Protein AF-0000000071553834 (afdb_homodimer)

Solvent-accessible surface area (backbone atoms only — not comparable to full-atom values): 45268 Å² total; per-residue (Å²): 125,76,74,65,65,65,61,64,65,64,66,69,53,68,74,72,75,79,63,78,74,43,76,26,48,72,68,43,47,30,33,39,50,36,26,51,22,63,40,75,32,53,39,29,31,17,29,34,23,45,58,18,72,30,64,68,53,36,51,50,52,49,57,59,48,44,56,48,51,46,50,26,51,46,44,42,52,52,46,28,68,72,60,71,37,53,41,58,47,52,26,42,20,69,59,52,30,62,46,56,15,50,51,44,44,52,53,47,48,53,45,42,49,51,50,49,19,49,47,49,33,52,40,36,53,48,41,38,48,51,46,48,49,75,56,54,77,77,65,72,67,85,91,68,76,77,75,76,79,55,74,78,61,36,38,68,47,48,47,52,48,43,42,61,69,48,39,46,66,64,36,65,62,87,56,72,69,74,43,36,64,54,17,49,53,22,44,50,24,50,52,49,39,39,49,48,44,47,50,51,47,71,59,52,66,82,58,63,69,70,66,65,67,64,73,54,78,71,57,56,66,61,60,20,48,58,65,28,47,21,53,52,37,45,19,63,48,34,54,79,51,45,35,46,48,51,57,31,26,58,72,72,48,64,71,55,48,46,49,39,49,48,52,32,50,53,52,48,49,51,52,43,48,51,32,14,49,35,40,24,66,64,46,40,87,68,41,31,58,45,44,75,72,60,48,72,64,84,38,64,70,55,48,52,39,45,51,40,38,40,51,25,45,51,58,41,47,26,58,48,48,43,52,40,50,52,51,49,53,58,69,69,39,49,79,74,56,41,59,59,42,63,35,66,71,53,37,50,52,51,49,53,51,51,50,51,51,52,51,51,52,34,50,58,49,23,74,67,54,85,57,66,68,59,49,40,20,44,48,8,13,55,41,21,43,57,42,21,29,50,29,14,47,42,44,31,30,47,58,71,73,48,92,62,58,67,69,63,41,52,53,48,39,49,51,14,52,51,29,31,53,50,15,34,34,45,24,5,41,16,40,49,53,23,50,51,54,56,53,71,72,104,120,76,75,64,64,65,60,60,66,61,64,68,52,69,74,71,75,80,64,79,75,41,76,26,48,71,68,43,46,30,31,39,51,35,27,52,23,62,40,76,32,55,40,30,31,17,30,34,23,45,58,19,70,32,65,69,55,36,51,49,52,50,56,59,48,45,56,48,51,46,49,26,51,46,43,42,52,51,46,28,68,73,61,70,37,54,40,56,47,50,26,40,20,69,60,52,29,63,45,57,15,51,53,44,44,54,52,48,47,53,46,44,50,52,51,49,19,50,46,49,35,52,41,37,53,47,42,38,48,51,44,48,49,74,55,54,77,70,68,73,65,84,90,67,77,76,74,77,78,56,72,77,62,36,38,68,49,47,46,51,49,43,43,62,69,49,40,45,67,63,36,65,62,87,56,74,69,74,44,36,65,55,16,47,55,21,42,50,25,48,50,49,38,38,48,49,46,47,49,52,47,71,59,54,65,82,58,63,68,68,66,66,67,65,72,54,77,72,57,56,68,63,61,20,50,59,64,29,48,19,54,51,38,45,20,63,47,35,55,78,50,44,36,47,49,52,56,32,26,58,72,71,48,66,71,55,48,46,50,38,49,48,51,30,50,52,52,50,49,51,52,42,49,52,33,14,49,36,42,22,65,64,47,40,87,68,42,32,56,46,44,76,72,60,48,69,62,85,38,65,71,52,49,51,39,45,51,40,37,38,50,25,42,52,60,42,46,27,56,49,46,43,53,40,50,53,50,49,52,58,68,69,40,49,79,74,56,40,61,60,43,63,35,67,71,53,36,52,52,51,50,50,50,51,49,52,47,52,51,52,52,33,50,58,49,23,74,67,53,85,58,67,68,58,48,40,21,45,47,8,13,55,40,21,42,57,42,20,27,51,29,14,47,42,43,32,31,48,57,73,73,47,92,61,58,68,69,63,41,53,53,47,39,50,50,14,51,50,28,31,53,49,16,33,32,46,23,6,41,18,40,48,53,26,51,50,55,56,53,70,71,101

Sequence (884 aa):
MEELARESIGLLDKPPLESGSPNLSSVGAVFIMLKSSLGAGLLNFPWAFNKAGGITTAVLVELGSLIFLISGLVILGYASSISTQSTYQGVVREICGSAIGKLCEICFILNLFMISVAFLRVVGDQLEKICDSLYPNVTLSGEGPSPPQHWYMDYRFTLTALCVLVIFPLSVPKEIAFQKYTSILGTLAACYLTLVIIIKYYLRTDRVTMHEHHYSTRVSSLASMFSVIPTICFGFQCHEACIAIYSSMHNKKLSLWIMVSGLSMLFCLLIYSLTGLYGYLTFGADVAADILMSYPGNDVVITIARLLFGISIITIYPIVLLLGRSVLQDACWNDKCRSVMLMEPYERWTRIMLTITWIIVTLVIALFVPDISEVIGIIGGISAFFIFIFPGLCLLCAMETEPIEPRKKSCLIAWGVISIFCGAFVFGQSTTIAVMELVYRFMEELARESIGLLDKPPLESGSPNLSSVGAVFIMLKSSLGAGLLNFPWAFNKAGGITTAVLVELGSLIFLISGLVILGYASSISTQSTYQGVVREICGSAIGKLCEICFILNLFMISVAFLRVVGDQLEKICDSLYPNVTLSGEGPSPPQHWYMDYRFTLTALCVLVIFPLSVPKEIAFQKYTSILGTLAACYLTLVIIIKYYLRTDRVTMHEHHYSTRVSSLASMFSVIPTICFGFQCHEACIAIYSSMHNKKLSLWIMVSGLSMLFCLLIYSLTGLYGYLTFGADVAADILMSYPGNDVVITIARLLFGISIITIYPIVLLLGRSVLQDACWNDKCRSVMLMEPYERWTRIMLTITWIIVTLVIALFVPDISEVIGIIGGISAFFIFIFPGLCLLCAMETEPIEPRKKSCLIAWGVISIFCGAFVFGQSTTIAVMELVYRF

Organism: Pelodiscus sinensis (NCBI:txid13735)

Foldseek 3Di:
DVVVVVVVVVVPPPPPPPPPALPAALLLLLLLLLLLQLAQLLQQLLVLQLLLLHLVLSLVLLVVVLVLQLLLLLLQLVLCVVQVDQASLSSLCRQQHPVVSLVVLVLLLVLLLLLLLLLLLLLLVLLLLLLCLVDPQPVPDDDDDSPPCPPCSRSLNVSVVCCVPPLQVLQQDQAPSVLSVVSVLLSVLLLLLLVLLQVCLVPPPVCPPLCVVSPVPCPPSVVSSLSSQLSSLLNSQSLNCSSNSLSSHNDNDSVSSSVSSVVSSVVSSVSSSSSNVSLCSRQPNNQDSRNLVVDHSNDPSSSVSSVSSSSSSSSSSSVSLSSSLVSVCVNPDDPVNVVVCVPPVNVSVSSSVSSVVSSVVSSVVSVVDDDSVLSSLQSSLSSLCSSFASSLSSQLSCLVPDDDDPVVSVVSNVRSVVSNVVSVVSNVSSVVVSVVVVVVVD/DVVVVVVVVVVPPPPPPPPPALPAALLLLLLLLLLLQLAPLLQQLLVLQLLLLHLVLSLVLLVVVLVLQLLLLLLQLVLCVVQVDQASLSSLCRQQHPVVSLVVLVLLLVLLLLLLLLLLLLLLVLLLLLLCLVDPQPVPDDDDDRPPCPPCSRSLNVSVVCCVPPLQVLQQDQAPSVLSVVSVLLSVLLVLLLVLLQVVLVPPPVPPPLCVVSPVPPPPSVVSSLSSQLSSLLNSQSLNCSSNSLSSHNDNDSVSSSVSSVVSSVVSSVSSSSSNVSLCSRQPNNQDSRNLVVDHSNDPSSSVSSVSSSSSSSSSSSVSLSSSLVSVCVNPDDPVNVVVCVPPVNVSVSSSVSSVVSSVVSSVVSVVDDDS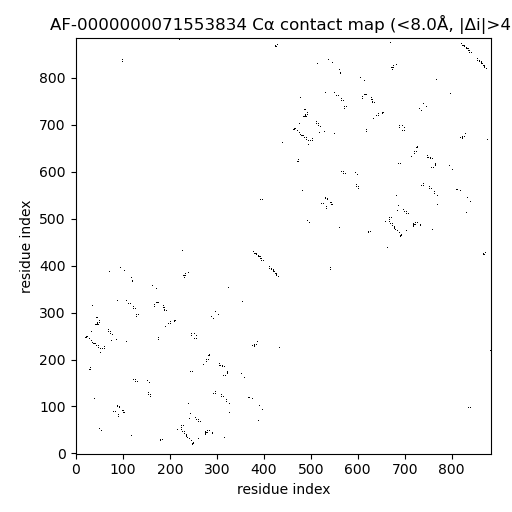VLSSLQSSLSSLCSSFASSLSSQLSCLVPDDDDPVVSVVSNVRSVVSNVVSVVSNVSSVVVSVVVVVVVD

InterPro domains:
  IPR013057 Amino acid transporter, transmembrane domain [PF01490] (25-431)

Radius of gyration: 31.57 Å; Cα contacts (8 Å, |Δi|>4): 1181; chains: 2; bounding box: 101×79×78 Å

Secondary structure (DSSP, 8-state):
--STTTTTTSS------------B-HHHHHHHHHHHHSSGGGGGHHHHHHHHTSHHHHHHHHHHHHHHHHHHHHHHHHHHHHH--SSHHHHHHHHH-HHHHHHHHHHHHHHHHHHHHHHHHHHHHHHHHHHHHHS--TTSSSSS------GGGSHHHHHHHHIIIIIHHHH--S-GGGGHHHHHHHHHHHHHHHHHHHHHHHH--S--------------HHHHHHHHHHHHHHHT--HHHHHHHHHHBS---HHHHHHHHHHHHHHHHHHHHHHHHHHHHHHGGG--SSHHHHS-TT-HHHHHHHHHHHHHHHHHHHHHHHHHHHHHHHHH--HHHHHHHTSHHHHHHHHHHHHHHHHHHHHHHHHH---THHHHHHHHHHHHIIIIIHHHHHHHHHHHHS---HHHHHHHHHHHHHHHHHHHHHHHHHHHHHHHHHHHH-/--SHHHHGGGS------------B-HHHHHHHHHHHHSSGGGGGHHHHHHHHTSHHHHHHHHHHHHHHHHHHHHHHHHHHHHH--SSHHHHHHHHH-HHHHHHHHHHHHHHHHHHHHHHHHHHHHHHHHHHHHHS--GGGS-SS------GGGSHHHHHHHHIIIIIHHHH--S-GGGGHHHHHHHHHHHHHHHHHHHHHHHH--S--------------HHHHHHHTHHHHHHHT--HHHHHHHHHHBS---HHHHHHHHHHHHHHHHHHHHHHHHHHHHHHGGG--SSGGGTS-TT-HHHHHHHHHHHHHHHHHHHHHHHHHHHHHHHHH--HHHHHHHTSHHHHHHHHHHHHHHHHHHHHHHHHH---THHHHHHHHHHHHIIIIIHHHHHHHHHHHHS---HHHHHHHHHHHHHHHHHHHHHHHHHHHHHHHHHHHH-

Structure (mmCIF, N/CA/C/O backbone):
data_AF-0000000071553834-model_v1
#
loop_
_entity.id
_entity.type
_entity.pdbx_description
1 polymer 'Solute carrier family 38 member 8'
#
loop_
_atom_site.group_PDB
_atom_site.id
_atom_site.type_symbol
_atom_site.label_atom_id
_atom_site.label_alt_id
_atom_site.label_comp_id
_atom_site.label_asym_id
_atom_site.label_entity_id
_atom_site.label_seq_id
_atom_site.pdbx_PDB_ins_code
_atom_site.Cartn_x
_atom_site.Cartn_y
_atom_site.Cartn_z
_atom_site.occupancy
_atom_site.B_iso_or_equiv
_atom_site.auth_seq_id
_atom_site.auth_comp_id
_atom_site.auth_asym_id
_atom_site.auth_atom_id
_atom_site.pdbx_PDB_model_num
ATOM 1 N N . MET A 1 1 ? -64.438 15.359 16.938 1 32.03 1 MET A N 1
ATOM 2 C CA . MET A 1 1 ? -63.438 14.445 17.484 1 32.03 1 MET A CA 1
ATOM 3 C C . MET A 1 1 ? -62.281 14.234 16.484 1 32.03 1 MET A C 1
ATOM 5 O O . MET A 1 1 ? -61.25 13.664 16.844 1 32.03 1 MET A O 1
ATOM 9 N N . GLU A 1 2 ? -62.531 14.242 15.156 1 39.31 2 GLU A N 1
ATOM 10 C CA . GLU A 1 2 ? -61.625 14.094 14.016 1 39.31 2 GLU A CA 1
ATOM 11 C C . GLU A 1 2 ? -60.625 15.219 13.984 1 39.31 2 GLU A C 1
ATOM 13 O O . GLU A 1 2 ? -59.469 15.008 13.562 1 39.31 2 GLU A O 1
ATOM 18 N N . GLU A 1 3 ? -60.969 16.531 14.18 1 36.47 3 GLU A N 1
ATOM 19 C CA . GLU A 1 3 ? -60.156 17.75 14.031 1 36.47 3 GLU A CA 1
ATOM 20 C C . GLU A 1 3 ? -59.031 17.781 15.047 1 36.47 3 GLU A C 1
ATOM 22 O O . GLU A 1 3 ? -57.969 18.359 14.789 1 36.47 3 GLU A O 1
ATOM 27 N N . LEU A 1 4 ? -59.219 17.312 16.312 1 37 4 LEU A N 1
ATOM 28 C CA . LEU A 1 4 ? -58.25 17.422 17.406 1 37 4 LEU A CA 1
ATOM 29 C C . LEU A 1 4 ? -57.031 16.547 17.156 1 37 4 LEU A C 1
ATOM 31 O O . LEU A 1 4 ? -55.969 16.781 17.75 1 37 4 LEU A O 1
ATOM 35 N N . ALA A 1 5 ? -57.188 15.305 16.531 1 36.34 5 ALA A N 1
ATOM 36 C CA . ALA A 1 5 ? -56.094 14.359 16.359 1 36.34 5 ALA A CA 1
ATOM 37 C C . ALA A 1 5 ? -55.062 14.922 15.398 1 36.34 5 ALA A C 1
ATOM 39 O O . ALA A 1 5 ? -53.938 14.375 15.281 1 36.34 5 ALA A O 1
ATOM 40 N N . ARG A 1 6 ? -55.375 15.875 14.398 1 35.22 6 ARG A N 1
ATOM 41 C CA . ARG A 1 6 ? -54.469 16.453 13.422 1 35.22 6 ARG A CA 1
ATOM 42 C C . ARG A 1 6 ? -53.406 17.328 14.102 1 35.22 6 ARG A C 1
ATOM 44 O O . ARG A 1 6 ? -52.344 17.547 13.555 1 35.22 6 ARG A O 1
ATOM 51 N N . GLU A 1 7 ? -53.812 18.062 15.203 1 32.75 7 GLU A N 1
ATOM 52 C CA . GLU A 1 7 ? -52.906 19.047 15.812 1 32.75 7 GLU A CA 1
ATOM 53 C C . GLU A 1 7 ? -51.781 18.375 16.547 1 32.75 7 GLU A C 1
ATOM 55 O O . GLU A 1 7 ? -50.688 18.953 16.688 1 32.75 7 GLU A O 1
ATOM 60 N N . SER A 1 8 ? -52 17.203 17.266 1 31.81 8 SER A N 1
ATOM 61 C CA . SER A 1 8 ? -50.969 16.656 18.156 1 31.81 8 SER A CA 1
ATOM 62 C C . SER A 1 8 ? -49.812 16.078 17.359 1 31.81 8 SER A C 1
ATOM 64 O O . SER A 1 8 ? -48.781 15.68 17.938 1 31.81 8 SER A O 1
ATOM 66 N N . ILE A 1 9 ? -50.031 15.617 16.109 1 33.97 9 ILE A N 1
ATOM 67 C CA . ILE A 1 9 ? -48.969 14.953 15.367 1 33.97 9 ILE A CA 1
ATOM 68 C C . ILE A 1 9 ? -47.875 15.953 15.008 1 33.97 9 ILE A C 1
ATOM 70 O O . ILE A 1 9 ? -46.812 15.578 14.531 1 33.97 9 ILE A O 1
ATOM 74 N N . GLY A 1 10 ? -48.25 17.234 14.859 1 30.81 10 GLY A N 1
ATOM 75 C CA . GLY A 1 10 ? -47.281 18.281 14.5 1 30.81 10 GLY A CA 1
ATOM 76 C C . GLY A 1 10 ? -46.156 18.438 15.516 1 30.81 10 GLY A C 1
ATOM 77 O O . GLY A 1 10 ? -45.219 19.203 15.297 1 30.81 10 GLY A O 1
ATOM 78 N N . LEU A 1 11 ? -46.5 18.328 16.812 1 31.66 11 LEU A N 1
ATOM 79 C CA . LEU A 1 11 ? -45.594 18.719 17.875 1 31.66 11 LEU A CA 1
ATOM 80 C C . LEU A 1 11 ? -44.375 17.797 17.891 1 31.66 11 LEU A C 1
ATOM 82 O O . LEU A 1 11 ? -43.406 18.031 18.641 1 31.66 11 LEU A O 1
ATOM 86 N N . LEU A 1 12 ? -44.656 16.531 17.609 1 31.25 12 LEU A N 1
ATOM 87 C CA . LEU A 1 12 ? -43.5 15.656 17.828 1 31.25 12 LEU A CA 1
ATOM 88 C C . LEU A 1 12 ? -42.406 15.969 16.828 1 31.25 12 LEU A C 1
ATOM 90 O O . LEU A 1 12 ? -42.094 15.156 15.953 1 31.25 12 LEU A O 1
ATOM 94 N N . ASP A 1 13 ? -42.625 17.031 16.047 1 30.88 13 ASP A N 1
ATOM 95 C CA . ASP A 1 13 ? -41.469 17.422 15.258 1 30.88 13 ASP A CA 1
ATOM 96 C C . ASP A 1 13 ? -40.188 17.438 16.109 1 30.88 13 ASP A C 1
ATOM 98 O O . ASP A 1 13 ? -40.125 18.188 17.094 1 30.88 13 ASP A O 1
ATOM 102 N N . LYS A 1 14 ? -39.656 16.297 16.344 1 35.91 14 LYS A N 1
ATOM 103 C CA . LYS A 1 14 ? -38.375 16.266 17.047 1 35.91 14 LYS A CA 1
ATOM 104 C C . LYS A 1 14 ? -37.562 17.516 16.766 1 35.91 14 LYS A C 1
ATOM 106 O O . LYS A 1 14 ? -37.375 17.875 15.602 1 35.91 14 LYS A O 1
ATOM 111 N N . PRO A 1 15 ? -37.5 18.469 17.734 1 33.03 15 PRO A N 1
ATOM 112 C CA . PRO A 1 15 ? -36.594 19.594 17.453 1 33.03 15 PRO A CA 1
ATOM 113 C C . PRO A 1 15 ? -35.344 19.172 16.703 1 33.03 15 PRO A C 1
ATOM 115 O O . PRO A 1 15 ? -34.812 18.078 16.938 1 33.03 15 PRO A O 1
ATOM 118 N N . PRO A 1 16 ? -35.188 19.516 15.383 1 34.59 16 PRO A N 1
ATOM 119 C CA . PRO A 1 16 ? -33.938 19.172 14.711 1 34.59 16 PRO A CA 1
ATOM 120 C C . PRO A 1 16 ? -32.688 19.328 15.617 1 34.59 16 PRO A C 1
ATOM 122 O O . PRO A 1 16 ? -32.688 20.219 16.469 1 34.59 16 PRO A O 1
ATOM 125 N N . LEU A 1 17 ? -32.188 18.344 16.281 1 35.09 17 LEU A N 1
ATOM 126 C CA . LEU A 1 17 ? -30.875 18.453 16.906 1 35.09 17 LEU A CA 1
ATOM 127 C C . LEU A 1 17 ? -30.109 19.656 16.359 1 35.09 17 LEU A C 1
ATOM 129 O O . LEU A 1 17 ? -30.078 19.875 15.148 1 35.09 17 LEU A O 1
ATOM 133 N N . GLU A 1 18 ? -30.172 20.812 16.969 1 35.75 18 GLU A N 1
ATOM 134 C CA . GLU A 1 18 ? -29.391 22.047 16.797 1 35.75 18 GLU A CA 1
ATOM 135 C C . GLU A 1 18 ? -28.016 21.766 16.203 1 35.75 18 GLU A C 1
ATOM 137 O O . GLU A 1 18 ? -27.047 21.531 16.922 1 35.75 18 GLU A O 1
ATOM 142 N N . SER A 1 19 ? -27.75 20.734 15.453 1 40.5 19 SER A N 1
ATOM 143 C CA . SER A 1 19 ? -26.531 20.703 14.672 1 40.5 19 SER A CA 1
ATOM 144 C C . SER A 1 19 ? -26.109 22.109 14.258 1 40.5 19 SER A C 1
ATOM 146 O O . SER A 1 19 ? -26.953 22.938 13.93 1 40.5 19 SER A O 1
ATOM 148 N N . GLY A 1 20 ? -25.031 22.719 14.82 1 43.72 20 GLY A N 1
ATOM 149 C CA . GLY A 1 20 ? -24.438 24.016 14.594 1 43.72 20 GLY A CA 1
ATOM 150 C C . GLY A 1 20 ? -24.703 24.562 13.203 1 43.72 20 GLY A C 1
ATOM 151 O O . GLY A 1 20 ? -24.75 23.812 12.234 1 43.72 20 GLY A O 1
ATOM 152 N N . SER A 1 21 ? -25.609 25.516 12.977 1 50.72 21 SER A N 1
ATOM 153 C CA . SER A 1 21 ? -25.984 26.234 11.773 1 50.72 21 SER A CA 1
ATOM 154 C C . SER A 1 21 ? -24.797 26.391 10.82 1 50.72 21 SER A C 1
ATOM 156 O O . SER A 1 21 ? -23.719 26.828 11.234 1 50.72 21 SER A O 1
ATOM 158 N N . PRO A 1 22 ? -24.734 25.609 9.742 1 61.94 22 PRO A N 1
ATOM 159 C CA . PRO A 1 22 ? -23.75 25.812 8.672 1 61.94 22 PRO A CA 1
ATOM 160 C C . PRO A 1 22 ? -23.594 27.281 8.273 1 61.94 22 PRO A C 1
ATOM 162 O O . PRO A 1 22 ? -24.562 27.906 7.832 1 61.94 22 PRO A O 1
ATOM 165 N N . ASN A 1 23 ? -22.781 28.016 8.953 1 77.25 23 ASN A N 1
ATOM 166 C CA . ASN A 1 23 ? -22.625 29.453 8.719 1 77.25 23 ASN A CA 1
ATOM 167 C C . ASN A 1 23 ? -21.344 29.766 7.977 1 77.25 23 ASN A C 1
ATOM 169 O O . ASN A 1 23 ? -20.922 30.922 7.918 1 77.25 23 ASN A O 1
ATOM 173 N N . LEU A 1 24 ? -20.859 28.75 7.262 1 85.56 24 LEU A N 1
ATOM 174 C CA . LEU A 1 24 ? -19.594 29.031 6.609 1 85.56 24 LEU A CA 1
ATOM 175 C C . LEU A 1 24 ? -19.812 29.438 5.156 1 85.56 24 LEU A C 1
ATOM 177 O O . LEU A 1 24 ? -20.438 28.703 4.391 1 85.56 24 LEU A O 1
ATOM 181 N N . SER A 1 25 ? -19.375 30.656 4.844 1 89.44 25 SER A N 1
ATOM 182 C CA . SER A 1 25 ? -19.453 31.125 3.469 1 89.44 25 SER A CA 1
ATOM 183 C C . SER A 1 25 ? -18.469 30.391 2.568 1 89.44 25 SER A C 1
ATOM 185 O O . SER A 1 25 ? -17.547 29.734 3.057 1 89.44 25 SER A O 1
ATOM 187 N N . SER A 1 26 ? -18.672 30.469 1.235 1 90.94 26 SER A N 1
ATOM 188 C CA . SER A 1 26 ? -17.781 29.812 0.274 1 90.94 26 SER A CA 1
ATOM 189 C C . SER A 1 26 ? -16.375 30.391 0.352 1 90.94 26 SER A C 1
ATOM 191 O O . SER A 1 26 ? -15.391 29.641 0.24 1 90.94 26 SER A O 1
ATOM 193 N N . VAL A 1 27 ? -16.266 31.672 0.552 1 90.81 27 VAL A N 1
ATOM 194 C CA . VAL A 1 27 ? -14.969 32.312 0.663 1 90.81 27 VAL A CA 1
ATOM 195 C C . VAL A 1 27 ? -14.266 31.844 1.936 1 90.81 27 VAL A C 1
ATOM 197 O O . VAL A 1 27 ? -13.062 31.578 1.923 1 90.81 27 VAL A O 1
ATOM 200 N N . GLY A 1 28 ? -15.07 31.797 2.93 1 89.62 28 GLY A N 1
ATOM 201 C CA . GLY A 1 28 ? -14.516 31.266 4.168 1 89.62 28 GLY A CA 1
ATOM 202 C C . GLY A 1 28 ? -14.008 29.844 4.043 1 89.62 28 GLY A C 1
ATOM 203 O O . GLY A 1 28 ? -12.969 29.5 4.613 1 89.62 28 GLY A O 1
ATOM 204 N N . ALA A 1 29 ? -14.727 29.062 3.289 1 92.19 29 ALA A N 1
ATOM 205 C CA . ALA A 1 29 ? -14.336 27.672 3.068 1 92.19 29 ALA A CA 1
ATOM 206 C C . ALA A 1 29 ? -13.023 27.578 2.293 1 92.19 29 ALA A C 1
ATOM 208 O O . ALA A 1 29 ? -12.172 26.75 2.604 1 92.19 29 ALA A O 1
ATOM 209 N N . VAL A 1 30 ? -12.852 28.406 1.301 1 92.69 30 VAL A N 1
ATOM 210 C CA . VAL A 1 30 ? -11.625 28.438 0.512 1 92.69 30 VAL A CA 1
ATOM 211 C C . VAL A 1 30 ? -10.438 28.766 1.413 1 92.69 30 VAL A C 1
ATOM 213 O O . VAL A 1 30 ? -9.391 28.109 1.345 1 92.69 30 VAL A O 1
ATOM 216 N N . PHE A 1 31 ? -10.594 29.672 2.311 1 90.94 31 PHE A N 1
ATOM 217 C CA . PHE A 1 31 ? -9.492 30.109 3.166 1 90.94 31 PHE A CA 1
ATOM 218 C C . PHE A 1 31 ? -9.141 29.031 4.188 1 90.94 31 PHE A C 1
ATOM 220 O O . PHE A 1 31 ? -7.973 28.828 4.512 1 90.94 31 PHE A O 1
ATOM 227 N N . ILE A 1 32 ? -10.156 28.375 4.684 1 90.25 32 ILE A N 1
ATOM 228 C CA . ILE A 1 32 ? -9.867 27.297 5.625 1 90.25 32 ILE A CA 1
ATOM 229 C C . ILE A 1 32 ? -9.156 26.156 4.902 1 90.25 32 ILE A C 1
ATOM 231 O O . ILE A 1 32 ? -8.227 25.562 5.445 1 90.25 32 ILE A O 1
ATOM 235 N N . MET A 1 33 ? -9.609 25.891 3.705 1 92.62 33 MET A N 1
ATOM 236 C CA . MET A 1 33 ? -8.961 24.859 2.914 1 92.62 33 MET A CA 1
ATOM 237 C C . MET A 1 33 ? -7.516 25.219 2.609 1 92.62 33 MET A C 1
ATOM 239 O O . MET A 1 33 ? -6.621 24.375 2.723 1 92.62 33 MET A O 1
ATOM 243 N N . LEU A 1 34 ? -7.312 26.406 2.234 1 91.75 34 LEU A N 1
ATOM 244 C CA . LEU A 1 34 ? -5.969 26.891 1.946 1 91.75 34 LEU A CA 1
ATOM 245 C C . LEU A 1 34 ? -5.082 26.797 3.184 1 91.75 34 LEU A C 1
ATOM 247 O O . LEU A 1 34 ? -3.949 26.312 3.105 1 91.75 34 LEU A O 1
ATOM 251 N N . LYS A 1 35 ? -5.59 27.172 4.211 1 89.5 35 LYS A N 1
ATOM 252 C CA . LYS A 1 35 ? -4.809 27.172 5.445 1 89.5 35 LYS A CA 1
ATOM 253 C C . LYS A 1 35 ? -4.488 25.75 5.887 1 89.5 35 LYS A C 1
ATOM 255 O O . LYS A 1 35 ? -3.414 25.5 6.438 1 89.5 35 LYS A O 1
ATOM 260 N N . SER A 1 36 ? -5.434 24.891 5.652 1 88.25 36 SER A N 1
ATOM 261 C CA . SER A 1 36 ? -5.223 23.5 6.031 1 88.25 36 SER A CA 1
ATOM 262 C C . SER A 1 36 ? -4.125 22.859 5.191 1 88.25 36 SER A C 1
ATOM 264 O O . SER A 1 36 ? -3.502 21.875 5.613 1 88.25 36 SER A O 1
ATOM 266 N N . SER A 1 37 ? -3.885 23.375 4.086 1 89.31 37 SER A N 1
ATOM 267 C CA . SER A 1 37 ? -2.871 22.828 3.191 1 89.31 37 SER A CA 1
ATOM 268 C C . SER A 1 37 ? -1.548 23.578 3.33 1 89.31 37 SER A C 1
ATOM 270 O O . SER A 1 37 ? -0.479 22.953 3.328 1 89.31 37 SER A O 1
ATOM 272 N N . LEU A 1 38 ? -1.623 24.906 3.447 1 89.81 38 LEU A N 1
ATOM 273 C CA . LEU A 1 38 ? -0.428 25.75 3.467 1 89.81 38 LEU A CA 1
ATOM 274 C C . LEU A 1 38 ? 0.209 25.75 4.852 1 89.81 38 LEU A C 1
ATOM 276 O O . LEU A 1 38 ? 0.235 26.781 5.523 1 89.81 38 LEU A O 1
ATOM 280 N N . GLY A 1 39 ? 0.753 24.688 5.23 1 87.94 39 GLY A N 1
ATOM 281 C CA . GLY A 1 39 ? 1.407 24.562 6.523 1 87.94 39 GLY A CA 1
ATOM 282 C C . GLY A 1 39 ? 2.898 24.312 6.418 1 87.94 39 GLY A C 1
ATOM 283 O O . GLY A 1 39 ? 3.598 25 5.664 1 87.94 39 GLY A O 1
ATOM 284 N N . ALA A 1 40 ? 3.352 23.406 7.246 1 84.81 40 ALA A N 1
ATOM 285 C CA . ALA A 1 40 ? 4.777 23.109 7.359 1 84.81 40 ALA A CA 1
ATOM 286 C C . ALA A 1 40 ? 5.328 22.547 6.051 1 84.81 40 ALA A C 1
ATOM 288 O O . ALA A 1 40 ? 6.527 22.641 5.789 1 84.81 40 ALA A O 1
ATOM 289 N N . GLY A 1 41 ? 4.508 22.062 5.238 1 89.19 41 GLY A N 1
ATOM 290 C CA . GLY A 1 41 ? 4.965 21.5 3.977 1 89.19 41 GLY A CA 1
ATOM 291 C C . GLY A 1 41 ? 5.543 22.531 3.035 1 89.19 41 GLY A C 1
ATOM 292 O O . GLY A 1 41 ? 6.398 22.219 2.205 1 89.19 41 GLY A O 1
ATOM 293 N N . LEU A 1 42 ? 5.152 23.766 3.184 1 91.44 42 LEU A N 1
ATOM 294 C CA . LEU A 1 42 ? 5.617 24.859 2.33 1 91.44 42 LEU A CA 1
ATOM 295 C C . LEU A 1 42 ? 7.129 25.031 2.451 1 91.44 42 LEU A C 1
ATOM 297 O O . LEU A 1 42 ? 7.809 25.297 1.456 1 91.44 42 LEU A O 1
ATOM 301 N N . LEU A 1 43 ? 7.656 24.75 3.588 1 92.12 43 LEU A N 1
ATOM 302 C CA . LEU A 1 43 ? 9.07 24.984 3.871 1 92.12 43 LEU A CA 1
ATOM 303 C C . LEU A 1 43 ? 9.93 23.891 3.24 1 92.12 43 LEU A C 1
ATOM 305 O O . LEU A 1 43 ? 11.141 24.062 3.072 1 92.12 43 LEU A O 1
ATOM 309 N N . ASN A 1 44 ? 9.297 22.844 2.904 1 92.38 44 ASN A N 1
ATOM 310 C CA . ASN A 1 44 ? 10.055 21.672 2.471 1 92.38 44 ASN A CA 1
ATOM 311 C C . ASN A 1 44 ? 10.125 21.578 0.948 1 92.38 44 ASN A C 1
ATOM 313 O O . ASN A 1 44 ? 10.867 20.766 0.403 1 92.38 44 ASN A O 1
ATOM 317 N N . PHE A 1 45 ? 9.5 22.375 0.259 1 93.44 45 PHE A N 1
ATOM 318 C CA . PHE A 1 45 ? 9.352 22.203 -1.182 1 93.44 45 PHE A CA 1
ATOM 319 C C . PHE A 1 45 ? 10.664 22.484 -1.897 1 93.44 45 PHE A C 1
ATOM 321 O O . PHE A 1 45 ? 11.023 21.797 -2.855 1 93.44 45 PHE A O 1
ATOM 328 N N . PRO A 1 46 ? 11.43 23.531 -1.404 1 93 46 PRO A N 1
ATOM 329 C CA . PRO A 1 46 ? 12.727 23.719 -2.055 1 93 46 PRO A CA 1
ATOM 330 C C . PRO A 1 46 ? 13.633 22.5 -1.917 1 93 46 PRO A C 1
ATOM 332 O O . PRO A 1 46 ? 14.312 22.125 -2.873 1 93 46 PRO A O 1
ATOM 335 N N . TRP A 1 47 ? 13.578 21.984 -0.771 1 91.38 47 TRP A N 1
ATOM 336 C CA . TRP A 1 47 ? 14.344 20.766 -0.513 1 91.38 47 TRP A CA 1
ATOM 337 C C . TRP A 1 47 ? 13.844 19.625 -1.388 1 91.38 47 TRP A C 1
ATOM 339 O O . TRP A 1 47 ? 14.641 18.844 -1.903 1 91.38 47 TRP A O 1
ATOM 349 N N . ALA A 1 48 ? 12.57 19.516 -1.574 1 90.31 48 ALA A N 1
ATOM 350 C CA . ALA A 1 48 ? 11.977 18.484 -2.42 1 90.31 48 ALA A CA 1
ATOM 351 C C . ALA A 1 48 ? 12.359 18.688 -3.883 1 90.31 48 ALA A C 1
ATOM 353 O O . ALA A 1 48 ? 12.57 17.703 -4.613 1 90.31 48 ALA A O 1
ATOM 354 N N . PHE A 1 49 ? 12.43 19.906 -4.277 1 91.19 49 PHE A N 1
ATOM 355 C CA . PHE A 1 49 ? 12.812 20.203 -5.652 1 91.19 49 PHE A CA 1
ATOM 356 C C . PHE A 1 49 ? 14.258 19.812 -5.914 1 91.19 49 PHE A C 1
ATOM 358 O O . PHE A 1 49 ? 14.594 19.344 -7.004 1 91.19 49 PHE A O 1
ATOM 365 N N . ASN A 1 50 ? 15.047 19.969 -4.926 1 89.31 50 ASN A N 1
ATOM 366 C CA . ASN A 1 50 ? 16.438 19.516 -5.031 1 89.31 50 ASN A CA 1
ATOM 367 C C . ASN A 1 50 ? 16.516 18 -5.137 1 89.31 50 ASN A C 1
ATOM 369 O O . ASN A 1 50 ? 17.266 17.469 -5.973 1 89.31 50 ASN A O 1
ATOM 373 N N . LYS A 1 51 ? 15.742 17.328 -4.332 1 84.94 51 LYS A N 1
ATOM 374 C CA . LYS A 1 51 ? 15.758 15.875 -4.316 1 84.94 51 LYS A CA 1
ATOM 375 C C . LYS A 1 51 ? 15.211 15.305 -5.621 1 84.94 51 LYS A C 1
ATOM 377 O O . LYS A 1 51 ? 15.633 14.234 -6.062 1 84.94 51 LYS A O 1
ATOM 382 N N . ALA A 1 52 ? 14.289 15.992 -6.156 1 86.56 52 ALA A N 1
ATOM 383 C CA . ALA A 1 52 ? 13.68 15.555 -7.406 1 86.56 52 ALA A CA 1
ATOM 384 C C . ALA A 1 52 ? 14.672 15.641 -8.562 1 86.56 52 ALA A C 1
ATOM 386 O O . ALA A 1 52 ? 14.492 15 -9.602 1 86.56 52 ALA A O 1
ATOM 387 N N . GLY A 1 53 ? 15.781 16.312 -8.461 1 80.44 53 GLY A N 1
ATOM 388 C CA . GLY A 1 53 ? 16.781 16.469 -9.5 1 80.44 53 GLY A CA 1
ATOM 389 C C . GLY A 1 53 ? 16.516 17.625 -10.43 1 80.44 53 GLY A C 1
ATOM 390 O O . GLY A 1 53 ? 17.094 17.719 -11.516 1 80.44 53 GLY A O 1
ATOM 391 N N . GLY A 1 54 ? 15.523 18.438 -10.094 1 81.94 54 GLY A N 1
ATOM 392 C CA . GLY A 1 54 ? 15.281 19.578 -10.953 1 81.94 54 GLY A CA 1
ATOM 393 C C . GLY A 1 54 ? 13.875 20.141 -10.812 1 81.94 54 GLY A C 1
ATOM 394 O O . GLY A 1 54 ? 13.008 19.516 -10.211 1 81.94 54 GLY A O 1
ATOM 395 N N . ILE A 1 55 ? 13.719 21.344 -11.422 1 85.94 55 ILE A N 1
ATOM 396 C CA . ILE A 1 55 ? 12.477 22.094 -11.328 1 85.94 55 ILE A CA 1
ATOM 397 C C . ILE A 1 55 ? 11.406 21.453 -12.219 1 85.94 55 ILE A C 1
ATOM 399 O O . ILE A 1 55 ? 10.266 21.266 -11.789 1 85.94 55 ILE A O 1
ATOM 403 N N . THR A 1 56 ? 11.781 21.047 -13.359 1 86.38 56 THR A N 1
ATOM 404 C CA . THR A 1 56 ? 10.82 20.5 -14.312 1 86.38 56 THR A CA 1
ATOM 405 C C . THR A 1 56 ? 10.211 19.203 -13.789 1 86.38 56 THR A C 1
ATOM 407 O O . THR A 1 56 ? 8.992 19.016 -13.836 1 86.38 56 THR A O 1
ATOM 410 N N . THR A 1 57 ? 11.062 18.375 -13.258 1 86.81 57 THR A N 1
ATOM 411 C CA . THR A 1 57 ? 10.594 17.094 -12.734 1 86.81 57 THR A CA 1
ATOM 412 C C . THR A 1 57 ? 9.664 17.312 -11.547 1 86.81 57 THR A C 1
ATOM 414 O O . THR A 1 57 ? 8.609 16.672 -11.445 1 86.81 57 THR A O 1
ATOM 417 N N . ALA A 1 58 ? 10.016 18.156 -10.711 1 89.62 58 ALA A N 1
ATOM 418 C CA . ALA A 1 58 ? 9.227 18.422 -9.516 1 89.62 58 ALA A CA 1
ATOM 419 C C . ALA A 1 58 ? 7.863 19 -9.867 1 89.62 58 ALA A C 1
ATOM 421 O O . ALA A 1 58 ? 6.84 18.594 -9.312 1 89.62 58 ALA A O 1
ATOM 422 N N . VAL A 1 59 ? 7.844 19.906 -10.828 1 89.81 59 VAL A N 1
ATOM 423 C CA . VAL A 1 59 ? 6.598 20.562 -11.203 1 89.81 59 VAL A CA 1
ATOM 424 C C . VAL A 1 59 ? 5.691 19.562 -11.93 1 89.81 59 VAL A C 1
ATOM 426 O O . VAL A 1 59 ? 4.469 19.578 -11.742 1 89.81 59 VAL A O 1
ATOM 429 N N . LEU A 1 60 ? 6.262 18.719 -12.688 1 89.44 60 LEU A N 1
ATOM 430 C CA . LEU A 1 60 ? 5.473 17.719 -13.398 1 89.44 60 LEU A CA 1
ATOM 431 C C . LEU A 1 60 ? 4.828 16.734 -12.414 1 89.44 60 LEU A C 1
ATOM 433 O O . LEU A 1 60 ? 3.66 16.375 -12.578 1 89.44 60 LEU A O 1
ATOM 437 N N . VAL A 1 61 ? 5.57 16.344 -11.492 1 90.31 61 VAL A N 1
ATOM 438 C CA . VAL A 1 61 ? 5.035 15.438 -10.484 1 90.31 61 VAL A CA 1
ATOM 439 C C . VAL A 1 61 ? 3.934 16.141 -9.688 1 90.31 61 VAL A C 1
ATOM 441 O O . VAL A 1 61 ? 2.912 15.531 -9.367 1 90.31 61 VAL A O 1
ATOM 444 N N . GLU A 1 62 ? 4.129 17.359 -9.406 1 92.62 62 GLU A N 1
ATOM 445 C CA . GLU A 1 62 ? 3.137 18.141 -8.68 1 92.62 62 GLU A CA 1
ATOM 446 C C . GLU A 1 62 ? 1.84 18.266 -9.477 1 92.62 62 GLU A C 1
ATOM 448 O O . GLU A 1 62 ? 0.75 18.078 -8.93 1 92.62 62 GLU A O 1
ATOM 453 N N . LEU A 1 63 ? 1.985 18.531 -10.719 1 91.81 63 LEU A N 1
ATOM 454 C CA . LEU A 1 63 ? 0.816 18.672 -11.578 1 91.81 63 LEU A CA 1
ATOM 455 C C . LEU A 1 63 ? 0.072 17.344 -11.711 1 91.81 63 LEU A C 1
ATOM 457 O O . LEU A 1 63 ? -1.16 17.328 -11.695 1 91.81 63 LEU A O 1
ATOM 461 N N . GLY A 1 64 ? 0.81 16.297 -11.867 1 90.62 64 GLY A N 1
ATOM 462 C CA . GLY A 1 64 ? 0.189 14.992 -11.906 1 90.62 64 GLY A CA 1
ATOM 463 C C . GLY A 1 64 ? -0.534 14.633 -10.617 1 90.62 64 GLY A C 1
ATOM 464 O O . GLY A 1 64 ? -1.625 14.062 -10.648 1 90.62 64 GLY A O 1
ATOM 465 N N . SER A 1 65 ? 0.084 14.953 -9.516 1 91.31 65 SER A N 1
ATOM 466 C CA . SER A 1 65 ? -0.519 14.68 -8.219 1 91.31 65 SER A CA 1
ATOM 467 C C . SER A 1 65 ? -1.766 15.531 -7.992 1 91.31 65 SER A C 1
ATOM 469 O O . SER A 1 65 ? -2.676 15.125 -7.266 1 91.31 65 SER A O 1
ATOM 471 N N . LEU A 1 66 ? -1.823 16.734 -8.609 1 93.25 66 LEU A N 1
ATOM 472 C CA . LEU A 1 66 ? -2.947 17.656 -8.453 1 93.25 66 LEU A CA 1
ATOM 473 C C . LEU A 1 66 ? -4.242 17.016 -8.938 1 93.25 66 LEU A C 1
ATOM 475 O O . LEU A 1 66 ? -5.309 17.25 -8.359 1 93.25 66 LEU A O 1
ATOM 479 N N . ILE A 1 67 ? -4.141 16.219 -9.93 1 93.56 67 ILE A N 1
ATOM 480 C CA . ILE A 1 67 ? -5.316 15.531 -10.461 1 93.56 67 ILE A CA 1
ATOM 481 C C . ILE A 1 67 ? -5.91 14.609 -9.398 1 93.56 67 ILE A C 1
ATOM 483 O O . ILE A 1 67 ? -7.121 14.625 -9.164 1 93.56 67 ILE A O 1
ATOM 487 N N . PHE A 1 68 ? -5.102 13.945 -8.742 1 93.38 68 PHE A N 1
ATOM 488 C CA . PHE A 1 68 ? -5.562 13.023 -7.707 1 93.38 68 PHE A CA 1
ATOM 489 C C . PHE A 1 68 ? -6.02 13.789 -6.469 1 93.38 68 PHE A C 1
ATOM 491 O O . PHE A 1 68 ? -6.957 13.367 -5.785 1 93.38 68 PHE A O 1
ATOM 498 N N . LEU A 1 69 ? -5.344 14.875 -6.23 1 95.19 69 LEU A N 1
ATOM 499 C CA . LEU A 1 69 ? -5.703 15.68 -5.066 1 95.19 69 LEU A CA 1
ATOM 500 C C . LEU A 1 69 ? -7.098 16.266 -5.223 1 95.19 69 LEU A C 1
ATOM 502 O O . LEU A 1 69 ? -7.934 16.141 -4.324 1 95.19 69 LEU A O 1
ATOM 506 N N . ILE A 1 70 ? -7.344 16.828 -6.332 1 95.38 70 ILE A N 1
ATOM 507 C CA . ILE A 1 70 ? -8.633 17.453 -6.574 1 95.38 70 ILE A CA 1
ATOM 508 C C . ILE A 1 70 ? -9.719 16.391 -6.676 1 95.38 70 ILE A C 1
ATOM 510 O O . ILE A 1 70 ? -10.805 16.547 -6.105 1 95.38 70 ILE A O 1
ATOM 514 N N . SER A 1 71 ? -9.43 15.297 -7.359 1 95.81 71 SER A N 1
ATOM 515 C CA . SER A 1 71 ? -10.406 14.219 -7.48 1 95.81 71 SER A CA 1
ATOM 516 C C . SER A 1 71 ? -10.773 13.648 -6.113 1 95.81 71 SER A C 1
ATOM 518 O O . SER A 1 71 ? -11.938 13.344 -5.859 1 95.81 71 SER A O 1
ATOM 520 N N . GLY A 1 72 ? -9.758 13.5 -5.312 1 96 72 GLY A N 1
ATOM 521 C CA . GLY A 1 72 ? -10.031 13.008 -3.969 1 96 72 GLY A CA 1
ATOM 522 C C . GLY A 1 72 ? -10.969 13.906 -3.186 1 96 72 GLY A C 1
ATOM 523 O O . GLY A 1 72 ? -11.875 13.422 -2.502 1 96 72 GLY A O 1
ATOM 524 N N . LEU A 1 73 ? -10.781 15.195 -3.283 1 96.56 73 LEU A N 1
ATOM 525 C CA . LEU A 1 73 ? -11.633 16.156 -2.586 1 96.56 73 LEU A CA 1
ATOM 526 C C . LEU A 1 73 ? -13.055 16.094 -3.119 1 96.56 73 LEU A C 1
ATOM 528 O O . LEU A 1 73 ? -14.016 16.109 -2.344 1 96.56 73 LEU A O 1
ATOM 532 N N . VAL A 1 74 ? -13.18 15.984 -4.387 1 95.75 74 VAL A N 1
ATOM 533 C CA . VAL A 1 74 ? -14.5 15.969 -5.016 1 95.75 74 VAL A CA 1
ATOM 534 C C . VAL A 1 74 ? -15.242 14.688 -4.633 1 95.75 74 VAL A C 1
ATOM 536 O O . VAL A 1 74 ? -16.422 14.727 -4.309 1 95.75 74 VAL A O 1
ATOM 539 N N . ILE A 1 75 ? -14.555 13.602 -4.637 1 96.06 75 ILE A N 1
ATOM 540 C CA . ILE A 1 75 ? -15.156 12.328 -4.277 1 96.06 75 ILE A CA 1
ATOM 541 C C . ILE A 1 75 ? -15.641 12.375 -2.828 1 96.06 75 ILE A C 1
ATOM 543 O O . ILE A 1 75 ? -16.734 11.891 -2.516 1 96.06 75 ILE A O 1
ATOM 547 N N . LEU A 1 76 ? -14.891 12.953 -1.995 1 95.56 76 LEU A N 1
ATOM 548 C CA . LEU A 1 76 ? -15.25 13.023 -0.583 1 95.56 76 LEU A CA 1
ATOM 549 C C . LEU A 1 76 ? -16.453 13.938 -0.37 1 95.56 76 LEU A C 1
ATOM 551 O O . LEU A 1 76 ? -17.312 13.648 0.467 1 95.56 76 LEU A O 1
ATOM 555 N N . GLY A 1 77 ? -16.453 15.047 -1.062 1 94.25 77 GLY A N 1
ATOM 556 C CA . GLY A 1 77 ? -17.625 15.891 -1.002 1 94.25 77 GLY A CA 1
ATOM 557 C C . GLY A 1 77 ? -18.891 15.18 -1.464 1 94.25 77 GLY A C 1
ATOM 558 O O . GLY A 1 77 ? -19.938 15.297 -0.827 1 94.25 77 GLY A O 1
ATOM 559 N N . TYR A 1 78 ? -18.734 14.445 -2.516 1 93.88 78 TYR A N 1
ATOM 560 C CA . TYR A 1 78 ? -19.859 13.656 -3.018 1 93.88 78 TYR A CA 1
ATOM 561 C C . TYR A 1 78 ? -20.281 12.594 -2.006 1 93.88 78 TYR A C 1
ATOM 563 O O . TYR A 1 78 ? -21.469 12.406 -1.753 1 93.88 78 TYR A O 1
AT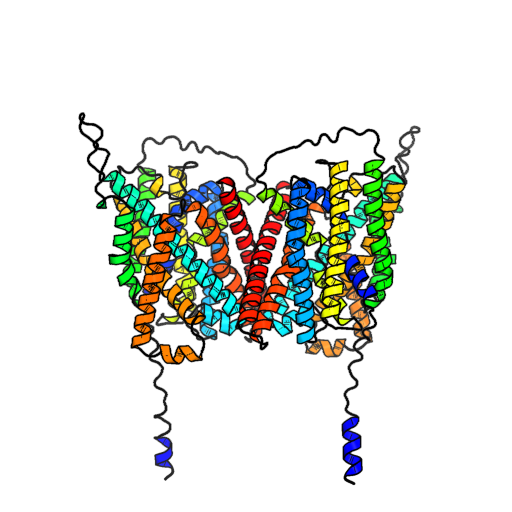OM 571 N N . ALA A 1 79 ? -19.328 11.953 -1.485 1 93.81 79 ALA A N 1
ATOM 572 C CA . ALA A 1 79 ? -19.594 10.922 -0.486 1 93.81 79 ALA A CA 1
ATOM 573 C C . ALA A 1 79 ? -20.297 11.516 0.734 1 93.81 79 ALA A C 1
ATOM 575 O O . ALA A 1 79 ? -21.188 10.891 1.307 1 93.81 79 ALA A O 1
ATOM 576 N N . SER A 1 80 ? -19.875 12.648 1.126 1 94.19 80 SER A N 1
ATOM 577 C CA . SER A 1 80 ? -20.5 13.32 2.256 1 94.19 80 SER A CA 1
ATOM 578 C C . SER A 1 80 ? -21.953 13.703 1.932 1 94.19 80 SER A C 1
ATOM 580 O O . SER A 1 80 ? -22.828 13.617 2.791 1 94.19 80 SER A O 1
ATOM 582 N N . SER A 1 81 ? -22.219 14.078 0.761 1 92.38 81 SER A N 1
ATOM 583 C CA . SER A 1 81 ? -23.562 14.477 0.352 1 92.38 81 SER A CA 1
ATOM 584 C C . SER A 1 81 ? -24.516 13.289 0.366 1 92.38 81 SER A C 1
ATOM 586 O O . SER A 1 81 ? -25.688 13.43 0.721 1 92.38 81 SER A O 1
ATOM 588 N N . ILE A 1 82 ? -24.047 12.117 0.079 1 91.19 82 ILE A N 1
ATOM 589 C CA . ILE A 1 82 ? -24.891 10.93 0.019 1 91.19 82 ILE A CA 1
ATOM 590 C C . ILE A 1 82 ? -25.062 10.352 1.42 1 91.19 82 ILE A C 1
ATOM 592 O O . ILE A 1 82 ? -26.141 9.883 1.775 1 91.19 82 ILE A O 1
ATOM 596 N N . SER A 1 83 ? -24.062 10.336 2.168 1 90.94 83 SER A N 1
ATOM 597 C CA . SER A 1 83 ? -24.094 9.719 3.49 1 90.94 83 SER A CA 1
ATOM 598 C C . SER A 1 83 ? -24.75 10.641 4.516 1 90.94 83 SER A C 1
ATOM 600 O O . SER A 1 83 ? -25.188 10.18 5.574 1 90.94 83 SER A O 1
ATOM 602 N N . THR A 1 84 ? -24.734 11.938 4.383 1 88.69 84 THR A N 1
ATOM 603 C CA . THR A 1 84 ? -25.266 12.961 5.273 1 88.69 84 THR A CA 1
ATOM 604 C C . THR A 1 84 ? -24.469 13.016 6.574 1 88.69 84 THR A C 1
ATOM 606 O O . THR A 1 84 ? -24.953 13.539 7.578 1 88.69 84 THR A O 1
ATOM 609 N N . GLN A 1 85 ? -23.328 12.391 6.547 1 90.12 85 GLN A N 1
ATOM 610 C CA . GLN A 1 85 ? -22.438 12.461 7.711 1 90.12 85 GLN A CA 1
ATOM 611 C C . GLN A 1 85 ? -21.547 13.695 7.652 1 90.12 85 GLN A C 1
ATOM 613 O O . GLN A 1 85 ? -21.266 14.211 6.566 1 90.12 85 GLN A O 1
ATOM 618 N N . SER A 1 86 ? -21.094 14.164 8.828 1 89.31 86 SER A N 1
ATOM 619 C CA . SER A 1 86 ? -20.344 15.414 8.898 1 89.31 86 SER A CA 1
ATOM 620 C C . SER A 1 86 ? -18.875 15.156 9.258 1 89.31 86 SER A C 1
ATOM 622 O O . SER A 1 86 ? -18.078 16.094 9.328 1 89.31 86 SER A O 1
ATOM 624 N N . THR A 1 87 ? -18.516 13.977 9.484 1 90.44 87 THR A N 1
ATOM 625 C CA . THR A 1 87 ? -17.125 13.633 9.828 1 90.44 87 THR A CA 1
ATOM 626 C C . THR A 1 87 ? -16.547 12.664 8.805 1 90.44 87 THR A C 1
ATOM 628 O O . THR A 1 87 ? -17.281 11.898 8.172 1 90.44 87 THR A O 1
ATOM 631 N N . TYR A 1 88 ? -15.281 12.758 8.641 1 93.06 88 TYR A N 1
ATOM 632 C CA . TYR A 1 88 ? -14.586 11.922 7.672 1 93.06 88 TYR A CA 1
ATOM 633 C C . TYR A 1 88 ? -14.789 10.445 7.98 1 93.06 88 TYR A C 1
ATOM 635 O O . TYR A 1 88 ? -15.164 9.664 7.102 1 93.06 88 TYR A O 1
ATOM 643 N N . GLN A 1 89 ? -14.57 10.023 9.203 1 91.62 89 GLN A N 1
ATOM 644 C CA . GLN A 1 89 ? -14.695 8.625 9.594 1 91.62 89 GLN A CA 1
ATOM 645 C C . GLN A 1 89 ? -16.141 8.156 9.5 1 91.62 89 GLN A C 1
ATOM 647 O O . GLN A 1 89 ? -16.406 6.996 9.18 1 91.62 89 GLN A O 1
ATOM 652 N N . GLY A 1 90 ? -17.062 9.078 9.797 1 92.25 90 GLY A N 1
ATOM 653 C CA . GLY A 1 90 ? -18.484 8.734 9.664 1 92.25 90 GLY A CA 1
ATOM 654 C C . GLY A 1 90 ? -18.891 8.453 8.234 1 92.25 90 GLY A C 1
ATOM 655 O O . GLY A 1 90 ? -19.656 7.523 7.977 1 92.25 90 GLY A O 1
ATOM 656 N N . VAL A 1 91 ? -18.375 9.25 7.371 1 94.19 91 VAL A N 1
ATOM 657 C CA . VAL A 1 91 ? -18.672 9.062 5.953 1 94.19 91 VAL A CA 1
ATOM 658 C C . VAL A 1 91 ? -18.109 7.723 5.484 1 94.19 91 VAL A C 1
ATOM 660 O O . VAL A 1 91 ? -18.812 6.945 4.828 1 94.19 91 VAL A O 1
ATOM 663 N N . VAL A 1 92 ? -16.891 7.398 5.832 1 94.06 92 VAL A N 1
ATOM 664 C CA . VAL A 1 92 ? -16.234 6.16 5.414 1 94.06 92 VAL A CA 1
ATOM 665 C C . VAL A 1 92 ? -16.953 4.965 6.043 1 94.06 92 VAL A C 1
ATOM 667 O O . VAL A 1 92 ? -17.156 3.943 5.383 1 94.06 92 VAL A O 1
ATOM 670 N N . ARG A 1 93 ? -17.344 5.117 7.266 1 92.5 93 ARG A N 1
ATOM 671 C CA . ARG A 1 93 ? -18.047 4.039 7.957 1 92.5 93 ARG A CA 1
ATOM 672 C C . ARG A 1 93 ? -19.406 3.76 7.309 1 92.5 93 ARG A C 1
ATOM 674 O O . ARG A 1 93 ? -19.781 2.6 7.133 1 92.5 93 ARG A O 1
ATOM 681 N N . GLU A 1 94 ? -20.094 4.758 6.98 1 92.62 94 GLU A N 1
ATOM 682 C CA . GLU A 1 94 ? -21.422 4.617 6.406 1 92.62 94 GLU A CA 1
ATOM 683 C C . GLU A 1 94 ? -21.359 4.059 4.988 1 92.62 94 GLU A C 1
ATOM 685 O O . GLU A 1 94 ? -22.156 3.207 4.609 1 92.62 94 GLU A O 1
ATOM 690 N N . ILE A 1 95 ? -20.422 4.488 4.258 1 92.19 95 ILE A N 1
ATOM 691 C CA . ILE A 1 95 ? -20.375 4.133 2.844 1 92.19 95 ILE A CA 1
ATOM 692 C C . ILE A 1 95 ? -19.625 2.812 2.672 1 92.19 95 ILE A C 1
ATOM 694 O O . ILE A 1 95 ? -20.062 1.94 1.915 1 92.19 95 ILE A O 1
ATOM 698 N N . CYS A 1 96 ? -18.516 2.602 3.336 1 90.69 96 CYS A N 1
ATOM 699 C CA . CYS A 1 96 ? -17.641 1.452 3.107 1 90.69 96 CYS A CA 1
ATOM 700 C C . CYS A 1 96 ? -17.875 0.378 4.164 1 90.69 96 CYS A C 1
ATOM 702 O O . CYS A 1 96 ? -17.469 -0.772 3.984 1 90.69 96 CYS A O 1
ATOM 704 N N . GLY A 1 97 ? -18.453 0.698 5.258 1 88.38 97 GLY A N 1
ATOM 705 C CA . GLY A 1 97 ? -18.719 -0.281 6.301 1 88.38 97 GLY A CA 1
ATOM 706 C C . GLY A 1 97 ? -18 0.027 7.598 1 88.38 97 GLY A C 1
ATOM 707 O O . GLY A 1 97 ? -17.094 0.86 7.629 1 88.38 97 GLY A O 1
ATOM 708 N N . SER A 1 98 ? -18.312 -0.623 8.617 1 87.56 98 SER A N 1
ATOM 709 C CA . SER A 1 98 ? -17.812 -0.339 9.961 1 87.56 98 SER A CA 1
ATOM 710 C C . SER A 1 98 ? -16.359 -0.76 10.109 1 87.56 98 SER A C 1
ATOM 712 O O . SER A 1 98 ? -15.586 -0.112 10.82 1 87.56 98 SER A O 1
ATOM 714 N N . ALA A 1 99 ? -15.969 -1.819 9.461 1 86.5 99 ALA A N 1
ATOM 715 C CA . ALA A 1 99 ? -14.586 -2.287 9.562 1 86.5 99 ALA A CA 1
ATOM 716 C C . ALA A 1 99 ? -13.617 -1.277 8.953 1 86.5 99 ALA A C 1
ATOM 718 O O . ALA A 1 99 ? -12.617 -0.916 9.57 1 86.5 99 ALA A O 1
ATOM 719 N N . ILE A 1 100 ? -13.961 -0.867 7.797 1 89.94 100 ILE A N 1
ATOM 720 C CA . ILE A 1 100 ? -13.117 0.116 7.121 1 89.94 100 ILE A CA 1
ATOM 721 C C . ILE A 1 100 ? -13.164 1.44 7.883 1 89.94 100 ILE A C 1
ATOM 723 O O . ILE A 1 100 ? -12.164 2.166 7.934 1 89.94 100 ILE A O 1
ATOM 727 N N . GLY A 1 101 ? -14.312 1.719 8.461 1 91.31 101 GLY A N 1
ATOM 728 C CA . GLY A 1 101 ? -14.414 2.896 9.305 1 91.31 101 GLY A CA 1
ATOM 729 C C . GLY A 1 101 ? -13.469 2.871 10.492 1 91.31 101 GLY A C 1
ATOM 730 O O . GLY A 1 101 ? -12.859 3.889 10.828 1 91.31 101 GLY A O 1
ATOM 731 N N . LYS A 1 102 ? -13.359 1.742 11.062 1 88 102 LYS A N 1
ATOM 732 C CA . LYS A 1 102 ? -12.445 1.606 12.188 1 88 102 LYS A CA 1
ATOM 733 C C . LYS A 1 102 ? -10.992 1.78 11.742 1 88 102 LYS A C 1
ATOM 735 O O . LYS A 1 102 ? -10.188 2.395 12.445 1 88 102 LYS A O 1
ATOM 740 N N . LEU A 1 103 ? -10.703 1.157 10.656 1 89 103 LEU A N 1
ATOM 741 C CA . LEU A 1 103 ? -9.375 1.346 10.094 1 89 103 LEU A CA 1
ATOM 742 C C . LEU A 1 103 ? -9.102 2.822 9.82 1 89 103 LEU A C 1
ATOM 744 O O . LEU A 1 103 ? -8.008 3.32 10.102 1 89 103 LEU A O 1
ATOM 748 N N . CYS A 1 104 ? -10.055 3.451 9.289 1 92.94 104 CYS A N 1
ATOM 749 C CA . CYS A 1 104 ? -9.945 4.875 8.992 1 92.94 104 CYS A CA 1
ATOM 750 C C . CYS A 1 104 ? -9.727 5.684 10.266 1 92.94 104 CYS A C 1
ATOM 752 O O . CYS A 1 104 ? -8.906 6.605 10.289 1 92.94 104 CYS A O 1
ATOM 754 N N . GLU A 1 105 ? -10.422 5.367 11.312 1 92.56 105 GLU A N 1
ATOM 755 C CA . GLU A 1 105 ? -10.273 6.059 12.586 1 92.56 105 GLU A CA 1
ATOM 756 C C . GLU A 1 105 ? -8.852 5.938 13.125 1 92.56 105 GLU A C 1
ATOM 758 O O . GLU A 1 105 ? -8.266 6.93 13.562 1 92.56 105 GLU A O 1
ATOM 763 N N . ILE A 1 106 ? -8.352 4.832 13.023 1 88.62 106 ILE A N 1
ATOM 764 C CA . ILE A 1 106 ? -7.008 4.586 13.531 1 88.62 106 ILE A CA 1
ATOM 765 C C . ILE A 1 106 ? -5.996 5.371 12.703 1 88.62 106 ILE A C 1
ATOM 767 O O . ILE A 1 106 ? -5.117 6.039 13.25 1 88.62 106 ILE A O 1
ATOM 771 N N . CYS A 1 107 ? -6.113 5.277 11.438 1 91.5 107 CYS A N 1
ATOM 772 C CA . CYS A 1 107 ? -5.219 6.02 10.547 1 91.5 107 CYS A CA 1
ATOM 773 C C . CYS A 1 107 ? -5.348 7.52 10.781 1 91.5 107 CYS A C 1
ATOM 775 O O . CYS A 1 107 ? -4.355 8.25 10.711 1 91.5 107 CYS A O 1
ATOM 777 N N . PHE A 1 108 ? -6.543 7.926 11.023 1 94.5 108 PHE A N 1
ATOM 778 C CA . PHE A 1 108 ? -6.84 9.344 11.219 1 94.5 108 PHE A CA 1
ATOM 779 C C . PHE A 1 108 ? -6.137 9.867 12.469 1 94.5 108 PHE A C 1
ATOM 781 O O . PHE A 1 108 ? -5.5 10.922 12.43 1 94.5 108 PHE A O 1
ATOM 788 N N . ILE A 1 109 ? -6.262 9.203 13.539 1 92.69 109 ILE A N 1
ATOM 789 C CA . ILE A 1 109 ? -5.652 9.609 14.797 1 92.69 109 ILE A CA 1
ATOM 790 C C . ILE A 1 109 ? -4.133 9.641 14.648 1 92.69 109 ILE A C 1
ATOM 792 O O . ILE A 1 109 ? -3.482 10.609 15.047 1 92.69 109 ILE A O 1
ATOM 796 N N . LEU A 1 110 ? -3.586 8.672 14.008 1 90.62 110 LEU A N 1
ATOM 797 C CA . LEU A 1 110 ? -2.141 8.602 13.82 1 90.62 110 LEU A CA 1
ATOM 798 C C . LEU A 1 110 ? -1.65 9.75 12.945 1 90.62 110 LEU A C 1
ATOM 800 O O . LEU A 1 110 ? -0.644 10.391 13.258 1 90.62 110 LEU A O 1
ATOM 804 N N . ASN A 1 111 ? -2.344 9.945 11.93 1 93.62 111 ASN A N 1
ATOM 805 C CA . ASN A 1 111 ? -1.955 10.992 10.992 1 93.62 111 ASN A CA 1
ATOM 806 C C . ASN A 1 111 ? -1.987 12.375 11.641 1 93.62 111 ASN A C 1
ATOM 808 O O . ASN A 1 111 ? -1.023 13.133 11.547 1 93.62 111 ASN A O 1
ATOM 812 N N . LEU A 1 112 ? -3.078 12.711 12.312 1 94.25 112 LEU A N 1
ATOM 813 C CA . LEU A 1 112 ? -3.234 14.031 12.93 1 94.25 112 LEU A CA 1
ATOM 814 C C . LEU A 1 112 ? -2.248 14.211 14.078 1 94.25 112 LEU A C 1
ATOM 816 O O . LEU A 1 112 ? -1.766 15.328 14.312 1 94.25 112 LEU A O 1
ATOM 820 N N . PHE A 1 113 ? -1.982 13.172 14.703 1 92.62 113 PHE A N 1
ATOM 821 C CA . PHE A 1 113 ? -0.998 13.219 15.773 1 92.62 113 PHE A CA 1
ATOM 822 C C . PHE A 1 113 ? 0.386 13.547 15.227 1 92.62 113 PHE A C 1
ATOM 824 O O . PHE A 1 113 ? 1.082 14.414 15.758 1 92.62 113 PHE A O 1
ATOM 831 N N . MET A 1 114 ? 0.741 12.93 14.227 1 91.19 114 MET A N 1
ATOM 832 C CA . MET A 1 114 ? 2.055 13.148 13.625 1 91.19 114 MET A CA 1
ATOM 833 C C . MET A 1 114 ? 2.148 14.547 13.016 1 91.19 114 MET A C 1
ATOM 835 O O . MET A 1 114 ? 3.197 15.188 13.086 1 91.19 114 MET A O 1
ATOM 839 N N . ILE A 1 115 ? 1.139 14.969 12.438 1 92.44 115 ILE A N 1
ATOM 840 C CA . ILE A 1 115 ? 1.102 16.312 11.867 1 92.44 115 ILE A CA 1
ATOM 841 C C . ILE A 1 115 ? 1.265 17.344 12.977 1 92.44 115 ILE A C 1
ATOM 843 O O . ILE A 1 115 ? 1.987 18.328 12.812 1 92.44 115 ILE A O 1
ATOM 847 N N . SER A 1 116 ? 0.596 17.141 14.102 1 93.56 116 SER A N 1
ATOM 848 C CA . SER A 1 116 ? 0.707 18.047 15.234 1 93.56 116 SER A CA 1
ATOM 849 C C . SER A 1 116 ? 2.143 18.125 15.742 1 93.56 116 SER A C 1
ATOM 851 O O . SER A 1 116 ? 2.641 19.203 16.047 1 93.56 116 SER A O 1
ATOM 853 N N . VAL A 1 117 ? 2.762 17.031 15.773 1 92.12 117 VAL A N 1
ATOM 854 C CA . VAL A 1 117 ? 4.148 16.984 16.219 1 92.12 117 VAL A CA 1
ATOM 855 C C . VAL A 1 117 ? 5.031 17.75 15.242 1 92.12 117 VAL A C 1
ATOM 857 O O . VAL A 1 117 ? 5.91 18.516 15.656 1 92.12 117 VAL A O 1
ATOM 860 N N . ALA A 1 118 ? 4.816 17.516 14.016 1 91.31 118 ALA A N 1
ATOM 861 C CA . ALA A 1 118 ? 5.598 18.203 12.984 1 91.31 118 ALA A CA 1
ATOM 862 C C . ALA A 1 118 ? 5.422 19.719 13.086 1 91.31 118 ALA A C 1
ATOM 864 O O . ALA A 1 118 ? 6.387 20.469 12.938 1 91.31 118 ALA A O 1
ATOM 865 N N . PHE A 1 119 ? 4.23 20.188 13.336 1 93 119 PHE A N 1
ATOM 866 C CA . PHE A 1 119 ? 3.949 21.609 13.484 1 93 119 PHE A CA 1
ATOM 867 C C . PHE A 1 119 ? 4.723 22.203 14.656 1 93 119 PHE A C 1
ATOM 869 O O . PHE A 1 119 ? 5.363 23.25 14.523 1 93 119 PHE A O 1
ATOM 876 N N . LEU A 1 120 ? 4.68 21.531 15.742 1 92.62 120 LEU A N 1
ATOM 877 C CA . LEU A 1 120 ? 5.352 22.031 16.938 1 92.62 120 LEU A CA 1
ATOM 878 C C . LEU A 1 120 ? 6.867 22.016 16.75 1 92.62 120 LEU A C 1
ATOM 880 O O . LEU A 1 120 ? 7.566 22.906 17.234 1 92.62 120 LEU A O 1
ATOM 884 N N . ARG A 1 121 ? 7.324 21.016 16.047 1 91.56 121 ARG A N 1
ATOM 885 C CA . ARG A 1 121 ? 8.758 20.953 15.781 1 91.56 121 ARG A CA 1
ATOM 886 C C . ARG A 1 121 ? 9.188 22.125 14.898 1 91.56 121 ARG A C 1
ATOM 888 O O . ARG A 1 121 ? 10.234 22.734 15.141 1 91.56 121 ARG A O 1
ATOM 895 N N . VAL A 1 122 ? 8.469 22.422 13.945 1 90.06 122 VAL A N 1
ATOM 896 C CA . VAL A 1 122 ? 8.789 23.516 13.039 1 90.06 122 VAL A CA 1
ATOM 897 C C . VAL A 1 122 ? 8.758 24.844 13.789 1 90.06 122 VAL A C 1
ATOM 899 O O . VAL A 1 122 ? 9.648 25.672 13.633 1 90.06 122 VAL A O 1
ATOM 902 N N . VAL A 1 123 ? 7.734 25.047 14.586 1 91.69 123 VAL A N 1
ATOM 903 C CA . VAL A 1 123 ? 7.625 26.281 15.375 1 91.69 123 VAL A CA 1
ATOM 904 C C . VAL A 1 123 ? 8.805 26.375 16.344 1 91.69 123 VAL A C 1
ATOM 906 O O . VAL A 1 123 ? 9.375 27.453 16.531 1 91.69 123 VAL A O 1
ATOM 909 N N . GLY A 1 124 ? 9.117 25.234 16.922 1 90.19 124 GLY A N 1
ATOM 910 C CA . GLY A 1 124 ? 10.266 25.203 17.812 1 90.19 124 GLY A CA 1
ATOM 911 C C . GLY A 1 124 ? 11.562 25.594 17.125 1 90.19 124 GLY A C 1
ATOM 912 O O . GLY A 1 124 ? 12.352 26.359 17.672 1 90.19 124 GLY A O 1
ATOM 913 N N . ASP A 1 125 ? 11.797 25.094 15.992 1 87.44 125 ASP A N 1
ATOM 914 C CA . ASP A 1 125 ? 12.992 25.422 15.227 1 87.44 125 ASP A CA 1
ATOM 915 C C . ASP A 1 125 ? 13.055 26.906 14.906 1 87.44 125 ASP A C 1
ATOM 917 O O . ASP A 1 125 ? 14.117 27.531 14.977 1 87.44 125 ASP A O 1
ATOM 921 N N . GLN A 1 126 ? 11.953 27.469 14.492 1 88.81 126 GLN A N 1
ATOM 922 C CA . GLN A 1 126 ? 11.914 28.891 14.172 1 88.81 126 GLN A CA 1
ATOM 923 C C . GLN A 1 126 ? 12.156 29.734 15.422 1 88.81 126 GLN A C 1
ATOM 925 O O . GLN A 1 126 ? 12.852 30.75 15.367 1 88.81 126 GLN A O 1
ATOM 930 N N . LEU A 1 127 ? 11.586 29.328 16.516 1 88.38 127 LEU A N 1
ATOM 931 C CA . LEU A 1 127 ? 11.781 30.047 17.766 1 88.38 127 LEU A CA 1
ATOM 932 C C . LEU A 1 127 ? 13.234 29.984 18.219 1 88.38 127 LEU A C 1
ATOM 934 O O . LEU A 1 127 ? 13.766 30.969 18.75 1 88.38 127 LEU A O 1
ATOM 938 N N . GLU A 1 128 ? 13.812 28.859 18.031 1 87 128 GLU A N 1
ATOM 939 C CA . GLU A 1 128 ? 15.219 28.719 18.375 1 87 128 GLU A CA 1
ATOM 940 C C . GLU A 1 128 ? 16.094 29.672 17.578 1 87 128 GLU A C 1
ATOM 942 O O . GLU A 1 128 ? 16.984 30.328 18.125 1 87 128 GLU A O 1
ATOM 947 N N . LYS A 1 129 ? 15.852 29.781 16.391 1 86.5 129 LYS A N 1
ATOM 948 C CA . LYS A 1 129 ? 16.625 30.688 15.523 1 86.5 129 LYS A CA 1
ATOM 949 C C . LYS A 1 129 ? 16.375 32.156 15.891 1 86.5 129 LYS A C 1
ATOM 951 O O . LYS A 1 129 ? 17.297 32.969 15.836 1 86.5 129 LYS A O 1
ATOM 956 N N . ILE A 1 130 ? 15.172 32.469 16.203 1 85.69 130 ILE A N 1
ATOM 957 C CA . ILE A 1 130 ? 14.812 33.844 16.578 1 85.69 130 ILE A CA 1
ATOM 958 C C . ILE A 1 130 ? 15.484 34.188 17.906 1 85.69 130 ILE A C 1
ATOM 960 O O . ILE A 1 130 ? 16.016 35.281 18.062 1 85.69 130 ILE A O 1
ATOM 964 N N . CYS A 1 131 ? 15.484 33.25 18.844 1 82.38 131 CYS A N 1
ATOM 965 C CA . CYS A 1 131 ? 16.109 33.469 20.141 1 82.38 131 CYS A CA 1
ATOM 966 C C . CYS A 1 131 ? 17.609 33.594 20.016 1 82.38 131 CYS A C 1
ATOM 968 O O . CYS A 1 131 ? 18.234 34.406 20.703 1 82.38 131 CYS A O 1
ATOM 970 N N . ASP A 1 132 ? 18.156 32.812 19.141 1 80.62 132 ASP A N 1
ATOM 971 C CA . ASP A 1 132 ? 19.594 32.906 18.891 1 80.62 132 ASP A CA 1
ATOM 972 C C . ASP A 1 132 ? 19.969 34.25 18.266 1 80.62 132 ASP A C 1
ATOM 974 O O . ASP A 1 132 ? 21.047 34.781 18.531 1 80.62 132 ASP A O 1
ATOM 978 N N . SER A 1 133 ? 19.172 34.75 17.438 1 77.56 133 SER A N 1
ATOM 979 C CA . SER A 1 133 ? 19.453 36.031 16.766 1 77.56 133 SER A CA 1
ATOM 980 C C . SER A 1 133 ? 19.312 37.219 17.703 1 77.56 133 SER A C 1
ATOM 982 O O . SER A 1 133 ? 20 38.219 17.562 1 77.56 133 SER A O 1
ATOM 984 N N . LEU A 1 134 ? 18.344 37.188 18.562 1 74.06 134 LEU A N 1
ATOM 985 C CA . LEU A 1 134 ? 18.094 38.281 19.5 1 74.06 134 LEU A CA 1
ATOM 986 C C . LEU A 1 134 ? 19.188 38.344 20.562 1 74.06 134 LEU A C 1
ATOM 988 O O . LEU A 1 134 ? 19.516 39.438 21.062 1 74.06 134 LEU A O 1
ATOM 992 N N . TYR A 1 135 ? 19.75 37.281 21 1 63.12 135 TYR A N 1
ATOM 993 C CA . TYR A 1 135 ? 20.812 37.312 22 1 63.12 135 TYR A CA 1
ATOM 994 C C . TYR A 1 135 ? 22.125 36.812 21.438 1 63.12 135 TYR A C 1
ATOM 996 O O . TYR A 1 135 ? 22.469 35.625 21.625 1 63.12 135 TYR A O 1
ATOM 1004 N N . PRO A 1 136 ? 22.656 37.531 20.422 1 53.84 136 PRO A N 1
ATOM 1005 C CA . PRO A 1 136 ? 23.969 37.094 19.953 1 53.84 136 PRO A CA 1
ATOM 1006 C C . PRO A 1 136 ? 24.953 36.875 21.094 1 53.84 136 PRO A C 1
ATOM 1008 O O . PRO A 1 136 ? 24.812 37.469 22.172 1 53.84 136 PRO A O 1
ATOM 1011 N N . ASN A 1 137 ? 25.688 35.844 21.141 1 47.47 137 ASN A N 1
ATOM 1012 C CA . ASN A 1 137 ? 26.812 35.719 22.062 1 47.47 137 ASN A CA 1
ATOM 1013 C C . ASN A 1 137 ? 27.562 37.031 22.188 1 47.47 137 ASN A C 1
ATOM 1015 O O . ASN A 1 137 ? 28.172 37.531 21.219 1 47.47 137 ASN A O 1
ATOM 1019 N N . VAL A 1 138 ? 27.109 38.094 22.781 1 43.41 138 VAL A N 1
ATOM 1020 C CA . VAL A 1 138 ? 28.062 39.062 23.297 1 43.41 138 VAL A CA 1
ATOM 1021 C C . VAL A 1 138 ? 29.344 38.375 23.734 1 43.41 138 VAL A C 1
ATOM 1023 O O . VAL A 1 138 ? 29.625 38.281 24.922 1 43.41 138 VAL A O 1
ATOM 1026 N N . THR A 1 139 ? 29.688 37.188 23.219 1 39.38 139 THR A N 1
ATOM 1027 C CA . THR A 1 139 ? 31.047 36.75 23.547 1 39.38 139 THR A CA 1
ATOM 1028 C C . THR A 1 139 ? 32.062 37.781 23.078 1 39.38 139 THR A C 1
ATOM 1030 O O . THR A 1 139 ? 33.281 37.562 23.156 1 39.38 139 THR A O 1
ATOM 1033 N N . LEU A 1 140 ? 31.812 38.719 22.156 1 36.75 140 LEU A N 1
ATOM 1034 C CA . LEU A 1 140 ? 33.094 39.344 21.844 1 36.75 140 LEU A CA 1
ATOM 1035 C C . LEU A 1 140 ? 33.594 40.156 23.016 1 36.75 140 LEU A C 1
ATOM 1037 O O . LEU A 1 140 ? 34.719 40.656 22.969 1 36.75 140 LEU A O 1
ATOM 1041 N N . SER A 1 141 ? 32.969 41.094 23.688 1 37.12 141 SER A N 1
ATOM 1042 C CA . SER A 1 141 ? 33.906 41.875 24.5 1 37.12 141 SER A CA 1
ATOM 1043 C C . SER A 1 141 ? 34.562 41 25.547 1 37.12 141 SER A C 1
ATOM 1045 O O . SER A 1 141 ? 34.125 39.875 25.812 1 37.12 141 SER A O 1
ATOM 1047 N N . GLY A 1 142 ? 35.281 41.531 26.812 1 37.22 142 GLY A N 1
ATOM 1048 C CA . GLY A 1 142 ? 36.219 41.062 27.797 1 37.22 142 GLY A CA 1
ATOM 1049 C C . GLY A 1 142 ? 35.812 39.75 28.438 1 37.22 142 GLY A C 1
ATOM 1050 O O . GLY A 1 142 ? 34.719 39.25 28.188 1 37.22 142 GLY A O 1
ATOM 1051 N N . GLU A 1 143 ? 36.594 39.344 29.703 1 38 143 GLU A N 1
ATOM 1052 C CA . GLU A 1 143 ? 36.938 38.25 30.641 1 38 143 GLU A CA 1
ATOM 1053 C C . GLU A 1 143 ? 35.656 37.625 31.203 1 38 143 GLU A C 1
ATOM 1055 O O . GLU A 1 143 ? 35.75 36.656 31.984 1 38 143 GLU A O 1
ATOM 1060 N N . GLY A 1 144 ? 34.562 38.438 31.516 1 40.53 144 GLY A N 1
ATOM 1061 C CA . GLY A 1 144 ? 33.656 37.906 32.531 1 40.53 144 GLY A CA 1
ATOM 1062 C C . GLY A 1 144 ? 32.75 36.781 31.984 1 40.53 144 GLY A C 1
ATOM 1063 O O . GLY A 1 144 ? 32.719 36.531 30.781 1 40.53 144 GLY A O 1
ATOM 1064 N N . PRO A 1 145 ? 32.344 35.906 32.938 1 42.34 145 PRO A N 1
ATOM 1065 C CA . PRO A 1 145 ? 31.562 34.688 32.75 1 42.34 145 PRO A CA 1
ATOM 1066 C C . PRO A 1 145 ? 30.375 34.875 31.812 1 42.34 145 PRO A C 1
ATOM 1068 O O . PRO A 1 145 ? 29.859 36 31.688 1 42.34 145 PRO A O 1
ATOM 1071 N N . SER A 1 146 ? 30.344 34.281 30.688 1 46.03 146 SER A N 1
ATOM 1072 C CA . SER A 1 146 ? 29.25 34.219 29.719 1 46.03 146 SER A CA 1
ATOM 1073 C C . SER A 1 146 ? 27.906 34.438 30.391 1 46.03 146 SER A C 1
ATOM 1075 O O . SER A 1 146 ? 27.562 33.75 31.359 1 46.03 146 SER A O 1
ATOM 1077 N N . PRO A 1 147 ? 27.344 35.688 30.594 1 46.88 147 PRO A N 1
ATOM 1078 C CA . PRO A 1 147 ? 26.078 35.844 31.312 1 46.88 147 PRO A CA 1
ATOM 1079 C C . PRO A 1 147 ? 25.125 34.688 31.109 1 46.88 147 PRO A C 1
ATOM 1081 O O . PRO A 1 147 ? 25.156 34.031 30.062 1 46.88 147 PRO A O 1
ATOM 1084 N N . PRO A 1 148 ? 24.656 33.969 32.188 1 46.19 148 PRO A N 1
ATOM 1085 C CA . PRO A 1 148 ? 23.781 32.812 32.219 1 46.19 148 PRO A CA 1
ATOM 1086 C C . PRO A 1 148 ? 22.625 32.906 31.234 1 46.19 148 PRO A C 1
ATOM 1088 O O . PRO A 1 148 ? 22.078 34 31.016 1 46.19 148 PRO A O 1
ATOM 1091 N N . GLN A 1 149 ? 22.609 32.375 30.062 1 51.75 149 GLN A N 1
ATOM 1092 C CA . GLN A 1 149 ? 21.484 32.188 29.141 1 51.75 149 GLN A CA 1
ATOM 1093 C C . GLN A 1 149 ? 20.156 32.188 29.875 1 51.75 149 GLN A C 1
ATOM 1095 O O . GLN A 1 149 ? 19.922 31.328 30.734 1 51.75 149 GLN A O 1
ATOM 1100 N N . HIS A 1 150 ? 19.5 33.281 30.219 1 52.88 150 HIS A N 1
ATOM 1101 C CA . HIS A 1 150 ? 18.25 33.406 30.953 1 52.88 150 HIS A CA 1
ATOM 1102 C C . HIS A 1 150 ? 17.25 32.344 30.5 1 52.88 150 HIS A C 1
ATOM 1104 O O . HIS A 1 150 ? 17.219 31.984 29.312 1 52.88 150 HIS A O 1
ATOM 1110 N N . TRP A 1 151 ? 16.797 31.469 31.422 1 54.41 151 TRP A N 1
ATOM 1111 C CA . TRP A 1 151 ? 15.875 30.344 31.312 1 54.41 151 TRP A CA 1
ATOM 1112 C C . TRP A 1 151 ? 14.766 30.625 30.312 1 54.41 151 TRP A C 1
ATOM 1114 O O . TRP A 1 151 ? 14.281 29.734 29.625 1 54.41 151 TRP A O 1
ATOM 1124 N N . TYR A 1 152 ? 14.375 31.984 30.25 1 53.78 152 TYR A N 1
ATOM 1125 C CA . TYR A 1 152 ? 13.281 32.312 29.344 1 53.78 152 TYR A CA 1
ATOM 1126 C C . TYR A 1 152 ? 13.75 32.344 27.906 1 53.78 152 TYR A C 1
ATOM 1128 O O . TYR A 1 152 ? 12.93 32.375 26.984 1 53.78 152 TYR A O 1
ATOM 1136 N N . MET A 1 153 ? 15.031 32.156 27.719 1 59.12 153 MET A N 1
ATOM 1137 C CA . MET A 1 153 ? 15.562 32.219 26.359 1 59.12 153 MET A CA 1
ATOM 1138 C C . MET A 1 153 ? 15.75 30.828 25.797 1 59.12 153 MET A C 1
ATOM 1140 O O . MET A 1 153 ? 16.281 30.656 24.688 1 59.12 153 MET A O 1
ATOM 1144 N N . ASP A 1 154 ? 15.359 29.938 26.547 1 78.25 154 ASP A N 1
ATOM 1145 C CA . ASP A 1 154 ? 15.32 28.578 26.016 1 78.25 154 ASP A CA 1
ATOM 1146 C C . ASP A 1 154 ? 14.07 28.359 25.156 1 78.25 154 ASP A C 1
ATOM 1148 O O . ASP A 1 154 ? 12.953 28.656 25.609 1 78.25 154 ASP A O 1
ATOM 1152 N N . TYR A 1 155 ? 14.219 28.188 23.875 1 81.25 155 TYR A N 1
ATOM 1153 C CA . TYR A 1 155 ? 13.102 28.016 22.953 1 81.25 155 TYR A CA 1
ATOM 1154 C C . TYR A 1 155 ? 12.102 27 23.484 1 81.25 155 TYR A C 1
ATOM 1156 O O . TYR A 1 155 ? 10.914 27.047 23.156 1 81.25 155 TYR A O 1
ATOM 1164 N N . ARG A 1 156 ? 12.609 26.094 24.438 1 83.81 156 ARG A N 1
ATOM 1165 C CA . ARG A 1 156 ? 11.711 25.109 25.016 1 83.81 156 ARG A CA 1
ATOM 1166 C C . ARG A 1 156 ? 10.664 25.766 25.906 1 83.81 156 ARG A C 1
ATOM 1168 O O . ARG A 1 156 ? 9.5 25.359 25.891 1 83.81 156 ARG A O 1
ATOM 1175 N N . PHE A 1 157 ? 11.078 26.672 26.516 1 84.19 157 PHE A N 1
ATOM 1176 C CA . PHE A 1 157 ? 10.156 27.406 27.375 1 84.19 157 PHE A CA 1
ATOM 1177 C C . PHE A 1 157 ? 9.195 28.25 26.562 1 84.19 157 PHE A C 1
ATOM 1179 O O . PHE A 1 157 ? 7.996 28.297 26.844 1 84.19 157 PHE A O 1
ATOM 1186 N N . THR A 1 158 ? 9.688 28.938 25.672 1 85.81 158 THR A N 1
ATOM 1187 C CA . THR A 1 158 ? 8.844 29.797 24.828 1 85.81 158 THR A CA 1
ATOM 1188 C C . THR A 1 158 ? 7.812 28.969 24.078 1 85.81 158 THR A C 1
ATOM 1190 O O . THR A 1 158 ? 6.664 29.391 23.922 1 85.81 158 THR A O 1
ATOM 1193 N N . LEU A 1 159 ? 8.227 27.859 23.578 1 89.94 159 LEU A N 1
ATOM 1194 C CA . LEU A 1 159 ? 7.301 26.984 22.875 1 89.94 159 LEU A CA 1
ATOM 1195 C C . LEU A 1 159 ? 6.184 26.516 23.812 1 89.94 159 LEU A C 1
ATOM 1197 O O . LEU A 1 159 ? 5.016 26.5 23.422 1 89.94 159 LEU A O 1
ATOM 1201 N N . THR A 1 160 ? 6.57 26.125 25.031 1 89.31 160 THR A N 1
ATOM 1202 C CA . THR A 1 160 ? 5.582 25.672 26 1 89.31 160 THR A CA 1
ATOM 1203 C C . THR A 1 160 ? 4.621 26.797 26.359 1 89.31 160 THR A C 1
ATOM 1205 O O . THR A 1 160 ? 3.412 26.578 26.469 1 89.31 160 THR A O 1
ATOM 1208 N N . ALA A 1 161 ? 5.168 27.906 26.5 1 89.19 161 ALA A N 1
ATOM 1209 C CA . ALA A 1 161 ? 4.344 29.062 26.812 1 89.19 161 ALA A CA 1
ATOM 1210 C C . ALA A 1 161 ? 3.363 29.359 25.672 1 89.19 161 ALA A C 1
ATOM 1212 O O . ALA A 1 161 ? 2.203 29.703 25.922 1 89.19 161 ALA A O 1
ATOM 1213 N N . LEU A 1 162 ? 3.82 29.297 24.531 1 90.06 162 LEU A N 1
ATOM 1214 C CA . LEU A 1 162 ? 2.967 29.531 23.375 1 90.06 162 LEU A CA 1
ATOM 1215 C C . LEU A 1 162 ? 1.856 28.484 23.297 1 90.06 162 LEU A C 1
ATOM 1217 O O . LEU A 1 162 ? 0.727 28.797 22.922 1 90.06 162 LEU A O 1
ATOM 1221 N N . CYS A 1 163 ? 2.16 27.25 23.562 1 89.56 163 CYS A N 1
ATOM 1222 C CA . CYS A 1 163 ? 1.167 26.188 23.578 1 89.56 163 CYS A CA 1
ATOM 1223 C C . CYS A 1 163 ? 0.075 26.469 24.594 1 89.56 163 CYS A C 1
ATOM 1225 O O . CYS A 1 163 ? -1.112 26.328 24.297 1 89.56 163 CYS A O 1
ATOM 1227 N N . VAL A 1 164 ? 0.486 26.922 25.734 1 89.31 164 VAL A N 1
ATOM 1228 C CA . VAL A 1 164 ? -0.452 27.109 26.828 1 89.31 164 VAL A CA 1
ATOM 1229 C C . VAL A 1 164 ? -1.247 28.406 26.625 1 89.31 164 VAL A C 1
ATOM 1231 O O . VAL A 1 164 ? -2.461 28.422 26.828 1 89.31 164 VAL A O 1
ATOM 1234 N N . LEU A 1 165 ? -0.645 29.406 26.078 1 90 165 LEU A N 1
ATOM 1235 C CA . LEU A 1 165 ? -1.264 30.734 26.047 1 90 165 LEU A CA 1
ATOM 1236 C C . LEU A 1 165 ? -2.002 30.953 24.734 1 90 165 LEU A C 1
ATOM 1238 O O . LEU A 1 165 ? -2.982 31.703 24.688 1 90 165 LEU A O 1
ATOM 1242 N N . VAL A 1 166 ? -1.565 30.359 23.719 1 89.44 166 VAL A N 1
ATOM 1243 C CA . VAL A 1 166 ? -2.141 30.688 22.422 1 89.44 166 VAL A CA 1
ATOM 1244 C C . VAL A 1 166 ? -2.848 29.453 21.844 1 89.44 166 VAL A C 1
ATOM 1246 O O . VAL A 1 166 ? -4.043 29.5 21.547 1 89.44 166 VAL A O 1
ATOM 1249 N N . ILE A 1 167 ? -2.18 28.328 21.734 1 90.06 167 ILE A N 1
ATOM 1250 C CA . ILE A 1 167 ? -2.727 27.141 21.078 1 90.06 167 ILE A CA 1
ATOM 1251 C C . ILE A 1 167 ? -3.906 26.609 21.891 1 90.06 167 ILE A C 1
ATOM 1253 O O . ILE A 1 167 ? -4.938 26.234 21.312 1 90.06 167 ILE A O 1
ATOM 1257 N N . PHE A 1 168 ? -3.773 26.578 23.203 1 91.06 168 PHE A N 1
ATOM 1258 C CA . PHE A 1 168 ? -4.789 25.969 24.047 1 91.06 168 PHE A CA 1
ATOM 1259 C C . PHE A 1 168 ? -6.109 26.719 23.938 1 91.06 168 PHE A C 1
ATOM 1261 O O . PHE A 1 168 ? -7.141 26.125 23.609 1 91.06 168 PHE A O 1
ATOM 1268 N N . PRO A 1 169 ? -6.199 27.984 24.109 1 88.25 169 PRO A N 1
ATOM 1269 C CA . PRO A 1 169 ? -7.477 28.703 24 1 88.25 169 PRO A CA 1
ATOM 1270 C C . PRO A 1 169 ? -8.062 28.641 22.594 1 88.25 169 PRO A C 1
ATOM 1272 O O . PRO A 1 169 ? -9.281 28.625 22.422 1 88.25 169 PRO A O 1
ATOM 1275 N N . LEU A 1 170 ? -7.285 28.641 21.594 1 85.75 170 LEU A N 1
ATOM 1276 C CA . LEU A 1 170 ? -7.758 28.594 20.219 1 85.75 170 LEU A CA 1
ATOM 1277 C C . LEU A 1 170 ? -8.297 27.219 19.859 1 85.75 170 LEU A C 1
ATOM 1279 O O . LEU A 1 170 ? -9.031 27.062 18.891 1 85.75 170 LEU A O 1
ATOM 1283 N N . SER A 1 171 ? -7.914 26.219 20.625 1 87.69 171 SER A N 1
ATOM 1284 C CA . SER A 1 171 ? -8.281 24.844 20.297 1 87.69 171 SER A CA 1
ATOM 1285 C C . SER A 1 171 ? -9.516 24.406 21.094 1 87.69 171 SER A C 1
ATOM 1287 O O . SER A 1 171 ? -10.039 23.312 20.859 1 87.69 171 SER A O 1
ATOM 1289 N N . VAL A 1 172 ? -10.086 25.219 21.844 1 81.88 172 VAL A N 1
ATOM 1290 C CA . VAL A 1 172 ? -11.188 24.828 22.719 1 81.88 172 VAL A CA 1
ATOM 1291 C C . VAL A 1 172 ? -12.516 24.922 21.969 1 81.88 172 VAL A C 1
ATOM 1293 O O . VAL A 1 172 ? -13.414 24.109 22.172 1 81.88 172 VAL A O 1
ATOM 1296 N N . PRO A 1 173 ? -12.648 25.859 21.031 1 76.56 173 PRO A N 1
ATOM 1297 C CA . PRO A 1 173 ? -13.93 25.938 20.328 1 76.56 173 PRO A CA 1
ATOM 1298 C C . PRO A 1 173 ? -14.273 24.656 19.562 1 76.56 173 PRO A C 1
ATOM 1300 O O . PRO A 1 173 ? -13.375 23.922 19.156 1 76.56 173 PRO A O 1
ATOM 1303 N N . LYS A 1 174 ? -15.594 24.516 19.359 1 75.38 174 LYS A N 1
ATOM 1304 C CA . LYS A 1 174 ? -16.094 23.266 18.797 1 75.38 174 LYS A CA 1
ATOM 1305 C C . LYS A 1 174 ? -16.312 23.406 17.281 1 75.38 174 LYS A C 1
ATOM 1307 O O . LYS A 1 174 ? -16.266 22.406 16.547 1 75.38 174 LYS A O 1
ATOM 1312 N N . GLU A 1 175 ? -16.5 24.547 16.844 1 77.88 175 GLU A N 1
ATOM 1313 C CA . GLU A 1 175 ? -16.875 24.703 15.438 1 77.88 175 GLU A CA 1
ATOM 1314 C C . GLU A 1 175 ? -15.688 25.188 14.609 1 77.88 175 GLU A C 1
ATOM 1316 O O . GLU A 1 175 ? -14.961 26.094 15.023 1 77.88 175 GLU A O 1
ATOM 1321 N N . ILE A 1 176 ? -15.555 24.578 13.516 1 75.12 176 ILE A N 1
ATOM 1322 C CA . ILE A 1 176 ? -14.453 24.906 12.609 1 75.12 176 ILE A CA 1
ATOM 1323 C C . ILE A 1 176 ? -14.68 26.297 12.023 1 75.12 176 ILE A C 1
ATOM 1325 O O . ILE A 1 176 ? -13.727 26.969 11.602 1 75.12 176 ILE A O 1
ATOM 1329 N N . ALA A 1 177 ? -15.945 26.75 11.984 1 76.44 177 ALA A N 1
ATOM 1330 C CA . ALA A 1 177 ? -16.281 28.047 11.383 1 76.44 177 ALA A CA 1
ATOM 1331 C C . ALA A 1 177 ? -15.594 29.188 12.125 1 76.44 177 ALA A C 1
ATOM 1333 O O . ALA A 1 177 ? -15.312 30.234 11.531 1 76.44 177 ALA A O 1
ATOM 1334 N N . PHE A 1 178 ? -15.273 28.984 13.32 1 79.12 178 PHE A N 1
ATOM 1335 C CA . PHE A 1 178 ? -14.609 30 14.141 1 79.12 178 PHE A CA 1
ATOM 1336 C C . PHE A 1 178 ? -13.203 30.266 13.625 1 79.12 178 PHE A C 1
ATOM 1338 O O . PHE A 1 178 ? -12.641 31.344 13.859 1 79.12 178 PHE A O 1
ATOM 1345 N N . GLN A 1 179 ? -12.711 29.375 12.773 1 79.94 179 GLN A N 1
ATOM 1346 C CA . GLN A 1 179 ? -11.312 29.438 12.375 1 79.94 179 GLN A CA 1
ATOM 1347 C C . GLN A 1 179 ? -11.148 30.219 11.07 1 79.94 179 GLN A C 1
ATOM 1349 O O . GLN A 1 179 ? -10.031 30.359 10.562 1 79.94 179 GLN A O 1
ATOM 1354 N N . LYS A 1 180 ? -12.227 30.797 10.531 1 83.31 180 LYS A N 1
ATOM 1355 C CA . LYS A 1 180 ? -12.164 31.5 9.242 1 83.31 180 LYS A CA 1
ATOM 1356 C C . LYS A 1 180 ? -11.234 32.688 9.32 1 83.31 180 LYS A C 1
ATOM 1358 O O . LYS A 1 180 ? -10.43 32.938 8.414 1 83.31 180 LYS A O 1
ATOM 1363 N N . TYR A 1 181 ? -11.219 33.406 10.414 1 83.56 181 TYR A N 1
ATOM 1364 C CA . TYR A 1 181 ? -10.414 34.625 10.539 1 83.56 181 TYR A CA 1
ATOM 1365 C C . TYR A 1 181 ? -8.945 34.281 10.734 1 83.56 181 TYR A C 1
ATOM 1367 O O . TYR A 1 181 ? -8.07 34.906 10.125 1 83.56 181 TYR A O 1
ATOM 1375 N N . THR A 1 182 ? -8.75 33.344 11.508 1 85.88 182 THR A N 1
ATOM 1376 C CA . THR A 1 182 ? -7.363 32.906 11.711 1 85.88 182 THR A CA 1
ATOM 1377 C C . THR A 1 182 ? -6.797 32.312 10.43 1 85.88 182 THR A C 1
ATOM 1379 O O . THR A 1 182 ? -5.594 32.406 10.18 1 85.88 182 THR A O 1
ATOM 1382 N N . SER A 1 183 ? -7.656 31.734 9.633 1 89.19 183 SER A N 1
ATOM 1383 C CA . SER A 1 183 ? -7.215 31.125 8.383 1 89.19 183 SER A CA 1
ATOM 1384 C C . SER A 1 183 ? -6.793 32.188 7.367 1 89.19 183 SER A C 1
ATOM 1386 O O . SER A 1 183 ? -5.859 31.969 6.594 1 89.19 183 SER A O 1
ATOM 1388 N N . ILE A 1 184 ? -7.465 33.312 7.414 1 90.69 184 ILE A N 1
ATOM 1389 C CA . ILE A 1 184 ? -7.082 34.406 6.531 1 90.69 184 ILE A CA 1
ATOM 1390 C C . ILE A 1 184 ? -5.688 34.906 6.898 1 90.69 184 ILE A C 1
ATOM 1392 O O . ILE A 1 184 ? -4.832 35.062 6.027 1 90.69 184 ILE A O 1
ATOM 1396 N N . LEU A 1 185 ? -5.465 35.031 8.172 1 87.75 185 LEU A N 1
ATOM 1397 C CA . LEU A 1 185 ? -4.164 35.5 8.648 1 87.75 185 LEU A CA 1
ATOM 1398 C C . LEU A 1 185 ? -3.068 34.5 8.289 1 87.75 185 LEU A C 1
ATOM 1400 O O . LEU A 1 185 ? -1.978 34.906 7.867 1 87.75 185 LEU A O 1
ATOM 1404 N N . GLY A 1 186 ? -3.389 33.281 8.453 1 88.94 186 GLY A N 1
ATOM 1405 C CA . GLY A 1 186 ? -2.414 32.25 8.117 1 88.94 186 GLY A CA 1
ATOM 1406 C C . GLY A 1 186 ? -2.059 32.219 6.645 1 88.94 186 GLY A C 1
ATOM 1407 O O . GLY A 1 186 ? -0.891 32.062 6.285 1 88.94 186 GLY A O 1
ATOM 1408 N N . THR A 1 187 ? -2.994 32.375 5.801 1 90.69 187 THR A N 1
ATOM 1409 C CA . THR A 1 187 ? -2.76 32.406 4.363 1 90.69 187 THR A CA 1
ATOM 1410 C C . THR A 1 187 ? -1.922 33.594 3.953 1 90.69 187 THR A C 1
ATOM 1412 O O . THR A 1 187 ? -1.021 33.5 3.119 1 90.69 187 THR A O 1
ATOM 1415 N N . LEU A 1 188 ? -2.166 34.688 4.582 1 92.06 188 LEU A N 1
ATOM 1416 C CA . LEU A 1 188 ? -1.393 35.875 4.301 1 92.06 188 LEU A CA 1
ATOM 1417 C C . LEU A 1 188 ? 0.06 35.719 4.73 1 92.06 188 LEU A C 1
ATOM 1419 O O . LEU A 1 188 ? 0.975 36.156 4.039 1 92.06 188 LEU A O 1
ATOM 1423 N N . ALA A 1 189 ? 0.189 35.094 5.801 1 92.12 189 ALA A N 1
ATOM 1424 C CA . ALA A 1 189 ? 1.54 34.812 6.289 1 92.12 189 ALA A CA 1
ATOM 1425 C C . ALA A 1 189 ? 2.301 33.906 5.324 1 92.12 189 ALA A C 1
ATOM 1427 O O . ALA A 1 189 ? 3.488 34.125 5.066 1 92.12 189 ALA A O 1
ATOM 1428 N N . ALA A 1 190 ? 1.629 32.938 4.824 1 91.19 190 ALA A N 1
ATOM 1429 C CA . ALA A 1 190 ? 2.254 32.031 3.859 1 91.19 190 ALA A CA 1
ATOM 1430 C C . ALA A 1 190 ? 2.617 32.781 2.574 1 91.19 190 ALA A C 1
ATOM 1432 O O . ALA A 1 190 ? 3.684 32.531 1.998 1 91.19 190 ALA A O 1
ATOM 1433 N N . CYS A 1 191 ? 1.749 33.625 2.154 1 93.56 191 CYS A N 1
ATOM 1434 C CA . CYS A 1 191 ? 2.018 34.406 0.962 1 93.56 191 CYS A CA 1
ATOM 1435 C C . CYS A 1 191 ? 3.201 35.344 1.187 1 93.56 191 CYS A C 1
ATOM 1437 O O . CYS A 1 191 ? 4.031 35.531 0.293 1 93.56 191 CYS A O 1
ATOM 1439 N N . TYR A 1 192 ? 3.266 35.938 2.352 1 95 192 TYR A N 1
ATOM 1440 C CA . TYR A 1 192 ? 4.391 36.781 2.695 1 95 192 TYR A CA 1
ATOM 1441 C C . TYR A 1 192 ? 5.707 36.031 2.635 1 95 192 TYR A C 1
ATOM 1443 O O . TYR A 1 192 ? 6.707 36.531 2.121 1 95 192 TYR A O 1
ATOM 1451 N N . LEU A 1 193 ? 5.676 34.906 3.139 1 94.69 193 LEU A N 1
ATOM 1452 C CA . LEU A 1 193 ? 6.879 34.062 3.109 1 94.69 193 LEU A CA 1
ATOM 1453 C C . LEU A 1 193 ? 7.32 33.812 1.675 1 94.69 193 LEU A C 1
ATOM 1455 O O . LEU A 1 193 ? 8.508 33.938 1.351 1 94.69 193 LEU A O 1
ATOM 1459 N N . THR A 1 194 ? 6.391 33.438 0.866 1 95.38 194 THR A N 1
ATOM 1460 C CA . THR A 1 194 ? 6.703 33.156 -0.533 1 95.38 194 THR A CA 1
ATOM 1461 C C . THR A 1 194 ? 7.27 34.406 -1.208 1 95.38 194 THR A C 1
ATOM 1463 O O . THR A 1 194 ? 8.258 34.312 -1.945 1 95.38 194 THR A O 1
ATOM 1466 N N . LEU A 1 195 ? 6.73 35.531 -0.889 1 95.94 195 LEU A N 1
ATOM 1467 C CA . LEU A 1 195 ? 7.199 36.781 -1.469 1 95.94 195 LEU A CA 1
ATOM 1468 C C . LEU A 1 195 ? 8.617 37.094 -1.006 1 95.94 195 LEU A C 1
ATOM 1470 O O . LEU A 1 195 ? 9.445 37.562 -1.799 1 95.94 195 LEU A O 1
ATOM 1474 N N . VAL A 1 196 ? 8.867 36.906 0.214 1 95.12 196 VAL A N 1
ATOM 1475 C CA . VAL A 1 196 ? 10.188 37.188 0.775 1 95.12 196 VAL A CA 1
ATOM 1476 C C . VAL A 1 196 ? 11.227 36.312 0.108 1 95.12 196 VAL A C 1
ATOM 1478 O O . VAL A 1 196 ? 12.336 36.75 -0.203 1 95.12 196 VAL A O 1
ATOM 1481 N N . ILE A 1 197 ? 10.906 35.031 -0.07 1 94.25 197 ILE A N 1
ATOM 1482 C CA . ILE A 1 197 ? 11.82 34.094 -0.709 1 94.25 197 ILE A CA 1
ATOM 1483 C C . ILE A 1 197 ? 12.117 34.531 -2.135 1 94.25 197 ILE A C 1
ATOM 1485 O O . ILE A 1 197 ? 13.266 34.5 -2.586 1 94.25 197 ILE A O 1
ATOM 1489 N N . ILE A 1 198 ? 11.102 35.062 -2.836 1 94.62 198 ILE A N 1
ATOM 1490 C CA . ILE A 1 198 ? 11.266 35.531 -4.207 1 94.62 198 ILE A CA 1
ATOM 1491 C C . ILE A 1 198 ? 12.133 36.781 -4.215 1 94.62 198 ILE A C 1
ATOM 1493 O O . ILE A 1 198 ? 13.078 36.906 -5.004 1 94.62 198 ILE A O 1
ATOM 1497 N N . ILE A 1 199 ? 11.883 37.688 -3.311 1 93.25 199 ILE A N 1
ATOM 1498 C CA . ILE A 1 199 ? 12.594 38.969 -3.264 1 93.25 199 ILE A CA 1
ATOM 1499 C C . ILE A 1 199 ? 14.055 38.719 -2.891 1 93.25 199 ILE A C 1
ATOM 1501 O O . ILE A 1 199 ? 14.961 39.312 -3.471 1 93.25 199 ILE A O 1
ATOM 1505 N N . LYS A 1 200 ? 14.289 37.906 -1.928 1 92.06 200 LYS A N 1
ATOM 1506 C CA . LYS A 1 200 ? 15.656 37.594 -1.491 1 92.06 200 LYS A CA 1
ATOM 1507 C C . LYS A 1 200 ? 16.469 36.969 -2.607 1 92.06 200 LYS A C 1
ATOM 1509 O O . LYS A 1 200 ? 17.672 37.125 -2.686 1 92.06 200 LYS A O 1
ATOM 1514 N N . TYR A 1 201 ? 15.805 36.188 -3.443 1 91 201 TYR A N 1
ATOM 1515 C CA . TYR A 1 201 ? 16.484 35.625 -4.602 1 91 201 TYR A CA 1
ATOM 1516 C C . TYR A 1 201 ? 16.984 36.719 -5.535 1 91 201 TYR A C 1
ATOM 1518 O O . TYR A 1 201 ? 18.125 36.656 -6.012 1 91 201 TYR A O 1
ATOM 1526 N N . TYR A 1 202 ? 16.172 37.75 -5.781 1 90.31 202 TYR A N 1
ATOM 1527 C CA . TYR A 1 202 ? 16.547 38.781 -6.723 1 90.31 202 TYR A CA 1
ATOM 1528 C C . TYR A 1 202 ? 17.5 39.781 -6.086 1 90.31 202 TYR A C 1
ATOM 1530 O O . TYR A 1 202 ? 18.312 40.406 -6.781 1 90.31 202 TYR A O 1
ATOM 1538 N N . LEU A 1 203 ? 17.547 39.938 -4.773 1 86.81 203 LEU A N 1
ATOM 1539 C CA . LEU A 1 203 ? 18.438 40.875 -4.086 1 86.81 203 LEU A CA 1
ATOM 1540 C C . LEU A 1 203 ? 19.812 40.25 -3.887 1 86.81 203 LEU A C 1
ATOM 1542 O O . LEU A 1 203 ? 20.797 40.969 -3.688 1 86.81 203 LEU A O 1
ATOM 1546 N N . ARG A 1 204 ? 19.906 39.062 -3.688 1 74 204 ARG A N 1
ATOM 1547 C CA . ARG A 1 204 ? 21.203 38.406 -3.553 1 74 204 ARG A CA 1
ATOM 1548 C C . ARG A 1 204 ? 22.078 38.688 -4.766 1 74 204 ARG A C 1
ATOM 1550 O O . ARG A 1 204 ? 21.766 38.281 -5.883 1 74 204 ARG A O 1
ATOM 1557 N N . THR A 1 205 ? 22.734 40.031 -4.773 1 56.47 205 THR A N 1
ATOM 1558 C CA . THR A 1 205 ? 23.688 40.531 -5.777 1 56.47 205 THR A CA 1
ATOM 1559 C C . THR A 1 205 ? 24.812 39.5 -5.992 1 56.47 205 THR A C 1
ATOM 1561 O O . THR A 1 205 ? 25.406 39.469 -7.066 1 56.47 205 THR A O 1
ATOM 1564 N N . ASP A 1 206 ? 25.609 39.125 -4.98 1 49.41 206 ASP A N 1
ATOM 1565 C CA . ASP A 1 206 ? 26.719 38.25 -5.34 1 49.41 206 ASP A CA 1
ATOM 1566 C C . ASP A 1 206 ? 26.234 37.031 -6.117 1 49.41 206 ASP A C 1
ATOM 1568 O O . ASP A 1 206 ? 25.656 36.094 -5.535 1 49.41 206 ASP A O 1
ATOM 1572 N N . ARG A 1 207 ? 25.594 37.375 -7.062 1 47.69 207 ARG A N 1
ATOM 1573 C CA . ARG A 1 207 ? 25.156 36.375 -8.039 1 47.69 207 ARG A CA 1
ATOM 1574 C C . ARG A 1 207 ? 26.094 35.188 -8.086 1 47.69 207 ARG A C 1
ATOM 1576 O O . ARG A 1 207 ? 27.156 35.25 -8.719 1 47.69 207 ARG A O 1
ATOM 1583 N N . VAL A 1 208 ? 26.719 34.844 -6.953 1 41.03 208 VAL A N 1
ATOM 1584 C CA . VAL A 1 208 ? 27.375 33.562 -7.238 1 41.03 208 VAL A CA 1
ATOM 1585 C C . VAL A 1 208 ? 26.609 32.844 -8.336 1 41.03 208 VAL A C 1
ATOM 1587 O O . VAL A 1 208 ? 25.375 32.812 -8.344 1 41.03 208 VAL A O 1
ATOM 1590 N N . THR A 1 209 ? 27.109 32.875 -9.461 1 41.25 209 THR A N 1
ATOM 1591 C CA . THR A 1 209 ? 26.828 31.984 -10.578 1 41.25 209 THR A CA 1
ATOM 1592 C C . THR A 1 209 ? 26.156 30.703 -10.102 1 41.25 209 THR A C 1
ATOM 1594 O O . THR A 1 209 ? 26.672 30.016 -9.227 1 41.25 209 THR A O 1
ATOM 1597 N N . MET A 1 210 ? 24.906 30.797 -9.82 1 42.06 210 MET A N 1
ATOM 1598 C CA . MET A 1 210 ? 24.156 29.547 -9.734 1 42.06 210 MET A CA 1
ATOM 1599 C C . MET A 1 210 ? 24.922 28.406 -10.367 1 42.06 210 MET A C 1
ATOM 1601 O O . MET A 1 210 ? 25.078 28.344 -11.586 1 42.06 210 MET A O 1
ATOM 1605 N N . HIS A 1 211 ? 26.156 28.281 -9.906 1 38.5 211 HIS A N 1
ATOM 1606 C CA . HIS A 1 211 ? 26.688 26.969 -10.266 1 38.5 211 HIS A CA 1
ATOM 1607 C C . HIS A 1 211 ? 25.578 25.922 -10.312 1 38.5 211 HIS A C 1
ATOM 1609 O O . HIS A 1 211 ? 25.016 25.562 -9.281 1 38.5 211 HIS A O 1
ATOM 1615 N N . GLU A 1 212 ? 24.672 26.25 -11.039 1 43.31 212 GLU A N 1
ATOM 1616 C CA . GLU A 1 212 ? 23.891 25.109 -11.461 1 43.31 212 GLU A CA 1
ATOM 1617 C C . GLU A 1 212 ? 24.656 23.797 -11.242 1 43.31 212 GLU A C 1
ATOM 1619 O O . GLU A 1 212 ? 25.453 23.406 -12.094 1 43.31 212 GLU A O 1
ATOM 1624 N N . HIS A 1 213 ? 25.453 23.781 -10.211 1 40.47 213 HIS A N 1
ATOM 1625 C CA . HIS A 1 213 ? 26 22.438 -10.164 1 40.47 213 HIS A CA 1
ATOM 1626 C C . HIS A 1 213 ? 24.953 21.391 -10.555 1 40.47 213 HIS A C 1
ATOM 1628 O O . HIS A 1 213 ? 23.922 21.266 -9.883 1 40.47 213 HIS A O 1
ATOM 1634 N N . HIS A 1 214 ? 24.766 21.312 -11.75 1 41.78 214 HIS A N 1
ATOM 1635 C CA . HIS A 1 214 ? 24.203 20.156 -12.422 1 41.78 214 HIS A CA 1
ATOM 1636 C C . HIS A 1 214 ? 24.484 18.875 -11.625 1 41.78 214 HIS A C 1
ATOM 1638 O O . HIS A 1 214 ? 25.469 18.188 -11.875 1 41.78 214 HIS A O 1
ATOM 1644 N N . TYR A 1 215 ? 24.828 18.953 -10.438 1 40.75 215 TYR A N 1
ATOM 1645 C CA . TYR A 1 215 ? 25.047 17.578 -9.984 1 40.75 215 TYR A CA 1
ATOM 1646 C C . TYR A 1 215 ? 24 16.641 -10.586 1 40.75 215 TYR A C 1
ATOM 1648 O O . TYR A 1 215 ? 22.797 16.781 -10.32 1 40.75 215 TYR A O 1
ATOM 1656 N N . SER A 1 216 ? 24.219 16.438 -11.82 1 41.22 216 SER A N 1
ATOM 1657 C CA . SER A 1 216 ? 23.703 15.398 -12.695 1 41.22 216 SER A CA 1
ATOM 1658 C C . SER A 1 216 ? 23.516 14.086 -11.938 1 41.22 216 SER A C 1
ATOM 1660 O O . SER A 1 216 ? 23.375 13.023 -12.547 1 41.22 216 SER A O 1
ATOM 1662 N N . THR A 1 217 ? 24.172 13.93 -10.719 1 42.97 217 THR A N 1
ATOM 1663 C CA . THR A 1 217 ? 24.094 12.477 -10.625 1 42.97 217 THR A CA 1
ATOM 1664 C C . THR A 1 217 ? 22.719 11.984 -11.062 1 42.97 217 THR A C 1
ATOM 1666 O O . THR A 1 217 ? 21.703 12.344 -10.453 1 42.97 217 THR A O 1
ATOM 1669 N N . ARG A 1 218 ? 22.625 11.75 -12.266 1 43.97 218 ARG A N 1
ATOM 1670 C CA . ARG A 1 218 ? 21.562 10.992 -12.938 1 43.97 218 ARG A CA 1
ATOM 1671 C C . ARG A 1 218 ? 20.984 9.93 -12.008 1 43.97 218 ARG A C 1
ATOM 1673 O O . ARG A 1 218 ? 21.391 8.766 -12.07 1 43.97 218 ARG A O 1
ATOM 1680 N N . VAL A 1 219 ? 21 10.117 -10.75 1 50.81 219 VAL A N 1
ATOM 1681 C CA . VAL A 1 219 ? 20.094 9.133 -10.18 1 50.81 219 VAL A CA 1
ATOM 1682 C C . VAL A 1 219 ? 18.844 9.016 -11.07 1 50.81 219 VAL A C 1
ATOM 1684 O O . VAL A 1 219 ? 18.391 10.008 -11.641 1 50.81 219 VAL A O 1
ATOM 1687 N N . SER A 1 220 ? 18.547 7.875 -11.453 1 60.66 220 SER A N 1
ATOM 1688 C CA . SER A 1 220 ? 17.453 7.562 -12.383 1 60.66 220 SER A CA 1
ATOM 1689 C C . SER A 1 220 ? 16.234 8.445 -12.125 1 60.66 220 SER A C 1
ATOM 1691 O O . SER A 1 220 ? 15.898 8.719 -10.977 1 60.66 220 SER A O 1
ATOM 1693 N N . SER A 1 221 ? 15.945 9.406 -13.125 1 66.25 221 SER A N 1
ATOM 1694 C CA . SER A 1 221 ? 14.836 10.352 -13.242 1 66.25 221 SER A CA 1
ATOM 1695 C C . SER A 1 221 ? 13.602 9.852 -12.508 1 66.25 221 SER A C 1
ATOM 1697 O O . SER A 1 221 ? 12.953 10.609 -11.781 1 66.25 221 SER A O 1
ATOM 1699 N N . LEU A 1 222 ? 13.516 8.586 -12.445 1 71.69 222 LEU A N 1
ATOM 1700 C CA . LEU A 1 222 ? 12.273 8.086 -11.859 1 71.69 222 LEU A CA 1
ATOM 1701 C C . LEU A 1 222 ? 12.398 7.988 -10.336 1 71.69 222 LEU A C 1
ATOM 1703 O O . LEU A 1 222 ? 11.453 8.297 -9.617 1 71.69 222 LEU A O 1
ATOM 1707 N N . ALA A 1 223 ? 13.617 7.617 -9.922 1 72.06 223 ALA A N 1
ATOM 1708 C CA . ALA A 1 223 ? 13.82 7.539 -8.477 1 72.06 223 ALA A CA 1
ATOM 1709 C C . ALA A 1 223 ? 13.695 8.914 -7.832 1 72.06 223 ALA A C 1
ATOM 1711 O O . ALA A 1 223 ? 13.141 9.055 -6.738 1 72.06 223 ALA A O 1
ATOM 1712 N N . SER A 1 224 ? 14.188 9.82 -8.516 1 77.69 224 SER A N 1
ATOM 1713 C CA . SER A 1 224 ? 14.102 11.195 -8.031 1 77.69 224 SER A CA 1
ATOM 1714 C C . SER A 1 224 ? 12.656 11.688 -8.016 1 77.69 224 SER A C 1
ATOM 1716 O O . SER A 1 224 ? 12.242 12.398 -7.094 1 77.69 224 SER A O 1
ATOM 1718 N N . MET A 1 225 ? 11.93 11.227 -8.969 1 78.69 225 MET A N 1
ATOM 1719 C CA . MET A 1 225 ? 10.523 11.602 -9.047 1 78.69 225 MET A CA 1
ATOM 1720 C C . MET A 1 225 ? 9.734 11 -7.887 1 78.69 225 MET A C 1
ATOM 1722 O O . MET A 1 225 ? 8.875 11.664 -7.301 1 78.69 225 MET A O 1
ATOM 1726 N N . PHE A 1 226 ? 10.141 9.852 -7.535 1 79.31 226 PHE A N 1
ATOM 1727 C CA . PHE A 1 226 ? 9.398 9.156 -6.492 1 79.31 226 PHE A CA 1
ATOM 1728 C C . PHE A 1 226 ? 9.766 9.688 -5.113 1 79.31 226 PHE A C 1
ATOM 1730 O O . PHE A 1 226 ? 8.969 9.609 -4.176 1 79.31 226 PHE A O 1
ATOM 1737 N N . SER A 1 227 ? 10.875 10.289 -5.086 1 80.31 227 SER A N 1
ATOM 1738 C CA . SER A 1 227 ? 11.336 10.781 -3.791 1 80.31 227 SER A CA 1
ATOM 1739 C C . SER A 1 227 ? 10.594 12.055 -3.391 1 80.31 227 SER A C 1
ATOM 1741 O O . SER A 1 227 ? 10.578 12.43 -2.215 1 80.31 227 SER A O 1
ATOM 1743 N N . VAL A 1 228 ? 9.969 12.695 -4.277 1 88.06 228 VAL A N 1
ATOM 1744 C CA . VAL A 1 228 ? 9.312 13.969 -4.008 1 88.06 228 VAL A CA 1
ATOM 1745 C C . VAL A 1 228 ? 7.852 13.727 -3.629 1 88.06 228 VAL A C 1
ATOM 1747 O O . VAL A 1 228 ? 7.203 14.594 -3.047 1 88.06 228 VAL A O 1
ATOM 1750 N N . ILE A 1 229 ? 7.344 12.547 -3.814 1 87.5 229 ILE A N 1
ATOM 1751 C CA . ILE A 1 229 ? 5.922 12.25 -3.684 1 87.5 229 ILE A CA 1
ATOM 1752 C C . ILE A 1 229 ? 5.496 12.383 -2.223 1 87.5 229 ILE A C 1
ATOM 1754 O O . ILE A 1 229 ? 4.473 12.992 -1.919 1 87.5 229 ILE A O 1
ATOM 1758 N N . PRO A 1 230 ? 6.305 11.891 -1.296 1 86.75 230 PRO A N 1
ATOM 1759 C CA . PRO A 1 230 ? 5.906 12.047 0.104 1 86.75 230 PRO A CA 1
ATOM 1760 C C . PRO A 1 230 ? 5.793 13.508 0.529 1 86.75 230 PRO A C 1
ATOM 1762 O O . PRO A 1 230 ? 4.902 13.859 1.302 1 86.75 230 PRO A O 1
ATOM 1765 N N . THR A 1 231 ? 6.648 14.328 0.034 1 90.19 231 THR A N 1
ATOM 1766 C CA . THR A 1 231 ? 6.621 15.75 0.373 1 90.19 231 THR A CA 1
ATOM 1767 C C . THR A 1 231 ? 5.383 16.422 -0.215 1 90.19 231 THR A C 1
ATOM 1769 O O . THR A 1 231 ? 4.77 17.281 0.428 1 90.19 231 THR A O 1
ATOM 1772 N N . ILE A 1 232 ? 5.07 16.016 -1.416 1 90.31 232 ILE A N 1
ATOM 1773 C CA . ILE A 1 232 ? 3.879 16.562 -2.051 1 90.31 232 ILE A CA 1
ATOM 1774 C C . ILE A 1 232 ? 2.637 16.156 -1.265 1 90.31 232 ILE A C 1
ATOM 1776 O O . ILE A 1 232 ? 1.758 16.984 -1.003 1 90.31 232 ILE A O 1
ATOM 1780 N N . CYS A 1 233 ? 2.623 14.906 -0.871 1 90.44 233 CYS A N 1
ATOM 1781 C CA . CYS A 1 233 ? 1.483 14.422 -0.097 1 90.44 233 CYS A CA 1
ATOM 1782 C C . CYS A 1 233 ? 1.42 15.109 1.263 1 90.44 233 CYS A C 1
ATOM 1784 O O . CYS A 1 233 ? 0.335 15.43 1.75 1 90.44 233 CYS A O 1
ATOM 1786 N N . PHE A 1 234 ? 2.531 15.344 1.834 1 90.19 234 PHE A N 1
ATOM 1787 C CA . PHE A 1 234 ? 2.594 16.031 3.115 1 90.19 234 PHE A CA 1
ATOM 1788 C C . PHE A 1 234 ? 2.135 17.484 2.969 1 90.19 234 PHE A C 1
ATOM 1790 O O . PHE A 1 234 ? 1.392 17.984 3.811 1 90.19 234 PHE A O 1
ATOM 1797 N N . GLY A 1 235 ? 2.508 18.109 1.962 1 91.19 235 GLY A N 1
ATOM 1798 C CA . GLY A 1 235 ? 2.172 19.516 1.755 1 91.19 235 GLY A CA 1
ATOM 1799 C C . GLY A 1 235 ? 0.713 19.734 1.403 1 91.19 235 GLY A C 1
ATOM 1800 O O . GLY A 1 235 ? 0.073 20.641 1.925 1 91.19 235 GLY A O 1
ATOM 1801 N N . PHE A 1 236 ? 0.214 18.859 0.571 1 92.5 236 PHE A N 1
ATOM 1802 C CA . PHE A 1 236 ? -1.124 19.094 0.041 1 92.5 236 PHE A CA 1
ATOM 1803 C C . PHE A 1 236 ? -2.168 18.344 0.864 1 92.5 236 PHE A C 1
ATOM 1805 O O . PHE A 1 236 ? -3.32 18.219 0.446 1 92.5 236 PHE A O 1
ATOM 1812 N N . GLN A 1 237 ? -1.763 17.844 1.938 1 90.06 237 GLN A N 1
ATOM 1813 C CA . GLN A 1 237 ? -2.705 17.047 2.715 1 90.06 237 GLN A CA 1
ATOM 1814 C C . GLN A 1 237 ? -3.74 17.938 3.402 1 90.06 237 GLN A C 1
ATOM 1816 O O . GLN A 1 237 ? -3.412 18.672 4.328 1 90.06 237 GLN A O 1
ATOM 1821 N N . CYS A 1 238 ? -4.938 18.062 2.945 1 92.25 238 CYS A N 1
ATOM 1822 C CA . CYS A 1 238 ? -6.059 18.812 3.508 1 92.25 238 CYS A CA 1
ATOM 1823 C C . CYS A 1 238 ? -7.336 17.984 3.463 1 92.25 238 CYS A C 1
ATOM 1825 O O . CYS A 1 238 ? -8.406 18.453 3.852 1 92.25 238 CYS A O 1
ATOM 1827 N N . HIS A 1 239 ? -7.215 16.797 3.051 1 93.69 239 HIS A N 1
ATOM 1828 C CA . HIS A 1 239 ? -8.375 15.922 2.857 1 93.69 239 HIS A CA 1
ATOM 1829 C C . HIS A 1 239 ? -9.008 15.547 4.191 1 93.69 239 HIS A C 1
ATOM 1831 O O . HIS A 1 239 ? -10.211 15.281 4.258 1 93.69 239 HIS A O 1
ATOM 1837 N N . GLU A 1 2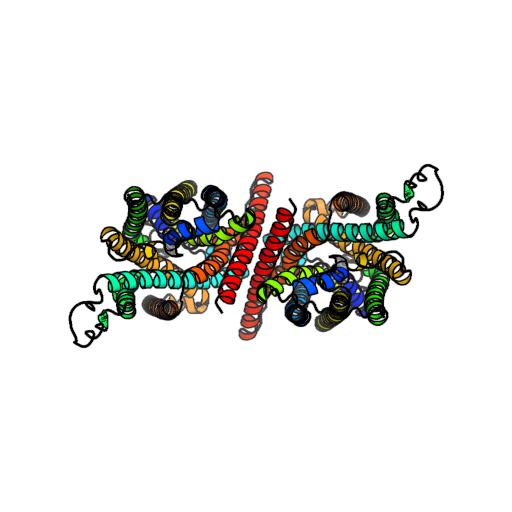40 ? -8.258 15.586 5.207 1 92.12 240 GLU A N 1
ATOM 1838 C CA . GLU A 1 240 ? -8.781 15.25 6.527 1 92.12 240 GLU A CA 1
ATOM 1839 C C . GLU A 1 240 ? -9.836 16.25 6.977 1 92.12 240 GLU A C 1
ATOM 1841 O O . GLU A 1 240 ? -10.789 15.891 7.676 1 92.12 240 GLU A O 1
ATOM 1846 N N . ALA A 1 241 ? -9.633 17.438 6.574 1 92.31 241 ALA A N 1
ATOM 1847 C CA . ALA A 1 241 ? -10.547 18.484 7.027 1 92.31 241 ALA A CA 1
ATOM 1848 C C . ALA A 1 241 ? -11.641 18.734 5.996 1 92.31 241 ALA A C 1
ATOM 1850 O O . ALA A 1 241 ? -12.547 19.547 6.234 1 92.31 241 ALA A O 1
ATOM 1851 N N . CYS A 1 242 ? -11.602 18.094 4.922 1 92.69 242 CYS A N 1
ATOM 1852 C CA . CYS A 1 242 ? -12.453 18.438 3.787 1 92.69 242 CYS A CA 1
ATOM 1853 C C . CYS A 1 242 ? -13.922 18.203 4.125 1 92.69 242 CYS A C 1
ATOM 1855 O O . CYS A 1 242 ? -14.773 19.047 3.809 1 92.69 242 CYS A O 1
ATOM 1857 N N . ILE A 1 243 ? -14.25 17.141 4.816 1 93 243 ILE A N 1
ATOM 1858 C CA . ILE A 1 243 ? -15.641 16.812 5.105 1 93 243 ILE A CA 1
ATOM 1859 C C . ILE A 1 243 ? -16.188 17.797 6.141 1 93 243 ILE A C 1
ATOM 1861 O O . ILE A 1 243 ? -17.344 18.25 6.035 1 93 243 ILE A O 1
ATOM 1865 N N . ALA A 1 244 ? -15.391 18.094 7.105 1 90.12 244 ALA A N 1
ATOM 1866 C CA . ALA A 1 244 ? -15.812 19.062 8.117 1 90.12 244 ALA A CA 1
ATOM 1867 C C . ALA A 1 244 ? -16.094 20.422 7.488 1 90.12 244 ALA A C 1
ATOM 1869 O O . ALA A 1 244 ? -17.047 21.109 7.863 1 90.12 244 ALA A O 1
ATOM 1870 N N . ILE A 1 245 ? -15.281 20.812 6.566 1 92.12 245 ILE A N 1
ATOM 1871 C CA . ILE A 1 245 ? -15.453 22.094 5.883 1 92.12 245 ILE A CA 1
ATOM 1872 C C . ILE A 1 245 ? -16.719 22.062 5.027 1 92.12 245 ILE A C 1
ATOM 1874 O O . ILE A 1 245 ? -17.547 22.969 5.102 1 92.12 245 ILE A O 1
ATOM 1878 N N . TYR A 1 246 ? -16.891 21 4.289 1 92.88 246 TYR A N 1
ATOM 1879 C CA . TYR A 1 246 ? -18.047 20.859 3.414 1 92.88 246 TYR A CA 1
ATOM 1880 C C . TYR A 1 246 ? -19.344 20.875 4.219 1 92.88 246 TYR A C 1
ATOM 1882 O O . TYR A 1 246 ? -20.297 21.547 3.838 1 92.88 246 TYR A O 1
ATOM 1890 N N . SER A 1 247 ? -19.344 20.188 5.297 1 90.19 247 SER A N 1
ATOM 1891 C CA . SER A 1 247 ? -20.547 20.078 6.117 1 90.19 247 SER A CA 1
ATOM 1892 C C . SER A 1 247 ? -20.875 21.406 6.793 1 90.19 247 SER A C 1
ATOM 1894 O O . SER A 1 247 ? -22.031 21.641 7.16 1 90.19 247 SER A O 1
ATOM 1896 N N . SER A 1 248 ? -19.922 22.281 6.965 1 88.81 248 SER A N 1
ATOM 1897 C CA . SER A 1 248 ? -20.125 23.547 7.633 1 88.81 248 SER A CA 1
ATOM 1898 C C . SER A 1 248 ? -20.5 24.641 6.637 1 88.81 248 SER A C 1
ATOM 1900 O O . SER A 1 248 ? -20.859 25.75 7.031 1 88.81 248 SER A O 1
ATOM 1902 N N . MET A 1 249 ? -20.469 24.312 5.379 1 90.88 249 MET A N 1
ATOM 1903 C CA . MET A 1 249 ? -20.797 25.297 4.348 1 90.88 249 MET A CA 1
ATOM 1904 C C . MET A 1 249 ? -22.297 25.578 4.312 1 90.88 249 MET A C 1
ATOM 1906 O O . MET A 1 249 ? -23.109 24.672 4.48 1 90.88 249 MET A O 1
ATOM 1910 N N . HIS A 1 250 ? -22.641 26.812 4.082 1 89.75 250 HIS A N 1
ATOM 1911 C CA . HIS A 1 250 ? -24.047 27.203 3.961 1 89.75 250 HIS A CA 1
ATOM 1912 C C . HIS A 1 250 ? -24.688 26.578 2.717 1 89.75 250 HIS A C 1
ATOM 1914 O O . HIS A 1 250 ? -25.797 26.047 2.781 1 89.75 250 HIS A O 1
ATOM 1920 N N . ASN A 1 251 ? -24 26.766 1.613 1 88.94 251 ASN A N 1
ATOM 1921 C CA . ASN A 1 251 ? -24.406 26.172 0.345 1 88.94 251 ASN A CA 1
ATOM 1922 C C . ASN A 1 251 ? -23.641 24.891 0.042 1 88.94 251 ASN A C 1
ATOM 1924 O O . ASN A 1 251 ? -22.469 24.953 -0.368 1 88.94 251 ASN A O 1
ATOM 1928 N N . LYS A 1 252 ? -24.344 23.828 0.139 1 90.12 252 LYS A N 1
ATOM 1929 C CA . LYS A 1 252 ? -23.672 22.531 0.008 1 90.12 252 LYS A CA 1
ATOM 1930 C C . LYS A 1 252 ? -23.875 21.953 -1.387 1 90.12 252 LYS A C 1
ATOM 1932 O O . LYS A 1 252 ? -23.906 20.734 -1.553 1 90.12 252 LYS A O 1
ATOM 1937 N N . LYS A 1 253 ? -23.984 22.812 -2.301 1 93.06 253 LYS A N 1
ATOM 1938 C CA . LYS A 1 253 ? -24.062 22.312 -3.674 1 93.06 253 LYS A CA 1
ATOM 1939 C C . LYS A 1 253 ? -22.734 21.719 -4.129 1 93.06 253 LYS A C 1
ATOM 1941 O O . LYS A 1 253 ? -21.672 22.312 -3.891 1 93.06 253 LYS A O 1
ATOM 1946 N N . LEU A 1 254 ? -22.828 20.672 -4.789 1 93.44 254 LEU A N 1
ATOM 1947 C CA . LEU A 1 254 ? -21.625 19.953 -5.199 1 93.44 254 LEU A CA 1
ATOM 1948 C C . LEU A 1 254 ? -20.844 20.781 -6.215 1 93.44 254 LEU A C 1
ATOM 1950 O O . LEU A 1 254 ? -19.609 20.719 -6.238 1 93.44 254 LEU A O 1
ATOM 1954 N N . SER A 1 255 ? -21.516 21.469 -7.059 1 94.69 255 SER A N 1
ATOM 1955 C CA . SER A 1 255 ? -20.828 22.297 -8.047 1 94.69 255 SER A CA 1
ATOM 1956 C C . SER A 1 255 ? -19.984 23.375 -7.371 1 94.69 255 SER A C 1
ATOM 1958 O O . SER A 1 255 ? -18.859 23.672 -7.812 1 94.69 255 SER A O 1
ATOM 1960 N N . LEU A 1 256 ? -20.516 23.938 -6.363 1 94.88 256 LEU A N 1
ATOM 1961 C CA . LEU A 1 256 ? -19.781 24.938 -5.605 1 94.88 256 LEU A CA 1
ATOM 1962 C C . LEU A 1 256 ? -18.578 24.312 -4.898 1 94.88 256 LEU A C 1
ATOM 1964 O O . LEU A 1 256 ? -17.5 24.906 -4.844 1 94.88 256 LEU A O 1
ATOM 1968 N N . TRP A 1 257 ? -18.766 23.172 -4.402 1 95.44 257 TRP A N 1
ATOM 1969 C CA . TRP A 1 257 ? -17.688 22.469 -3.727 1 95.44 257 TRP A CA 1
ATOM 1970 C C . TRP A 1 257 ? -16.547 22.172 -4.695 1 95.44 257 TRP A C 1
ATOM 1972 O O . TRP A 1 257 ? -15.375 22.297 -4.34 1 95.44 257 TRP A O 1
ATOM 1982 N N . ILE A 1 258 ? -16.875 21.797 -5.887 1 95.62 258 ILE A N 1
ATOM 1983 C CA . ILE A 1 258 ? -15.875 21.531 -6.918 1 95.62 258 ILE A CA 1
ATOM 1984 C C . ILE A 1 258 ? -15.07 22.797 -7.195 1 95.62 258 ILE A C 1
ATOM 1986 O O . ILE A 1 258 ? -13.852 22.75 -7.344 1 95.62 258 ILE A O 1
ATOM 1990 N N . MET A 1 259 ? -15.727 23.859 -7.207 1 95.31 259 MET A N 1
ATOM 1991 C CA . MET A 1 259 ? -15.078 25.141 -7.445 1 95.31 259 MET A CA 1
ATOM 1992 C C . MET A 1 259 ? -14.172 25.531 -6.277 1 95.31 259 MET A C 1
ATOM 1994 O O . MET A 1 259 ? -13.031 25.953 -6.477 1 95.31 259 MET A O 1
ATOM 1998 N N . VAL A 1 260 ? -14.688 25.375 -5.09 1 94.56 260 VAL A N 1
ATOM 1999 C CA . VAL A 1 260 ? -13.922 25.688 -3.889 1 94.56 260 VAL A CA 1
ATOM 2000 C C . VAL A 1 260 ? -12.672 24.812 -3.828 1 94.56 260 VAL A C 1
ATOM 2002 O O . VAL A 1 260 ? -11.57 25.312 -3.574 1 94.56 260 VAL A O 1
ATOM 2005 N N . SER A 1 261 ? -12.789 23.531 -4.07 1 95.5 261 SER A N 1
ATOM 2006 C CA . SER A 1 261 ? -11.672 22.594 -4.051 1 95.5 261 SER A CA 1
ATOM 2007 C C . SER A 1 261 ? -10.664 22.922 -5.148 1 95.5 261 SER A C 1
ATOM 2009 O O . SER A 1 261 ? -9.461 22.953 -4.902 1 95.5 261 SER A O 1
ATOM 2011 N N . GLY A 1 262 ? -11.164 23.141 -6.371 1 95.06 262 GLY A N 1
ATOM 2012 C CA . GLY A 1 262 ? -10.297 23.469 -7.492 1 95.06 262 GLY A CA 1
ATOM 2013 C C . GLY A 1 262 ? -9.508 24.75 -7.293 1 95.06 262 GLY A C 1
ATOM 2014 O O . GLY A 1 262 ? -8.297 24.766 -7.512 1 95.06 262 GLY A O 1
ATOM 2015 N N . LEU A 1 263 ? -10.133 25.734 -6.805 1 94.19 263 LEU A N 1
ATOM 2016 C CA . LEU A 1 263 ? -9.492 27.031 -6.602 1 94.19 263 LEU A CA 1
ATOM 2017 C C . LEU A 1 263 ? -8.453 26.953 -5.488 1 94.19 263 LEU A C 1
ATOM 2019 O O . LEU A 1 263 ? -7.359 27.5 -5.617 1 94.19 263 LEU A O 1
ATOM 2023 N N . SER A 1 264 ? -8.844 26.312 -4.43 1 95 264 SER A N 1
ATOM 2024 C CA . SER A 1 264 ? -7.91 26.188 -3.318 1 95 264 SER A CA 1
ATOM 2025 C C . SER A 1 264 ? -6.66 25.422 -3.73 1 95 264 SER A C 1
ATOM 2027 O O . SER A 1 264 ? -5.539 25.828 -3.422 1 95 264 SER A O 1
ATOM 2029 N N . MET A 1 265 ? -6.832 24.375 -4.496 1 95.38 265 MET A N 1
ATOM 2030 C CA . MET A 1 265 ? -5.699 23.547 -4.902 1 95.38 265 MET A CA 1
ATOM 2031 C C . MET A 1 265 ? -4.82 24.281 -5.906 1 95.38 265 MET A C 1
ATOM 2033 O O . MET A 1 265 ? -3.596 24.156 -5.883 1 95.38 265 MET A O 1
ATOM 2037 N N . LEU A 1 266 ? -5.398 25 -6.777 1 94.56 266 LEU A N 1
ATOM 2038 C CA . LEU A 1 266 ? -4.633 25.75 -7.762 1 94.56 266 LEU A CA 1
ATOM 2039 C C . LEU A 1 266 ? -3.801 26.844 -7.086 1 94.56 266 LEU A C 1
ATOM 2041 O O . LEU A 1 266 ? -2.645 27.062 -7.453 1 94.56 266 LEU A O 1
ATOM 2045 N N . PHE A 1 267 ? -4.391 27.516 -6.156 1 94.69 267 PHE A N 1
ATOM 2046 C CA . PHE A 1 267 ? -3.666 28.531 -5.41 1 94.69 267 PHE A CA 1
ATOM 2047 C C . PHE A 1 267 ? -2.52 27.922 -4.621 1 94.69 267 PHE A C 1
ATOM 2049 O O . PHE A 1 267 ? -1.422 28.469 -4.57 1 94.69 267 PHE A O 1
ATOM 2056 N N . CYS A 1 268 ? -2.805 26.812 -3.977 1 94.44 268 CYS A N 1
ATOM 2057 C CA . CYS A 1 268 ? -1.757 26.109 -3.242 1 94.44 268 CYS A CA 1
ATOM 2058 C C . CYS A 1 268 ? -0.628 25.688 -4.176 1 94.44 268 CYS A C 1
ATOM 2060 O O . CYS A 1 268 ? 0.547 25.781 -3.816 1 94.44 268 CYS A O 1
ATOM 2062 N N . LEU A 1 269 ? -1.012 25.188 -5.328 1 94.5 269 LEU A N 1
ATOM 2063 C CA . LEU A 1 269 ? -0.011 24.797 -6.312 1 94.5 269 LEU A CA 1
ATOM 2064 C C . LEU A 1 269 ? 0.894 25.969 -6.676 1 94.5 269 LEU A C 1
ATOM 2066 O O . LEU A 1 269 ? 2.113 25.797 -6.777 1 94.5 269 LEU A O 1
ATOM 2070 N N . LEU A 1 270 ? 0.328 27.078 -6.863 1 94.5 270 LEU A N 1
ATOM 2071 C CA . LEU A 1 270 ? 1.087 28.266 -7.234 1 94.5 270 LEU A CA 1
ATOM 2072 C C . LEU A 1 270 ? 2.062 28.656 -6.129 1 94.5 270 LEU A C 1
ATOM 2074 O O . LEU A 1 270 ? 3.246 28.891 -6.391 1 94.5 270 LEU A O 1
ATOM 2078 N N . ILE A 1 271 ? 1.583 28.703 -4.941 1 94.88 271 ILE A N 1
ATOM 2079 C CA . ILE A 1 271 ? 2.4 29.125 -3.807 1 94.88 271 ILE A CA 1
ATOM 2080 C C . ILE A 1 271 ? 3.521 28.109 -3.576 1 94.88 271 ILE A C 1
ATOM 2082 O O . ILE A 1 271 ? 4.684 28.484 -3.4 1 94.88 271 ILE A O 1
ATOM 2086 N N . TYR A 1 272 ? 3.188 26.828 -3.572 1 95.06 272 TYR A N 1
ATOM 2087 C CA . TYR A 1 272 ? 4.172 25.781 -3.344 1 95.06 272 TYR A CA 1
ATOM 2088 C C . TYR A 1 272 ? 5.211 25.75 -4.457 1 95.06 272 TYR A C 1
ATOM 2090 O O . TYR A 1 272 ? 6.406 25.609 -4.195 1 95.06 272 TYR A O 1
ATOM 2098 N N . SER A 1 273 ? 4.785 25.938 -5.711 1 94.31 273 SER A N 1
ATOM 2099 C CA . SER A 1 273 ? 5.699 25.891 -6.848 1 94.31 273 SER A CA 1
ATOM 2100 C C . SER A 1 273 ? 6.633 27.109 -6.848 1 94.31 273 SER A C 1
ATOM 2102 O O . SER A 1 273 ? 7.824 26.969 -7.121 1 94.31 273 SER A O 1
ATOM 2104 N N . LEU A 1 274 ? 6.133 28.25 -6.559 1 95.12 274 LEU A N 1
ATOM 2105 C CA . LEU A 1 274 ? 6.957 29.453 -6.523 1 95.12 274 LEU A CA 1
ATOM 2106 C C . LEU A 1 274 ? 7.969 29.391 -5.387 1 95.12 274 LEU A C 1
ATOM 2108 O O . LEU A 1 274 ? 9.133 29.75 -5.566 1 95.12 274 LEU A O 1
ATOM 2112 N N . THR A 1 275 ? 7.523 28.938 -4.281 1 95.06 275 THR A N 1
ATOM 2113 C CA . THR A 1 275 ? 8.43 28.797 -3.143 1 95.06 275 THR A CA 1
ATOM 2114 C C . THR A 1 275 ? 9.508 27.766 -3.424 1 95.06 275 THR A C 1
ATOM 2116 O O . THR A 1 275 ? 10.68 27.984 -3.107 1 95.06 275 THR A O 1
ATOM 2119 N N . GLY A 1 276 ? 9.055 26.641 -3.957 1 94.12 276 GLY A N 1
ATOM 2120 C CA . GLY A 1 276 ? 10.016 25.594 -4.293 1 94.12 276 GLY A CA 1
ATOM 2121 C C . GLY A 1 276 ? 11.008 26.031 -5.359 1 94.12 276 GLY A C 1
ATOM 2122 O O . GLY A 1 276 ? 12.203 25.75 -5.254 1 94.12 276 GLY A O 1
ATOM 2123 N N . LEU A 1 277 ? 10.531 26.688 -6.324 1 93.25 277 LEU A N 1
ATOM 2124 C CA . LEU A 1 277 ? 11.367 27.125 -7.441 1 93.25 277 LEU A CA 1
ATOM 2125 C C . LEU A 1 277 ? 12.414 28.125 -6.988 1 93.25 277 LEU A C 1
ATOM 2127 O O . LEU A 1 277 ? 13.609 27.922 -7.176 1 93.25 277 LEU A O 1
ATOM 2131 N N . TYR A 1 278 ? 11.984 29.172 -6.332 1 93.62 278 TYR A N 1
ATOM 2132 C CA . TYR A 1 278 ? 12.906 30.25 -5.969 1 93.62 278 TYR A CA 1
ATOM 2133 C C . TYR A 1 278 ? 13.766 29.844 -4.773 1 93.62 278 TYR A C 1
ATOM 2135 O O . TYR A 1 278 ? 14.906 30.281 -4.652 1 93.62 278 TYR A O 1
ATOM 2143 N N . GLY A 1 279 ? 13.203 29.031 -3.938 1 93.38 279 GLY A N 1
ATOM 2144 C CA . GLY A 1 279 ? 14.039 28.5 -2.877 1 93.38 279 GLY A CA 1
ATOM 2145 C C . GLY A 1 279 ? 15.156 27.625 -3.391 1 93.38 279 GLY A C 1
ATOM 2146 O O . GLY A 1 279 ? 16.297 27.719 -2.928 1 93.38 279 GLY A O 1
ATOM 2147 N N . TYR A 1 280 ? 14.773 26.812 -4.297 1 92.12 280 TYR A N 1
ATOM 2148 C CA . TYR A 1 280 ? 15.758 25.922 -4.895 1 92.12 280 TYR A CA 1
ATOM 2149 C C . TYR A 1 280 ? 16.797 26.703 -5.684 1 92.12 280 TYR A C 1
ATOM 2151 O O . TYR A 1 280 ? 17.984 26.359 -5.668 1 92.12 280 TYR A O 1
ATOM 2159 N N . LEU A 1 281 ? 16.406 27.672 -6.383 1 90.81 281 LEU A N 1
ATOM 2160 C CA . LEU A 1 281 ? 17.344 28.484 -7.172 1 90.81 281 LEU A CA 1
ATOM 2161 C C . LEU A 1 281 ? 18.297 29.25 -6.266 1 90.81 281 LEU A C 1
ATOM 2163 O O . LEU A 1 281 ? 19.438 29.484 -6.629 1 90.81 281 LEU A O 1
ATOM 2167 N N . THR A 1 282 ? 17.938 29.578 -5.121 1 90.88 282 THR A N 1
ATOM 2168 C CA . THR A 1 282 ? 18.75 30.375 -4.195 1 90.88 282 THR A CA 1
ATOM 2169 C C . THR A 1 282 ? 19.797 29.5 -3.518 1 90.88 282 THR A C 1
ATOM 2171 O O . THR A 1 282 ? 20.969 29.891 -3.428 1 90.88 282 THR A O 1
ATOM 2174 N N . PHE A 1 283 ? 19.438 28.297 -3.092 1 90.88 283 PHE A N 1
ATOM 2175 C CA . PHE A 1 283 ? 20.344 27.516 -2.246 1 90.88 283 PHE A CA 1
ATOM 2176 C C . PHE A 1 283 ? 20.844 26.281 -2.979 1 90.88 283 PHE A C 1
ATOM 2178 O O . PHE A 1 283 ? 21.875 25.719 -2.607 1 90.88 283 PHE A O 1
ATOM 2185 N N . GLY A 1 284 ? 20.062 25.828 -3.951 1 85.38 284 GLY A N 1
ATOM 2186 C CA . GLY A 1 284 ? 20.484 24.656 -4.711 1 85.38 284 GLY A CA 1
ATOM 2187 C C . GLY A 1 284 ? 20.562 23.391 -3.875 1 85.38 284 GLY A C 1
ATOM 2188 O O . GLY A 1 284 ? 19.594 23.047 -3.18 1 85.38 284 GLY A O 1
ATOM 2189 N N . ALA A 1 285 ? 21.656 22.703 -3.854 1 84.12 285 ALA A N 1
ATOM 2190 C CA . ALA A 1 285 ? 21.844 21.422 -3.182 1 84.12 285 ALA A CA 1
ATOM 2191 C C . ALA A 1 285 ? 22.047 21.609 -1.68 1 84.12 285 ALA A C 1
ATOM 2193 O O . ALA A 1 285 ? 21.859 20.672 -0.899 1 84.12 285 ALA A O 1
ATOM 2194 N N . ASP A 1 286 ? 22.234 22.781 -1.284 1 86.75 286 ASP A N 1
ATOM 2195 C CA . ASP A 1 286 ? 22.531 23.047 0.123 1 86.75 286 ASP A CA 1
ATOM 2196 C C . ASP A 1 286 ? 21.266 23.469 0.878 1 86.75 286 ASP A C 1
ATOM 2198 O O . ASP A 1 286 ? 21.344 23.844 2.049 1 86.75 286 ASP A O 1
ATOM 2202 N N . VAL A 1 287 ? 20.25 23.375 0.185 1 88.75 287 VAL A N 1
ATOM 2203 C CA . VAL A 1 287 ? 19.016 23.781 0.836 1 88.75 287 VAL A CA 1
ATOM 2204 C C . VAL A 1 287 ? 18.672 22.812 1.96 1 88.75 287 VAL A C 1
ATOM 2206 O O . VAL A 1 287 ? 18.734 21.594 1.78 1 88.75 287 VAL A O 1
ATOM 2209 N N . ALA A 1 288 ? 18.375 23.328 3.109 1 87.44 288 ALA A N 1
ATOM 2210 C CA . ALA A 1 288 ? 17.938 22.516 4.246 1 87.44 288 ALA A CA 1
ATOM 2211 C C . ALA A 1 288 ? 16.5 22.047 4.07 1 87.44 288 ALA A C 1
ATOM 2213 O O . ALA A 1 288 ? 15.773 22.547 3.211 1 87.44 288 ALA A O 1
ATOM 2214 N N . ALA A 1 289 ? 16.109 21.062 4.887 1 86.19 289 ALA A N 1
ATOM 2215 C CA . ALA A 1 289 ? 14.734 20.562 4.855 1 86.19 289 ALA A CA 1
ATOM 2216 C C . ALA A 1 289 ? 13.742 21.672 5.176 1 86.19 289 ALA A C 1
ATOM 2218 O O . ALA A 1 289 ? 12.648 21.734 4.605 1 86.19 289 ALA A O 1
ATOM 2219 N N . ASP A 1 290 ? 14.086 22.484 6.07 1 89.25 290 ASP A N 1
ATOM 2220 C CA . ASP A 1 290 ? 13.391 23.734 6.348 1 89.25 290 ASP A CA 1
ATOM 2221 C C . ASP A 1 290 ? 14.141 24.922 5.742 1 89.25 290 ASP A C 1
ATOM 2223 O O . ASP A 1 290 ? 15.203 25.312 6.238 1 89.25 290 ASP A O 1
ATOM 2227 N N . ILE A 1 291 ? 13.562 25.531 4.746 1 91.44 291 ILE A N 1
ATOM 2228 C CA . ILE A 1 291 ? 14.258 26.562 3.971 1 91.44 291 ILE A CA 1
ATOM 2229 C C . ILE A 1 291 ? 14.609 27.734 4.875 1 91.44 291 ILE A C 1
ATOM 2231 O O . ILE A 1 291 ? 15.617 28.406 4.656 1 91.44 291 ILE A O 1
ATOM 2235 N N . LEU A 1 292 ? 13.805 28.016 5.855 1 90.06 292 LEU A N 1
ATOM 2236 C CA . LEU A 1 292 ? 14.039 29.156 6.738 1 90.06 292 LEU A CA 1
ATOM 2237 C C . LEU A 1 292 ? 15.305 28.953 7.566 1 90.06 292 LEU A C 1
ATOM 2239 O O . LEU A 1 292 ? 15.906 29.922 8.039 1 90.06 292 LEU A O 1
ATOM 2243 N N . MET A 1 293 ? 15.688 27.734 7.648 1 89.62 293 MET A N 1
ATOM 2244 C CA . MET A 1 293 ? 16.922 27.438 8.383 1 89.62 293 MET A CA 1
ATOM 2245 C C . MET A 1 293 ? 18.141 27.688 7.508 1 89.62 293 MET A C 1
ATOM 2247 O O . MET A 1 293 ? 19.266 27.797 8.016 1 89.62 293 MET A O 1
ATOM 2251 N N . SER A 1 294 ? 17.922 27.781 6.25 1 90.12 294 SER A N 1
ATOM 2252 C CA . SER A 1 294 ? 19.016 28.031 5.324 1 90.12 294 SER A CA 1
ATOM 2253 C C . SER A 1 294 ? 19.359 29.516 5.258 1 90.12 294 SER A C 1
ATOM 2255 O O . SER A 1 294 ? 20.453 29.891 4.82 1 90.12 294 SER A O 1
ATOM 2257 N N . TYR A 1 295 ? 18.484 30.375 5.695 1 89.88 295 TYR A N 1
ATOM 2258 C CA . TYR A 1 295 ? 18.734 31.812 5.699 1 89.88 295 TYR A CA 1
ATOM 2259 C C . TYR A 1 295 ? 19.469 32.25 6.961 1 89.88 295 TYR A C 1
ATOM 2261 O O . TYR A 1 295 ? 19.297 31.625 8.023 1 89.88 295 TYR A O 1
ATOM 2269 N N . PRO A 1 296 ? 20.297 33.188 6.828 1 83.75 296 PRO A N 1
ATOM 2270 C CA . PRO A 1 296 ? 21.031 33.656 8.008 1 83.75 296 PRO A CA 1
ATOM 2271 C C . PRO A 1 296 ? 20.109 34.312 9.047 1 83.75 296 PRO A C 1
ATOM 2273 O O . PRO A 1 296 ? 19.031 34.781 8.703 1 83.75 296 PRO A O 1
ATOM 2276 N N . GLY A 1 297 ? 20.469 34.312 10.281 1 79 297 GLY A N 1
ATOM 2277 C CA . GLY A 1 297 ? 19.656 34.781 11.383 1 79 297 GLY A CA 1
ATOM 2278 C C . GLY A 1 297 ? 19.703 36.312 11.523 1 79 297 GLY A C 1
ATOM 2279 O O . GLY A 1 297 ? 18.844 36.875 12.195 1 79 297 GLY A O 1
ATOM 2280 N N . ASN A 1 298 ? 20.609 36.938 10.781 1 80.19 298 ASN A N 1
ATOM 2281 C CA . ASN A 1 298 ? 20.812 38.375 11.008 1 80.19 298 ASN A CA 1
ATOM 2282 C C . ASN A 1 298 ? 19.953 39.219 10.055 1 80.19 298 ASN A C 1
ATOM 2284 O O . ASN A 1 298 ? 19.969 40.438 10.133 1 80.19 298 ASN A O 1
ATOM 2288 N N . ASP A 1 299 ? 19.141 38.625 9.336 1 86.56 299 ASP A N 1
ATOM 2289 C CA . ASP A 1 299 ? 18.312 39.375 8.391 1 86.56 299 ASP A CA 1
ATOM 2290 C C . ASP A 1 299 ? 16.938 39.688 8.977 1 86.56 299 ASP A C 1
ATOM 2292 O O . ASP A 1 299 ? 16.172 38.75 9.289 1 86.56 299 ASP A O 1
ATOM 2296 N N . VAL A 1 300 ? 16.578 40.906 9.031 1 87.62 300 VAL A N 1
ATOM 2297 C CA . VAL A 1 300 ? 15.336 41.344 9.672 1 87.62 300 VAL A CA 1
ATOM 2298 C C . VAL A 1 300 ? 14.141 40.875 8.859 1 87.62 300 VAL A C 1
ATOM 2300 O O . VAL A 1 300 ? 13.141 40.406 9.43 1 87.62 300 VAL A O 1
ATOM 2303 N N . VAL A 1 301 ? 14.234 41 7.559 1 90.44 301 VAL A N 1
ATOM 2304 C CA . VAL A 1 301 ? 13.133 40.562 6.695 1 90.44 301 VAL A CA 1
ATOM 2305 C C . VAL A 1 301 ? 12.852 39.094 6.895 1 90.44 301 VAL A C 1
ATOM 2307 O O . VAL A 1 301 ? 11.695 38.656 6.957 1 90.44 301 VAL A O 1
ATOM 2310 N N . ILE A 1 302 ? 13.875 38.375 7.07 1 91.62 302 ILE A N 1
ATOM 2311 C CA . ILE A 1 302 ? 13.75 36.938 7.281 1 91.62 302 ILE A CA 1
ATOM 2312 C C . ILE A 1 302 ? 13.195 36.656 8.68 1 91.62 302 ILE A C 1
ATOM 2314 O O . ILE A 1 302 ? 12.406 35.719 8.867 1 91.62 302 ILE A O 1
ATOM 2318 N N . THR A 1 303 ? 13.602 37.406 9.602 1 91.62 303 THR A N 1
ATOM 2319 C CA . THR A 1 303 ? 13.109 37.25 10.969 1 91.62 303 THR A CA 1
ATOM 2320 C C . THR A 1 303 ? 11.609 37.5 11.031 1 91.62 303 THR A C 1
ATOM 2322 O O . THR A 1 303 ? 10.883 36.781 11.727 1 91.62 303 THR A O 1
ATOM 2325 N N . ILE A 1 304 ? 11.164 38.5 10.312 1 91.69 304 ILE A N 1
ATOM 2326 C CA . ILE A 1 304 ? 9.742 38.781 10.266 1 91.69 304 ILE A CA 1
ATOM 2327 C C . ILE A 1 304 ? 9 37.625 9.594 1 91.69 304 ILE A C 1
ATOM 2329 O O . ILE A 1 304 ? 7.922 37.219 10.031 1 91.69 304 ILE A O 1
ATOM 2333 N N . ALA A 1 305 ? 9.578 37.156 8.555 1 93.56 305 ALA A N 1
ATOM 2334 C CA . ALA A 1 305 ? 8.984 36 7.871 1 93.56 305 ALA A CA 1
ATOM 2335 C C . ALA A 1 305 ? 8.891 34.781 8.805 1 93.56 305 ALA A C 1
ATOM 2337 O O . ALA A 1 305 ? 7.891 34.062 8.805 1 93.56 305 ALA A O 1
ATOM 2338 N N . ARG A 1 306 ? 9.883 34.594 9.617 1 93.31 306 ARG A N 1
ATOM 2339 C CA . ARG A 1 306 ? 9.891 33.5 10.586 1 93.31 306 ARG A CA 1
ATOM 2340 C C . ARG A 1 306 ? 8.773 33.656 11.609 1 93.31 306 ARG A C 1
ATOM 2342 O O . ARG A 1 306 ? 8.07 32.688 11.93 1 93.31 306 ARG A O 1
ATOM 2349 N N . LEU A 1 307 ? 8.625 34.844 12.039 1 90.88 307 LEU A N 1
ATOM 2350 C CA . LEU A 1 307 ? 7.613 35.125 13.047 1 90.88 307 LEU A CA 1
ATOM 2351 C C . LEU A 1 307 ? 6.211 34.938 12.477 1 90.88 307 LEU A C 1
ATOM 2353 O O . LEU A 1 307 ? 5.367 34.281 13.102 1 90.88 307 LEU A O 1
ATOM 2357 N N . LEU A 1 308 ? 5.992 35.469 11.352 1 91.5 308 LEU A N 1
ATOM 2358 C CA . LEU A 1 308 ? 4.676 35.375 10.734 1 91.5 308 LEU A CA 1
ATOM 2359 C C . LEU A 1 308 ? 4.359 33.906 10.375 1 91.5 308 LEU A C 1
ATOM 2361 O O . LEU A 1 308 ? 3.223 33.469 10.531 1 91.5 308 LEU A O 1
ATOM 2365 N N . PHE A 1 309 ? 5.309 33.25 9.898 1 91.44 309 PHE A N 1
ATOM 2366 C CA . PHE A 1 309 ? 5.078 31.875 9.555 1 91.44 309 PHE A CA 1
ATOM 2367 C C . PHE A 1 309 ? 4.852 31.031 10.805 1 91.44 309 PHE A C 1
ATOM 2369 O O . PHE A 1 309 ? 4.055 30.094 10.789 1 91.44 309 PHE A O 1
ATOM 2376 N N . GLY A 1 310 ? 5.59 31.297 11.836 1 89.94 310 GLY A N 1
ATOM 2377 C CA . GLY A 1 310 ? 5.309 30.641 13.109 1 89.94 310 GLY A CA 1
ATOM 2378 C C . GLY A 1 310 ? 3.875 30.828 13.562 1 89.94 310 GLY A C 1
ATOM 2379 O O . GLY A 1 310 ? 3.23 29.859 13.992 1 89.94 310 GLY A O 1
ATOM 2380 N N . ILE A 1 311 ? 3.404 32 13.414 1 87.38 311 ILE A N 1
ATOM 2381 C CA . ILE A 1 311 ? 2.02 32.312 13.766 1 87.38 311 ILE A CA 1
ATOM 2382 C C . ILE A 1 311 ? 1.077 31.531 12.852 1 87.38 311 ILE A C 1
ATOM 2384 O O . ILE A 1 311 ? 0.051 31.016 13.297 1 87.38 311 ILE A O 1
ATOM 2388 N N . SER A 1 312 ? 1.435 31.438 11.625 1 90.94 312 SER A N 1
ATOM 2389 C CA . SER A 1 312 ? 0.62 30.688 10.68 1 90.94 312 SER A CA 1
ATOM 2390 C C . SER A 1 312 ? 0.494 29.234 11.094 1 90.94 312 SER A C 1
ATOM 2392 O O . SER A 1 312 ? -0.594 28.656 11.031 1 90.94 312 SER A O 1
ATOM 2394 N N . ILE A 1 313 ? 1.509 28.609 11.516 1 91.44 313 ILE A N 1
ATOM 2395 C CA . ILE A 1 313 ? 1.502 27.203 11.898 1 91.44 313 ILE A CA 1
ATOM 2396 C C . ILE A 1 313 ? 0.708 27.031 13.195 1 91.44 313 ILE A C 1
ATOM 2398 O O . ILE A 1 313 ? -0.047 26.062 13.344 1 91.44 313 ILE A O 1
ATOM 2402 N N . ILE A 1 314 ? 0.853 27.953 14.094 1 88.62 314 ILE A N 1
ATOM 2403 C CA . ILE A 1 314 ? 0.164 27.906 15.375 1 88.62 314 ILE A CA 1
ATOM 2404 C C . ILE A 1 314 ? -1.345 27.984 15.156 1 88.62 314 ILE A C 1
ATOM 2406 O O . ILE A 1 314 ? -2.117 27.359 15.891 1 88.62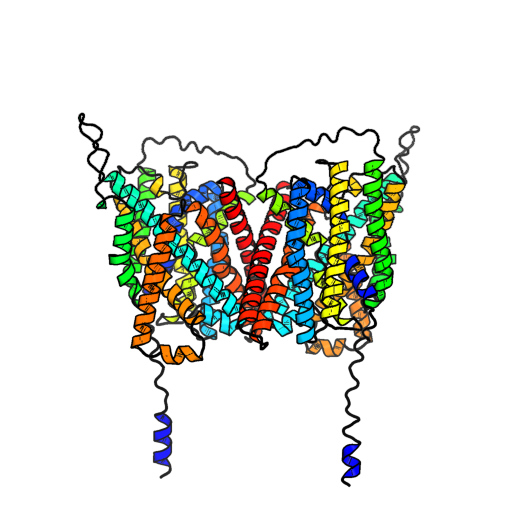 314 ILE A O 1
ATOM 2410 N N . THR A 1 315 ? -1.75 28.656 14.172 1 87.88 315 THR A N 1
ATOM 2411 C CA . THR A 1 315 ? -3.178 28.812 13.922 1 87.88 315 THR A CA 1
ATOM 2412 C C . THR A 1 315 ? -3.742 27.609 13.188 1 87.88 315 THR A C 1
ATOM 2414 O O . THR A 1 315 ? -4.961 27.422 13.125 1 87.88 315 THR A O 1
ATOM 2417 N N . ILE A 1 316 ? -2.945 26.781 12.594 1 91.5 316 ILE A N 1
ATOM 2418 C CA . ILE A 1 316 ? -3.41 25.578 11.938 1 91.5 316 ILE A CA 1
ATOM 2419 C C . ILE A 1 316 ? -3.592 24.469 12.977 1 91.5 316 ILE A C 1
ATOM 2421 O O . ILE A 1 316 ? -4.457 23.594 12.82 1 91.5 316 ILE A O 1
ATOM 2425 N N . TYR A 1 317 ? -2.812 24.5 14.008 1 92.06 317 TYR A N 1
ATOM 2426 C CA . TYR A 1 317 ? -2.781 23.469 15.031 1 92.06 317 TYR A CA 1
ATOM 2427 C C . TYR A 1 317 ? -4.168 23.25 15.625 1 92.06 317 TYR A C 1
ATOM 2429 O O . TYR A 1 317 ? -4.609 22.109 15.773 1 92.06 317 TYR A O 1
ATOM 2437 N N . PRO A 1 318 ? -4.926 24.312 15.883 1 90 318 PRO A N 1
ATOM 2438 C CA . PRO A 1 318 ? -6.262 24.109 16.438 1 90 318 PRO A CA 1
ATOM 2439 C C . PRO A 1 318 ? -7.191 23.359 15.484 1 90 318 PRO A C 1
ATOM 2441 O O . PRO A 1 318 ? -8.094 22.641 15.922 1 90 318 PRO A O 1
ATOM 2444 N N . ILE A 1 319 ? -7.066 23.594 14.234 1 87.75 319 ILE A N 1
ATOM 2445 C CA . ILE A 1 319 ? -7.883 22.875 13.266 1 87.75 319 ILE A CA 1
ATOM 2446 C C . ILE A 1 319 ? -7.594 21.375 13.336 1 87.75 319 ILE A C 1
ATOM 2448 O O . ILE A 1 319 ? -8.516 20.562 13.414 1 87.75 319 ILE A O 1
ATOM 2452 N N . VAL A 1 320 ? -6.367 21.047 13.336 1 91.94 320 VAL A N 1
ATOM 2453 C CA . VAL A 1 320 ? -5.938 19.656 13.383 1 91.94 320 VAL A CA 1
ATOM 2454 C C . VAL A 1 320 ? -6.379 19.016 14.703 1 91.94 320 VAL A C 1
ATOM 2456 O O . VAL A 1 320 ? -6.836 17.875 14.727 1 91.94 320 VAL A O 1
ATOM 2459 N N . LEU A 1 321 ? -6.211 19.781 15.719 1 92.31 321 LEU A N 1
ATOM 2460 C CA . LEU A 1 321 ? -6.586 19.281 17.031 1 92.31 321 LEU A CA 1
ATOM 2461 C C . LEU A 1 321 ? -8.094 19.062 17.125 1 92.31 321 LEU A C 1
ATOM 2463 O O . LEU A 1 321 ? -8.555 18.094 17.734 1 92.31 321 LEU A O 1
ATOM 2467 N N . LEU A 1 322 ? -8.859 19.969 16.609 1 90 322 LEU A N 1
ATOM 2468 C CA . LEU A 1 322 ? -10.312 19.812 16.578 1 90 322 LEU A CA 1
ATOM 2469 C C . LEU A 1 322 ? -10.711 18.531 15.859 1 90 322 LEU A C 1
ATOM 2471 O O . LEU A 1 322 ? -11.578 17.797 16.344 1 90 322 LEU A O 1
ATOM 2475 N N . LEU A 1 323 ? -10.117 18.281 14.773 1 90.75 323 LEU A N 1
ATOM 2476 C CA . LEU A 1 323 ? -10.406 17.062 14.023 1 90.75 323 LEU A CA 1
ATOM 2477 C C . LEU A 1 323 ? -9.984 15.828 14.805 1 90.75 323 LEU A C 1
ATOM 2479 O O . LEU A 1 323 ? -10.703 14.836 14.836 1 90.75 323 LEU A O 1
ATOM 2483 N N . GLY A 1 324 ? -8.828 15.93 15.367 1 91.44 324 GLY A N 1
ATOM 2484 C CA . GLY A 1 324 ? -8.344 14.828 16.172 1 91.44 324 GLY A CA 1
ATOM 2485 C C . GLY A 1 324 ? -9.242 14.508 17.359 1 91.44 324 GLY A C 1
ATOM 2486 O O . GLY A 1 324 ? -9.508 13.336 17.641 1 91.44 324 GLY A O 1
ATOM 2487 N N . ARG A 1 325 ? -9.695 15.492 17.984 1 89.5 325 ARG A N 1
ATOM 2488 C CA . ARG A 1 325 ? -10.602 15.305 19.109 1 89.5 325 ARG A CA 1
ATOM 2489 C C . ARG A 1 325 ? -11.914 14.68 18.672 1 89.5 325 ARG A C 1
ATOM 2491 O O . ARG A 1 325 ? -12.453 13.797 19.344 1 89.5 325 ARG A O 1
ATOM 2498 N N . SER A 1 326 ? -12.383 15.086 17.547 1 86.94 326 SER A N 1
ATOM 2499 C CA . SER A 1 326 ? -13.633 14.555 17.031 1 86.94 326 SER A CA 1
ATOM 2500 C C . SER A 1 326 ? -13.523 13.062 16.75 1 86.94 326 SER A C 1
ATOM 2502 O O . SER A 1 326 ? -14.438 12.289 17.062 1 86.94 326 SER A O 1
ATOM 2504 N N . VAL A 1 327 ? -12.469 12.688 16.188 1 90.38 327 VAL A N 1
ATOM 2505 C CA . VAL A 1 327 ? -12.297 11.281 15.836 1 90.38 327 VAL A CA 1
ATOM 2506 C C . VAL A 1 327 ? -12.086 10.453 17.109 1 90.38 327 VAL A C 1
ATOM 2508 O O . VAL A 1 327 ? -12.562 9.328 17.203 1 90.38 327 VAL A O 1
ATOM 2511 N N . LEU A 1 328 ? -11.383 11.023 18.047 1 88.75 328 LEU A N 1
ATOM 2512 C CA . LEU A 1 328 ? -11.141 10.32 19.312 1 88.75 328 LEU A CA 1
ATOM 2513 C C . LEU A 1 328 ? -12.445 10.125 20.078 1 88.75 328 LEU A C 1
ATOM 2515 O O . LEU A 1 328 ? -12.648 9.078 20.703 1 88.75 328 LEU A O 1
ATOM 2519 N N . GLN A 1 329 ? -13.234 11.102 20.062 1 84.56 329 GLN A N 1
ATOM 2520 C CA . GLN A 1 329 ? -14.531 11 20.734 1 84.56 329 GLN A CA 1
ATOM 2521 C C . GLN A 1 329 ? -15.422 9.961 20.047 1 84.56 329 GLN A C 1
ATOM 2523 O O . GLN A 1 329 ? -16.125 9.211 20.734 1 84.56 329 GLN A O 1
ATOM 2528 N N . ASP A 1 330 ? -15.289 9.914 18.766 1 83 330 ASP A N 1
ATOM 2529 C CA . ASP A 1 330 ? -16.062 8.93 18.016 1 83 330 ASP A CA 1
ATOM 2530 C C . ASP A 1 330 ? -15.539 7.516 18.266 1 83 330 ASP A C 1
ATOM 2532 O O . ASP A 1 330 ? -16.328 6.562 18.328 1 83 330 ASP A O 1
ATOM 2536 N N . ALA A 1 331 ? -14.289 7.387 18.359 1 79.69 331 ALA A N 1
ATOM 2537 C CA . ALA A 1 331 ? -13.656 6.082 18.547 1 79.69 331 ALA A CA 1
ATOM 2538 C C . ALA A 1 331 ? -13.883 5.555 19.969 1 79.69 331 ALA A C 1
ATOM 2540 O O . ALA A 1 331 ? -14.016 4.348 20.172 1 79.69 331 ALA A O 1
ATOM 2541 N N . CYS A 1 332 ? -13.727 6.332 20.969 1 74.12 332 CYS A N 1
ATOM 2542 C CA . CYS A 1 332 ? -13.805 5.926 22.359 1 74.12 332 CYS A CA 1
ATOM 2543 C C . CYS A 1 332 ? -15.25 5.734 22.797 1 74.12 332 CYS A C 1
ATOM 2545 O O . CYS A 1 332 ? -15.531 4.945 23.703 1 74.12 332 CYS A O 1
ATOM 2547 N N . TRP A 1 333 ? -16.031 6.453 22.281 1 64.62 333 TRP A N 1
ATOM 2548 C CA . TRP A 1 333 ? -17.359 6.434 22.875 1 64.62 333 TRP A CA 1
ATOM 2549 C C . TRP A 1 333 ? -18.297 5.496 22.109 1 64.62 333 TRP A C 1
ATOM 2551 O O . TRP A 1 333 ? -18.453 5.633 20.906 1 64.62 333 TRP A O 1
ATOM 2561 N N . ASN A 1 334 ? -18.266 4.246 22.625 1 60.06 334 ASN A N 1
ATOM 2562 C CA . ASN A 1 334 ? -19.297 3.303 22.219 1 60.06 334 ASN A CA 1
ATOM 2563 C C . ASN A 1 334 ? -20.688 3.918 22.328 1 60.06 334 ASN A C 1
ATOM 2565 O O . ASN A 1 334 ? -20.875 4.945 22.984 1 60.06 334 ASN A O 1
ATOM 2569 N N . ASP A 1 335 ? -21.766 3.395 21.641 1 56.62 335 ASP A N 1
ATOM 2570 C CA . ASP A 1 335 ? -23.156 3.854 21.594 1 56.62 335 ASP A CA 1
ATOM 2571 C C . ASP A 1 335 ? -23.672 4.18 23 1 56.62 335 ASP A C 1
ATOM 2573 O O . ASP A 1 335 ? -24.422 5.145 23.172 1 56.62 335 ASP A O 1
ATOM 2577 N N . LYS A 1 336 ? -23.406 3.348 23.938 1 52.31 336 LYS A N 1
ATOM 2578 C CA . LYS A 1 336 ? -24.047 3.5 25.234 1 52.31 336 LYS A CA 1
ATOM 2579 C C . LYS A 1 336 ? -23.453 4.691 26 1 52.31 336 LYS A C 1
ATOM 2581 O O . LYS A 1 336 ? -24.188 5.434 26.656 1 52.31 336 LYS A O 1
ATOM 2586 N N . CYS A 1 337 ? -22.156 4.891 25.922 1 55.16 337 CYS A N 1
ATOM 2587 C CA . CYS A 1 337 ? -21.5 5.953 26.672 1 55.16 337 CYS A CA 1
ATOM 2588 C C . CYS A 1 337 ? -21.688 7.301 25.984 1 55.16 337 CYS A C 1
ATOM 2590 O O . CYS A 1 337 ? -21.422 8.344 26.594 1 55.16 337 CYS A O 1
ATOM 2592 N N . ARG A 1 338 ? -21.984 7.191 24.797 1 57.34 338 ARG A N 1
ATOM 2593 C CA . ARG A 1 338 ? -22.266 8.406 24.031 1 57.34 338 ARG A CA 1
ATOM 2594 C C . ARG A 1 338 ? -23.453 9.156 24.625 1 57.34 338 ARG A C 1
ATOM 2596 O O . ARG A 1 338 ? -23.469 10.391 24.641 1 57.34 338 ARG A O 1
ATOM 2603 N N . SER A 1 339 ? -24.375 8.414 25.047 1 58 339 SER A N 1
ATOM 2604 C CA . SER A 1 339 ? -25.562 9.047 25.609 1 58 339 SER A CA 1
ATOM 2605 C C . SER A 1 339 ? -25.219 9.883 26.844 1 58 339 SER A C 1
ATOM 2607 O O . SER A 1 339 ? -25.781 10.953 27.047 1 58 339 SER A O 1
ATOM 2609 N N . VAL A 1 340 ? -24.484 9.359 27.578 1 56.94 340 VAL A N 1
ATOM 2610 C CA . VAL A 1 340 ? -24.156 10.031 28.828 1 56.94 340 VAL A CA 1
ATOM 2611 C C . VAL A 1 340 ? -23.25 11.227 28.547 1 56.94 340 VAL A C 1
ATOM 2613 O O . VAL A 1 340 ? -23.375 12.273 29.188 1 56.94 340 VAL A O 1
ATOM 2616 N N . MET A 1 341 ? -22.453 11.016 27.688 1 54.53 341 MET A N 1
ATOM 2617 C CA . MET A 1 341 ? -21.453 12.039 27.375 1 54.53 341 MET A CA 1
ATOM 2618 C C . MET A 1 341 ? -22.078 13.18 26.578 1 54.53 341 MET A C 1
ATOM 2620 O O . MET A 1 341 ? -21.484 14.242 26.438 1 54.53 341 MET A O 1
ATOM 2624 N N . LEU A 1 342 ? -23.234 12.805 26.125 1 57.03 342 LEU A N 1
ATOM 2625 C CA . LEU A 1 342 ? -23.969 13.867 25.438 1 57.03 342 LEU A CA 1
ATOM 2626 C C . LEU A 1 342 ? -24.562 14.852 26.453 1 57.03 342 LEU A C 1
ATOM 2628 O O . LEU A 1 342 ? -25.094 15.891 26.062 1 57.03 342 LEU A O 1
ATOM 2632 N N . MET A 1 343 ? -24.266 14.508 27.594 1 61.66 343 MET A N 1
ATOM 2633 C CA . MET A 1 343 ? -24.688 15.523 28.562 1 61.66 343 MET A CA 1
ATOM 2634 C C . MET A 1 343 ? -23.703 16.688 28.578 1 61.66 343 MET A C 1
ATOM 2636 O O . MET A 1 343 ? -22.5 16.484 28.609 1 61.66 343 MET A O 1
ATOM 2640 N N . GLU A 1 344 ? -24.109 17.891 28.5 1 66.44 344 GLU A N 1
ATOM 2641 C CA . GLU A 1 344 ? -23.422 19.125 28.172 1 66.44 344 GLU A CA 1
ATOM 2642 C C . GLU A 1 344 ? -22.172 19.328 29.047 1 66.44 344 GLU A C 1
ATOM 2644 O O . GLU A 1 344 ? -21.094 19.594 28.531 1 66.44 344 GLU A O 1
ATOM 2649 N N . PRO A 1 345 ? -22.297 19.219 30.406 1 72.06 345 PRO A N 1
ATOM 2650 C CA . PRO A 1 345 ? -21.078 19.516 31.188 1 72.06 345 PRO A CA 1
ATOM 2651 C C . PRO A 1 345 ? -20 18.438 31 1 72.06 345 PRO A C 1
ATOM 2653 O O . PRO A 1 345 ? -18.812 18.75 31 1 72.06 345 PRO A O 1
ATOM 2656 N N . TYR A 1 346 ? -20.375 17.391 30.828 1 74.38 346 TYR A N 1
ATOM 2657 C CA . TYR A 1 346 ? -19.406 16.297 30.672 1 74.38 346 TYR A CA 1
ATOM 2658 C C . TYR A 1 346 ? -18.719 16.375 29.328 1 74.38 346 TYR A C 1
ATOM 2660 O O . TYR A 1 346 ? -17.516 16.094 29.219 1 74.38 346 TYR A O 1
ATOM 2668 N N . GLU A 1 347 ? -19.484 16.828 28.531 1 79.56 347 GLU A N 1
ATOM 2669 C CA . GLU A 1 347 ? -18.906 16.984 27.188 1 79.56 347 GLU A CA 1
ATOM 2670 C C . GLU A 1 347 ? -17.797 18.016 27.188 1 79.56 347 GLU A C 1
ATOM 2672 O O . GLU A 1 347 ? -16.75 17.812 26.578 1 79.56 347 GLU A O 1
ATOM 2677 N N . ARG A 1 348 ? -18.047 19.062 27.906 1 81.56 348 ARG A N 1
ATOM 2678 C CA . ARG A 1 348 ? -17.047 20.141 27.953 1 81.56 348 ARG A CA 1
ATOM 2679 C C . ARG A 1 348 ? -15.789 19.688 28.688 1 81.56 348 ARG A C 1
ATOM 2681 O O . ARG A 1 348 ? -14.68 19.969 28.234 1 81.56 348 ARG A O 1
ATOM 2688 N N . TRP A 1 349 ? -15.953 19.031 29.703 1 83.62 349 TRP A N 1
ATOM 2689 C CA . TRP A 1 349 ? -14.812 18.562 30.484 1 83.62 349 TRP A CA 1
ATOM 2690 C C . TRP A 1 349 ? -13.992 17.547 29.703 1 83.62 349 TRP A C 1
ATOM 2692 O O . TRP A 1 349 ? -12.758 17.578 29.719 1 83.62 349 TRP A O 1
ATOM 2702 N N . THR A 1 350 ? -14.648 16.766 29.047 1 83.56 350 THR A N 1
ATOM 2703 C CA . THR A 1 350 ? -13.945 15.758 28.25 1 83.56 350 THR A CA 1
ATOM 2704 C C . THR A 1 350 ? -13.195 16.422 27.094 1 83.56 350 THR A C 1
ATOM 2706 O O . THR A 1 350 ? -12.07 16.016 26.766 1 83.56 350 THR A O 1
ATOM 2709 N N . ARG A 1 351 ? -13.805 17.391 26.594 1 86.62 351 ARG A N 1
ATOM 2710 C CA . ARG A 1 351 ? -13.172 18.125 25.5 1 86.62 351 ARG A CA 1
ATOM 2711 C C . ARG A 1 351 ? -11.906 18.828 25.953 1 86.62 351 ARG A C 1
ATOM 2713 O O . ARG A 1 351 ? -10.867 18.75 25.297 1 86.62 351 ARG A O 1
ATOM 2720 N N . ILE A 1 352 ? -12.031 19.438 27.062 1 88.69 352 ILE A N 1
ATOM 2721 C CA . ILE A 1 352 ? -10.898 20.188 27.609 1 88.69 352 ILE A CA 1
ATOM 2722 C C . ILE A 1 352 ? -9.781 19.219 28 1 88.69 352 ILE A C 1
ATOM 2724 O O . ILE A 1 352 ? -8.609 19.453 27.703 1 88.69 352 ILE A O 1
ATOM 2728 N N . MET A 1 353 ? -10.094 18.141 28.547 1 89.31 353 MET A N 1
ATOM 2729 C CA . MET A 1 353 ? -9.109 17.156 28.969 1 89.31 353 MET A CA 1
ATOM 2730 C C . MET A 1 353 ? -8.398 16.547 27.75 1 89.31 353 MET A C 1
ATOM 2732 O O . MET A 1 353 ? -7.18 16.359 27.766 1 89.31 353 MET A O 1
ATOM 2736 N N . LEU A 1 354 ? -9.18 16.297 26.781 1 89.62 354 LEU A N 1
ATOM 2737 C CA . LEU A 1 354 ? -8.586 15.727 25.578 1 89.62 354 LEU A CA 1
ATOM 2738 C C . LEU A 1 354 ? -7.664 16.734 24.906 1 89.62 354 LEU A C 1
ATOM 2740 O O . LEU A 1 354 ? -6.602 16.375 24.391 1 89.62 354 LEU A O 1
ATOM 2744 N N . THR A 1 355 ? -8.031 17.953 24.922 1 91.94 355 THR A N 1
ATOM 2745 C CA . THR A 1 355 ? -7.227 19 24.312 1 91.94 355 THR A CA 1
ATOM 2746 C C . THR A 1 355 ? -5.906 19.172 25.062 1 91.94 355 THR A C 1
ATOM 2748 O O . THR A 1 355 ? -4.84 19.219 24.438 1 91.94 355 THR A O 1
ATOM 2751 N N . ILE A 1 356 ? -6.004 19.188 26.312 1 92 356 ILE A N 1
ATOM 2752 C CA . ILE A 1 356 ? -4.812 19.359 27.141 1 92 356 ILE A CA 1
ATOM 2753 C C . ILE A 1 356 ? -3.869 18.172 26.938 1 92 356 ILE A C 1
ATOM 2755 O O . ILE A 1 356 ? -2.664 18.359 26.75 1 92 356 ILE A O 1
ATOM 2759 N N . THR A 1 357 ? -4.395 17.062 26.984 1 92.56 357 THR A N 1
ATOM 2760 C CA . THR A 1 357 ? -3.584 15.859 26.828 1 92.56 357 THR A CA 1
ATOM 2761 C C . THR A 1 357 ? -2.936 15.82 25.453 1 92.56 357 THR A C 1
ATOM 2763 O O . THR A 1 357 ? -1.762 15.469 25.312 1 92.56 357 THR A O 1
ATOM 2766 N N . TRP A 1 358 ? -3.68 16.156 24.406 1 93.75 358 TRP A N 1
ATOM 2767 C CA . TRP A 1 358 ? -3.166 16.172 23.047 1 93.75 358 TRP A CA 1
ATOM 2768 C C . TRP A 1 358 ? -1.994 17.141 22.922 1 93.75 358 TRP A C 1
ATOM 2770 O O . TRP A 1 358 ? -0.956 16.797 22.359 1 93.75 358 TRP A O 1
ATOM 2780 N N . ILE A 1 359 ? -2.16 18.297 23.5 1 94.44 359 ILE A N 1
ATOM 2781 C CA . ILE A 1 359 ? -1.142 19.344 23.406 1 94.44 359 ILE A CA 1
ATOM 2782 C C . ILE A 1 359 ? 0.104 18.906 24.172 1 94.44 359 ILE A C 1
ATOM 2784 O O . ILE A 1 359 ? 1.224 19.016 23.672 1 94.44 359 ILE A O 1
ATOM 2788 N N . ILE A 1 360 ? -0.061 18.344 25.359 1 94.06 360 ILE A N 1
ATOM 2789 C CA . ILE A 1 360 ? 1.066 17.969 26.203 1 94.06 360 ILE A CA 1
ATOM 2790 C C . ILE A 1 360 ? 1.844 16.828 25.547 1 94.06 360 ILE A C 1
ATOM 2792 O O . ILE A 1 360 ? 3.072 16.875 25.453 1 94.06 360 ILE A O 1
ATOM 2796 N N . VAL A 1 361 ? 1.167 15.914 25.078 1 93.69 361 VAL A N 1
ATOM 2797 C CA . VAL A 1 361 ? 1.819 14.742 24.5 1 93.69 361 VAL A CA 1
ATOM 2798 C C . VAL A 1 361 ? 2.549 15.125 23.219 1 93.69 361 VAL A C 1
ATOM 2800 O O . VAL A 1 361 ? 3.693 14.719 23 1 93.69 361 VAL A O 1
ATOM 2803 N N . THR A 1 362 ? 1.897 15.852 22.359 1 94.12 362 THR A N 1
ATOM 2804 C CA . THR A 1 362 ? 2.541 16.25 21.109 1 94.12 362 THR A CA 1
ATOM 2805 C C . THR A 1 362 ? 3.732 17.156 21.391 1 94.12 362 THR A C 1
ATOM 2807 O O . THR A 1 362 ? 4.75 17.078 20.688 1 94.12 362 THR A O 1
ATOM 2810 N N . LEU A 1 363 ? 3.629 18.016 22.375 1 93.69 363 LEU A N 1
ATOM 2811 C CA . LEU A 1 363 ? 4.723 18.906 22.734 1 93.69 363 LEU A CA 1
ATOM 2812 C C . LEU A 1 363 ? 5.926 18.109 23.234 1 93.69 363 LEU A C 1
ATOM 2814 O O . LEU A 1 363 ? 7.059 18.359 22.812 1 93.69 363 LEU A O 1
ATOM 2818 N N . VAL A 1 364 ? 5.707 17.141 24.078 1 92.31 364 VAL A N 1
ATOM 2819 C CA . VAL A 1 364 ? 6.781 16.328 24.641 1 92.31 364 VAL A CA 1
ATOM 2820 C C . VAL A 1 364 ? 7.477 15.555 23.516 1 92.31 364 VAL A C 1
ATOM 2822 O O . VAL A 1 364 ? 8.711 15.5 23.469 1 92.31 364 VAL A O 1
ATOM 2825 N N . ILE A 1 365 ? 6.758 15.062 22.609 1 90.25 365 ILE A N 1
ATOM 2826 C CA . ILE A 1 365 ? 7.336 14.297 21.516 1 90.25 365 ILE A CA 1
ATOM 2827 C C . ILE A 1 365 ? 8.102 15.242 20.578 1 90.25 365 ILE A C 1
ATOM 2829 O O . ILE A 1 365 ? 9.188 14.906 20.109 1 90.25 365 ILE A O 1
ATOM 2833 N N . ALA A 1 366 ? 7.559 16.375 20.312 1 90.19 366 ALA A N 1
ATOM 2834 C CA . ALA A 1 366 ? 8.172 17.344 19.406 1 90.19 366 ALA A CA 1
ATOM 2835 C C . ALA A 1 366 ? 9.539 17.781 19.922 1 90.19 366 ALA A C 1
ATOM 2837 O O . ALA A 1 366 ? 10.438 18.094 19.141 1 90.19 366 ALA A O 1
ATOM 2838 N N . LEU A 1 367 ? 9.727 17.797 21.188 1 86.75 367 LEU A N 1
ATOM 2839 C CA . LEU A 1 367 ? 10.984 18.234 21.797 1 86.75 367 LEU A CA 1
ATOM 2840 C C . LEU A 1 367 ? 12.062 17.172 21.625 1 86.75 367 LEU A C 1
ATOM 2842 O O . LEU A 1 367 ? 13.258 17.469 21.656 1 86.75 367 LEU A O 1
ATOM 2846 N N . PHE A 1 368 ? 11.641 15.922 21.312 1 83.5 368 PHE A N 1
ATOM 2847 C CA . PHE A 1 368 ? 12.602 14.836 21.188 1 83.5 368 PHE A CA 1
ATOM 2848 C C . PHE A 1 368 ? 12.82 14.469 19.719 1 83.5 368 PHE A C 1
ATOM 2850 O O . PHE A 1 368 ? 13.734 13.711 19.391 1 83.5 368 PHE A O 1
ATOM 2857 N N . VAL A 1 369 ? 12.016 14.891 18.953 1 79.94 369 VAL A N 1
ATOM 2858 C CA . VAL A 1 369 ? 12.172 14.586 17.547 1 79.94 369 VAL A CA 1
ATOM 2859 C C . VAL A 1 369 ? 13.219 15.516 16.922 1 79.94 369 VAL A C 1
ATOM 2861 O O . VAL A 1 369 ? 13.148 16.734 17.094 1 79.94 369 VAL A O 1
ATOM 2864 N N . PRO A 1 370 ? 14.242 14.961 16.328 1 73.25 370 PRO A N 1
ATOM 2865 C CA . PRO A 1 370 ? 15.336 15.82 15.875 1 73.25 370 PRO A CA 1
ATOM 2866 C C . PRO A 1 370 ? 14.992 16.594 14.602 1 73.25 370 PRO A C 1
ATOM 2868 O O . PRO A 1 370 ? 15.141 17.812 14.555 1 73.25 370 PRO A O 1
ATOM 2871 N N . ASP A 1 371 ? 14.789 15.859 13.523 1 77.06 371 ASP A N 1
ATOM 2872 C CA . ASP A 1 371 ? 14.617 16.578 12.266 1 77.06 371 ASP A CA 1
ATOM 2873 C C . ASP A 1 371 ? 13.273 16.234 11.617 1 77.06 371 ASP A C 1
ATOM 2875 O O . ASP A 1 371 ? 12.781 15.109 11.742 1 77.06 371 ASP A O 1
ATOM 2879 N N . ILE A 1 372 ? 12.68 17.422 11.016 1 78.25 372 ILE A N 1
ATOM 2880 C CA . ILE A 1 372 ? 11.375 17.297 10.367 1 78.25 372 ILE A CA 1
ATOM 2881 C C . ILE A 1 372 ? 11.484 16.375 9.156 1 78.25 372 ILE A C 1
ATOM 2883 O O . ILE A 1 372 ? 10.5 15.742 8.766 1 78.25 372 ILE A O 1
ATOM 2887 N N . SER A 1 373 ? 12.695 16.312 8.555 1 77.5 373 SER A N 1
ATOM 2888 C CA . SER A 1 373 ? 12.875 15.516 7.344 1 77.5 373 SER A CA 1
ATOM 2889 C C . SER A 1 373 ? 12.516 14.055 7.59 1 77.5 373 SER A C 1
ATOM 2891 O O . SER A 1 373 ? 12 13.375 6.695 1 77.5 373 SER A O 1
ATOM 2893 N N . GLU A 1 374 ? 12.664 13.602 8.781 1 77.62 374 GLU A N 1
ATOM 2894 C CA . GLU A 1 374 ? 12.414 12.203 9.125 1 77.62 374 GLU A CA 1
ATOM 2895 C C . GLU A 1 374 ? 10.922 11.945 9.32 1 77.62 374 GLU A C 1
ATOM 2897 O O . GLU A 1 374 ? 10.461 10.812 9.133 1 77.62 374 GLU A O 1
ATOM 2902 N N . VAL A 1 375 ? 10.312 12.961 9.68 1 80.38 375 VAL A N 1
ATOM 2903 C CA . VAL A 1 375 ? 8.898 12.789 10 1 80.38 375 VAL A CA 1
ATOM 2904 C C . VAL A 1 375 ? 8.055 13 8.75 1 80.38 375 VAL A C 1
ATOM 2906 O O . VAL A 1 375 ? 6.961 12.438 8.625 1 80.38 375 VAL A O 1
ATOM 2909 N N . ILE A 1 376 ? 8.562 13.711 7.805 1 81.62 376 ILE A N 1
ATOM 2910 C CA . ILE A 1 376 ? 7.828 14.039 6.586 1 81.62 376 ILE A CA 1
ATOM 2911 C C . ILE A 1 376 ? 7.531 12.758 5.801 1 81.62 376 ILE A C 1
ATOM 2913 O O . ILE A 1 376 ? 6.43 12.594 5.27 1 81.62 376 ILE A O 1
ATOM 2917 N N . GLY A 1 377 ? 8.531 11.914 5.734 1 84.38 377 GLY A N 1
ATOM 2918 C CA . GLY A 1 377 ? 8.336 10.664 5.012 1 84.38 377 GLY A CA 1
ATOM 2919 C C . GLY A 1 377 ? 7.227 9.805 5.598 1 84.38 377 GLY A C 1
ATOM 2920 O O . GLY A 1 377 ? 6.414 9.242 4.859 1 84.38 377 GLY A O 1
ATOM 2921 N N . ILE A 1 378 ? 7.125 9.789 6.848 1 86 378 ILE A N 1
ATOM 2922 C CA . ILE A 1 378 ? 6.129 8.977 7.535 1 86 378 ILE A CA 1
ATOM 2923 C C . ILE A 1 378 ? 4.75 9.609 7.379 1 86 378 ILE A C 1
ATOM 2925 O O . ILE A 1 378 ? 3.779 8.93 7.043 1 86 378 ILE A O 1
ATOM 2929 N N . ILE A 1 379 ? 4.688 10.852 7.582 1 89.56 379 ILE A N 1
ATOM 2930 C CA . ILE A 1 379 ? 3.416 11.562 7.477 1 89.56 379 ILE A CA 1
ATOM 2931 C C . ILE A 1 379 ? 2.896 11.477 6.043 1 89.56 379 ILE A C 1
ATOM 2933 O O . ILE A 1 379 ? 1.705 11.25 5.82 1 89.56 379 ILE A O 1
ATOM 2937 N N . GLY A 1 380 ? 3.834 11.711 5.117 1 88.38 380 GLY A N 1
ATOM 2938 C CA . GLY A 1 380 ? 3.449 11.602 3.719 1 88.38 380 GLY A CA 1
ATOM 2939 C C . GLY A 1 380 ? 2.889 10.242 3.354 1 88.38 380 GLY A C 1
ATOM 2940 O O . GLY A 1 380 ? 1.93 10.148 2.586 1 88.38 380 GLY A O 1
ATOM 2941 N N . GLY A 1 381 ? 3.443 9.203 3.9 1 88.31 381 GLY A N 1
ATOM 2942 C CA . GLY A 1 381 ? 2.947 7.859 3.656 1 88.31 381 GLY A CA 1
ATOM 2943 C C . GLY A 1 381 ? 1.548 7.633 4.195 1 88.31 381 GLY A C 1
ATOM 2944 O O . GLY A 1 381 ? 0.673 7.141 3.482 1 88.31 381 GLY A O 1
ATOM 2945 N N . ILE A 1 382 ? 1.275 8.047 5.371 1 89.88 382 ILE A N 1
ATOM 2946 C CA . ILE A 1 382 ? -0.027 7.832 5.992 1 89.88 382 ILE A CA 1
ATOM 2947 C C . ILE A 1 382 ? -1.068 8.734 5.328 1 89.88 382 ILE A C 1
ATOM 2949 O O . ILE A 1 382 ? -2.232 8.352 5.191 1 89.88 382 ILE A O 1
ATOM 2953 N N . SER A 1 383 ? -0.653 9.914 4.949 1 91.94 383 SER A N 1
ATOM 2954 C CA . SER A 1 383 ? -1.585 10.828 4.305 1 91.94 383 SER A CA 1
ATOM 2955 C C . SER A 1 383 ? -2.1 10.266 2.986 1 91.94 383 SER A C 1
ATOM 2957 O O . SER A 1 383 ? -3.172 10.648 2.516 1 91.94 383 SER A O 1
ATOM 2959 N N . ALA A 1 384 ? -1.31 9.367 2.418 1 92.25 384 ALA A N 1
ATOM 2960 C CA . ALA A 1 384 ? -1.729 8.734 1.17 1 92.25 384 ALA A CA 1
ATOM 2961 C C . ALA A 1 384 ? -3.035 7.965 1.354 1 92.25 384 ALA A C 1
ATOM 2963 O O . ALA A 1 384 ? -3.828 7.844 0.419 1 92.25 384 ALA A O 1
ATOM 2964 N N . PHE A 1 385 ? -3.314 7.492 2.52 1 92.69 385 PHE A N 1
ATOM 2965 C CA . PHE A 1 385 ? -4.574 6.812 2.795 1 92.69 385 PHE A CA 1
ATOM 2966 C C . PHE A 1 385 ? -5.75 7.766 2.627 1 92.69 385 PHE A C 1
ATOM 2968 O O . PHE A 1 385 ? -6.773 7.398 2.041 1 92.69 385 PHE A O 1
ATOM 2975 N N . PHE A 1 386 ? -5.57 8.984 3.035 1 94 386 PHE A N 1
ATOM 2976 C CA . PHE A 1 386 ? -6.668 9.945 3.057 1 94 386 PHE A CA 1
ATOM 2977 C C . PHE A 1 386 ? -6.812 10.633 1.706 1 94 386 PHE A C 1
ATOM 2979 O O . PHE A 1 386 ? -7.902 11.094 1.351 1 94 386 PHE A O 1
ATOM 2986 N N . ILE A 1 387 ? -5.699 10.695 1.04 1 94.94 387 ILE A N 1
ATOM 2987 C CA . ILE A 1 387 ? -5.727 11.398 -0.24 1 94.94 387 ILE A CA 1
ATOM 2988 C C . ILE A 1 387 ? -6.195 10.445 -1.339 1 94.94 387 ILE A C 1
ATOM 2990 O O . ILE A 1 387 ? -6.973 10.828 -2.213 1 94.94 387 ILE A O 1
ATOM 2994 N N . PHE A 1 388 ? -5.758 9.133 -1.263 1 95.19 388 PHE A N 1
ATOM 2995 C CA . PHE A 1 388 ? -5.957 8.234 -2.396 1 95.19 388 PHE A CA 1
ATOM 2996 C C . PHE A 1 388 ? -6.863 7.074 -2.016 1 95.19 388 PHE A C 1
ATOM 2998 O O . PHE A 1 388 ? -7.926 6.883 -2.613 1 95.19 388 PHE A O 1
ATOM 3005 N N . ILE A 1 389 ? -6.574 6.379 -1.011 1 93.5 389 ILE A N 1
ATOM 3006 C CA . ILE A 1 389 ? -7.133 5.059 -0.744 1 93.5 389 ILE A CA 1
ATOM 3007 C C . ILE A 1 389 ? -8.578 5.195 -0.274 1 93.5 389 ILE A C 1
ATOM 3009 O O . ILE A 1 389 ? -9.492 4.621 -0.872 1 93.5 389 ILE A O 1
ATOM 3013 N N . PHE A 1 390 ? -8.844 5.965 0.766 1 95.81 390 PHE A N 1
ATOM 3014 C CA . PHE A 1 390 ? -10.195 6.055 1.302 1 95.81 390 PHE A CA 1
ATOM 3015 C C . PHE A 1 390 ? -11.141 6.688 0.285 1 95.81 390 PHE A C 1
ATOM 3017 O O . PHE A 1 390 ? -12.258 6.211 0.088 1 95.81 390 PHE A O 1
ATOM 3024 N N . PRO A 1 391 ? -10.719 7.797 -0.34 1 95.88 391 PRO A N 1
ATOM 3025 C CA . PRO A 1 391 ? -11.609 8.32 -1.38 1 95.88 391 PRO A CA 1
ATOM 3026 C C . PRO A 1 391 ? -11.867 7.312 -2.496 1 95.88 391 PRO A C 1
ATOM 3028 O O . PRO A 1 391 ? -12.984 7.223 -3.002 1 95.88 391 PRO A O 1
ATOM 3031 N N . GLY A 1 392 ? -10.867 6.621 -2.914 1 95.19 392 GLY A N 1
ATOM 3032 C CA . GLY A 1 392 ? -11.062 5.574 -3.906 1 95.19 392 GLY A CA 1
ATOM 3033 C C . GLY A 1 392 ? -12.039 4.5 -3.463 1 95.19 392 GLY A C 1
ATOM 3034 O O . GLY A 1 392 ? -12.883 4.062 -4.246 1 95.19 392 GLY A O 1
ATOM 3035 N N . LEU A 1 393 ? -11.914 4.082 -2.248 1 94 393 LEU A N 1
ATOM 3036 C CA . LEU A 1 393 ? -12.82 3.076 -1.694 1 94 393 LEU A CA 1
ATOM 3037 C C . LEU A 1 393 ? -14.25 3.605 -1.629 1 94 393 LEU A C 1
ATOM 3039 O O . LEU A 1 393 ? -15.195 2.881 -1.938 1 94 393 LEU A O 1
ATOM 3043 N N . CYS A 1 394 ? -14.375 4.816 -1.189 1 94.44 394 CYS A N 1
ATOM 3044 C CA . CYS A 1 394 ? -15.695 5.422 -1.132 1 94.44 394 CYS A CA 1
ATOM 3045 C C . CYS A 1 394 ? -16.328 5.48 -2.516 1 94.44 394 CYS A C 1
ATOM 3047 O O . CYS A 1 394 ? -17.531 5.242 -2.662 1 94.44 394 CYS A O 1
ATOM 3049 N N . LEU A 1 395 ? -15.516 5.82 -3.471 1 94.62 395 LEU A N 1
ATOM 3050 C CA . LEU A 1 395 ? -16.016 5.871 -4.836 1 94.62 395 LEU A CA 1
ATOM 3051 C C . L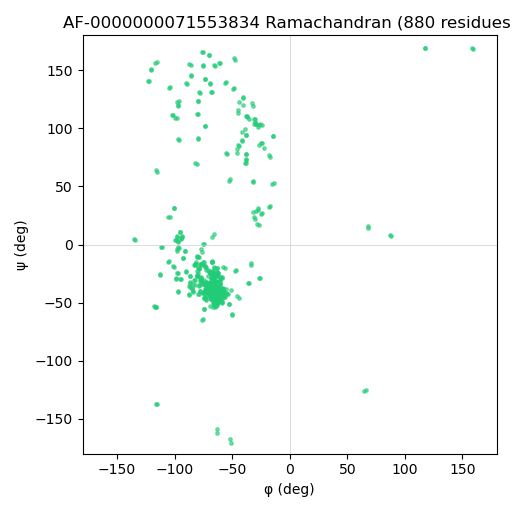EU A 1 395 ? -16.469 4.492 -5.301 1 94.62 395 LEU A C 1
ATOM 3053 O O . LEU A 1 395 ? -17.547 4.348 -5.875 1 94.62 395 LEU A O 1
ATOM 3057 N N . LEU A 1 396 ? -15.711 3.498 -5.055 1 92.25 396 LEU A N 1
ATOM 3058 C CA . LEU A 1 396 ? -16.047 2.131 -5.438 1 92.25 396 LEU A CA 1
ATOM 3059 C C . LEU A 1 396 ? -17.344 1.68 -4.766 1 92.25 396 LEU A C 1
ATOM 3061 O O . LEU A 1 396 ? -18.203 1.071 -5.41 1 92.25 396 LEU A O 1
ATOM 3065 N N . CYS A 1 397 ? -17.5 1.97 -3.516 1 91.5 397 CYS A N 1
ATOM 3066 C CA . CYS A 1 397 ? -18.672 1.565 -2.75 1 91.5 397 CYS A CA 1
ATOM 3067 C C . CYS A 1 397 ? -19.906 2.357 -3.178 1 91.5 397 CYS A C 1
ATOM 3069 O O . CYS A 1 397 ? -21 1.813 -3.236 1 91.5 397 CYS A O 1
ATOM 3071 N N . ALA A 1 398 ? -19.703 3.623 -3.426 1 91.25 398 ALA A N 1
ATOM 3072 C CA . ALA A 1 398 ? -20.812 4.465 -3.857 1 91.25 398 ALA A CA 1
ATOM 3073 C C . ALA A 1 398 ? -21.344 4.016 -5.219 1 91.25 398 ALA A C 1
ATOM 3075 O O . ALA A 1 398 ? -22.547 4.07 -5.469 1 91.25 398 ALA A O 1
ATOM 3076 N N . MET A 1 399 ? -20.484 3.574 -6.102 1 88.81 399 MET A N 1
ATOM 3077 C CA . MET A 1 399 ? -20.891 3.166 -7.445 1 88.81 399 MET A CA 1
ATOM 3078 C C . MET A 1 399 ? -21.672 1.855 -7.406 1 88.81 399 MET A C 1
ATOM 3080 O O . MET A 1 399 ? -22.438 1.553 -8.328 1 88.81 399 MET A O 1
ATOM 3084 N N . GLU A 1 400 ? -21.484 1.142 -6.383 1 83.25 400 GLU A N 1
ATOM 3085 C CA . GLU A 1 400 ? -22.234 -0.105 -6.25 1 83.25 400 GLU A CA 1
ATOM 3086 C C . GLU A 1 400 ? -23.672 0.158 -5.816 1 83.25 400 GLU A C 1
ATOM 3088 O O . GLU A 1 400 ? -24.578 -0.608 -6.152 1 83.25 400 GLU A O 1
ATOM 3093 N N . THR A 1 401 ? -23.922 1.222 -5.102 1 81.38 401 THR A N 1
ATOM 3094 C CA . THR A 1 401 ? -25.25 1.473 -4.531 1 81.38 401 THR A CA 1
ATOM 3095 C C . THR A 1 401 ? -26.031 2.443 -5.406 1 81.38 401 THR A C 1
ATOM 3097 O O . THR A 1 401 ? -27.266 2.367 -5.477 1 81.38 401 THR A O 1
ATOM 3100 N N . GLU A 1 402 ? -25.359 3.316 -6.094 1 82.88 402 GLU A N 1
ATOM 3101 C CA . GLU A 1 402 ? -26.047 4.371 -6.836 1 82.88 402 GLU A CA 1
ATOM 3102 C C . GLU A 1 402 ? -26.375 3.918 -8.258 1 82.88 402 GLU A C 1
ATOM 3104 O O . GLU A 1 402 ? -25.594 3.217 -8.891 1 82.88 402 GLU A O 1
ATOM 3109 N N . PRO A 1 403 ? -27.484 4.25 -8.648 1 83.81 403 PRO A N 1
ATOM 3110 C CA . PRO A 1 403 ? -27.891 3.879 -10.008 1 83.81 403 PRO A CA 1
ATOM 3111 C C . PRO A 1 403 ? -27.312 4.805 -11.07 1 83.81 403 PRO A C 1
ATOM 3113 O O . PRO A 1 403 ? -27.812 5.906 -11.281 1 83.81 403 PRO A O 1
ATOM 3116 N N . ILE A 1 404 ? -26.281 4.59 -11.594 1 84.94 404 ILE A N 1
ATOM 3117 C CA . ILE A 1 404 ? -25.609 5.379 -12.625 1 84.94 404 ILE A CA 1
ATOM 3118 C C . ILE A 1 404 ? -25.516 4.562 -13.906 1 84.94 404 ILE A C 1
ATOM 3120 O O . ILE A 1 404 ? -25.625 3.336 -13.883 1 84.94 404 ILE A O 1
ATOM 3124 N N . GLU A 1 405 ? -25.391 5.238 -14.977 1 87.31 405 GLU A N 1
ATOM 3125 C CA . GLU A 1 405 ? -25.203 4.586 -16.266 1 87.31 405 GLU A CA 1
ATOM 3126 C C . GLU A 1 405 ? -23.984 3.654 -16.25 1 87.31 405 GLU A C 1
ATOM 3128 O O . GLU A 1 405 ? -22.969 3.977 -15.648 1 87.31 405 GLU A O 1
ATOM 3133 N N . PRO A 1 406 ? -24.234 2.527 -16.891 1 82.31 406 PRO A N 1
ATOM 3134 C CA . PRO A 1 406 ? -23.203 1.478 -16.797 1 82.31 406 PRO A CA 1
ATOM 3135 C C . PRO A 1 406 ? -21.844 1.932 -17.312 1 82.31 406 PRO A C 1
ATOM 3137 O O . PRO A 1 406 ? -20.812 1.556 -16.734 1 82.31 406 PRO A O 1
ATOM 3140 N N . ARG A 1 407 ? -21.797 2.654 -18.344 1 86.69 407 ARG A N 1
ATOM 3141 C CA . ARG A 1 407 ? -20.516 3.1 -18.891 1 86.69 407 ARG A CA 1
ATOM 3142 C C . ARG A 1 407 ? -19.812 4.043 -17.906 1 86.69 407 ARG A C 1
ATOM 3144 O O . ARG A 1 407 ? -18.609 3.914 -17.672 1 86.69 407 ARG A O 1
ATOM 3151 N N . LYS A 1 408 ? -20.547 5.031 -17.406 1 89.94 408 LYS A N 1
ATOM 3152 C CA . LYS A 1 408 ? -20 5.965 -16.422 1 89.94 408 LYS A CA 1
ATOM 3153 C C . LYS A 1 408 ? -19.594 5.246 -15.141 1 89.94 408 LYS A C 1
ATOM 3155 O O . LYS A 1 408 ? -18.578 5.586 -14.523 1 89.94 408 LYS A O 1
ATOM 3160 N N . LYS A 1 409 ? -20.328 4.258 -14.883 1 89.25 409 LYS A N 1
ATOM 3161 C CA . LYS A 1 409 ? -20.047 3.461 -13.688 1 89.25 409 LYS A CA 1
ATOM 3162 C C . LYS A 1 409 ? -18.719 2.725 -13.82 1 89.25 409 LYS A C 1
ATOM 3164 O O . LYS A 1 409 ? -17.906 2.709 -12.883 1 89.25 409 LYS A O 1
ATOM 3169 N N . SER A 1 410 ? -18.531 2.15 -14.984 1 86.56 410 SER A N 1
ATOM 3170 C CA . SER A 1 410 ? -17.297 1.413 -15.211 1 86.56 410 SER A CA 1
ATOM 3171 C C . SER A 1 410 ? -16.078 2.338 -15.172 1 86.56 410 SER A C 1
ATOM 3173 O O . SER A 1 410 ? -15.016 1.957 -14.672 1 86.56 410 SER A O 1
ATOM 3175 N N . CYS A 1 411 ? -16.188 3.512 -15.656 1 91.69 411 CYS A N 1
ATOM 3176 C CA . CYS A 1 411 ? -15.102 4.48 -15.648 1 91.69 411 CYS A CA 1
ATOM 3177 C C . CYS A 1 411 ? -14.797 4.949 -14.227 1 91.69 411 CYS A C 1
ATOM 3179 O O . CYS A 1 411 ? -13.633 5.078 -13.852 1 91.69 411 CYS A O 1
ATOM 3181 N N . LEU A 1 412 ? -15.797 5.172 -13.461 1 92.25 412 LEU A N 1
ATOM 3182 C CA . LEU A 1 412 ? -15.625 5.633 -12.086 1 92.25 412 LEU A CA 1
ATOM 3183 C C . LEU A 1 412 ? -15.039 4.527 -11.219 1 92.25 412 LEU A C 1
ATOM 3185 O O . LEU A 1 412 ? -14.227 4.797 -10.328 1 92.25 412 LEU A O 1
ATOM 3189 N N . ILE A 1 413 ? -15.422 3.324 -11.547 1 89.56 413 ILE A N 1
ATOM 3190 C CA . ILE A 1 413 ? -14.859 2.186 -10.828 1 89.56 413 ILE A CA 1
ATOM 3191 C C . ILE A 1 413 ? -13.375 2.049 -11.156 1 89.56 413 ILE A C 1
ATOM 3193 O O . ILE A 1 413 ? -12.555 1.832 -10.266 1 89.56 413 ILE A O 1
ATOM 3197 N N . ALA A 1 414 ? -13.102 2.207 -12.383 1 90.25 414 ALA A N 1
ATOM 3198 C CA . ALA A 1 414 ? -11.703 2.145 -12.797 1 90.25 414 ALA A CA 1
ATOM 3199 C C . ALA A 1 414 ? -10.883 3.232 -12.109 1 90.25 414 ALA A C 1
ATOM 3201 O O . ALA A 1 414 ? -9.758 2.982 -11.664 1 90.25 414 ALA A O 1
ATOM 3202 N N . TRP A 1 415 ? -11.438 4.422 -11.992 1 93.25 415 TRP A N 1
ATOM 3203 C CA . TRP A 1 415 ? -10.75 5.531 -11.336 1 93.25 415 TRP A CA 1
ATOM 3204 C C . TRP A 1 415 ? -10.539 5.238 -9.852 1 93.25 415 TRP A C 1
ATOM 3206 O O . TRP A 1 415 ? -9.492 5.57 -9.289 1 93.25 415 TRP A O 1
ATOM 3216 N N . GLY A 1 416 ? -11.57 4.676 -9.281 1 93.31 416 GLY A N 1
ATOM 3217 C CA . GLY A 1 416 ? -11.422 4.289 -7.883 1 93.31 416 GLY A CA 1
ATOM 3218 C C . GLY A 1 416 ? -10.328 3.266 -7.66 1 93.31 416 GLY A C 1
ATOM 3219 O O . GLY A 1 416 ? -9.516 3.408 -6.742 1 93.31 416 GLY A O 1
ATOM 3220 N N . VAL A 1 417 ? -10.234 2.312 -8.516 1 90.25 417 VAL A N 1
ATOM 3221 C CA . VAL A 1 417 ? -9.234 1.254 -8.406 1 90.25 417 VAL A CA 1
ATOM 3222 C C . VAL A 1 417 ? -7.84 1.836 -8.633 1 90.25 417 VAL A C 1
ATOM 3224 O O . VAL A 1 417 ? -6.906 1.53 -7.887 1 90.25 417 VAL A O 1
ATOM 3227 N N . ILE A 1 418 ? -7.719 2.652 -9.578 1 92.19 418 ILE A N 1
ATOM 3228 C CA . ILE A 1 418 ? -6.445 3.297 -9.875 1 92.19 418 ILE A CA 1
ATOM 3229 C C . ILE A 1 418 ? -6 4.133 -8.68 1 92.19 418 ILE A C 1
ATOM 3231 O O . ILE A 1 418 ? -4.82 4.129 -8.312 1 92.19 418 ILE A O 1
ATOM 3235 N N . SER A 1 419 ? -6.914 4.836 -8.078 1 94.31 419 SER A N 1
ATOM 3236 C CA . SER A 1 419 ? -6.594 5.664 -6.918 1 94.31 419 SER A CA 1
ATOM 3237 C C . SER A 1 419 ? -6.105 4.812 -5.754 1 94.31 419 SER A C 1
ATOM 3239 O O . SER A 1 419 ? -5.148 5.184 -5.066 1 94.31 419 SER A O 1
ATOM 3241 N N . ILE A 1 420 ? -6.707 3.715 -5.602 1 92.06 420 ILE A N 1
ATOM 3242 C CA . ILE A 1 420 ? -6.328 2.826 -4.508 1 92.06 420 ILE A CA 1
ATOM 3243 C C . ILE A 1 420 ? -4.93 2.268 -4.762 1 92.06 420 ILE A C 1
ATOM 3245 O O . ILE A 1 420 ? -4.086 2.26 -3.859 1 92.06 420 ILE A O 1
ATOM 3249 N N . PHE A 1 421 ? -4.609 1.894 -5.977 1 89.62 421 PHE A N 1
ATOM 3250 C CA . PHE A 1 421 ? -3.299 1.36 -6.328 1 89.62 421 PHE A CA 1
ATOM 3251 C C . PHE A 1 421 ? -2.225 2.432 -6.188 1 89.62 421 PHE A C 1
ATOM 3253 O O . PHE A 1 421 ? -1.14 2.164 -5.664 1 89.62 421 PHE A O 1
ATOM 3260 N N . CYS A 1 422 ? -2.582 3.596 -6.594 1 90.69 422 CYS A N 1
ATOM 3261 C CA . CYS A 1 422 ? -1.645 4.707 -6.465 1 90.69 422 CYS A CA 1
ATOM 3262 C C . CYS A 1 422 ? -1.381 5.031 -5 1 90.69 422 CYS A C 1
ATOM 3264 O O . CYS A 1 422 ? -0.24 5.289 -4.613 1 90.69 422 CYS A O 1
ATOM 3266 N N . GLY A 1 423 ? -2.439 5.043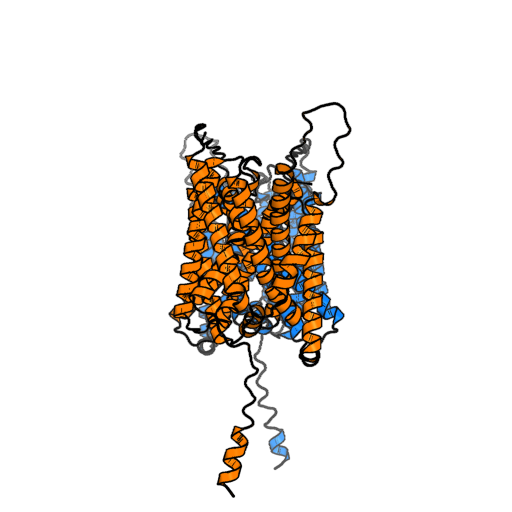 -4.234 1 91.75 423 GLY A N 1
ATOM 3267 C CA . GLY A 1 423 ? -2.277 5.293 -2.811 1 91.75 423 GLY A CA 1
ATOM 3268 C C . GLY A 1 423 ? -1.437 4.242 -2.111 1 91.75 423 GLY A C 1
ATOM 3269 O O . GLY A 1 423 ? -0.578 4.57 -1.29 1 91.75 423 GLY A O 1
ATOM 3270 N N . ALA A 1 424 ? -1.69 3.025 -2.414 1 88.44 424 ALA A N 1
ATOM 3271 C CA . ALA A 1 424 ? -0.906 1.938 -1.832 1 88.44 424 ALA A CA 1
ATOM 3272 C C . ALA A 1 424 ? 0.561 2.041 -2.24 1 88.44 424 ALA A C 1
ATOM 3274 O O . ALA A 1 424 ? 1.456 1.793 -1.43 1 88.44 424 ALA A O 1
ATOM 3275 N N . PHE A 1 425 ? 0.793 2.396 -3.453 1 89.31 425 PHE A N 1
ATOM 3276 C CA . PHE A 1 425 ? 2.148 2.592 -3.955 1 89.31 425 PHE A CA 1
ATOM 3277 C C . PHE A 1 425 ? 2.85 3.715 -3.199 1 89.31 425 PHE A C 1
ATOM 3279 O O . PHE A 1 425 ? 3.984 3.555 -2.748 1 89.31 425 PHE A O 1
ATOM 3286 N N . VAL A 1 426 ? 2.123 4.809 -3.062 1 89.88 426 VAL A N 1
ATOM 3287 C CA . VAL A 1 426 ? 2.697 5.973 -2.396 1 89.88 426 VAL A CA 1
ATOM 3288 C C . VAL A 1 426 ? 2.975 5.645 -0.931 1 89.88 426 VAL A C 1
ATOM 3290 O O . VAL A 1 426 ? 4.008 6.043 -0.385 1 89.88 426 VAL A O 1
ATOM 3293 N N . PHE A 1 427 ? 2.107 4.949 -0.277 1 90.56 427 PHE A N 1
ATOM 3294 C CA . PHE A 1 427 ? 2.309 4.582 1.119 1 90.56 427 PHE A CA 1
ATOM 3295 C C . PHE A 1 427 ? 3.561 3.729 1.278 1 90.56 427 PHE A C 1
ATOM 3297 O O . PHE A 1 427 ? 4.391 3.988 2.152 1 90.56 427 PHE A O 1
ATOM 3304 N N . GLY A 1 428 ? 3.727 2.766 0.474 1 86.12 428 GLY A N 1
ATOM 3305 C CA . GLY A 1 428 ? 4.875 1.878 0.551 1 86.12 428 GLY A CA 1
ATOM 3306 C C . GLY A 1 428 ? 6.191 2.576 0.251 1 86.12 428 GLY A C 1
ATOM 3307 O O . GLY A 1 428 ? 7.176 2.393 0.969 1 86.12 428 GLY A O 1
ATOM 3308 N N . GLN A 1 429 ? 6.164 3.309 -0.754 1 84.25 429 GLN A N 1
ATOM 3309 C CA . GLN A 1 429 ? 7.371 4.023 -1.149 1 84.25 429 GLN A CA 1
ATOM 3310 C C . GLN A 1 429 ? 7.789 5.031 -0.083 1 84.25 429 GLN A C 1
ATOM 3312 O O . GLN A 1 429 ? 8.969 5.125 0.263 1 84.25 429 GLN A O 1
ATOM 3317 N N . SER A 1 430 ? 6.781 5.797 0.382 1 86.5 430 SER A N 1
ATOM 3318 C CA . SER A 1 430 ? 7.078 6.812 1.387 1 86.5 430 SER A CA 1
ATOM 3319 C C . SER A 1 430 ? 7.586 6.184 2.678 1 86.5 430 SER A C 1
ATOM 3321 O O . SER A 1 430 ? 8.508 6.703 3.307 1 86.5 430 SER A O 1
ATOM 3323 N N . THR A 1 431 ? 7.059 5.129 3.059 1 82.81 431 THR A N 1
ATOM 3324 C CA . THR A 1 431 ? 7.48 4.453 4.277 1 82.81 431 THR A CA 1
ATOM 3325 C C . THR A 1 431 ? 8.875 3.855 4.109 1 82.81 431 THR A C 1
ATOM 3327 O O . THR A 1 431 ? 9.672 3.852 5.051 1 82.81 431 THR A O 1
ATOM 3330 N N . THR A 1 432 ? 9.195 3.363 2.916 1 79.88 432 THR A N 1
ATOM 3331 C CA . THR A 1 432 ? 10.523 2.82 2.65 1 79.88 432 THR A CA 1
ATOM 3332 C C . THR A 1 432 ? 11.586 3.91 2.758 1 79.88 432 THR A C 1
ATOM 3334 O O . THR A 1 432 ? 12.625 3.711 3.389 1 79.88 432 THR A O 1
ATOM 3337 N N . ILE A 1 433 ? 11.266 5.012 2.182 1 78.56 433 ILE A N 1
ATOM 3338 C CA . ILE A 1 433 ? 12.211 6.125 2.221 1 78.56 433 ILE A CA 1
ATOM 3339 C C . ILE A 1 433 ? 12.406 6.582 3.664 1 78.56 433 ILE A C 1
ATOM 3341 O O . ILE A 1 433 ? 13.531 6.859 4.086 1 78.56 433 ILE A O 1
ATOM 3345 N N . ALA A 1 434 ? 11.336 6.617 4.418 1 81.06 434 ALA A N 1
ATOM 3346 C CA . ALA A 1 434 ? 11.406 7.043 5.812 1 81.06 434 ALA A CA 1
ATOM 3347 C C . ALA A 1 434 ? 12.234 6.066 6.641 1 81.06 434 ALA A C 1
ATOM 3349 O O . ALA A 1 434 ? 13.055 6.48 7.469 1 81.06 434 ALA A O 1
ATOM 3350 N N . VAL A 1 435 ? 12.07 4.844 6.402 1 75.88 435 VAL A N 1
ATOM 3351 C CA . VAL A 1 435 ? 12.789 3.822 7.152 1 75.88 435 VAL A CA 1
ATOM 3352 C C . VAL A 1 435 ? 14.273 3.85 6.77 1 75.88 435 VAL A C 1
ATOM 3354 O O . VAL A 1 435 ? 15.141 3.701 7.629 1 75.88 435 VAL A O 1
ATOM 3357 N N . MET A 1 436 ? 14.547 4.027 5.504 1 75.5 436 MET A N 1
ATOM 3358 C CA . MET A 1 436 ? 15.938 4.094 5.051 1 75.5 436 MET A CA 1
ATOM 3359 C C . MET A 1 436 ? 16.641 5.301 5.66 1 75.5 436 MET A C 1
ATOM 3361 O O . MET A 1 436 ? 17.812 5.203 6.055 1 75.5 436 MET A O 1
ATOM 3365 N N . GLU A 1 437 ? 15.906 6.387 5.715 1 74 437 GLU A N 1
ATOM 3366 C CA . GLU A 1 437 ? 16.484 7.59 6.301 1 74 437 GLU A CA 1
ATOM 3367 C C . GLU A 1 437 ? 16.703 7.426 7.805 1 74 437 GLU A C 1
ATOM 3369 O O . GLU A 1 437 ? 17.688 7.918 8.359 1 74 437 GLU A O 1
ATOM 3374 N N . LEU A 1 438 ? 15.805 6.77 8.461 1 70.38 438 LEU A N 1
ATOM 3375 C CA . LEU A 1 438 ? 15.914 6.539 9.898 1 70.38 438 LEU A CA 1
ATOM 3376 C C . LEU A 1 438 ? 17.078 5.602 10.219 1 70.38 438 LEU A C 1
ATOM 3378 O O . LEU A 1 438 ? 17.781 5.789 11.211 1 70.38 438 LEU A O 1
ATOM 3382 N N . VAL A 1 439 ? 17.312 4.629 9.367 1 65.81 439 VAL A N 1
ATOM 3383 C CA . VAL A 1 439 ? 18.359 3.645 9.602 1 65.81 439 VAL A CA 1
ATOM 3384 C C . VAL A 1 439 ? 19.719 4.25 9.258 1 65.81 439 VAL A C 1
ATOM 3386 O O . VAL A 1 439 ? 20.719 3.955 9.922 1 65.81 439 VAL A O 1
ATOM 3389 N N . TYR A 1 440 ? 19.75 4.977 8.234 1 62.88 440 TYR A N 1
ATOM 3390 C CA . TYR A 1 440 ? 21.016 5.598 7.883 1 62.88 440 TYR A CA 1
ATOM 3391 C C . TYR A 1 440 ? 21.469 6.57 8.961 1 62.88 440 TYR A C 1
ATOM 3393 O O . TYR A 1 440 ? 22.672 6.809 9.133 1 62.88 440 TYR A O 1
ATOM 3401 N N . ARG A 1 441 ? 20.609 7.074 9.625 1 59.53 441 ARG A N 1
ATOM 3402 C CA . ARG A 1 441 ? 20.984 8 10.68 1 59.53 441 ARG A CA 1
ATOM 3403 C C . ARG A 1 441 ? 21.531 7.258 11.898 1 59.53 441 ARG A C 1
ATOM 3405 O O . ARG A 1 441 ? 22.344 7.797 12.656 1 59.53 441 ARG A O 1
ATOM 3412 N N . PHE A 1 442 ? 20.984 6.02 12.078 1 49.25 442 PHE A N 1
ATOM 3413 C CA . PHE A 1 442 ? 21.547 5.32 13.227 1 49.25 442 PHE A CA 1
ATOM 3414 C C . PHE A 1 442 ? 22.703 4.414 12.789 1 49.25 442 PHE A C 1
ATOM 3416 O O . PHE A 1 442 ? 23.672 4.23 13.531 1 49.25 442 PHE A O 1
ATOM 3423 N N . MET B 1 1 ? -56.562 -37.781 6.043 1 32.06 1 MET B N 1
ATOM 3424 C CA . MET B 1 1 ? -56.344 -36.656 5.145 1 32.06 1 MET B CA 1
ATOM 3425 C C . MET B 1 1 ? -55.125 -35.812 5.609 1 32.06 1 MET B C 1
ATOM 3427 O O . MET B 1 1 ? -54.5 -35.125 4.809 1 32.06 1 MET B O 1
ATOM 3431 N N . GLU B 1 2 ? -55 -35.594 6.98 1 37.97 2 GLU B N 1
ATOM 3432 C CA . GLU B 1 2 ? -53.969 -34.781 7.598 1 37.97 2 GLU B CA 1
ATOM 3433 C C . GLU B 1 2 ? -52.594 -35.406 7.418 1 37.97 2 GLU B C 1
ATOM 3435 O O . GLU B 1 2 ? -51.594 -34.688 7.395 1 37.97 2 GLU B O 1
ATOM 3440 N N . GLU B 1 3 ? -52.375 -36.781 7.48 1 36.34 3 GLU B N 1
ATOM 3441 C CA . GLU B 1 3 ? -51.125 -37.531 7.391 1 36.34 3 GLU B CA 1
ATOM 3442 C C . GLU B 1 3 ? -50.469 -37.344 6.031 1 36.34 3 GLU B C 1
ATOM 3444 O O . GLU B 1 3 ? -49.219 -37.406 5.926 1 36.34 3 GLU B O 1
ATOM 3449 N N . LEU B 1 4 ? -51.219 -37.25 4.898 1 35.75 4 LEU B N 1
ATOM 3450 C CA . LEU B 1 4 ? -50.719 -37.188 3.525 1 35.75 4 LEU B CA 1
ATOM 3451 C C . LEU B 1 4 ? -50 -35.875 3.252 1 35.75 4 LEU B C 1
ATOM 3453 O O . LEU B 1 4 ? -49.156 -35.812 2.369 1 35.75 4 LEU B O 1
ATOM 3457 N N . ALA B 1 5 ? -50.5 -34.688 3.869 1 33.03 5 ALA B N 1
ATOM 3458 C CA . ALA B 1 5 ? -49.969 -33.375 3.568 1 33.03 5 ALA B CA 1
ATOM 3459 C C . ALA B 1 5 ? -48.531 -33.219 4.105 1 33.03 5 ALA B C 1
ATOM 3461 O O . ALA B 1 5 ? -47.812 -32.312 3.707 1 33.03 5 ALA B O 1
ATOM 3462 N N . ARG B 1 6 ? -48.125 -33.938 5.266 1 33.91 6 ARG B N 1
ATOM 3463 C CA . ARG B 1 6 ? -46.812 -33.812 5.852 1 33.91 6 ARG B CA 1
ATOM 3464 C C . ARG B 1 6 ? -45.75 -34.406 4.93 1 33.91 6 ARG B C 1
ATOM 3466 O O . ARG B 1 6 ? -44.562 -34.094 5.074 1 33.91 6 ARG B O 1
ATOM 3473 N N . GLU B 1 7 ? -46.125 -35.531 4.211 1 30.41 7 GLU B N 1
ATOM 3474 C CA . GLU B 1 7 ? -45.188 -36.25 3.369 1 30.41 7 GLU B CA 1
ATOM 3475 C C . GLU B 1 7 ? -44.719 -35.406 2.197 1 30.41 7 GLU B C 1
ATOM 3477 O O . GLU B 1 7 ? -43.625 -35.594 1.683 1 30.41 7 GLU B O 1
ATOM 3482 N N . SER B 1 8 ? -45.656 -34.531 1.598 1 31.69 8 SER B N 1
ATOM 3483 C CA . SER B 1 8 ? -45.281 -33.875 0.349 1 31.69 8 SER B CA 1
ATOM 3484 C C . SER B 1 8 ? -44.281 -32.75 0.588 1 31.69 8 SER B C 1
ATOM 3486 O O . SER B 1 8 ? -43.75 -32.188 -0.363 1 31.69 8 SER B O 1
ATOM 3488 N N . ILE B 1 9 ? -44.344 -32.094 1.759 1 34.09 9 ILE B N 1
ATOM 3489 C CA . ILE B 1 9 ? -43.469 -30.953 1.963 1 34.09 9 ILE B CA 1
ATOM 3490 C C . ILE B 1 9 ? -42.031 -31.406 2 1 34.09 9 ILE B C 1
ATOM 3492 O O . ILE B 1 9 ? -41.094 -30.578 2.027 1 34.09 9 ILE B O 1
ATOM 3496 N N . GLY B 1 10 ? -41.75 -32.688 2.398 1 31.16 10 GLY B N 1
ATOM 3497 C CA . GLY B 1 10 ? -40.438 -33.25 2.434 1 31.16 10 GLY B CA 1
ATOM 3498 C C . GLY B 1 10 ? -39.719 -33.219 1.089 1 31.16 10 GLY B C 1
ATOM 3499 O O . GLY B 1 10 ? -38.562 -33.562 0.984 1 31.16 10 GLY B O 1
ATOM 3500 N N . LEU B 1 11 ? -40.469 -33.438 0.015 1 31.72 11 LEU B N 1
ATOM 3501 C CA . LEU B 1 11 ? -39.875 -33.625 -1.305 1 31.72 11 LEU B CA 1
ATOM 3502 C C . LEU B 1 11 ? -39.188 -32.375 -1.798 1 31.72 11 LEU B C 1
ATOM 3504 O O . LEU B 1 11 ? -38.562 -32.375 -2.846 1 31.72 11 LEU B O 1
ATOM 3508 N N . LEU B 1 12 ? -39.875 -31.266 -1.45 1 31.52 12 LEU B N 1
ATOM 3509 C CA . LEU B 1 12 ? -39.281 -30.109 -2.102 1 31.52 12 LEU B CA 1
ATOM 3510 C C . LEU B 1 12 ? -37.875 -29.844 -1.573 1 31.52 12 LEU B C 1
ATOM 3512 O O . LEU B 1 12 ? -37.625 -28.844 -0.89 1 31.52 12 LEU B O 1
ATOM 3516 N N . ASP B 1 13 ? -37.375 -30.812 -0.761 1 31.16 13 ASP B N 1
ATOM 3517 C CA . ASP B 1 13 ? -35.969 -30.656 -0.442 1 31.16 13 ASP B CA 1
ATOM 3518 C C . ASP B 1 13 ? -35.125 -30.328 -1.69 1 31.16 13 ASP B C 1
ATOM 3520 O O . ASP B 1 13 ? -35.156 -31.094 -2.66 1 31.16 13 ASP B O 1
ATOM 3524 N N . LYS B 1 14 ? -35.125 -29.109 -2.021 1 36.44 14 LYS B N 1
ATOM 3525 C CA . LYS B 1 14 ? -34.281 -28.719 -3.15 1 36.44 14 LYS B CA 1
ATOM 3526 C C . LYS B 1 14 ? -33.062 -29.609 -3.248 1 36.44 14 LYS B C 1
ATOM 3528 O O . LYS B 1 14 ? -32.344 -29.812 -2.256 1 36.44 14 LYS B O 1
ATOM 3533 N N . PRO B 1 15 ? -33.031 -30.562 -4.242 1 32.84 15 PRO B N 1
ATOM 3534 C CA . PRO B 1 15 ? -31.781 -31.312 -4.371 1 32.84 15 PRO B CA 1
ATOM 3535 C C . PRO B 1 15 ? -30.547 -30.453 -4.113 1 32.84 15 PRO B C 1
ATOM 3537 O O . PRO B 1 15 ? -30.531 -29.266 -4.457 1 32.84 15 PRO B O 1
ATOM 3540 N N . PRO B 1 16 ? -29.781 -30.625 -2.969 1 34.56 16 PRO B N 1
ATOM 3541 C CA . PRO B 1 16 ? -28.562 -29.859 -2.793 1 34.56 16 PRO B CA 1
ATOM 3542 C C . PRO B 1 16 ? -27.781 -29.672 -4.094 1 34.56 16 PRO B C 1
ATOM 3544 O O . PRO B 1 16 ? -27.797 -30.562 -4.953 1 34.56 16 PRO B O 1
ATOM 3547 N N . LEU B 1 17 ? -27.906 -28.641 -4.836 1 35.19 17 LEU B N 1
ATOM 3548 C CA . LEU B 1 17 ? -26.953 -28.375 -5.918 1 35.19 17 LEU B CA 1
ATOM 3549 C C . LEU B 1 17 ? -25.703 -29.234 -5.762 1 35.19 17 LEU B C 1
ATOM 3551 O O . LEU B 1 17 ? -25.156 -29.328 -4.664 1 35.19 17 LEU B O 1
ATOM 3555 N N . GLU B 1 18 ? -25.609 -30.391 -6.363 1 35.62 18 GLU B N 1
ATOM 3556 C CA . GLU B 1 18 ? -24.484 -31.312 -6.566 1 35.62 18 GLU B CA 1
ATOM 3557 C C . GLU B 1 18 ? -23.156 -30.562 -6.492 1 35.62 18 GLU B C 1
ATOM 3559 O O . GLU B 1 18 ? -22.641 -30.094 -7.508 1 35.62 18 GLU B O 1
ATOM 3564 N N . SER B 1 19 ? -22.969 -29.469 -5.812 1 40.56 19 SER B N 1
ATOM 3565 C CA . SER B 1 19 ? -21.609 -29.031 -5.547 1 40.56 19 SER B CA 1
ATOM 3566 C C . SER B 1 19 ? -20.656 -30.219 -5.418 1 40.56 19 SER B C 1
ATOM 3568 O O . SER B 1 19 ? -21.016 -31.25 -4.852 1 40.56 19 SER B O 1
ATOM 3570 N N . GLY B 1 20 ? -19.75 -30.5 -6.379 1 44.06 20 GLY B N 1
ATOM 3571 C CA . GLY B 1 20 ? -18.734 -31.531 -6.473 1 44.06 20 GLY B CA 1
ATOM 3572 C C . GLY B 1 20 ? -18.281 -32.062 -5.117 1 44.06 20 GLY B C 1
ATOM 3573 O O . GLY B 1 20 ? -18.219 -31.297 -4.148 1 44.06 20 GLY B O 1
ATOM 3574 N N . SER B 1 21 ? -18.688 -33.219 -4.652 1 50.84 21 SER B N 1
ATOM 3575 C CA . SER B 1 21 ? -18.344 -33.969 -3.443 1 50.84 21 SER B CA 1
ATOM 3576 C C . SER B 1 21 ? -16.922 -33.688 -2.994 1 50.84 21 SER B C 1
ATOM 3578 O O . SER B 1 21 ? -15.984 -33.75 -3.791 1 50.84 21 SER B O 1
ATOM 3580 N N . PRO B 1 22 ? -16.734 -32.875 -1.954 1 61.84 22 PRO B N 1
ATOM 3581 C CA . PRO B 1 22 ? -15.422 -32.656 -1.325 1 61.84 22 PRO B CA 1
ATOM 3582 C C . PRO B 1 22 ? -14.672 -33.969 -1.109 1 61.84 22 PRO B C 1
ATOM 3584 O O . PRO B 1 22 ? -15.156 -34.875 -0.411 1 61.84 22 PRO B O 1
ATOM 3587 N N . ASN B 1 23 ? -13.953 -34.438 -2.09 1 77.25 23 ASN B N 1
ATOM 3588 C CA . ASN B 1 23 ? -13.273 -35.75 -2.018 1 77.25 23 ASN B CA 1
ATOM 3589 C C . ASN B 1 23 ? -11.773 -35.562 -1.812 1 77.25 23 ASN B C 1
ATOM 3591 O O . ASN B 1 23 ? -11.008 -36.531 -1.979 1 77.25 23 ASN B O 1
ATOM 3595 N N . LEU B 1 24 ? -11.422 -34.406 -1.26 1 85.69 24 LEU B N 1
ATOM 3596 C CA . LEU B 1 24 ? -9.984 -34.219 -1.13 1 85.69 24 LEU B CA 1
ATOM 3597 C C . LEU B 1 24 ? -9.508 -34.594 0.274 1 85.69 24 LEU B C 1
ATOM 3599 O O . LEU B 1 24 ? -10.023 -34.062 1.262 1 85.69 24 LEU B O 1
ATOM 3603 N N . SER B 1 25 ? -8.633 -35.562 0.335 1 89.44 25 SER B N 1
ATOM 3604 C CA . SER B 1 25 ? -8.047 -35.938 1.613 1 89.44 25 SER B CA 1
ATOM 3605 C C . SER B 1 25 ? -7.105 -34.875 2.141 1 89.44 25 SER B C 1
ATOM 3607 O O . SER B 1 25 ? -6.684 -34 1.393 1 89.44 25 SER B O 1
ATOM 3609 N N . SER B 1 26 ? -6.773 -34.938 3.443 1 91 26 SER B N 1
ATOM 3610 C CA . SER B 1 26 ? -5.863 -33.969 4.059 1 91 26 SER B CA 1
ATOM 3611 C C . SER B 1 26 ? -4.473 -34.031 3.439 1 91 26 SER B C 1
ATOM 3613 O O . SER B 1 26 ? -3.82 -33.031 3.23 1 91 26 SER B O 1
ATOM 3615 N N . VAL B 1 27 ? -4.027 -35.219 3.135 1 90.88 27 VAL B N 1
ATOM 3616 C CA . VAL B 1 27 ? -2.719 -35.406 2.518 1 90.88 27 VAL B CA 1
ATOM 3617 C C . VAL B 1 27 ? -2.721 -34.844 1.108 1 90.88 27 VAL B C 1
ATOM 3619 O O . VAL B 1 27 ? -1.757 -34.188 0.7 1 90.88 27 VAL B O 1
ATOM 3622 N N . GLY B 1 28 ? -3.807 -35.094 0.48 1 89.75 28 GLY B N 1
ATOM 3623 C CA . GLY B 1 28 ? -3.939 -34.5 -0.839 1 89.75 28 GLY B CA 1
ATOM 3624 C C . GLY B 1 28 ? -3.922 -33 -0.813 1 89.75 28 GLY B C 1
ATOM 3625 O O . GLY B 1 28 ? -3.342 -32.344 -1.697 1 89.75 28 GLY B O 1
ATOM 3626 N N . ALA B 1 29 ? -4.535 -32.438 0.199 1 92.25 29 ALA B N 1
ATOM 3627 C CA . ALA B 1 29 ? -4.574 -30.984 0.353 1 92.25 29 ALA B CA 1
ATOM 3628 C C . ALA B 1 29 ? -3.176 -30.422 0.599 1 92.25 29 ALA B C 1
ATOM 3630 O O . ALA B 1 29 ? -2.814 -29.391 0.052 1 92.25 29 ALA B O 1
ATOM 3631 N N . VAL B 1 30 ? -2.389 -31.094 1.401 1 92.69 30 VAL B N 1
ATOM 3632 C CA . VAL B 1 30 ? -1.024 -30.656 1.685 1 92.69 30 VAL B CA 1
ATOM 3633 C C . VAL B 1 30 ? -0.209 -30.641 0.394 1 92.69 30 VAL B C 1
ATOM 3635 O O . VAL B 1 30 ? 0.508 -29.672 0.119 1 92.69 30 VAL B O 1
ATOM 3638 N N . PHE B 1 31 ? -0.376 -31.594 -0.437 1 91.06 31 PHE B N 1
ATOM 3639 C CA . PHE B 1 31 ? 0.411 -31.688 -1.66 1 91.06 31 PHE B CA 1
ATOM 3640 C C . PHE B 1 31 ? -0.011 -30.625 -2.666 1 91.06 31 PHE B C 1
ATOM 3642 O O . PHE B 1 31 ? 0.828 -30.078 -3.379 1 91.06 31 PHE B O 1
ATOM 3649 N N . ILE B 1 32 ? -1.279 -30.375 -2.721 1 90.31 32 ILE B N 1
ATOM 3650 C CA . ILE B 1 32 ? -1.729 -29.328 -3.629 1 90.31 32 ILE B CA 1
ATOM 3651 C C . ILE B 1 32 ? -1.22 -27.969 -3.143 1 90.31 32 ILE B C 1
ATOM 3653 O O . ILE B 1 32 ? -0.799 -27.141 -3.943 1 90.31 32 ILE B O 1
ATOM 3657 N N . MET B 1 33 ? -1.269 -27.797 -1.85 1 92.62 33 MET B N 1
ATOM 3658 C CA . MET B 1 33 ? -0.76 -26.547 -1.28 1 92.62 33 MET B CA 1
ATOM 3659 C C . MET B 1 33 ? 0.734 -26.406 -1.548 1 92.62 33 MET B C 1
ATOM 3661 O O . MET B 1 33 ? 1.196 -25.328 -1.929 1 92.62 33 MET B O 1
ATOM 3665 N N . LEU B 1 34 ? 1.435 -27.438 -1.358 1 91.75 34 LEU B N 1
ATOM 3666 C CA . LEU B 1 34 ? 2.871 -27.438 -1.61 1 91.75 34 LEU B CA 1
ATOM 3667 C C . LEU B 1 34 ? 3.166 -27.125 -3.076 1 91.75 34 LEU B C 1
ATOM 3669 O O . LEU B 1 34 ? 4.02 -26.297 -3.383 1 91.75 34 LEU B O 1
ATOM 3673 N N . LYS B 1 35 ? 2.477 -27.719 -3.869 1 89.5 35 LYS B N 1
ATOM 3674 C CA . LYS B 1 35 ? 2.701 -27.531 -5.297 1 89.5 35 LYS B CA 1
ATOM 3675 C C . LYS B 1 35 ? 2.359 -26.109 -5.73 1 89.5 35 LYS B C 1
ATOM 3677 O O . LYS B 1 35 ? 3.016 -25.547 -6.605 1 89.5 35 LYS B O 1
ATOM 3682 N N . SER B 1 36 ? 1.335 -25.594 -5.113 1 88.19 36 SER B N 1
ATOM 3683 C CA . SER B 1 36 ? 0.923 -24.234 -5.441 1 88.19 36 SER B CA 1
ATOM 3684 C C . SER B 1 36 ? 1.977 -23.219 -5.016 1 88.19 36 SER B C 1
ATOM 3686 O O . SER B 1 36 ? 2.051 -22.125 -5.574 1 88.19 36 SER B O 1
ATOM 3688 N N . SER B 1 37 ? 2.758 -23.562 -4.102 1 89.31 37 SER B N 1
ATOM 3689 C CA . SER B 1 37 ? 3.785 -22.656 -3.598 1 89.31 37 SER B CA 1
ATOM 3690 C C . SER B 1 37 ? 5.133 -22.938 -4.254 1 89.31 37 SER B C 1
ATOM 3692 O O . SER B 1 37 ? 5.863 -22 -4.602 1 89.31 37 SER B O 1
ATOM 3694 N N . LEU B 1 38 ? 5.453 -24.219 -4.438 1 89.75 38 LEU B N 1
ATOM 3695 C CA . LEU B 1 38 ? 6.766 -24.609 -4.941 1 89.75 38 LEU B CA 1
ATOM 3696 C C . LEU B 1 38 ? 6.82 -24.5 -6.461 1 89.75 38 LEU B C 1
ATOM 3698 O O . LEU B 1 38 ? 6.945 -25.5 -7.164 1 89.75 38 LEU B O 1
ATOM 3702 N N . GLY 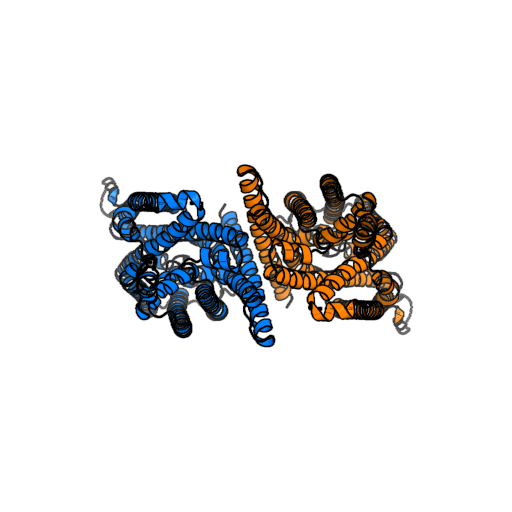B 1 39 ? 6.809 -23.344 -6.949 1 88 39 GLY B N 1
ATOM 3703 C CA . GLY B 1 39 ? 6.863 -23.094 -8.383 1 88 39 GLY B CA 1
ATOM 3704 C C . GLY B 1 39 ? 8.117 -22.359 -8.805 1 88 39 GLY B C 1
ATOM 3705 O O . GLY B 1 39 ? 9.227 -22.719 -8.414 1 88 39 GLY B O 1
ATOM 3706 N N . ALA B 1 40 ? 7.922 -21.422 -9.672 1 85 40 ALA B N 1
ATOM 3707 C CA . ALA B 1 40 ? 9.023 -20.672 -10.281 1 85 40 ALA B CA 1
ATOM 3708 C C . ALA B 1 40 ? 9.797 -19.875 -9.227 1 85 40 ALA B C 1
ATOM 3710 O O . ALA B 1 40 ? 10.969 -19.547 -9.43 1 85 40 ALA B O 1
ATOM 3711 N N . GLY B 1 41 ? 9.219 -19.641 -8.141 1 89.19 41 GLY B N 1
ATOM 3712 C CA . GLY B 1 41 ? 9.891 -18.875 -7.102 1 89.19 41 GLY B CA 1
ATOM 3713 C C . GLY B 1 41 ? 11.078 -19.609 -6.504 1 89.19 41 GLY B C 1
ATOM 3714 O O . GLY B 1 41 ? 12.023 -18.969 -6.02 1 89.19 41 GLY B O 1
ATOM 3715 N N . LEU B 1 42 ? 11.086 -20.906 -6.582 1 91.44 42 LEU B N 1
ATOM 3716 C CA . LEU B 1 42 ? 12.156 -21.719 -6.027 1 91.44 42 LEU B CA 1
ATOM 3717 C C . LEU B 1 42 ? 13.484 -21.391 -6.695 1 91.44 42 LEU B C 1
ATOM 3719 O O . LEU B 1 42 ? 14.523 -21.359 -6.035 1 91.44 42 LEU B O 1
ATOM 3723 N N . LEU B 1 43 ? 13.445 -21.031 -7.926 1 92.12 43 LEU B N 1
ATOM 3724 C CA . LEU B 1 43 ? 14.648 -20.797 -8.711 1 92.12 43 LEU B CA 1
ATOM 3725 C C . LEU B 1 43 ? 15.273 -19.453 -8.367 1 92.12 43 LEU B C 1
ATOM 3727 O O . LEU B 1 43 ? 16.453 -19.203 -8.648 1 92.12 43 LEU B O 1
ATOM 3731 N N . ASN B 1 44 ? 14.492 -18.641 -7.758 1 92.31 44 ASN B N 1
ATOM 3732 C CA . ASN B 1 44 ? 14.938 -17.266 -7.555 1 92.31 44 ASN B CA 1
ATOM 3733 C C . ASN B 1 44 ? 15.516 -17.062 -6.156 1 92.31 44 ASN B C 1
ATOM 3735 O O . ASN B 1 44 ? 16.094 -16.016 -5.867 1 92.31 44 ASN B O 1
ATOM 3739 N N . PHE B 1 45 ? 15.484 -17.984 -5.344 1 93.44 45 PHE B N 1
ATOM 3740 C CA . PHE B 1 45 ? 15.828 -17.781 -3.941 1 93.44 45 PHE B CA 1
ATOM 3741 C C . PHE B 1 45 ? 17.328 -17.578 -3.773 1 93.44 45 PHE B C 1
ATOM 3743 O O . PHE B 1 45 ? 17.766 -16.75 -2.969 1 93.44 45 PHE B O 1
ATOM 3750 N N . PRO B 1 46 ? 18.156 -18.328 -4.578 1 93 46 PRO B N 1
ATOM 3751 C CA . PRO B 1 46 ? 19.578 -18.031 -4.457 1 93 46 PRO B CA 1
ATOM 3752 C C . PRO B 1 46 ? 19.922 -16.594 -4.836 1 93 46 PRO B C 1
ATOM 3754 O O . PRO B 1 46 ? 20.734 -15.953 -4.172 1 93 46 PRO B O 1
ATOM 3757 N N . TRP B 1 47 ? 19.281 -16.203 -5.848 1 91.31 47 TRP B N 1
ATOM 3758 C CA . TRP B 1 47 ? 19.453 -14.82 -6.281 1 91.31 47 TRP B CA 1
ATOM 3759 C C . TRP B 1 47 ? 18.969 -13.852 -5.215 1 91.31 47 TRP B C 1
ATOM 3761 O O . TRP B 1 47 ? 19.594 -12.812 -4.973 1 91.31 47 TRP B O 1
ATOM 3771 N N . ALA B 1 48 ? 17.891 -14.156 -4.574 1 90.19 48 ALA B N 1
ATOM 3772 C CA . ALA B 1 48 ? 17.344 -13.328 -3.506 1 90.19 48 ALA B CA 1
ATOM 3773 C C . ALA B 1 48 ? 18.266 -13.297 -2.297 1 90.19 48 ALA B C 1
ATOM 3775 O O . ALA B 1 48 ? 18.406 -12.266 -1.632 1 90.19 48 ALA B O 1
ATOM 3776 N N . PHE B 1 49 ? 18.875 -14.391 -2.039 1 91.06 49 PHE B N 1
ATOM 3777 C CA . PHE B 1 49 ? 19.812 -14.461 -0.918 1 91.06 49 PHE B CA 1
ATOM 3778 C C . PHE B 1 49 ? 21.031 -13.594 -1.179 1 91.06 49 PHE B C 1
ATOM 3780 O O . PHE B 1 49 ? 21.578 -12.977 -0.256 1 91.06 49 PHE B O 1
ATOM 3787 N N . ASN B 1 50 ? 21.422 -13.555 -2.387 1 89.19 50 ASN B N 1
ATOM 3788 C CA . ASN B 1 50 ? 22.516 -12.672 -2.764 1 89.19 50 ASN B CA 1
ATOM 3789 C C . ASN B 1 50 ? 22.141 -11.203 -2.6 1 89.19 50 ASN B C 1
ATOM 3791 O O . ASN B 1 50 ? 22.906 -10.414 -2.051 1 89.19 50 ASN B O 1
ATOM 3795 N N . LYS B 1 51 ? 20.938 -10.883 -3.023 1 84.88 51 LYS B N 1
ATOM 3796 C CA . LYS B 1 51 ? 20.469 -9.508 -2.949 1 84.88 51 LYS B CA 1
ATOM 3797 C C . LYS B 1 51 ? 20.281 -9.07 -1.501 1 84.88 51 LYS B C 1
ATOM 3799 O O . LYS B 1 51 ? 20.453 -7.891 -1.174 1 84.88 51 LYS B O 1
ATOM 3804 N N . ALA B 1 52 ? 19.891 -9.992 -0.717 1 86.56 52 ALA B N 1
ATOM 3805 C CA . ALA B 1 52 ? 19.672 -9.695 0.697 1 86.56 52 ALA B CA 1
ATOM 3806 C C . ALA B 1 52 ? 20.984 -9.383 1.403 1 86.56 52 ALA B C 1
ATOM 3808 O O . ALA B 1 52 ? 21 -8.773 2.475 1 86.56 52 ALA B O 1
ATOM 3809 N N . GLY B 1 53 ? 22.141 -9.656 0.871 1 80.31 53 GLY B N 1
ATOM 3810 C CA . GLY B 1 53 ? 23.438 -9.406 1.468 1 80.31 53 GLY B CA 1
ATOM 3811 C C . GLY B 1 53 ? 23.922 -10.547 2.346 1 80.31 53 GLY B C 1
ATOM 3812 O O . GLY B 1 53 ? 24.844 -10.367 3.143 1 80.31 53 GLY B O 1
ATOM 3813 N N . GLY B 1 54 ? 23.203 -11.648 2.326 1 82 54 GLY B N 1
ATOM 3814 C CA . GLY B 1 54 ? 23.688 -12.758 3.139 1 82 54 GLY B CA 1
ATOM 3815 C C . GLY B 1 54 ? 22.594 -13.758 3.48 1 82 54 GLY B C 1
ATOM 3816 O O . GLY B 1 54 ? 21.406 -13.484 3.287 1 82 54 GLY B O 1
ATOM 3817 N N . ILE B 1 55 ? 23.078 -14.898 4.027 1 86 55 ILE B N 1
ATOM 3818 C CA . ILE B 1 55 ? 22.203 -16.031 4.348 1 86 55 ILE B CA 1
ATOM 3819 C C . ILE B 1 55 ? 21.391 -15.711 5.602 1 86 55 ILE B C 1
ATOM 3821 O O . ILE B 1 55 ? 20.172 -15.93 5.629 1 86 55 ILE B O 1
ATOM 3825 N N . THR B 1 56 ? 21.984 -15.125 6.562 1 86.31 56 THR B N 1
ATOM 3826 C CA . THR B 1 56 ? 21.328 -14.867 7.832 1 86.31 56 THR B CA 1
ATOM 3827 C C . THR B 1 56 ? 20.188 -13.875 7.652 1 86.31 56 THR B C 1
ATOM 3829 O O . THR B 1 56 ? 19.078 -14.094 8.156 1 86.31 56 THR B O 1
ATOM 3832 N N . THR B 1 57 ? 20.469 -12.859 6.902 1 86.69 57 THR B N 1
ATOM 3833 C CA . THR B 1 57 ? 19.438 -11.844 6.672 1 86.69 57 THR B CA 1
ATOM 3834 C C . THR B 1 57 ? 18.266 -12.422 5.887 1 86.69 57 THR B C 1
ATOM 3836 O O . THR B 1 57 ? 17.109 -12.172 6.227 1 86.69 57 THR B O 1
ATOM 3839 N N . ALA B 1 58 ? 18.547 -13.156 4.938 1 89.5 58 ALA B N 1
ATOM 3840 C CA . ALA B 1 58 ? 17.5 -13.734 4.094 1 89.5 58 ALA B CA 1
ATOM 3841 C C . ALA B 1 58 ? 16.641 -14.711 4.887 1 89.5 58 ALA B C 1
ATOM 3843 O O . ALA B 1 58 ? 15.406 -14.695 4.77 1 89.5 58 ALA B O 1
ATOM 3844 N N . VAL B 1 59 ? 17.266 -15.508 5.723 1 89.81 59 VAL B N 1
ATOM 3845 C CA . VAL B 1 59 ? 16.531 -16.516 6.484 1 89.81 59 VAL B CA 1
ATOM 3846 C C . VAL B 1 59 ? 15.688 -15.828 7.555 1 89.81 59 VAL B C 1
ATOM 3848 O O . VAL B 1 59 ? 14.555 -16.25 7.824 1 89.81 59 VAL B O 1
ATOM 3851 N N . LEU B 1 60 ? 16.172 -14.789 8.102 1 89.44 60 LEU B N 1
ATOM 3852 C CA . LEU B 1 60 ? 15.422 -14.055 9.117 1 89.44 60 LEU B CA 1
ATOM 3853 C C . LEU B 1 60 ? 14.18 -13.414 8.5 1 89.44 60 LEU B C 1
ATOM 3855 O O . LEU B 1 60 ? 13.102 -13.445 9.102 1 89.44 60 LEU B O 1
ATOM 3859 N N . VAL B 1 61 ? 14.359 -12.859 7.395 1 90.31 61 VAL B N 1
ATOM 3860 C CA . VAL B 1 61 ? 13.227 -12.242 6.711 1 90.31 61 VAL B CA 1
ATOM 3861 C C . VAL B 1 61 ? 12.211 -13.32 6.332 1 90.31 61 VAL B C 1
ATOM 3863 O O . VAL B 1 61 ? 11 -13.102 6.445 1 90.31 61 VAL B O 1
ATOM 3866 N N . GLU B 1 62 ? 12.68 -14.406 5.918 1 92.62 62 GLU B N 1
ATOM 3867 C CA . GLU B 1 62 ? 11.812 -15.523 5.559 1 92.62 62 GLU B CA 1
ATOM 3868 C C . GLU B 1 62 ? 11.016 -16.016 6.762 1 92.62 62 GLU B C 1
ATOM 3870 O O . GLU B 1 62 ? 9.805 -16.234 6.664 1 92.62 62 GLU B O 1
ATOM 3875 N N . LEU B 1 63 ? 11.672 -16.141 7.84 1 91.75 63 LEU B N 1
ATOM 3876 C CA . LEU B 1 63 ? 11.016 -16.609 9.055 1 91.75 63 LEU B CA 1
ATOM 3877 C C . LEU B 1 63 ? 9.984 -15.594 9.539 1 91.75 63 LEU B C 1
ATOM 3879 O O . LEU B 1 63 ? 8.891 -15.977 9.977 1 91.75 63 LEU B O 1
ATOM 3883 N N . GLY B 1 64 ? 10.344 -14.359 9.484 1 90.62 64 GLY B N 1
ATOM 3884 C CA . GLY B 1 64 ? 9.383 -13.32 9.828 1 90.62 64 GLY B CA 1
ATOM 3885 C C . GLY B 1 64 ? 8.164 -13.305 8.914 1 90.62 64 GLY B C 1
ATOM 3886 O O . GLY B 1 64 ? 7.039 -13.117 9.383 1 90.62 64 GLY B O 1
ATOM 3887 N N . SER B 1 65 ? 8.406 -13.477 7.648 1 91.25 65 SER B N 1
ATOM 3888 C CA . SER B 1 65 ? 7.316 -13.492 6.68 1 91.25 65 SER B CA 1
ATOM 3889 C C . SER B 1 65 ? 6.43 -14.719 6.871 1 91.25 65 SER B C 1
ATOM 3891 O O . SER B 1 65 ? 5.238 -14.688 6.551 1 91.25 65 SER B O 1
ATOM 3893 N N . LEU B 1 66 ? 6.996 -15.836 7.379 1 93.19 66 LEU B N 1
ATOM 3894 C CA . LEU B 1 66 ? 6.262 -17.078 7.582 1 93.19 66 LEU B CA 1
ATOM 3895 C C . LEU B 1 66 ? 5.094 -16.875 8.547 1 93.19 66 LEU B C 1
ATOM 3897 O O . LEU B 1 66 ? 4.031 -17.469 8.383 1 93.19 66 LEU B O 1
ATOM 3901 N N . ILE B 1 67 ? 5.285 -16.016 9.477 1 93.5 67 ILE B N 1
ATOM 3902 C CA . ILE B 1 67 ? 4.234 -15.727 10.453 1 93.5 67 ILE B CA 1
ATOM 3903 C C . ILE B 1 67 ? 3.027 -15.125 9.734 1 93.5 67 ILE B C 1
ATOM 3905 O O . ILE B 1 67 ? 1.891 -15.555 9.961 1 93.5 67 ILE B O 1
ATOM 3909 N N . PHE B 1 68 ? 3.268 -14.281 8.875 1 93.25 68 PHE B N 1
ATOM 3910 C CA . PHE B 1 68 ? 2.189 -13.625 8.141 1 93.25 68 PHE B CA 1
ATOM 3911 C C . PHE B 1 68 ? 1.591 -14.57 7.105 1 93.25 68 PHE B C 1
ATOM 3913 O O . PHE B 1 68 ? 0.389 -14.531 6.836 1 93.25 68 PHE B O 1
ATOM 3920 N N . LEU B 1 69 ? 2.455 -15.391 6.57 1 95.19 69 LEU B N 1
ATOM 3921 C CA . LEU B 1 69 ? 1.982 -16.328 5.562 1 95.19 69 LEU B CA 1
ATOM 3922 C C . LEU B 1 69 ? 1.014 -17.344 6.176 1 95.19 69 LEU B C 1
ATOM 3924 O O . LEU B 1 69 ? -0.083 -17.547 5.652 1 95.19 69 LEU B O 1
ATOM 3928 N N . ILE B 1 70 ? 1.382 -17.875 7.266 1 95.38 70 ILE B N 1
ATOM 3929 C CA . ILE B 1 70 ? 0.55 -18.875 7.922 1 95.38 70 ILE B CA 1
ATOM 3930 C C . ILE B 1 70 ? -0.711 -18.219 8.477 1 95.38 70 ILE B C 1
ATOM 3932 O O . ILE B 1 70 ? -1.813 -18.75 8.328 1 95.38 70 ILE B O 1
ATOM 3936 N N . SER B 1 71 ? -0.566 -17.062 9.07 1 95.81 71 SER B N 1
ATOM 3937 C CA . SER B 1 71 ? -1.726 -16.359 9.609 1 95.81 71 SER B CA 1
ATOM 3938 C C . SER B 1 71 ? -2.73 -16.016 8.516 1 95.81 71 SER B C 1
ATOM 3940 O O . SER B 1 71 ? -3.941 -16.141 8.719 1 95.81 71 SER B O 1
ATOM 3942 N N . GLY B 1 72 ? -2.191 -15.594 7.41 1 96.06 72 GLY B N 1
ATOM 3943 C CA . GLY B 1 72 ? -3.078 -15.305 6.293 1 96.06 72 GLY B CA 1
ATOM 3944 C C . GLY B 1 72 ? -3.885 -16.516 5.844 1 96.06 72 GLY B C 1
ATOM 3945 O O . GLY B 1 72 ? -5.082 -16.391 5.57 1 96.06 72 GLY B O 1
ATOM 3946 N N . LEU B 1 73 ? -3.256 -17.656 5.781 1 96.62 73 LEU B N 1
ATOM 3947 C CA . LEU B 1 73 ? -3.938 -18.891 5.379 1 96.62 73 LEU B CA 1
ATOM 3948 C C . LEU B 1 73 ? -5.008 -19.266 6.395 1 96.62 73 LEU B C 1
ATOM 3950 O O . LEU B 1 73 ? -6.121 -19.641 6.023 1 96.62 73 LEU B O 1
ATOM 3954 N N . VAL B 1 74 ? -4.695 -19.125 7.625 1 95.75 74 VAL B N 1
ATOM 3955 C CA . VAL B 1 74 ? -5.617 -19.5 8.688 1 95.75 74 VAL B CA 1
ATOM 3956 C C . VAL B 1 74 ? -6.824 -18.562 8.688 1 95.75 74 VAL B C 1
ATOM 3958 O O . VAL B 1 74 ? -7.965 -19.016 8.805 1 95.75 74 VAL B O 1
ATOM 3961 N N . ILE B 1 75 ? -6.59 -17.312 8.508 1 96 75 ILE B N 1
ATOM 3962 C CA . ILE B 1 75 ? -7.664 -16.328 8.477 1 96 75 ILE B CA 1
ATOM 3963 C C . ILE B 1 75 ? -8.594 -16.625 7.301 1 96 75 ILE B C 1
ATOM 3965 O O . ILE B 1 75 ? -9.82 -16.547 7.434 1 96 75 ILE B O 1
ATOM 3969 N N . LEU B 1 76 ? -8.047 -16.984 6.223 1 95.62 76 LEU B N 1
ATOM 3970 C CA . LEU B 1 76 ? -8.852 -17.25 5.035 1 95.62 76 LEU B CA 1
ATOM 3971 C C . LEU B 1 76 ? -9.68 -18.516 5.215 1 95.62 76 LEU B C 1
ATOM 3973 O O . LEU B 1 76 ? -10.82 -18.594 4.766 1 95.62 76 LEU B O 1
ATOM 3977 N N . GLY B 1 77 ? -9.055 -19.516 5.781 1 94.31 77 GLY B N 1
ATOM 3978 C CA . GLY B 1 77 ? -9.828 -20.703 6.102 1 94.31 77 GLY B CA 1
ATOM 3979 C C . GLY B 1 77 ? -10.992 -20.422 7.031 1 94.31 77 GLY B C 1
ATOM 3980 O O . GLY B 1 77 ? -12.102 -20.906 6.812 1 94.31 77 GLY B O 1
ATOM 3981 N N . TYR B 1 78 ? -10.727 -19.609 8.008 1 93.94 78 TYR B N 1
ATOM 3982 C CA . TYR B 1 78 ? -11.781 -19.203 8.93 1 93.94 78 TYR B CA 1
ATOM 3983 C C . TYR B 1 78 ? -12.867 -18.406 8.211 1 93.94 78 TYR B C 1
ATOM 3985 O O . TYR B 1 78 ? -14.062 -18.641 8.414 1 93.94 78 TYR B O 1
ATOM 3993 N N . ALA B 1 79 ? -12.43 -17.531 7.418 1 93.81 79 ALA B N 1
ATOM 3994 C CA . ALA B 1 79 ? -13.375 -16.703 6.656 1 93.81 79 ALA B CA 1
ATOM 3995 C C . ALA B 1 79 ? -14.227 -17.578 5.734 1 93.81 79 ALA B C 1
ATOM 3997 O O . ALA B 1 79 ? -15.422 -17.328 5.57 1 93.81 79 ALA B O 1
ATOM 3998 N N . SER B 1 80 ? -13.625 -18.531 5.152 1 94.25 80 SER B N 1
ATOM 3999 C CA . SER B 1 80 ? -14.359 -19.438 4.289 1 94.25 80 SER B CA 1
ATOM 4000 C C . SER B 1 80 ? -15.367 -20.266 5.086 1 94.25 80 SER B C 1
ATOM 4002 O O . SER B 1 80 ? -16.484 -20.516 4.613 1 94.25 80 SER B O 1
ATOM 4004 N N . SER B 1 81 ? -15.062 -20.625 6.25 1 92.44 81 SER B N 1
ATOM 4005 C CA . SER B 1 81 ? -15.953 -21.422 7.094 1 92.44 81 SER B CA 1
ATOM 4006 C C . SER B 1 81 ? -17.188 -20.625 7.504 1 92.44 81 SER B C 1
ATOM 4008 O O . SER B 1 81 ? -18.281 -21.172 7.586 1 92.44 81 SER B O 1
ATOM 4010 N N . ILE B 1 82 ? -17.047 -19.344 7.68 1 91.19 82 ILE B N 1
ATOM 4011 C CA . ILE B 1 82 ? -18.156 -18.5 8.117 1 91.19 82 ILE B CA 1
ATOM 4012 C C . ILE B 1 82 ? -19 -18.094 6.922 1 91.19 82 ILE B C 1
ATOM 4014 O O . ILE B 1 82 ? -20.234 -18.047 7.016 1 91.19 82 ILE B O 1
ATOM 4018 N N . SER B 1 83 ? -18.422 -17.797 5.867 1 90.88 83 SER B N 1
ATOM 4019 C CA . SER B 1 83 ? -19.141 -17.312 4.691 1 90.88 83 SER B CA 1
ATOM 4020 C C . SER B 1 83 ? -19.766 -18.453 3.916 1 90.88 83 SER B C 1
ATOM 4022 O O . SER B 1 83 ? -20.688 -18.25 3.125 1 90.88 83 SER B O 1
ATOM 4024 N N . THR B 1 84 ? -19.281 -19.656 3.945 1 88.81 84 THR B N 1
ATOM 4025 C CA . THR B 1 84 ? -19.734 -20.859 3.248 1 88.81 84 THR B CA 1
ATOM 4026 C C . THR B 1 84 ? -19.5 -20.734 1.744 1 88.81 84 THR B C 1
ATOM 4028 O O . THR B 1 84 ? -20.125 -21.438 0.951 1 88.81 84 THR B O 1
ATOM 4031 N N . GLN B 1 85 ? -18.672 -19.766 1.391 1 90.12 85 GLN B N 1
ATOM 4032 C CA . GLN B 1 85 ? -18.312 -19.609 -0.014 1 90.12 85 GLN B CA 1
ATOM 4033 C C . GLN B 1 85 ? -17.109 -20.484 -0.365 1 90.12 85 GLN B C 1
ATOM 4035 O O . GLN B 1 85 ? -16.281 -20.797 0.501 1 90.12 85 GLN B O 1
ATOM 4040 N N . SER B 1 86 ? -16.984 -20.844 -1.655 1 89.25 86 SER B N 1
ATOM 4041 C CA . SER B 1 86 ? -15.938 -21.781 -2.074 1 89.25 86 SER B CA 1
ATOM 4042 C C . SER B 1 86 ? -14.883 -21.078 -2.93 1 89.25 86 SER B C 1
ATOM 4044 O O . SER B 1 86 ? -13.906 -21.688 -3.346 1 89.25 86 SER B O 1
ATOM 4046 N N . THR B 1 87 ? -15.047 -19.844 -3.193 1 90.38 87 THR B N 1
ATOM 4047 C CA . THR B 1 87 ? -14.078 -19.094 -3.988 1 90.38 87 THR B CA 1
ATOM 4048 C C . THR B 1 87 ? -13.516 -17.922 -3.189 1 90.38 87 THR B C 1
ATOM 4050 O O . THR B 1 87 ? -14.18 -17.406 -2.289 1 90.38 87 THR B O 1
ATOM 4053 N N . TYR B 1 88 ? -12.32 -17.578 -3.508 1 93.06 88 TYR B N 1
ATOM 4054 C CA . TYR B 1 88 ? -11.641 -16.5 -2.801 1 93.06 88 TYR B CA 1
ATOM 4055 C C . TYR B 1 88 ? -12.414 -15.203 -2.918 1 93.06 88 TYR B C 1
ATOM 4057 O O . TYR B 1 88 ? -12.68 -14.531 -1.913 1 93.06 88 TYR B O 1
ATOM 4065 N N . GLN B 1 89 ? -12.805 -14.812 -4.105 1 91.62 89 GLN B N 1
ATOM 4066 C CA . GLN B 1 89 ? -13.516 -13.562 -4.336 1 91.62 89 GLN B CA 1
ATOM 4067 C C . GLN B 1 89 ? -14.898 -13.586 -3.689 1 91.62 89 GLN B C 1
ATOM 4069 O O . GLN B 1 89 ? -15.398 -12.562 -3.221 1 91.62 89 GLN B O 1
ATOM 4074 N N . GLY B 1 90 ? -15.508 -14.781 -3.688 1 92.19 90 GLY B N 1
ATOM 4075 C CA . GLY B 1 90 ? -16.797 -14.914 -3.029 1 92.19 90 GLY B CA 1
ATOM 4076 C C . GLY B 1 90 ? -16.734 -14.695 -1.531 1 92.19 90 GLY B C 1
ATOM 4077 O O . GLY B 1 90 ? -17.609 -14.055 -0.953 1 92.19 90 GLY B O 1
ATOM 4078 N N . VAL B 1 91 ? -15.695 -15.211 -0.971 1 94.19 91 VAL B N 1
ATOM 4079 C CA . VAL B 1 91 ? -15.508 -15.047 0.466 1 94.19 91 VAL B CA 1
ATOM 4080 C C . VAL B 1 91 ? -15.289 -13.57 0.792 1 94.19 91 VAL B C 1
ATOM 4082 O O . VAL B 1 91 ? -15.922 -13.031 1.704 1 94.19 91 VAL B O 1
ATOM 4085 N N . VAL B 1 92 ? -14.461 -12.898 0.043 1 94.06 92 VAL B N 1
ATOM 4086 C CA . VAL B 1 92 ? -14.148 -11.492 0.277 1 94.06 92 VAL B CA 1
ATOM 4087 C C . VAL B 1 92 ? -15.391 -10.641 0.028 1 94.06 92 VAL B C 1
ATOM 4089 O O . VAL B 1 92 ? -15.672 -9.703 0.784 1 94.06 92 VAL B O 1
ATOM 4092 N N . ARG B 1 93 ? -16.141 -10.984 -0.973 1 92.5 93 ARG B N 1
ATOM 4093 C CA . ARG B 1 93 ? -17.359 -10.242 -1.293 1 92.5 93 ARG B CA 1
ATOM 4094 C C . ARG B 1 93 ? -18.391 -10.383 -0.183 1 92.5 93 ARG B C 1
ATOM 4096 O O . ARG B 1 93 ? -19.047 -9.406 0.19 1 92.5 93 ARG B O 1
ATOM 4103 N N . GLU B 1 94 ? -18.531 -11.531 0.308 1 92.62 94 GLU B N 1
ATOM 4104 C CA . GLU B 1 94 ? -19.531 -11.805 1.335 1 92.62 94 GLU B CA 1
ATOM 4105 C C . GLU B 1 94 ? -19.141 -11.164 2.666 1 92.62 94 GLU B C 1
ATOM 4107 O O . GLU B 1 94 ? -20 -10.609 3.365 1 92.62 94 GLU B O 1
ATOM 4112 N N . ILE B 1 95 ? -17.922 -11.219 2.979 1 92.25 95 ILE B N 1
ATOM 4113 C CA . ILE B 1 95 ? -17.484 -10.773 4.297 1 92.25 95 ILE B CA 1
ATOM 4114 C C . ILE B 1 95 ? -17.203 -9.273 4.273 1 92.25 95 ILE B C 1
ATOM 4116 O O . ILE B 1 95 ? -17.609 -8.547 5.191 1 92.25 95 ILE B O 1
ATOM 4120 N N . CYS B 1 96 ? -16.562 -8.75 3.264 1 90.75 96 CYS B N 1
ATOM 4121 C CA . CYS B 1 96 ? -16.094 -7.367 3.236 1 90.75 96 CYS B CA 1
ATOM 4122 C C . CYS B 1 96 ? -17.031 -6.496 2.406 1 90.75 96 CYS B C 1
ATOM 4124 O O . CYS B 1 96 ? -16.984 -5.27 2.5 1 90.75 96 CYS B O 1
ATOM 4126 N N . GLY B 1 97 ? -17.828 -7.059 1.587 1 88.44 97 GLY B N 1
ATOM 4127 C CA . GLY B 1 97 ? -18.75 -6.289 0.772 1 88.44 97 GLY B CA 1
ATOM 4128 C C . GLY B 1 97 ? -18.5 -6.426 -0.716 1 88.44 97 GLY B C 1
ATOM 4129 O O . GLY B 1 97 ? -17.438 -6.914 -1.126 1 88.44 97 GLY B O 1
ATOM 4130 N N . SER B 1 98 ? -19.359 -5.98 -1.509 1 87.5 98 SER B N 1
ATOM 4131 C CA . SER B 1 98 ? -19.312 -6.172 -2.955 1 87.5 98 SER B CA 1
ATOM 4132 C C . SER B 1 98 ? -18.234 -5.305 -3.598 1 87.5 98 SER B C 1
ATOM 4134 O O . SER B 1 98 ? -17.609 -5.711 -4.578 1 87.5 98 SER B O 1
ATOM 4136 N N . ALA B 1 99 ? -18.016 -4.133 -3.068 1 86.38 99 ALA B N 1
ATOM 4137 C CA . ALA B 1 99 ? -17 -3.244 -3.637 1 86.38 99 ALA B CA 1
ATOM 4138 C C . ALA B 1 99 ? -15.602 -3.836 -3.482 1 86.38 99 ALA B C 1
ATOM 4140 O O . ALA B 1 99 ? -14.828 -3.885 -4.445 1 86.38 99 ALA B O 1
ATOM 4141 N N . ILE B 1 100 ? -15.344 -4.262 -2.314 1 89.88 100 ILE B N 1
ATOM 4142 C CA . ILE B 1 100 ? -14.047 -4.867 -2.055 1 89.88 100 ILE B CA 1
ATOM 4143 C C . ILE B 1 100 ? -13.922 -6.18 -2.83 1 89.88 100 ILE B C 1
ATOM 4145 O O . ILE B 1 100 ? -12.836 -6.539 -3.287 1 89.88 100 ILE B O 1
ATOM 4149 N N . GLY B 1 101 ? -15.039 -6.848 -2.967 1 91.25 101 GLY B N 1
ATOM 4150 C CA . GLY B 1 101 ? -15.055 -8.047 -3.789 1 91.25 101 GLY B CA 1
ATOM 4151 C C . GLY B 1 101 ? -14.664 -7.785 -5.23 1 91.25 101 GLY B C 1
ATOM 4152 O O . GLY B 1 101 ? -13.914 -8.562 -5.828 1 91.25 101 GLY B O 1
ATOM 4153 N N . LYS B 1 102 ? -15.156 -6.727 -5.73 1 87.94 102 LYS B N 1
ATOM 4154 C CA . LYS B 1 102 ? -14.812 -6.367 -7.102 1 87.94 102 LYS B CA 1
ATOM 4155 C C . LYS B 1 102 ? -13.328 -6.027 -7.223 1 87.94 102 LYS B C 1
ATOM 4157 O O . LYS B 1 102 ? -12.68 -6.387 -8.211 1 87.94 102 LYS B O 1
ATOM 4162 N N . LEU B 1 103 ? -12.883 -5.277 -6.281 1 89 103 LEU B N 1
ATOM 4163 C CA . LEU B 1 103 ? -11.453 -4.98 -6.258 1 89 103 LEU B CA 1
ATOM 4164 C C . LEU B 1 103 ? -10.633 -6.266 -6.195 1 89 103 LEU B C 1
ATOM 4166 O O . LEU B 1 103 ? -9.625 -6.398 -6.891 1 89 103 LEU B O 1
ATOM 4170 N N . CYS B 1 104 ? -11.062 -7.137 -5.402 1 92.88 104 CYS B N 1
ATOM 4171 C CA . CYS B 1 104 ? -10.383 -8.422 -5.258 1 92.88 104 CYS B CA 1
ATOM 4172 C C . CYS B 1 104 ? -10.391 -9.195 -6.574 1 92.88 104 CYS B C 1
ATOM 4174 O O . CYS B 1 104 ? -9.383 -9.797 -6.953 1 92.88 104 CYS B O 1
ATOM 4176 N N . GLU B 1 105 ? -11.492 -9.188 -7.27 1 92.5 105 GLU B N 1
ATOM 4177 C CA . GLU B 1 105 ? -11.602 -9.875 -8.555 1 92.5 105 GLU B CA 1
ATOM 4178 C C . GLU B 1 105 ? -10.594 -9.328 -9.562 1 92.5 105 GLU B C 1
ATOM 4180 O O . GLU B 1 105 ? -9.914 -10.094 -10.25 1 92.5 105 GLU B O 1
ATOM 4185 N N . ILE B 1 106 ? -10.492 -8.117 -9.586 1 88.56 106 ILE B N 1
ATOM 4186 C CA . ILE B 1 106 ? -9.586 -7.48 -10.531 1 88.56 106 ILE B CA 1
ATOM 4187 C C . ILE B 1 106 ? -8.141 -7.828 -10.18 1 88.56 106 ILE B C 1
ATOM 4189 O O . ILE B 1 106 ? -7.355 -8.203 -11.047 1 88.56 106 ILE B O 1
ATOM 4193 N N . CYS B 1 107 ? -7.809 -7.699 -8.953 1 91.44 107 CYS B N 1
ATOM 4194 C CA . CYS B 1 107 ? -6.465 -8.047 -8.508 1 91.44 107 CYS B CA 1
ATOM 4195 C C . CYS B 1 107 ? -6.164 -9.516 -8.766 1 91.44 107 CYS B C 1
ATOM 4197 O O . CYS B 1 107 ? -5.039 -9.875 -9.117 1 91.44 107 CYS B O 1
ATOM 4199 N N . PHE B 1 108 ? -7.164 -10.312 -8.586 1 94.44 108 PHE B N 1
ATOM 4200 C CA . PHE B 1 108 ? -7.031 -11.75 -8.758 1 94.44 108 PHE B CA 1
ATOM 4201 C C . PHE B 1 108 ? -6.699 -12.094 -10.203 1 94.44 108 PHE B C 1
ATOM 4203 O O . PHE B 1 108 ? -5.777 -12.875 -10.469 1 94.44 108 PHE B O 1
ATOM 4210 N N . ILE B 1 109 ? -7.422 -11.57 -11.109 1 92.62 109 ILE B N 1
ATOM 4211 C CA . ILE B 1 109 ? -7.211 -11.836 -12.531 1 92.62 109 ILE B CA 1
ATOM 4212 C C . ILE B 1 109 ? -5.824 -11.352 -12.945 1 92.62 109 ILE B C 1
ATOM 4214 O O . ILE B 1 109 ? -5.082 -12.078 -13.609 1 92.62 109 ILE B O 1
ATOM 4218 N N . LEU B 1 110 ? -5.434 -10.227 -12.484 1 90.62 110 LEU B N 1
ATOM 4219 C CA . LEU B 1 110 ? -4.129 -9.672 -12.828 1 90.62 110 LEU B CA 1
ATOM 4220 C C . LEU B 1 110 ? -3.004 -10.539 -12.266 1 90.62 110 LEU B C 1
ATOM 4222 O O . LEU B 1 110 ? -2.031 -10.828 -12.969 1 90.62 110 LEU B O 1
ATOM 4226 N N . ASN B 1 111 ? -3.17 -10.883 -11.086 1 93.69 111 ASN B N 1
ATOM 4227 C CA . ASN B 1 111 ? -2.145 -11.688 -10.43 1 93.69 111 ASN B CA 1
ATOM 4228 C C . ASN B 1 111 ? -1.96 -13.031 -11.117 1 93.69 111 ASN B C 1
ATOM 4230 O O . ASN B 1 111 ? -0.834 -13.43 -11.422 1 93.69 111 ASN B O 1
ATOM 4234 N N . LEU B 1 112 ? -3.047 -13.758 -11.352 1 94.25 112 LEU B N 1
ATOM 4235 C CA . LEU B 1 112 ? -2.977 -15.086 -11.953 1 94.25 112 LEU B CA 1
ATOM 4236 C C . LEU B 1 112 ? -2.473 -15.008 -13.391 1 94.25 112 LEU B C 1
ATOM 4238 O O . LEU B 1 112 ? -1.775 -15.914 -13.859 1 94.25 112 LEU B O 1
ATOM 4242 N N . PHE B 1 113 ? -2.818 -13.977 -14.008 1 92.69 113 PHE B N 1
ATOM 4243 C CA . PHE B 1 113 ? -2.336 -13.773 -15.367 1 92.69 113 PHE B CA 1
ATOM 4244 C C . PHE B 1 113 ? -0.823 -13.586 -15.383 1 92.69 113 PHE B C 1
ATOM 4246 O O . PHE B 1 113 ? -0.124 -14.211 -16.188 1 92.69 113 PHE B O 1
ATOM 4253 N N . MET B 1 114 ? -0.349 -12.836 -14.539 1 91.19 114 MET B N 1
ATOM 4254 C CA . MET B 1 114 ? 1.085 -12.57 -14.477 1 91.19 114 MET B CA 1
ATOM 4255 C C . MET B 1 114 ? 1.85 -13.812 -14.031 1 91.19 114 MET B C 1
ATOM 4257 O O . MET B 1 114 ? 2.947 -14.078 -14.523 1 91.19 114 MET B O 1
ATOM 4261 N N . ILE B 1 115 ? 1.324 -14.516 -13.164 1 92.38 115 ILE B N 1
ATOM 4262 C CA . ILE B 1 115 ? 1.942 -15.75 -12.703 1 92.38 115 ILE B CA 1
ATOM 4263 C C . ILE B 1 115 ? 2.021 -16.75 -13.859 1 92.38 115 ILE B C 1
ATOM 4265 O O . ILE B 1 115 ? 3.035 -17.422 -14.031 1 92.38 115 ILE B O 1
ATOM 4269 N N . SER B 1 116 ? 0.958 -16.828 -14.641 1 93.56 116 SER B N 1
ATOM 4270 C CA . SER B 1 116 ? 0.939 -17.719 -15.797 1 93.56 116 SER B CA 1
ATOM 4271 C C . SER B 1 116 ? 2.033 -17.359 -16.797 1 93.56 116 SER B C 1
ATOM 4273 O O . SER B 1 116 ? 2.713 -18.234 -17.328 1 93.56 116 SER B O 1
ATOM 4275 N N . VAL B 1 117 ? 2.199 -16.125 -16.984 1 92.06 117 VAL B N 1
ATOM 4276 C CA . VAL B 1 117 ? 3.232 -15.656 -17.906 1 92.06 117 VAL B CA 1
ATOM 4277 C C . VAL B 1 117 ? 4.609 -16.031 -17.359 1 92.06 117 VAL B C 1
ATOM 4279 O O . VAL B 1 117 ? 5.473 -16.5 -18.109 1 92.06 117 VAL B O 1
ATOM 4282 N N . ALA B 1 118 ? 4.793 -15.805 -16.125 1 91.31 118 ALA B N 1
ATOM 4283 C CA . ALA B 1 118 ? 6.07 -16.125 -15.5 1 91.31 118 ALA B CA 1
ATOM 4284 C C . ALA B 1 118 ? 6.383 -17.625 -15.625 1 91.31 118 ALA B C 1
ATOM 4286 O O . ALA B 1 118 ? 7.523 -18 -15.891 1 91.31 118 ALA B O 1
ATOM 4287 N N . PHE B 1 119 ? 5.406 -18.469 -15.453 1 93 119 PHE B N 1
ATOM 4288 C CA . PHE B 1 119 ? 5.578 -19.922 -15.578 1 93 119 PHE B CA 1
ATOM 4289 C C . PHE B 1 119 ? 6.02 -20.297 -16.984 1 93 119 PHE B C 1
ATOM 4291 O O . PHE B 1 119 ? 6.973 -21.047 -17.172 1 93 119 PHE B O 1
ATOM 4298 N N . LEU B 1 120 ? 5.359 -19.734 -17.938 1 92.56 120 LEU B N 1
ATOM 4299 C CA . LEU B 1 120 ? 5.684 -20.062 -19.328 1 92.56 120 LEU B CA 1
ATOM 4300 C C . LEU B 1 120 ? 7.062 -19.531 -19.703 1 92.56 120 LEU B C 1
ATOM 4302 O O . LEU B 1 120 ? 7.789 -20.172 -20.469 1 92.56 120 LEU B O 1
ATOM 4306 N N . ARG B 1 121 ? 7.387 -18.391 -19.156 1 91.56 121 ARG B N 1
ATOM 4307 C CA . ARG B 1 121 ? 8.719 -17.859 -19.406 1 91.56 121 ARG B CA 1
ATOM 4308 C C . ARG B 1 121 ? 9.797 -18.766 -18.828 1 91.56 121 ARG B C 1
ATOM 4310 O O . ARG B 1 121 ? 10.82 -19.016 -19.469 1 91.56 121 ARG B O 1
ATOM 4317 N N . VAL B 1 122 ? 9.609 -19.219 -17.688 1 90 122 VAL B N 1
ATOM 4318 C CA . VAL B 1 122 ? 10.578 -20.094 -17.031 1 90 122 VAL B CA 1
ATOM 4319 C C . VAL B 1 122 ? 10.711 -21.391 -17.812 1 90 122 VAL B C 1
ATOM 4321 O O . VAL B 1 122 ? 11.82 -21.875 -18.047 1 90 122 VAL B O 1
ATOM 4324 N N . VAL B 1 123 ? 9.602 -21.984 -18.188 1 91.69 123 VAL B N 1
ATOM 4325 C CA . VAL B 1 123 ? 9.625 -23.219 -18.969 1 91.69 123 VAL B CA 1
ATOM 4326 C C . VAL B 1 123 ? 10.328 -22.984 -20.297 1 91.69 123 VAL B C 1
ATOM 4328 O O . VAL B 1 123 ? 11.109 -23.828 -20.75 1 91.69 123 VAL B O 1
ATOM 4331 N N . GLY B 1 124 ? 10.023 -21.844 -20.875 1 90.12 124 GLY B N 1
ATOM 4332 C CA . GLY B 1 124 ? 10.688 -21.5 -22.125 1 90.12 124 GLY B CA 1
ATOM 4333 C C . GLY B 1 124 ? 12.195 -21.406 -21.984 1 90.12 124 GLY B C 1
ATOM 4334 O O . GLY B 1 124 ? 12.938 -21.906 -22.828 1 90.12 124 GLY B O 1
ATOM 4335 N N . ASP B 1 125 ? 12.648 -20.781 -20.984 1 87.31 125 ASP B N 1
ATOM 4336 C CA . ASP B 1 125 ? 14.078 -20.656 -20.719 1 87.31 125 ASP B CA 1
ATOM 4337 C C . ASP B 1 125 ? 14.734 -22.016 -20.531 1 87.31 125 ASP B C 1
ATOM 4339 O O . ASP B 1 125 ? 15.836 -22.25 -21.031 1 87.31 125 ASP B O 1
ATOM 4343 N N . GLN B 1 126 ? 14.109 -22.875 -19.797 1 88.62 126 GLN B N 1
ATOM 4344 C CA . GLN B 1 126 ? 14.656 -24.219 -19.578 1 88.62 126 GLN B CA 1
ATOM 4345 C C . GLN B 1 126 ? 14.688 -25.016 -20.875 1 88.62 126 GLN B C 1
ATOM 4347 O O . GLN B 1 126 ? 15.648 -25.734 -21.141 1 88.62 126 GLN B O 1
ATOM 4352 N N . LEU B 1 127 ? 13.656 -24.875 -21.672 1 88.25 127 LEU B N 1
ATOM 4353 C CA . LEU B 1 127 ? 13.602 -25.578 -22.938 1 88.25 127 LEU B CA 1
ATOM 4354 C C . LEU B 1 127 ? 14.695 -25.078 -23.891 1 88.25 127 LEU B C 1
ATOM 4356 O O . LEU B 1 127 ? 15.289 -25.859 -24.625 1 88.25 127 LEU B O 1
ATOM 4360 N N . GLU B 1 128 ? 14.898 -23.812 -23.844 1 86.94 128 GLU B N 1
ATOM 4361 C CA . GLU B 1 128 ? 15.953 -23.234 -24.672 1 86.94 128 GLU B CA 1
ATOM 4362 C C . GLU B 1 128 ? 17.312 -23.797 -24.297 1 86.94 128 GLU B C 1
ATOM 4364 O O . GLU B 1 128 ? 18.094 -24.172 -25.188 1 86.94 128 GLU B O 1
ATOM 4369 N N . LYS B 1 129 ? 17.578 -23.906 -23.109 1 86.5 129 LYS B N 1
ATOM 4370 C CA . LYS B 1 129 ? 18.859 -24.453 -22.641 1 86.5 129 LYS B CA 1
ATOM 4371 C C . LYS B 1 129 ? 18.984 -25.922 -22.984 1 86.5 129 LYS B C 1
ATOM 4373 O O . LYS B 1 129 ? 20.062 -26.406 -23.328 1 86.5 129 LYS B O 1
ATOM 4378 N N . ILE B 1 130 ? 17.922 -26.656 -22.859 1 85.62 130 ILE B N 1
ATOM 4379 C CA . ILE B 1 130 ? 17.906 -28.078 -23.172 1 85.62 130 ILE B CA 1
ATOM 4380 C C . ILE B 1 130 ? 18.125 -28.281 -24.672 1 85.62 130 ILE B C 1
ATOM 4382 O O . ILE B 1 130 ? 18.891 -29.156 -25.078 1 85.62 130 ILE B O 1
ATOM 4386 N N . CYS B 1 131 ? 17.484 -27.453 -25.484 1 82.38 131 CYS B N 1
ATOM 4387 C CA . CYS B 1 131 ? 17.625 -27.547 -26.938 1 82.38 131 CYS B CA 1
ATOM 4388 C C . CYS B 1 131 ? 19.031 -27.172 -27.375 1 82.38 131 CYS B C 1
ATOM 4390 O O . CYS B 1 131 ? 19.578 -27.781 -28.297 1 82.38 131 CYS B O 1
ATOM 4392 N N . ASP B 1 132 ? 19.578 -26.203 -26.703 1 80.5 132 ASP B N 1
ATOM 4393 C CA . ASP B 1 132 ? 20.938 -25.797 -27 1 80.5 132 ASP B CA 1
ATOM 4394 C C . ASP B 1 132 ? 21.938 -26.906 -26.641 1 80.5 132 ASP B C 1
ATOM 4396 O O . ASP B 1 132 ? 22.938 -27.078 -27.312 1 80.5 132 ASP B O 1
ATOM 4400 N N . SER B 1 133 ? 21.703 -27.594 -25.609 1 77.25 133 SER B N 1
ATOM 4401 C CA . SER B 1 133 ? 22.609 -28.656 -25.156 1 77.25 133 SER B CA 1
ATOM 4402 C C . SER B 1 133 ? 22.516 -29.875 -26.062 1 77.25 133 SER B C 1
ATOM 4404 O O . SER B 1 133 ? 23.5 -30.594 -26.25 1 77.25 133 SER B O 1
ATOM 4406 N N . LEU B 1 134 ? 21.359 -30.219 -26.516 1 73.94 134 LEU B N 1
ATOM 4407 C CA . LEU B 1 134 ? 21.172 -31.391 -27.359 1 73.94 134 LEU B CA 1
ATOM 4408 C C . LEU B 1 134 ? 21.75 -31.172 -28.75 1 73.94 134 LEU B C 1
ATOM 4410 O O . LEU B 1 134 ? 22.219 -32.125 -29.391 1 73.94 134 LEU B O 1
ATOM 4414 N N . TYR B 1 135 ? 21.734 -30.016 -29.297 1 63.03 135 TYR B N 1
ATOM 4415 C CA . TYR B 1 135 ? 22.312 -29.797 -30.609 1 63.03 135 TYR B CA 1
ATOM 4416 C C . TYR B 1 135 ? 23.5 -28.844 -30.531 1 63.03 135 TYR B C 1
ATOM 4418 O O . TYR B 1 135 ? 23.375 -27.641 -30.797 1 63.03 135 TYR B O 1
ATOM 4426 N N . PRO B 1 136 ? 24.562 -29.297 -29.812 1 53.91 136 PRO B N 1
ATOM 4427 C CA . PRO B 1 136 ? 25.734 -28.422 -29.828 1 53.91 136 PRO B CA 1
ATOM 4428 C C . PRO B 1 136 ? 26.125 -27.984 -31.25 1 53.91 136 PRO B C 1
ATOM 4430 O O . PRO B 1 136 ? 25.797 -28.672 -32.219 1 53.91 136 PRO B O 1
ATOM 4433 N N . ASN B 1 137 ? 26.391 -26.797 -31.5 1 47.5 137 ASN B N 1
ATOM 4434 C CA . ASN B 1 137 ? 27.016 -26.391 -32.75 1 47.5 137 ASN B CA 1
ATOM 4435 C C . ASN B 1 137 ? 28.062 -27.406 -33.219 1 47.5 137 ASN B C 1
ATOM 4437 O O . ASN B 1 137 ? 29.078 -27.609 -32.531 1 47.5 137 ASN B O 1
ATOM 4441 N N . VAL B 1 138 ? 27.781 -28.578 -33.656 1 43.53 138 VAL B N 1
ATOM 4442 C CA . VAL B 1 138 ? 28.734 -29.234 -34.562 1 43.53 138 VAL B CA 1
ATOM 4443 C C . VAL B 1 138 ? 29.484 -28.188 -35.375 1 43.53 138 VAL B C 1
ATOM 4445 O O . VAL B 1 138 ? 29.938 -28.469 -36.5 1 43.53 138 VAL B O 1
ATOM 4448 N N . THR B 1 139 ? 29.594 -26.922 -34.969 1 39.38 139 THR B N 1
ATOM 4449 C CA . THR B 1 139 ? 30.531 -26.109 -35.719 1 39.38 139 THR B CA 1
ATOM 4450 C C . THR B 1 139 ? 31.922 -26.734 -35.719 1 39.38 139 THR B C 1
ATOM 4452 O O . THR B 1 139 ? 32.875 -26.141 -36.188 1 39.38 139 THR B O 1
ATOM 4455 N N . LEU B 1 140 ? 32.312 -27.641 -34.812 1 36.91 140 LEU B N 1
ATOM 4456 C CA . LEU B 1 140 ? 33.75 -27.828 -35.031 1 36.91 140 LEU B CA 1
ATOM 4457 C C . LEU B 1 140 ? 34.031 -28.469 -36.375 1 36.91 140 LEU B C 1
ATOM 4459 O O . LEU B 1 140 ? 35.188 -28.609 -36.781 1 36.91 140 LEU B O 1
ATOM 4463 N N . SER B 1 141 ? 33.5 -29.641 -36.844 1 37.28 141 SER B N 1
ATOM 4464 C CA . SER B 1 141 ? 34.281 -30.094 -38 1 37.28 141 SER B CA 1
ATOM 4465 C C . SER B 1 141 ? 34.188 -29.094 -39.125 1 37.28 141 SER B C 1
ATOM 4467 O O . SER B 1 141 ? 33.344 -28.203 -39.125 1 37.28 141 SER B O 1
ATOM 4469 N N . GLY B 1 142 ? 34.469 -29.469 -40.625 1 37.25 142 GLY B N 1
ATOM 4470 C CA . GLY B 1 142 ? 34.781 -28.781 -41.875 1 37.25 142 GLY B CA 1
ATOM 4471 C C . GLY B 1 142 ? 33.844 -27.656 -42.219 1 37.25 142 GLY B C 1
ATOM 4472 O O . GLY B 1 142 ? 32.812 -27.484 -41.531 1 37.25 142 GLY B O 1
ATOM 4473 N N . GLU B 1 143 ? 33.969 -27.031 -43.594 1 38.25 143 GLU B N 1
ATOM 4474 C CA . GLU B 1 143 ? 33.594 -25.938 -44.5 1 38.25 143 GLU B CA 1
ATOM 4475 C C . GLU B 1 143 ? 32.062 -25.75 -44.531 1 38.25 143 GLU B C 1
ATOM 4477 O O . GLU B 1 143 ? 31.578 -24.859 -45.219 1 38.25 143 GLU B O 1
ATOM 4482 N N . GLY B 1 144 ? 31.25 -26.906 -44.5 1 40.72 144 GLY B N 1
ATOM 4483 C CA . GLY B 1 144 ? 29.938 -26.719 -45.094 1 40.72 144 GLY B CA 1
ATOM 4484 C C . GLY B 1 144 ? 29 -25.938 -44.219 1 40.72 144 GLY B C 1
ATOM 4485 O O . GLY B 1 144 ? 29.297 -25.672 -43.031 1 40.72 144 GLY B O 1
ATOM 4486 N N . PRO B 1 145 ? 28 -25.281 -44.875 1 42.38 145 PRO B N 1
ATOM 4487 C CA . PRO B 1 145 ? 26.984 -24.375 -44.312 1 42.38 145 PRO B CA 1
ATOM 4488 C C . PRO B 1 145 ? 26.344 -24.906 -43.031 1 42.38 145 PRO B C 1
ATOM 4490 O O . PRO B 1 145 ? 26.312 -26.109 -42.812 1 42.38 145 PRO B O 1
ATOM 4493 N N . SER B 1 146 ? 26.5 -24.281 -41.938 1 46.06 146 SER B N 1
ATOM 4494 C CA . SER B 1 146 ? 25.875 -24.516 -40.656 1 46.06 146 SER B CA 1
ATOM 4495 C C . SER B 1 146 ? 24.531 -25.219 -40.812 1 46.06 146 SER B C 1
ATOM 4497 O O . SER B 1 146 ? 23.656 -24.75 -41.531 1 46.06 146 SER B O 1
ATOM 4499 N N . PRO B 1 147 ? 24.375 -26.578 -40.875 1 46.88 147 PRO B N 1
ATOM 4500 C CA . PRO B 1 147 ? 23.078 -27.203 -41.094 1 46.88 147 PRO B CA 1
ATOM 4501 C C . PRO B 1 147 ? 21.922 -26.422 -40.5 1 46.88 147 PRO B C 1
ATOM 4503 O O . PRO B 1 147 ? 22.109 -25.75 -39.469 1 46.88 147 PRO B O 1
ATOM 4506 N N . PRO B 1 148 ? 20.922 -25.953 -41.312 1 46.25 148 PRO B N 1
ATOM 4507 C CA . PRO B 1 148 ? 19.75 -25.156 -40.938 1 46.25 148 PRO B CA 1
ATOM 4508 C C . PRO B 1 148 ? 19.141 -25.594 -39.594 1 46.25 148 PRO B C 1
ATOM 4510 O O . PRO B 1 148 ? 19.078 -26.781 -39.312 1 46.25 148 PRO B O 1
ATOM 4513 N N . GLN B 1 149 ? 19.344 -25 -38.438 1 51.84 149 GLN B N 1
ATOM 4514 C CA . GLN B 1 149 ? 18.656 -25.156 -37.188 1 51.84 149 GLN B CA 1
ATOM 4515 C C . GLN B 1 149 ? 17.219 -25.625 -37.375 1 51.84 149 GLN B C 1
ATOM 4517 O O . GLN B 1 149 ? 16.422 -24.953 -38.031 1 51.84 149 GLN B O 1
ATOM 4522 N N . HIS B 1 150 ? 16.891 -26.922 -37.5 1 53.28 150 HIS B N 1
ATOM 4523 C CA . HIS B 1 150 ? 15.562 -27.469 -37.75 1 53.28 150 HIS B CA 1
ATOM 4524 C C . HIS B 1 150 ? 14.516 -26.766 -36.875 1 53.28 150 HIS B C 1
ATOM 4526 O O . HIS B 1 150 ? 14.797 -26.359 -35.75 1 53.28 150 HIS B O 1
ATOM 4532 N N . TRP B 1 151 ? 13.492 -26.172 -37.531 1 54.72 151 TRP B N 1
ATOM 4533 C CA . TRP B 1 151 ? 12.352 -25.406 -37.031 1 54.72 151 TRP B CA 1
ATOM 4534 C C . TRP B 1 151 ? 11.844 -25.969 -35.719 1 54.72 151 TRP B C 1
ATOM 4536 O O . TRP B 1 151 ? 11.383 -25.234 -34.844 1 54.72 151 TRP B O 1
ATOM 4546 N N . TYR B 1 152 ? 11.977 -27.359 -35.594 1 54.12 152 TYR B N 1
ATOM 4547 C CA . TYR B 1 152 ? 11.453 -27.984 -34.375 1 54.12 152 TYR B CA 1
ATOM 4548 C C . TYR B 1 152 ? 12.398 -27.734 -33.188 1 54.12 152 TYR B C 1
ATOM 4550 O O . TYR B 1 152 ? 12.031 -27.969 -32.031 1 54.12 152 TYR B O 1
ATOM 4558 N N . MET B 1 153 ? 13.531 -27.141 -33.469 1 59.53 153 MET B N 1
ATOM 4559 C CA . MET B 1 153 ? 14.508 -26.938 -32.406 1 59.53 153 MET B CA 1
ATOM 4560 C C . MET B 1 153 ? 14.422 -25.516 -31.875 1 59.53 153 MET B C 1
ATOM 4562 O O . MET B 1 153 ? 15.234 -25.109 -31.031 1 59.53 153 MET B O 1
ATOM 4566 N N . ASP B 1 154 ? 13.523 -24.859 -32.375 1 78.06 154 ASP B N 1
ATOM 4567 C CA . ASP B 1 154 ? 13.227 -23.547 -31.797 1 78.06 154 ASP B CA 1
ATOM 4568 C C . ASP B 1 154 ? 12.375 -23.703 -30.547 1 78.06 154 ASP B C 1
ATOM 4570 O O . ASP B 1 154 ? 11.336 -24.359 -30.562 1 78.06 154 ASP B O 1
ATOM 4574 N N . TYR B 1 155 ? 12.922 -23.391 -29.375 1 80.81 155 TYR B N 1
ATOM 4575 C CA . TYR B 1 155 ? 12.227 -23.531 -28.109 1 80.81 155 TYR B CA 1
ATOM 4576 C C . TYR B 1 155 ? 10.82 -22.938 -28.188 1 80.81 155 TYR B C 1
ATOM 4578 O O . TYR B 1 155 ? 9.93 -23.344 -27.438 1 80.81 155 TYR B O 1
ATOM 4586 N N . ARG B 1 156 ? 10.625 -21.984 -29.188 1 83.69 156 ARG B N 1
ATOM 4587 C CA . ARG B 1 156 ? 9.305 -21.375 -29.344 1 83.69 156 ARG B CA 1
ATOM 4588 C C . ARG B 1 156 ? 8.281 -22.391 -29.828 1 83.69 156 ARG B C 1
ATOM 4590 O O . ARG B 1 156 ? 7.133 -22.391 -29.375 1 83.69 156 ARG B O 1
ATOM 4597 N N . PHE B 1 157 ? 8.719 -23.156 -30.609 1 83.94 157 PHE B N 1
ATOM 4598 C CA . PHE B 1 157 ? 7.844 -24.203 -31.125 1 83.94 157 PHE B CA 1
ATOM 4599 C C . PHE B 1 157 ? 7.578 -25.266 -30.062 1 83.94 157 PHE B C 1
ATOM 4601 O O . PHE B 1 157 ? 6.445 -25.719 -29.891 1 83.94 157 PHE B O 1
ATOM 4608 N N . THR B 1 158 ? 8.547 -25.688 -29.453 1 85.69 158 THR B N 1
ATOM 4609 C CA . THR B 1 158 ? 8.398 -26.719 -28.422 1 85.69 158 THR B CA 1
ATOM 4610 C C . THR B 1 158 ? 7.504 -26.234 -27.297 1 85.69 158 THR B C 1
ATOM 4612 O O . THR B 1 158 ? 6.691 -27 -26.766 1 85.69 158 THR B O 1
ATOM 4615 N N . LEU B 1 159 ? 7.691 -25.031 -26.922 1 89.81 159 LEU B N 1
ATOM 4616 C CA . LEU B 1 159 ? 6.852 -24.469 -25.875 1 89.81 159 LEU B CA 1
ATOM 4617 C C . LEU B 1 159 ? 5.387 -24.438 -26.297 1 89.81 159 LEU B C 1
ATOM 4619 O O . LEU B 1 159 ? 4.5 -24.797 -25.516 1 89.81 159 LEU B O 1
ATOM 4623 N N . THR B 1 160 ? 5.141 -24.031 -27.562 1 89.25 160 THR B N 1
ATOM 4624 C CA . THR B 1 160 ? 3.779 -23.984 -28.078 1 89.25 160 THR B CA 1
ATOM 4625 C C . THR B 1 160 ? 3.182 -25.391 -28.141 1 89.25 160 THR B C 1
ATOM 4627 O O . THR B 1 160 ? 2.016 -25.594 -27.781 1 89.25 160 THR B O 1
ATOM 4630 N N . ALA B 1 161 ? 3.975 -26.266 -28.516 1 89.12 161 ALA B N 1
ATOM 4631 C CA . ALA B 1 161 ? 3.521 -27.641 -28.594 1 89.12 161 ALA B CA 1
ATOM 4632 C C . ALA B 1 161 ? 3.18 -28.188 -27.203 1 89.12 161 ALA B C 1
ATOM 4634 O O . ALA B 1 161 ? 2.186 -28.891 -27.031 1 89.12 161 ALA B O 1
ATOM 4635 N N . LEU B 1 162 ? 3.973 -27.875 -26.297 1 89.94 162 LEU B N 1
ATOM 4636 C CA . LEU B 1 162 ? 3.727 -28.312 -24.922 1 89.94 162 LEU B CA 1
ATOM 4637 C C . LEU B 1 162 ? 2.443 -27.688 -24.391 1 89.94 162 LEU B C 1
ATOM 4639 O O . LEU B 1 162 ? 1.696 -28.328 -23.641 1 89.94 162 LEU B O 1
ATOM 4643 N N . CYS B 1 163 ? 2.207 -26.438 -24.672 1 89.5 163 CYS B N 1
ATOM 4644 C CA . CYS B 1 163 ? 0.99 -25.766 -24.234 1 89.5 163 CYS B CA 1
ATOM 4645 C C . CYS B 1 163 ? -0.245 -26.453 -24.812 1 89.5 163 CYS B C 1
ATOM 4647 O O . CYS B 1 163 ? -1.22 -26.688 -24.109 1 89.5 163 CYS B O 1
ATOM 4649 N N . VAL B 1 164 ? -0.15 -26.828 -26.047 1 89.31 164 VAL B N 1
ATOM 4650 C CA . VAL B 1 164 ? -1.305 -27.375 -26.75 1 89.31 164 VAL B CA 1
ATOM 4651 C C . VAL B 1 164 ? -1.498 -28.844 -26.344 1 89.31 164 VAL B C 1
ATOM 4653 O O . VAL B 1 164 ? -2.625 -29.281 -26.094 1 89.31 164 VAL B O 1
ATOM 4656 N N . LEU B 1 165 ? -0.451 -29.547 -26.125 1 89.88 165 LEU B N 1
ATOM 4657 C CA . LEU B 1 165 ? -0.545 -31 -25.953 1 89.88 165 LEU B CA 1
ATOM 4658 C C . LEU B 1 165 ? -0.636 -31.375 -24.484 1 89.88 165 LEU B C 1
ATOM 4660 O O . LEU B 1 165 ? -1.227 -32.406 -24.125 1 89.88 165 LEU B O 1
ATOM 4664 N N . VAL B 1 166 ? -0.081 -30.609 -23.656 1 89.31 166 VAL B N 1
ATOM 4665 C CA . VAL B 1 166 ? -0 -31.016 -22.266 1 89.31 166 VAL B CA 1
ATOM 4666 C C . VAL B 1 166 ? -0.81 -30.062 -21.391 1 89.31 166 VAL B C 1
ATOM 4668 O O . VAL B 1 166 ? -1.728 -30.484 -20.688 1 89.31 166 VAL B O 1
ATOM 4671 N N . ILE B 1 167 ? -0.555 -28.766 -21.469 1 90 167 ILE B N 1
ATOM 4672 C CA . ILE B 1 167 ? -1.181 -27.797 -20.578 1 90 167 ILE B CA 1
ATOM 4673 C C . ILE B 1 167 ? -2.678 -27.719 -20.859 1 90 167 ILE B C 1
ATOM 4675 O O . ILE B 1 167 ? -3.492 -27.688 -19.938 1 90 167 ILE B O 1
ATOM 4679 N N . PHE B 1 168 ? -3.059 -27.734 -22.141 1 90.88 168 PHE B N 1
ATOM 4680 C CA . PHE B 1 168 ? -4.453 -27.547 -22.516 1 90.88 168 PHE B CA 1
ATOM 4681 C C . PHE B 1 168 ? -5.32 -28.688 -21.984 1 90.88 168 PHE B C 1
ATOM 4683 O O . PHE B 1 168 ? -6.293 -28.438 -21.266 1 90.88 168 PHE B O 1
ATOM 4690 N N . PRO B 1 169 ? -5.035 -29.922 -22.203 1 88.19 169 PRO B N 1
ATOM 4691 C CA . PRO B 1 169 ? -5.879 -31 -21.672 1 88.19 169 PRO B CA 1
ATOM 4692 C C . PRO B 1 169 ? -5.887 -31.062 -20.156 1 88.19 169 PRO B C 1
ATOM 4694 O O . PRO B 1 169 ? -6.902 -31.438 -19.547 1 88.19 169 PRO B O 1
ATOM 4697 N N . LEU B 1 170 ? -4.855 -30.734 -19.5 1 85.69 170 LEU B N 1
ATOM 4698 C CA . LEU B 1 170 ? -4.777 -30.766 -18.047 1 85.69 170 LEU B CA 1
ATOM 4699 C C . LEU B 1 170 ? -5.57 -29.609 -17.438 1 85.69 170 LEU B C 1
ATOM 4701 O O . LEU B 1 170 ? -5.906 -29.641 -16.25 1 85.69 170 LEU B O 1
ATOM 4705 N N . SER B 1 171 ? -5.84 -28.594 -18.219 1 87.5 171 SER B N 1
ATOM 4706 C CA . SER B 1 171 ? -6.496 -27.406 -17.703 1 87.5 171 SER B CA 1
ATOM 4707 C C . SER B 1 171 ? -8 -27.438 -17.953 1 87.5 171 SER B C 1
ATOM 4709 O O . SER B 1 171 ? -8.734 -26.578 -17.484 1 87.5 171 SER B O 1
ATOM 4711 N N . VAL B 1 172 ? -8.508 -28.438 -18.5 1 81.5 172 VAL B N 1
ATOM 4712 C CA . VAL B 1 172 ? -9.914 -28.5 -18.891 1 81.5 172 VAL B CA 1
ATOM 4713 C C . VAL B 1 172 ? -10.758 -28.984 -17.703 1 81.5 172 VAL B C 1
ATOM 4715 O O . VAL B 1 172 ? -11.891 -28.516 -17.516 1 81.5 172 VAL B O 1
ATOM 4718 N N . PRO B 1 173 ? -10.234 -29.844 -16.844 1 76.5 173 PRO B N 1
ATOM 4719 C CA . PRO B 1 173 ? -11.062 -30.297 -15.727 1 76.5 173 PRO B CA 1
ATOM 4720 C C . PRO B 1 173 ? -11.516 -29.156 -14.82 1 76.5 173 PRO B C 1
ATOM 4722 O O . PRO B 1 173 ? -10.828 -28.141 -14.711 1 76.5 173 PRO B O 1
ATOM 4725 N N . LYS B 1 174 ? -12.648 -29.453 -14.141 1 75.31 174 LYS B N 1
ATOM 4726 C CA . LYS B 1 174 ? -13.289 -28.406 -13.336 1 75.31 174 LYS B CA 1
ATOM 4727 C C . LYS B 1 174 ? -12.875 -28.516 -11.875 1 75.31 174 LYS B C 1
ATOM 4729 O O . LYS B 1 174 ? -12.875 -27.516 -11.148 1 75.31 174 LYS B O 1
ATOM 4734 N N . GLU B 1 175 ? -12.5 -29.609 -11.461 1 77.88 175 GLU B N 1
ATOM 4735 C CA . GLU B 1 175 ? -12.266 -29.797 -10.031 1 77.88 175 GLU B CA 1
ATOM 4736 C C . GLU B 1 175 ? -10.773 -29.828 -9.719 1 77.88 175 GLU B C 1
ATOM 4738 O O . GLU B 1 175 ? -9.992 -30.453 -10.438 1 77.88 175 GLU B O 1
ATOM 4743 N N . ILE B 1 176 ? -10.453 -29.125 -8.719 1 75.12 176 ILE B N 1
ATOM 4744 C CA . ILE B 1 176 ? -9.062 -29.031 -8.297 1 75.12 176 ILE B CA 1
ATOM 4745 C C . ILE B 1 176 ? -8.578 -30.375 -7.762 1 75.12 176 ILE B C 1
ATOM 4747 O O . ILE B 1 176 ? -7.379 -30.656 -7.766 1 75.12 176 ILE B O 1
ATOM 4751 N N . ALA B 1 177 ? -9.531 -31.219 -7.301 1 76.56 177 ALA B N 1
ATOM 4752 C CA . ALA B 1 177 ? -9.172 -32.5 -6.703 1 76.56 177 ALA B CA 1
ATOM 4753 C C . ALA B 1 177 ? -8.477 -33.406 -7.715 1 76.56 177 ALA B C 1
ATOM 4755 O O . ALA B 1 177 ? -7.676 -34.281 -7.34 1 76.56 177 ALA B O 1
ATOM 4756 N N . PHE B 1 178 ? -8.695 -33.188 -8.938 1 79.19 178 PHE B N 1
ATOM 4757 C CA . PHE B 1 178 ? -8.086 -33.969 -10.008 1 79.19 178 PHE B CA 1
ATOM 4758 C C . PHE B 1 178 ? -6.578 -33.719 -10.055 1 79.19 178 PHE B C 1
ATOM 4760 O O . PHE B 1 178 ? -5.828 -34.562 -10.555 1 79.19 178 PHE B O 1
ATOM 4767 N N . GLN B 1 179 ? -6.129 -32.656 -9.383 1 80.06 179 GLN B N 1
ATOM 4768 C CA . GLN B 1 179 ? -4.742 -32.25 -9.523 1 80.06 179 GLN B CA 1
ATOM 4769 C C . GLN B 1 179 ? -3.871 -32.844 -8.422 1 80.06 179 GLN B C 1
ATOM 4771 O O . GLN B 1 179 ? -2.666 -32.562 -8.367 1 80.06 179 GLN B O 1
ATOM 4776 N N . LYS B 1 180 ? -4.43 -33.719 -7.559 1 83.38 180 LYS B N 1
ATOM 4777 C CA . LYS B 1 180 ? -3.68 -34.281 -6.434 1 83.38 180 LYS B CA 1
ATOM 4778 C C . LYS B 1 180 ? -2.498 -35.094 -6.918 1 83.38 180 LYS B C 1
ATOM 4780 O O . LYS B 1 180 ? -1.395 -35 -6.379 1 83.38 180 LYS B O 1
ATOM 4785 N N . TYR B 1 181 ? -2.648 -35.844 -7.98 1 83.69 181 TYR B N 1
ATOM 4786 C CA . TYR B 1 181 ? -1.595 -36.719 -8.461 1 83.69 181 TYR B CA 1
ATOM 4787 C C . TYR B 1 181 ? -0.492 -35.938 -9.156 1 83.69 181 TYR B C 1
ATOM 4789 O O . TYR B 1 181 ? 0.694 -36.188 -8.945 1 83.69 181 TYR B O 1
ATOM 4797 N N . THR B 1 182 ? -0.91 -35.031 -9.891 1 85.81 182 THR B N 1
ATOM 4798 C CA . THR B 1 182 ? 0.084 -34.188 -10.547 1 85.81 182 THR B CA 1
ATOM 4799 C C . THR B 1 182 ? 0.84 -33.344 -9.531 1 85.81 182 THR B C 1
ATOM 4801 O O . THR B 1 182 ? 2.01 -33 -9.734 1 85.81 182 THR B O 1
ATOM 4804 N N . SER B 1 183 ? 0.189 -33.062 -8.445 1 89.19 183 SER B N 1
ATOM 4805 C CA . SER B 1 183 ? 0.827 -32.25 -7.406 1 89.19 183 SER B CA 1
ATOM 4806 C C . SER B 1 183 ? 1.908 -33.031 -6.68 1 89.19 183 SER B C 1
ATOM 4808 O O . SER B 1 183 ? 2.932 -32.469 -6.281 1 89.19 183 SER B O 1
ATOM 4810 N N . ILE B 1 184 ? 1.684 -34.312 -6.547 1 90.75 184 ILE B N 1
ATOM 4811 C CA . ILE B 1 184 ? 2.695 -35.156 -5.938 1 90.75 184 ILE B CA 1
ATOM 4812 C C . ILE B 1 184 ? 3.943 -35.188 -6.816 1 90.75 184 ILE B C 1
ATOM 4814 O O . ILE B 1 184 ? 5.059 -35.031 -6.328 1 90.75 184 ILE B O 1
ATOM 4818 N N . LEU B 1 185 ? 3.727 -35.344 -8.086 1 87.88 185 LEU B N 1
ATOM 4819 C CA . LEU B 1 185 ? 4.836 -35.375 -9.031 1 87.88 185 LEU B CA 1
ATOM 4820 C C . LEU B 1 185 ? 5.598 -34.062 -9.023 1 87.88 185 LEU B C 1
ATOM 4822 O O . LEU B 1 185 ? 6.828 -34.031 -9.055 1 87.88 185 LEU B O 1
ATOM 4826 N N . GLY B 1 186 ? 4.855 -33 -8.992 1 88.94 186 GLY B N 1
ATOM 4827 C CA . GLY B 1 186 ? 5.488 -31.703 -8.961 1 88.94 186 GLY B CA 1
ATOM 4828 C C . GLY B 1 186 ? 6.324 -31.469 -7.715 1 88.94 186 GLY B C 1
ATOM 4829 O O . GLY B 1 186 ? 7.422 -30.922 -7.793 1 88.94 186 GLY B O 1
ATOM 4830 N N . THR B 1 187 ? 5.867 -31.875 -6.605 1 90.62 187 THR B N 1
ATOM 4831 C CA . THR B 1 187 ? 6.594 -31.719 -5.352 1 90.62 187 THR B CA 1
ATOM 4832 C C . THR B 1 187 ? 7.871 -32.562 -5.355 1 90.62 187 THR B C 1
ATOM 4834 O O . THR B 1 187 ? 8.922 -32.094 -4.902 1 90.62 187 THR B O 1
ATOM 4837 N N . LEU B 1 188 ? 7.781 -33.688 -5.926 1 92.12 188 LEU B N 1
ATOM 4838 C CA . LEU B 1 188 ? 8.953 -34.531 -6.023 1 92.12 188 LEU B CA 1
ATOM 4839 C C . LEU B 1 188 ? 10.008 -33.938 -6.938 1 92.12 188 LEU B C 1
ATOM 4841 O O . LEU B 1 188 ? 11.203 -34.031 -6.66 1 92.12 188 LEU B O 1
ATOM 4845 N N . ALA B 1 189 ? 9.523 -33.375 -7.941 1 92.06 189 ALA B N 1
ATOM 4846 C CA . ALA B 1 189 ? 10.438 -32.719 -8.867 1 92.06 189 ALA B CA 1
ATOM 4847 C C . ALA B 1 189 ? 11.156 -31.547 -8.188 1 92.06 189 ALA B C 1
ATOM 4849 O O . ALA B 1 189 ? 12.359 -31.344 -8.391 1 92.06 189 ALA B O 1
ATOM 4850 N N . ALA B 1 190 ? 10.422 -30.797 -7.414 1 91.12 190 ALA B N 1
ATOM 4851 C CA . ALA B 1 190 ? 11.023 -29.688 -6.684 1 91.12 190 ALA B CA 1
ATOM 4852 C C . ALA B 1 190 ? 12.047 -30.188 -5.668 1 91.12 190 ALA B C 1
ATOM 4854 O O . ALA B 1 190 ? 13.117 -29.594 -5.508 1 91.12 190 ALA B O 1
ATOM 4855 N N . CYS B 1 191 ? 11.734 -31.25 -5.023 1 93.56 191 CYS B N 1
ATOM 4856 C CA . CYS B 1 191 ? 12.664 -31.844 -4.062 1 93.56 191 CYS B CA 1
ATOM 4857 C C . CYS B 1 191 ? 13.914 -32.344 -4.762 1 93.56 191 CYS B C 1
ATOM 4859 O O . CYS B 1 191 ? 15.023 -32.188 -4.246 1 93.56 191 CYS B O 1
ATOM 4861 N N . TYR B 1 192 ? 13.742 -32.938 -5.906 1 95 192 TYR B N 1
ATOM 4862 C CA . TYR B 1 192 ? 14.883 -33.406 -6.691 1 95 192 TYR B CA 1
ATOM 4863 C C . TYR B 1 192 ? 15.797 -32.25 -7.062 1 95 192 TYR B C 1
ATOM 4865 O O . TYR B 1 192 ? 17.031 -32.375 -6.977 1 95 192 TYR B O 1
ATOM 4873 N N . LEU B 1 193 ? 15.203 -31.219 -7.441 1 94.69 193 LEU B N 1
ATOM 4874 C CA . LEU B 1 193 ? 15.992 -30.047 -7.797 1 94.69 193 LEU B CA 1
ATOM 4875 C C . LEU B 1 193 ? 16.812 -29.562 -6.609 1 94.69 193 LEU B C 1
ATOM 4877 O O . LEU B 1 193 ? 18.016 -29.281 -6.742 1 94.69 193 LEU B O 1
ATOM 4881 N N . THR B 1 194 ? 16.172 -29.469 -5.496 1 95.38 194 THR B N 1
ATOM 4882 C CA . THR B 1 194 ? 16.875 -29.016 -4.293 1 95.38 194 THR B CA 1
ATOM 4883 C C . THR B 1 194 ? 18.016 -29.969 -3.953 1 95.38 194 THR B C 1
ATOM 4885 O O . THR B 1 194 ? 19.125 -29.516 -3.623 1 95.38 194 THR B O 1
ATOM 4888 N N . LEU B 1 195 ? 17.812 -31.219 -4.129 1 95.94 195 LEU B N 1
ATOM 4889 C CA . LEU B 1 195 ? 18.844 -32.219 -3.84 1 95.94 195 LEU B CA 1
ATOM 4890 C C . LEU B 1 195 ? 20.016 -32.062 -4.805 1 95.94 195 LEU B C 1
ATOM 4892 O O . LEU B 1 195 ? 21.172 -32.156 -4.398 1 95.94 195 LEU B O 1
ATOM 4896 N N . VAL B 1 196 ? 19.719 -31.906 -6.008 1 95.12 196 VAL B N 1
ATOM 4897 C CA . VAL B 1 196 ? 20.75 -31.766 -7.027 1 95.12 196 VAL B CA 1
ATOM 4898 C C . VAL B 1 196 ? 21.609 -30.531 -6.727 1 95.12 196 VAL B C 1
ATOM 4900 O O . VAL B 1 196 ? 22.844 -30.578 -6.863 1 95.12 196 VAL B O 1
ATOM 4903 N N . ILE B 1 197 ? 20.984 -29.422 -6.363 1 94.31 197 ILE B N 1
ATOM 4904 C CA . ILE B 1 197 ? 21.703 -28.188 -6.039 1 94.31 197 ILE B CA 1
ATOM 4905 C C . ILE B 1 197 ? 22.625 -28.438 -4.852 1 94.31 197 ILE B C 1
ATOM 4907 O O . ILE B 1 197 ? 23.781 -27.984 -4.844 1 94.31 197 ILE B O 1
ATOM 4911 N N . ILE B 1 198 ? 22.172 -29.219 -3.867 1 94.62 198 ILE B N 1
ATOM 4912 C CA . ILE B 1 198 ? 22.969 -29.531 -2.684 1 94.62 198 ILE B CA 1
ATOM 4913 C C . ILE B 1 198 ? 24.141 -30.422 -3.07 1 94.62 198 ILE B C 1
ATOM 4915 O O . ILE B 1 198 ? 25.281 -30.172 -2.689 1 94.62 198 ILE B O 1
ATOM 4919 N N . ILE B 1 199 ? 23.891 -31.422 -3.883 1 93.25 199 ILE B N 1
ATOM 4920 C CA . ILE B 1 199 ? 24.922 -32.375 -4.27 1 93.25 199 ILE B CA 1
ATOM 4921 C C . ILE B 1 199 ? 25.969 -31.703 -5.129 1 93.25 199 ILE B C 1
ATOM 4923 O O . ILE B 1 199 ? 27.172 -31.938 -4.961 1 93.25 199 ILE B O 1
ATOM 4927 N N . LYS B 1 200 ? 25.547 -30.906 -6.051 1 92 200 LYS B N 1
ATOM 4928 C CA . LYS B 1 200 ? 26.484 -30.219 -6.934 1 92 200 LYS B CA 1
ATOM 4929 C C . LYS B 1 200 ? 27.375 -29.266 -6.148 1 92 200 LYS B C 1
ATOM 4931 O O . LYS B 1 200 ? 28.531 -29.031 -6.531 1 92 200 LYS B O 1
ATOM 4936 N N . TYR B 1 201 ? 26.859 -28.703 -5.086 1 91 201 TYR B N 1
ATOM 4937 C CA . TYR B 1 201 ? 27.688 -27.859 -4.223 1 91 201 TYR B CA 1
ATOM 4938 C C . TYR B 1 201 ? 28.828 -28.672 -3.607 1 91 201 TYR B C 1
ATOM 4940 O O . TYR B 1 201 ? 29.969 -28.234 -3.576 1 91 201 TYR B O 1
ATOM 4948 N N . TYR B 1 202 ? 28.547 -29.891 -3.15 1 90.31 202 TYR B N 1
ATOM 4949 C CA . TYR B 1 202 ? 29.562 -30.703 -2.475 1 90.31 202 TYR B CA 1
ATOM 4950 C C . TYR B 1 202 ? 30.484 -31.375 -3.482 1 90.31 202 TYR B C 1
ATOM 4952 O O . TYR B 1 202 ? 31.641 -31.656 -3.168 1 90.31 202 TYR B O 1
ATOM 4960 N N . LEU B 1 203 ? 30.094 -31.609 -4.73 1 86.75 203 LEU B N 1
ATOM 4961 C CA . LEU B 1 203 ? 30.938 -32.219 -5.754 1 86.75 203 LEU B CA 1
ATOM 4962 C C . LEU B 1 203 ? 31.859 -31.203 -6.395 1 86.75 203 LEU B C 1
ATOM 4964 O O . LEU B 1 203 ? 32.875 -31.562 -6.98 1 86.75 203 LEU B O 1
ATOM 4968 N N . ARG B 1 204 ? 31.469 -30.062 -6.547 1 73.81 204 ARG B N 1
ATOM 4969 C CA . ARG B 1 204 ? 32.344 -29.031 -7.102 1 73.81 204 ARG B CA 1
ATOM 4970 C C . ARG B 1 204 ? 33.656 -28.938 -6.309 1 73.81 204 ARG B C 1
ATOM 4972 O O . ARG B 1 204 ? 33.625 -28.594 -5.125 1 73.81 204 ARG B O 1
ATOM 4979 N N . THR B 1 205 ? 34.656 -30 -6.617 1 56.47 205 THR B N 1
ATOM 4980 C CA . THR B 1 205 ? 36 -30.078 -6.055 1 56.47 205 THR B CA 1
ATOM 4981 C C . THR B 1 205 ? 36.719 -28.734 -6.199 1 56.47 205 THR B C 1
ATOM 4983 O O . THR B 1 205 ? 37.625 -28.422 -5.422 1 56.47 205 THR B O 1
ATOM 4986 N N . ASP B 1 206 ? 36.938 -28.172 -7.418 1 49.47 206 ASP B N 1
ATOM 4987 C CA . ASP B 1 206 ? 37.75 -26.969 -7.434 1 49.47 206 ASP B CA 1
ATOM 4988 C C . ASP B 1 206 ? 37.219 -25.938 -6.445 1 49.47 206 ASP B C 1
ATOM 4990 O O . ASP B 1 206 ? 36.156 -25.328 -6.684 1 49.47 206 ASP B O 1
ATOM 4994 N N . ARG B 1 207 ? 37.156 -26.391 -5.348 1 47.72 207 ARG B N 1
ATOM 4995 C CA . ARG B 1 207 ? 36.812 -25.562 -4.199 1 47.72 207 ARG B CA 1
ATOM 4996 C C . ARG B 1 207 ? 37.219 -24.109 -4.441 1 47.72 207 ARG B C 1
ATOM 4998 O O . ARG B 1 207 ? 38.406 -23.75 -4.277 1 47.72 207 ARG B O 1
ATOM 5005 N N . VAL B 1 208 ? 37.219 -23.656 -5.707 1 40.94 208 VAL B N 1
ATOM 5006 C CA . VAL B 1 208 ? 37.438 -22.219 -5.609 1 40.94 208 VAL B CA 1
ATOM 5007 C C . VAL B 1 208 ? 36.906 -21.719 -4.262 1 40.94 208 VAL B C 1
ATOM 5009 O O . VAL B 1 208 ? 35.844 -22.109 -3.809 1 40.94 208 VAL B O 1
ATOM 5012 N N . THR B 1 209 ? 37.781 -21.531 -3.4 1 41.44 209 THR B N 1
ATOM 5013 C CA . THR B 1 209 ? 37.656 -20.703 -2.203 1 41.44 209 THR B CA 1
ATOM 5014 C C . THR B 1 209 ? 36.469 -19.75 -2.326 1 41.44 209 THR B C 1
ATOM 5016 O O . THR B 1 209 ? 36.375 -18.984 -3.285 1 41.44 209 THR B O 1
ATOM 5019 N N . MET B 1 210 ? 35.312 -20.266 -2.174 1 42.06 210 MET B N 1
ATOM 5020 C CA . MET B 1 210 ? 34.219 -19.344 -1.888 1 42.06 210 MET B CA 1
ATOM 5021 C C . MET B 1 210 ? 34.75 -17.969 -1.491 1 42.06 210 MET B C 1
ATOM 5023 O O . MET B 1 210 ? 35.281 -17.797 -0.401 1 42.06 210 MET B O 1
ATOM 5027 N N . HIS B 1 211 ? 35.594 -17.469 -2.359 1 38.75 211 HIS B N 1
ATOM 5028 C CA . HIS B 1 211 ? 35.75 -16.031 -2.137 1 38.75 211 HIS B CA 1
ATOM 5029 C C . HIS B 1 211 ? 34.469 -15.414 -1.609 1 38.75 211 HIS B C 1
ATOM 5031 O O . HIS B 1 211 ? 33.469 -15.344 -2.326 1 38.75 211 HIS B O 1
ATOM 5037 N N . GLU B 1 212 ? 34.062 -15.992 -0.607 1 43.25 212 GLU B N 1
ATOM 5038 C CA . GLU B 1 212 ? 33.156 -15.148 0.162 1 43.25 212 GLU B CA 1
ATOM 5039 C C . GLU B 1 212 ? 33.312 -13.68 -0.228 1 43.25 212 GLU B C 1
ATOM 5041 O O . GLU B 1 212 ? 34.188 -12.977 0.286 1 43.25 212 GLU B O 1
ATOM 5046 N N . HIS B 1 213 ? 33.625 -13.453 -1.488 1 40.91 213 HIS B N 1
ATOM 5047 C CA . HIS B 1 213 ? 33.625 -12.008 -1.637 1 40.91 213 HIS B CA 1
ATOM 5048 C C . HIS B 1 213 ? 32.5 -11.367 -0.827 1 40.91 213 HIS B C 1
ATOM 5050 O O . HIS B 1 213 ? 31.328 -11.641 -1.07 1 40.91 213 HIS B O 1
ATOM 5056 N N . HIS B 1 214 ? 32.75 -11.297 0.37 1 42 214 HIS B N 1
ATOM 5057 C CA . HIS B 1 214 ? 32.094 -10.344 1.271 1 42 214 HIS B CA 1
ATOM 5058 C C . HIS B 1 214 ? 31.656 -9.094 0.525 1 42 214 HIS B C 1
ATOM 5060 O O . HIS B 1 214 ? 32.406 -8.109 0.463 1 42 214 HIS B O 1
ATOM 5066 N N . TYR B 1 215 ? 31.562 -9.094 -0.715 1 40.69 215 TYR B N 1
ATOM 5067 C CA . TYR B 1 215 ? 31.141 -7.754 -1.093 1 40.69 215 TYR B CA 1
ATOM 5068 C C . TYR B 1 215 ? 30.141 -7.199 -0.086 1 40.69 215 TYR B C 1
ATOM 5070 O O . TYR B 1 215 ? 29.047 -7.746 0.078 1 40.69 215 TYR B O 1
ATOM 5078 N N . SER B 1 216 ? 30.703 -6.887 1.011 1 41.41 216 SER B N 1
ATOM 5079 C CA . SER B 1 216 ? 30.219 -6.023 2.078 1 41.41 216 SER B CA 1
ATOM 5080 C C . SER B 1 216 ? 29.375 -4.883 1.521 1 41.41 216 SER B C 1
ATOM 5082 O O . SER B 1 216 ? 29.156 -3.875 2.199 1 41.41 216 SER B O 1
ATOM 5084 N N . THR B 1 217 ? 29.453 -4.602 0.167 1 43.38 217 THR B N 1
ATOM 5085 C CA . THR B 1 217 ? 28.875 -3.262 0.179 1 43.38 217 THR B CA 1
ATOM 5086 C C . THR B 1 217 ? 27.672 -3.203 1.109 1 43.38 217 THR B C 1
ATOM 5088 O O . THR B 1 217 ? 26.672 -3.914 0.901 1 43.38 217 THR B O 1
ATOM 5091 N N . ARG B 1 218 ? 27.953 -2.898 2.264 1 43.94 218 ARG B N 1
ATOM 5092 C CA . ARG B 1 218 ? 27.031 -2.469 3.311 1 43.94 218 ARG B CA 1
ATOM 5093 C C . ARG B 1 218 ? 25.844 -1.705 2.721 1 43.94 218 ARG B C 1
ATOM 5095 O O . ARG B 1 218 ? 25.844 -0.473 2.686 1 43.94 218 ARG B O 1
ATOM 5102 N N . VAL B 1 219 ? 25.469 -1.967 1.514 1 50.84 219 VAL B N 1
ATOM 5103 C CA . VAL B 1 219 ? 24.141 -1.37 1.376 1 50.84 219 VAL B CA 1
ATOM 5104 C C . VAL B 1 219 ? 23.344 -1.608 2.648 1 50.84 219 VAL B C 1
ATOM 5106 O O . VAL B 1 219 ? 23.438 -2.668 3.27 1 50.84 219 VAL B O 1
ATOM 5109 N N . SER B 1 220 ? 22.859 -0.615 3.191 1 60.78 220 SER B N 1
ATOM 5110 C CA . SER B 1 220 ? 22.141 -0.62 4.469 1 60.78 220 SER B CA 1
ATOM 5111 C C . SER B 1 220 ? 21.281 -1.868 4.617 1 60.78 220 SER B C 1
ATOM 5113 O O . SER B 1 220 ? 20.641 -2.303 3.656 1 60.78 220 SER B O 1
ATOM 5115 N N . SER B 1 221 ? 21.719 -2.807 5.59 1 66.56 221 SER B N 1
ATOM 5116 C CA . SER B 1 221 ? 21.109 -4.055 6.035 1 66.56 221 SER B CA 1
ATOM 5117 C C . SER B 1 221 ? 19.594 -4.031 5.84 1 66.56 221 SER B C 1
ATOM 5119 O O . SER B 1 221 ? 19.016 -5.004 5.352 1 66.56 221 SER B O 1
ATOM 5121 N N . LEU B 1 222 ? 19.078 -2.871 5.898 1 71.88 222 LEU B N 1
ATOM 5122 C CA . LEU B 1 222 ? 17.625 -2.836 5.836 1 71.88 222 LEU B CA 1
ATOM 5123 C C . LEU B 1 222 ? 17.141 -2.803 4.387 1 71.88 222 LEU B C 1
ATOM 5125 O O . LEU B 1 222 ? 16.156 -3.447 4.043 1 71.88 222 LEU B O 1
ATOM 5129 N N . ALA B 1 223 ? 17.938 -2.072 3.572 1 72.19 223 ALA B N 1
ATOM 5130 C CA . ALA B 1 223 ? 17.562 -2.023 2.16 1 72.19 223 ALA B CA 1
ATOM 5131 C C . ALA B 1 223 ? 17.672 -3.402 1.516 1 72.19 223 ALA B C 1
ATOM 5133 O O . ALA B 1 223 ? 16.828 -3.781 0.697 1 72.19 223 ALA B O 1
ATOM 5134 N N . SER B 1 224 ? 18.641 -4.051 1.916 1 77.75 224 SER B N 1
ATOM 5135 C CA . SER B 1 224 ? 18.844 -5.402 1.406 1 77.75 224 SER B CA 1
ATOM 5136 C C . SER B 1 224 ? 17.75 -6.344 1.889 1 77.75 224 SER B C 1
ATOM 5138 O O . SER B 1 224 ? 17.281 -7.207 1.138 1 77.75 224 SER B O 1
ATOM 5140 N N . MET B 1 225 ? 17.312 -6.078 3.066 1 78.81 225 MET B N 1
ATOM 5141 C CA . MET B 1 225 ? 16.25 -6.898 3.627 1 78.81 225 MET B CA 1
ATOM 5142 C C . MET B 1 225 ? 14.938 -6.668 2.881 1 78.81 225 MET B C 1
ATOM 5144 O O . MET B 1 225 ? 14.195 -7.613 2.611 1 78.81 225 MET B O 1
ATOM 5148 N N . PHE B 1 226 ? 14.773 -5.48 2.482 1 79.44 226 PHE B N 1
ATOM 5149 C CA . PHE B 1 226 ? 13.516 -5.137 1.832 1 79.44 226 PHE B CA 1
ATOM 5150 C C . PHE B 1 226 ? 13.508 -5.602 0.381 1 79.44 226 PHE B C 1
ATOM 5152 O O . PHE B 1 226 ? 12.445 -5.848 -0.194 1 79.44 226 PHE B O 1
ATOM 5159 N N . SER B 1 227 ? 14.664 -5.812 -0.097 1 80.38 227 SER B N 1
ATOM 5160 C CA . SER B 1 227 ? 14.75 -6.207 -1.499 1 80.38 227 SER B CA 1
ATOM 5161 C C . SER B 1 227 ? 14.375 -7.672 -1.685 1 80.38 227 SER B C 1
ATOM 5163 O O . SER B 1 227 ? 14.055 -8.102 -2.795 1 80.38 227 SER B O 1
ATOM 5165 N N . VAL B 1 228 ? 14.367 -8.414 -0.665 1 88.06 228 VAL B N 1
ATOM 5166 C CA . VAL B 1 228 ? 14.117 -9.852 -0.757 1 88.06 228 VAL B CA 1
ATOM 5167 C C . VAL B 1 228 ? 12.625 -10.125 -0.57 1 88.06 228 VAL B C 1
ATOM 5169 O O . VAL B 1 228 ? 12.133 -11.195 -0.936 1 88.06 228 VAL B O 1
ATOM 5172 N N . ILE B 1 229 ? 11.859 -9.172 -0.139 1 87.44 229 ILE B N 1
ATOM 5173 C CA . ILE B 1 229 ? 10.469 -9.367 0.272 1 87.44 229 ILE B CA 1
ATOM 5174 C C . ILE B 1 229 ? 9.617 -9.719 -0.943 1 87.44 229 ILE B C 1
ATOM 5176 O O . ILE B 1 229 ? 8.812 -10.648 -0.893 1 87.44 229 ILE B O 1
ATOM 5180 N N . PRO B 1 230 ? 9.828 -9.047 -2.062 1 86.75 230 PRO B N 1
ATOM 5181 C CA . PRO B 1 230 ? 9.023 -9.414 -3.23 1 86.75 230 PRO B CA 1
ATOM 5182 C C . PRO B 1 230 ? 9.25 -10.852 -3.678 1 86.75 230 PRO B C 1
ATOM 5184 O O . PRO B 1 230 ? 8.305 -11.531 -4.094 1 86.75 230 PRO B O 1
ATOM 5187 N N . THR B 1 231 ? 10.438 -11.312 -3.576 1 90.19 231 THR B N 1
ATOM 5188 C CA . THR B 1 231 ? 10.758 -12.68 -3.973 1 90.19 231 THR B CA 1
ATOM 5189 C C . THR B 1 231 ? 10.109 -13.688 -3.02 1 90.19 231 THR B C 1
ATOM 5191 O O . THR B 1 231 ? 9.617 -14.727 -3.449 1 90.19 231 THR B O 1
ATOM 5194 N N . ILE B 1 232 ? 10.141 -13.336 -1.767 1 90.38 232 ILE B N 1
ATOM 5195 C CA . ILE B 1 232 ? 9.516 -14.203 -0.779 1 90.38 232 ILE B CA 1
ATOM 5196 C C . ILE B 1 232 ? 8.016 -14.273 -1.031 1 90.38 232 ILE B C 1
ATOM 5198 O O . ILE B 1 232 ? 7.422 -15.359 -1.008 1 90.38 232 ILE B O 1
ATOM 5202 N N . CYS B 1 233 ? 7.445 -13.133 -1.309 1 90.56 233 CYS B N 1
ATOM 5203 C CA . CYS B 1 233 ? 6.012 -13.102 -1.582 1 90.56 233 CYS B CA 1
ATOM 5204 C C . CYS B 1 233 ? 5.688 -13.852 -2.865 1 90.56 233 CYS B C 1
ATOM 5206 O O . CYS B 1 233 ? 4.672 -14.547 -2.943 1 90.56 233 CYS B O 1
ATOM 5208 N N . PHE B 1 234 ? 6.527 -13.742 -3.822 1 90.25 234 PHE B N 1
ATOM 5209 C CA . PHE B 1 234 ? 6.34 -14.453 -5.078 1 90.25 234 PHE B CA 1
ATOM 5210 C C . PHE B 1 234 ? 6.473 -15.961 -4.871 1 90.25 234 PHE B C 1
ATOM 5212 O O . PHE B 1 234 ? 5.684 -16.734 -5.41 1 90.25 234 PHE B O 1
ATOM 5219 N N . GLY B 1 235 ? 7.371 -16.359 -4.102 1 91.19 235 GLY B N 1
ATOM 5220 C CA . GLY B 1 235 ? 7.617 -17.766 -3.879 1 91.19 235 GLY B CA 1
ATOM 5221 C C . GLY B 1 235 ? 6.543 -18.438 -3.037 1 91.19 235 GLY B C 1
ATOM 5222 O O . GLY B 1 235 ? 6.102 -19.547 -3.348 1 91.19 235 GLY B O 1
ATOM 5223 N N . PHE B 1 236 ? 6.125 -17.734 -2.029 1 92.5 236 PHE B N 1
ATOM 5224 C CA . PHE B 1 236 ? 5.227 -18.359 -1.065 1 92.5 236 PHE B CA 1
ATOM 5225 C C . PHE B 1 236 ? 3.773 -18.047 -1.4 1 92.5 236 PHE B C 1
ATOM 5227 O O . PHE B 1 236 ? 2.879 -18.281 -0.584 1 92.5 236 PHE B O 1
ATOM 5234 N N . GLN B 1 237 ? 3.57 -17.516 -2.518 1 90.06 237 GLN B N 1
ATOM 5235 C CA . GLN B 1 237 ? 2.203 -17.125 -2.844 1 90.06 237 GLN B CA 1
ATOM 5236 C C . GLN B 1 237 ? 1.344 -18.344 -3.164 1 90.06 237 GLN B C 1
ATOM 5238 O O . GLN B 1 237 ? 1.546 -19 -4.188 1 90.06 237 GLN B O 1
ATOM 5243 N N . CYS B 1 238 ? 0.513 -18.828 -2.314 1 92.25 238 CYS B N 1
ATOM 5244 C CA . CYS B 1 238 ? -0.428 -19.938 -2.479 1 92.25 238 CYS B CA 1
ATOM 5245 C C . CYS B 1 238 ? -1.797 -19.562 -1.916 1 92.25 238 CYS B C 1
ATOM 5247 O O . CYS B 1 238 ? -2.715 -20.391 -1.923 1 92.25 238 CYS B O 1
ATOM 5249 N N . HIS B 1 239 ? -1.929 -18.391 -1.494 1 93.69 239 HIS B N 1
ATOM 5250 C CA . HIS B 1 239 ? -3.152 -17.938 -0.84 1 93.69 239 HIS B CA 1
ATOM 5251 C C . HIS B 1 239 ? -4.312 -17.875 -1.825 1 93.69 239 HIS B C 1
ATOM 5253 O O . HIS B 1 239 ? -5.473 -18.031 -1.436 1 93.69 239 HIS B O 1
ATOM 5259 N N . GLU B 1 240 ? -4.027 -17.734 -3.049 1 92.12 240 GLU B N 1
ATOM 5260 C CA . GLU B 1 240 ? -5.07 -17.656 -4.066 1 92.12 240 GLU B CA 1
ATOM 5261 C C . GLU B 1 240 ? -5.828 -18.984 -4.168 1 92.12 240 GLU B C 1
ATOM 5263 O O . GLU B 1 240 ? -7.023 -19 -4.453 1 92.12 240 GLU B O 1
ATOM 5268 N N . ALA B 1 241 ? -5.117 -20 -3.936 1 92.31 241 ALA B N 1
ATOM 5269 C CA . ALA B 1 241 ? -5.734 -21.312 -4.098 1 92.31 241 ALA B CA 1
ATOM 5270 C C . ALA B 1 241 ? -6.223 -21.859 -2.762 1 92.31 241 ALA B C 1
ATOM 5272 O O . ALA B 1 241 ? -6.84 -22.922 -2.707 1 92.31 241 ALA B O 1
ATOM 5273 N N . CYS B 1 242 ? -6.004 -21.172 -1.732 1 92.62 242 CYS B N 1
ATOM 5274 C CA . CYS B 1 242 ? -6.223 -21.703 -0.392 1 92.62 242 CYS B CA 1
ATOM 5275 C C . CYS B 1 242 ? -7.703 -22 -0.158 1 92.62 242 CYS B C 1
ATOM 5277 O O . CYS B 1 242 ? -8.055 -23.047 0.39 1 92.62 242 CYS B O 1
ATOM 5279 N N . ILE B 1 243 ? -8.594 -21.141 -0.604 1 92.94 243 ILE B N 1
ATOM 5280 C CA . ILE B 1 243 ? -10.016 -21.312 -0.35 1 92.94 243 ILE B CA 1
ATOM 5281 C C . ILE B 1 243 ? -10.547 -22.484 -1.176 1 92.94 243 ILE B C 1
ATOM 5283 O O . ILE B 1 243 ? -11.359 -23.281 -0.691 1 92.94 243 ILE B O 1
ATOM 5287 N N . ALA B 1 244 ? -10.102 -22.562 -2.391 1 90.06 244 ALA B N 1
ATOM 5288 C CA . ALA B 1 244 ? -10.516 -23.672 -3.24 1 90.06 244 ALA B CA 1
ATOM 5289 C C . ALA B 1 244 ? -10.078 -25 -2.645 1 90.06 244 ALA B C 1
ATOM 5291 O O . ALA B 1 244 ? -10.82 -25.984 -2.691 1 90.06 244 ALA B O 1
ATOM 5292 N N . ILE B 1 245 ? -8.914 -25.062 -2.102 1 92.19 245 ILE B N 1
ATOM 5293 C CA . ILE B 1 245 ? -8.391 -26.266 -1.49 1 92.19 245 ILE B CA 1
ATOM 5294 C C . ILE B 1 245 ? -9.188 -26.609 -0.234 1 92.19 245 ILE B C 1
ATOM 5296 O O . ILE B 1 245 ? -9.641 -27.734 -0.06 1 92.19 245 ILE B O 1
ATOM 5300 N N . TYR B 1 246 ? -9.422 -25.609 0.588 1 92.94 246 TYR B N 1
ATOM 5301 C CA . TYR B 1 246 ? -10.164 -25.812 1.829 1 92.94 246 TYR B CA 1
ATOM 5302 C C . TYR B 1 246 ? -11.578 -26.312 1.55 1 92.94 246 TYR B C 1
ATOM 5304 O O . TYR B 1 246 ? -12.055 -27.234 2.207 1 92.94 246 TYR B O 1
ATOM 5312 N N . SER B 1 247 ? -12.195 -25.734 0.583 1 90.19 247 SER B N 1
ATOM 5313 C CA . SER B 1 247 ? -13.578 -26.062 0.264 1 90.19 247 SER B CA 1
ATOM 5314 C C . SER B 1 247 ? -13.68 -27.469 -0.328 1 90.19 247 SER B C 1
ATOM 5316 O O . SER B 1 247 ? -14.734 -28.109 -0.267 1 90.19 247 SER B O 1
ATOM 5318 N N . SER B 1 248 ? -12.617 -27.984 -0.896 1 88.81 248 SER B N 1
ATOM 5319 C CA . SER B 1 248 ? -12.617 -29.297 -1.528 1 88.81 248 SER B CA 1
ATOM 5320 C C . SER B 1 248 ? -12.227 -30.391 -0.537 1 88.81 248 SER B C 1
ATOM 5322 O O . SER B 1 248 ? -12.32 -31.578 -0.847 1 88.81 248 SER B O 1
ATOM 5324 N N . MET B 1 249 ? -11.859 -29.984 0.652 1 91 249 MET B N 1
ATOM 5325 C CA . MET B 1 249 ? -11.438 -30.953 1.66 1 91 249 MET B CA 1
ATOM 5326 C C . MET B 1 249 ? -12.641 -31.719 2.217 1 91 249 MET B C 1
ATOM 5328 O O . MET B 1 249 ? -13.703 -31.141 2.418 1 91 249 MET B O 1
ATOM 5332 N N . HIS B 1 250 ? -12.461 -32.969 2.482 1 89.81 250 HIS B N 1
ATOM 5333 C CA . HIS B 1 250 ? -13.508 -33.812 3.076 1 89.81 250 HIS B CA 1
ATOM 5334 C C . HIS B 1 250 ? -13.82 -33.344 4.504 1 89.81 250 HIS B C 1
ATOM 5336 O O . HIS B 1 250 ? -14.984 -33.219 4.875 1 89.81 250 HIS B O 1
ATOM 5342 N N . ASN B 1 251 ? -12.742 -33.219 5.273 1 89.12 251 ASN B N 1
ATOM 5343 C CA . ASN B 1 251 ? -12.844 -32.75 6.641 1 89.12 251 ASN B CA 1
ATOM 5344 C C . ASN B 1 251 ? -12.477 -31.25 6.723 1 89.12 251 ASN B C 1
ATOM 5346 O O . ASN B 1 251 ? -11.297 -30.906 6.68 1 89.12 251 ASN B O 1
ATOM 5350 N N . LYS B 1 252 ? -13.484 -30.484 6.961 1 90.19 252 LYS B N 1
ATOM 5351 C CA . LYS B 1 252 ? -13.273 -29.047 6.918 1 90.19 252 LYS B CA 1
ATOM 5352 C C . LYS B 1 252 ? -13.133 -28.469 8.328 1 90.19 252 LYS B C 1
ATOM 5354 O O . LYS B 1 252 ? -13.508 -27.312 8.57 1 90.19 252 LYS B O 1
ATOM 5359 N N . LYS B 1 253 ? -12.609 -29.25 9.164 1 93.12 253 LYS B N 1
ATOM 5360 C CA . LYS B 1 253 ? -12.344 -28.734 10.5 1 93.12 253 LYS B CA 1
ATOM 5361 C C . LYS B 1 253 ? -11.219 -27.703 10.477 1 93.12 253 LYS B C 1
ATOM 5363 O O . LYS B 1 253 ? -10.188 -27.922 9.836 1 93.12 253 LYS B O 1
ATOM 5368 N N . LEU B 1 254 ? -11.414 -26.688 11.195 1 93.44 254 LEU B N 1
ATOM 5369 C CA . LEU B 1 254 ? -10.445 -25.594 11.18 1 93.44 254 LEU B CA 1
ATOM 5370 C C . LEU B 1 254 ? -9.117 -26.047 11.789 1 93.44 254 LEU B C 1
ATOM 5372 O O . LEU B 1 254 ? -8.055 -25.594 11.359 1 93.44 254 LEU B O 1
ATOM 5376 N N . SER B 1 255 ? -9.172 -26.875 12.766 1 94.75 255 SER B N 1
ATOM 5377 C CA . SER B 1 255 ? -7.938 -27.375 13.383 1 94.75 255 SER B CA 1
ATOM 5378 C C . SER B 1 255 ? -7.094 -28.141 12.375 1 94.75 255 SER B C 1
ATOM 5380 O O . SER B 1 255 ? -5.867 -28.016 12.352 1 94.75 255 SER B O 1
ATOM 5382 N N . LEU B 1 256 ? -7.746 -28.922 11.594 1 94.94 256 LEU B N 1
ATOM 5383 C CA . LEU B 1 256 ? -7.047 -29.656 10.555 1 94.94 256 LEU B CA 1
ATOM 5384 C C . LEU B 1 256 ? -6.465 -28.719 9.508 1 94.94 256 LEU B C 1
ATOM 5386 O O . LEU B 1 256 ? -5.348 -28.938 9.031 1 94.94 256 LEU B O 1
ATOM 5390 N N . TRP B 1 257 ? -7.199 -27.734 9.188 1 95.5 257 TRP B N 1
ATOM 5391 C CA . TRP B 1 257 ? -6.734 -26.75 8.219 1 95.5 257 TRP B CA 1
ATOM 5392 C C . TRP B 1 257 ? -5.484 -26.047 8.719 1 95.5 257 TRP B C 1
ATOM 5394 O O . TRP B 1 257 ? -4.543 -25.812 7.961 1 95.5 257 TRP B O 1
ATOM 5404 N N . ILE B 1 258 ? -5.461 -25.719 9.977 1 95.62 258 ILE B N 1
ATOM 5405 C CA . ILE B 1 258 ? -4.301 -25.078 10.586 1 95.62 258 ILE B CA 1
ATOM 5406 C C . ILE B 1 258 ? -3.086 -26 10.469 1 95.62 258 ILE B C 1
ATOM 5408 O O . ILE B 1 258 ? -1.981 -25.531 10.172 1 95.62 258 ILE B O 1
ATOM 5412 N N . MET B 1 259 ? -3.299 -27.203 10.641 1 95.31 259 MET B N 1
ATOM 5413 C CA . MET B 1 259 ? -2.221 -28.188 10.547 1 95.31 259 MET B CA 1
ATOM 5414 C C . MET B 1 259 ? -1.734 -28.312 9.109 1 95.31 259 MET B C 1
ATOM 5416 O O . MET B 1 259 ? -0.528 -28.344 8.852 1 95.31 259 MET B O 1
ATOM 5420 N N . VAL B 1 260 ? -2.662 -28.422 8.203 1 94.56 260 VAL B N 1
ATOM 5421 C CA . VAL B 1 260 ? -2.33 -28.547 6.789 1 94.56 260 VAL B CA 1
ATOM 5422 C C . VAL B 1 260 ? -1.544 -27.328 6.336 1 94.56 260 VAL B C 1
ATOM 5424 O O . VAL B 1 260 ? -0.513 -27.453 5.672 1 94.56 260 VAL B O 1
ATOM 5427 N N . SER B 1 261 ? -1.986 -26.125 6.691 1 95.56 261 SER B N 1
ATOM 5428 C CA . SER B 1 261 ? -1.325 -24.875 6.328 1 95.56 261 SER B CA 1
ATOM 5429 C C . SER B 1 261 ? 0.057 -24.781 6.965 1 95.56 261 SER B C 1
ATOM 5431 O O . SER B 1 261 ? 1.032 -24.438 6.293 1 95.56 261 SER B O 1
ATOM 5433 N N . GLY B 1 262 ? 0.138 -25.094 8.266 1 95.06 262 GLY B N 1
ATOM 5434 C CA . GLY B 1 262 ? 1.407 -25.031 8.977 1 95.06 262 GLY B CA 1
ATOM 5435 C C . GLY B 1 262 ? 2.445 -25.984 8.422 1 95.06 262 GLY B C 1
ATOM 5436 O O . GLY B 1 262 ? 3.59 -25.594 8.18 1 95.06 262 GLY B O 1
ATOM 5437 N N . LEU B 1 263 ? 2.043 -27.156 8.125 1 94.25 263 LEU B N 1
ATOM 5438 C CA . LEU B 1 263 ? 2.951 -28.172 7.621 1 94.25 263 LEU B CA 1
ATOM 5439 C C . LEU B 1 263 ? 3.428 -27.828 6.215 1 94.25 263 LEU B C 1
ATOM 5441 O O . LEU B 1 263 ? 4.609 -27.984 5.902 1 94.25 263 LEU B O 1
ATOM 5445 N N . SER B 1 264 ? 2.496 -27.438 5.41 1 95 264 SER B N 1
ATOM 5446 C CA . SER B 1 264 ? 2.863 -27.078 4.047 1 95 264 SER B CA 1
ATOM 5447 C C . SER B 1 264 ? 3.85 -25.906 4.027 1 95 264 SER B C 1
ATOM 5449 O O . SER B 1 264 ? 4.848 -25.953 3.305 1 95 264 SER B O 1
ATOM 5451 N N . MET B 1 265 ? 3.631 -24.938 4.867 1 95.38 265 MET B N 1
ATOM 5452 C CA . MET B 1 265 ? 4.492 -23.766 4.891 1 95.38 265 MET B CA 1
ATOM 5453 C C . MET B 1 265 ? 5.867 -24.109 5.457 1 95.38 265 MET B C 1
ATOM 5455 O O . MET B 1 265 ? 6.883 -23.578 4.996 1 95.38 265 MET B O 1
ATOM 5459 N N . LEU B 1 266 ? 5.918 -24.906 6.426 1 94.62 266 LEU B N 1
ATOM 5460 C CA . LEU B 1 266 ? 7.191 -25.297 7.016 1 94.62 266 LEU B CA 1
ATOM 5461 C C . LEU B 1 266 ? 8.031 -26.094 6.016 1 94.62 266 LEU B C 1
ATOM 5463 O O . LEU B 1 266 ? 9.242 -25.891 5.918 1 94.62 266 LEU B O 1
ATOM 5467 N N . PHE B 1 267 ? 7.391 -26.984 5.32 1 94.69 267 PHE B N 1
ATOM 5468 C CA . PHE B 1 267 ? 8.086 -27.75 4.297 1 94.69 267 PHE B CA 1
ATOM 5469 C C . PHE B 1 267 ? 8.602 -26.844 3.186 1 94.69 267 PHE B C 1
ATOM 5471 O O . PHE B 1 267 ? 9.719 -27 2.703 1 94.69 267 PHE B O 1
ATOM 5478 N N . CYS B 1 268 ? 7.75 -25.922 2.762 1 94.44 268 CYS B N 1
ATOM 5479 C CA . CYS B 1 268 ? 8.164 -24.969 1.745 1 94.44 268 CYS B CA 1
ATOM 5480 C C . CYS B 1 268 ? 9.352 -24.141 2.23 1 94.44 268 CYS B C 1
ATOM 5482 O O . CYS B 1 268 ? 10.281 -23.875 1.467 1 94.44 268 CYS B O 1
ATOM 5484 N N . LEU B 1 269 ? 9.281 -23.734 3.479 1 94.56 269 LEU B N 1
ATOM 5485 C CA . LEU B 1 269 ? 10.375 -22.969 4.055 1 94.56 269 LEU B CA 1
ATOM 5486 C C . LEU B 1 269 ? 11.68 -23.75 3.988 1 94.56 269 LEU B C 1
ATOM 5488 O O . LEU B 1 269 ? 12.727 -23.188 3.646 1 94.56 269 LEU B O 1
ATOM 5492 N N . LEU B 1 270 ? 11.625 -24.984 4.297 1 94.5 270 LEU B N 1
ATOM 5493 C CA . LEU B 1 270 ? 12.812 -25.828 4.289 1 94.5 270 LEU B CA 1
ATOM 5494 C C . LEU B 1 270 ? 13.391 -25.938 2.885 1 94.5 270 LEU B C 1
ATOM 5496 O O . LEU B 1 270 ? 14.594 -25.75 2.686 1 94.5 270 LEU B O 1
ATOM 5500 N N . ILE B 1 271 ? 12.555 -26.219 1.948 1 94.88 271 ILE B N 1
ATOM 5501 C CA . ILE B 1 271 ? 12.992 -26.406 0.572 1 94.88 271 ILE B CA 1
ATOM 5502 C C . ILE B 1 271 ? 13.555 -25.109 0.016 1 94.88 271 ILE B C 1
ATOM 5504 O O . ILE B 1 271 ? 14.633 -25.094 -0.59 1 94.88 271 ILE B O 1
ATOM 5508 N N . TYR B 1 272 ? 12.844 -24 0.218 1 95.06 272 TYR B N 1
ATOM 5509 C CA . TYR B 1 272 ? 13.273 -22.703 -0.283 1 95.06 272 TYR B CA 1
ATOM 5510 C C . TYR B 1 272 ? 14.578 -22.281 0.375 1 95.06 272 TYR B C 1
ATOM 5512 O O . TYR B 1 272 ? 15.477 -21.75 -0.293 1 95.06 272 TYR B O 1
ATOM 5520 N N . SER B 1 273 ? 14.727 -22.5 1.686 1 94.25 273 SER B N 1
ATOM 5521 C CA . SER B 1 273 ? 15.93 -22.094 2.41 1 94.25 273 SER B CA 1
ATOM 5522 C C . SER B 1 273 ? 17.141 -22.938 1.991 1 94.25 273 SER B C 1
ATOM 5524 O O . SER B 1 273 ? 18.234 -22.406 1.819 1 94.25 273 SER B O 1
ATOM 5526 N N . LEU B 1 274 ? 16.969 -24.203 1.826 1 95.12 274 LEU B N 1
ATOM 5527 C CA . LEU B 1 274 ? 18.062 -25.062 1.416 1 95.12 274 LEU B CA 1
ATOM 5528 C C . LEU B 1 274 ? 18.516 -24.734 -0.005 1 95.12 274 LEU B C 1
ATOM 5530 O O . LEU B 1 274 ? 19.703 -24.688 -0.284 1 95.12 274 LEU B O 1
ATOM 5534 N N . THR B 1 275 ? 17.578 -24.531 -0.836 1 95.06 275 THR B N 1
ATOM 5535 C CA . THR B 1 275 ? 17.906 -24.188 -2.215 1 95.06 275 THR B CA 1
ATOM 5536 C C . THR B 1 275 ? 18.609 -22.828 -2.277 1 95.06 275 THR B C 1
ATOM 5538 O O . THR B 1 275 ? 19.594 -22.672 -3.008 1 95.06 275 THR B O 1
ATOM 5541 N N . GLY B 1 276 ? 18.031 -21.891 -1.545 1 94.06 276 GLY B N 1
ATOM 5542 C CA . GLY B 1 276 ? 18.656 -20.562 -1.515 1 94.06 276 GLY B CA 1
ATOM 5543 C C . GLY B 1 276 ? 20.047 -20.578 -0.912 1 94.06 276 GLY B C 1
ATOM 5544 O O . GLY B 1 276 ? 20.953 -19.922 -1.426 1 94.06 276 GLY B O 1
ATOM 5545 N N . LEU B 1 277 ? 20.203 -21.297 0.111 1 93.19 277 LEU B N 1
ATOM 5546 C CA . LEU B 1 277 ? 21.484 -21.359 0.82 1 93.19 277 LEU B CA 1
ATOM 5547 C C . LEU B 1 277 ? 22.562 -22 -0.049 1 93.19 277 LEU B C 1
ATOM 5549 O O . LEU B 1 277 ? 23.594 -21.391 -0.299 1 93.19 277 LEU B O 1
ATOM 5553 N N . TYR B 1 278 ? 22.297 -23.141 -0.578 1 93.56 278 TYR B N 1
ATOM 5554 C CA . TYR B 1 278 ? 23.312 -23.875 -1.319 1 93.56 278 TYR B CA 1
ATOM 5555 C C . TYR B 1 278 ? 23.5 -23.297 -2.715 1 93.56 278 TYR B C 1
ATOM 5557 O O . TYR B 1 278 ? 24.594 -23.328 -3.271 1 93.56 278 TYR B O 1
ATOM 5565 N N . GLY B 1 279 ? 22.438 -22.781 -3.236 1 93.31 279 GLY B N 1
ATOM 5566 C CA . GLY B 1 279 ? 22.594 -22.062 -4.492 1 93.31 279 GLY B CA 1
ATOM 5567 C C . GLY B 1 279 ? 23.469 -20.828 -4.359 1 93.31 279 GLY B C 1
ATOM 5568 O O . GLY B 1 279 ? 24.328 -20.578 -5.211 1 93.31 279 GLY B O 1
ATOM 5569 N N . TYR B 1 280 ? 23.203 -20.141 -3.324 1 92.06 280 TYR B N 1
ATOM 5570 C CA . TYR B 1 280 ? 23.984 -18.938 -3.064 1 92.06 280 TYR B CA 1
ATOM 5571 C C . TYR B 1 280 ? 25.438 -19.281 -2.762 1 92.06 280 TYR B C 1
ATOM 5573 O O . TYR B 1 280 ? 26.344 -18.562 -3.191 1 92.06 280 TYR B O 1
ATOM 5581 N N . LEU B 1 281 ? 25.672 -20.281 -2.033 1 90.75 281 LEU B N 1
ATOM 5582 C CA . LEU B 1 281 ? 27.031 -20.688 -1.688 1 90.75 281 LEU B CA 1
ATOM 5583 C C . LEU B 1 281 ? 27.781 -21.156 -2.924 1 90.75 281 LEU B C 1
ATOM 5585 O O . LEU B 1 281 ? 29 -20.969 -3.02 1 90.75 281 LEU B O 1
ATOM 5589 N N . THR B 1 282 ? 27.172 -21.656 -3.883 1 90.75 282 THR B N 1
ATOM 5590 C CA . THR B 1 282 ? 27.797 -22.188 -5.086 1 90.75 282 THR B CA 1
ATOM 5591 C C . THR B 1 282 ? 28.188 -21.078 -6.043 1 90.75 282 THR B C 1
ATOM 5593 O O . THR B 1 282 ? 29.297 -21.062 -6.574 1 90.75 282 THR B O 1
ATOM 5596 N N . PHE B 1 283 ? 27.312 -20.078 -6.227 1 90.81 283 PHE B N 1
ATOM 5597 C CA . PHE B 1 283 ? 27.531 -19.109 -7.293 1 90.81 283 PHE B CA 1
ATOM 5598 C C . PHE B 1 283 ? 27.844 -17.734 -6.719 1 90.81 283 PHE B C 1
ATOM 5600 O O . PHE B 1 283 ? 28.406 -16.875 -7.402 1 90.81 283 PHE B O 1
ATOM 5607 N N . GLY B 1 284 ? 27.359 -17.484 -5.5 1 85.31 284 GLY B N 1
ATOM 5608 C CA . GLY B 1 284 ? 27.625 -16.203 -4.875 1 85.31 284 GLY B CA 1
ATOM 5609 C C . GLY B 1 284 ? 26.953 -15.047 -5.59 1 85.31 284 GLY B C 1
ATOM 5610 O O . GLY B 1 284 ? 25.766 -15.086 -5.859 1 85.31 284 GLY B O 1
ATOM 5611 N N . ALA B 1 285 ? 27.703 -14.039 -5.977 1 84.06 285 ALA B N 1
ATOM 5612 C CA . ALA B 1 285 ? 27.188 -12.812 -6.586 1 84.06 285 ALA B CA 1
ATOM 5613 C C . ALA B 1 285 ? 26.875 -13.023 -8.062 1 84.06 285 ALA B C 1
ATOM 5615 O O . ALA B 1 285 ? 26.109 -12.25 -8.656 1 84.06 285 ALA B O 1
ATOM 5616 N N . ASP B 1 286 ? 27.281 -14.086 -8.57 1 86.62 286 ASP B N 1
ATOM 5617 C CA . ASP B 1 286 ? 27.109 -14.32 -10 1 86.62 286 ASP B CA 1
ATOM 5618 C C . ASP B 1 286 ? 25.891 -15.18 -10.273 1 86.62 286 ASP B C 1
ATOM 5620 O O . ASP B 1 286 ? 25.641 -15.594 -11.406 1 86.62 286 ASP B O 1
ATOM 5624 N N . VAL B 1 287 ? 25.219 -15.375 -9.258 1 88.56 287 VAL B N 1
ATOM 5625 C CA . VAL B 1 287 ? 24.031 -16.219 -9.438 1 88.56 287 VAL B CA 1
ATOM 5626 C C . VAL B 1 287 ? 23 -15.484 -10.297 1 88.56 287 VAL B C 1
ATOM 5628 O O . VAL B 1 287 ? 22.734 -14.305 -10.078 1 88.56 287 VAL B O 1
ATOM 5631 N N . ALA B 1 288 ? 22.484 -16.141 -11.289 1 87.25 288 ALA B N 1
ATOM 5632 C CA . ALA B 1 288 ? 21.438 -15.586 -12.141 1 87.25 288 ALA B CA 1
ATOM 5633 C C . ALA B 1 288 ? 20.078 -15.602 -11.422 1 87.25 288 ALA B C 1
ATOM 5635 O O . ALA B 1 288 ? 19.938 -16.25 -10.391 1 87.25 288 ALA B O 1
ATOM 5636 N N . ALA B 1 289 ? 19.125 -14.859 -11.969 1 86.12 289 ALA B N 1
ATOM 5637 C CA . ALA B 1 289 ? 17.781 -14.844 -11.414 1 86.12 289 ALA B CA 1
ATOM 5638 C C . ALA B 1 289 ? 17.156 -16.234 -11.422 1 86.12 289 ALA B C 1
ATOM 5640 O O . ALA B 1 289 ? 16.438 -16.609 -10.5 1 86.12 289 ALA B O 1
ATOM 5641 N N . ASP B 1 290 ? 17.406 -16.938 -12.43 1 89.19 290 ASP B N 1
ATOM 5642 C CA . ASP B 1 290 ? 17.109 -18.375 -12.516 1 89.19 290 ASP B CA 1
ATOM 5643 C C . ASP B 1 290 ? 18.375 -19.203 -12.305 1 89.19 290 ASP B C 1
ATOM 5645 O O . ASP B 1 290 ? 19.234 -19.266 -13.18 1 89.19 290 ASP B O 1
ATOM 5649 N N . ILE B 1 291 ? 18.438 -19.906 -11.203 1 91.44 291 ILE B N 1
ATOM 5650 C CA . ILE B 1 291 ? 19.656 -20.594 -10.805 1 91.44 291 ILE B CA 1
ATOM 5651 C C . ILE B 1 291 ? 20.016 -21.641 -11.852 1 91.44 291 ILE B C 1
ATOM 5653 O O . ILE B 1 291 ? 21.203 -21.938 -12.055 1 91.44 291 ILE B O 1
ATOM 5657 N N . LEU B 1 292 ? 19.062 -22.234 -12.484 1 90 292 LEU B N 1
ATOM 5658 C CA . LEU B 1 292 ? 19.312 -23.297 -13.469 1 90 292 LEU B CA 1
ATOM 5659 C C . LEU B 1 292 ? 20.047 -22.734 -14.68 1 90 292 LEU B C 1
ATOM 5661 O O . LEU B 1 292 ? 20.703 -23.484 -15.406 1 90 292 LEU B O 1
ATOM 5665 N N . MET B 1 293 ? 19.938 -21.453 -14.82 1 89.56 293 MET B N 1
ATOM 5666 C CA . MET B 1 293 ? 20.656 -20.828 -15.922 1 89.56 293 MET B CA 1
ATOM 5667 C C . MET B 1 293 ? 22.125 -20.594 -15.578 1 89.56 293 MET B C 1
ATOM 5669 O O . MET B 1 293 ? 22.938 -20.359 -16.469 1 89.56 293 MET B O 1
ATOM 5673 N N . SER B 1 294 ? 22.422 -20.688 -14.336 1 90 294 SER B N 1
ATOM 5674 C CA . SER B 1 294 ? 23.797 -20.5 -13.891 1 90 294 SER B CA 1
ATOM 5675 C C . SER B 1 294 ? 24.609 -21.781 -14.047 1 90 294 SER B C 1
ATOM 5677 O O . SER B 1 294 ? 25.844 -21.75 -14.07 1 90 294 SER B O 1
ATOM 5679 N N . TYR B 1 295 ? 23.969 -22.906 -14.188 1 89.81 295 TYR B N 1
ATOM 5680 C CA . TYR B 1 295 ? 24.656 -24.188 -14.367 1 89.81 295 TYR B CA 1
ATOM 5681 C C . TYR B 1 295 ? 24.984 -24.422 -15.836 1 89.81 295 TYR B C 1
ATOM 5683 O O . TYR B 1 295 ? 24.25 -23.969 -16.719 1 89.81 295 TYR B O 1
ATOM 5691 N N . PRO B 1 296 ? 26.062 -25.047 -16.062 1 83.62 296 PRO B N 1
ATOM 5692 C CA . PRO B 1 296 ? 26.422 -25.344 -17.453 1 83.62 296 PRO B CA 1
ATOM 5693 C C . PRO B 1 296 ? 25.453 -26.297 -18.141 1 83.62 296 PRO B C 1
ATOM 5695 O O . PRO B 1 296 ? 24.797 -27.109 -17.453 1 83.62 296 PRO B O 1
ATOM 5698 N N . GLY B 1 297 ? 25.312 -26.266 -19.406 1 79 297 GLY B N 1
ATOM 5699 C CA . GLY B 1 297 ? 24.359 -27.062 -20.172 1 79 297 GLY B CA 1
ATOM 5700 C C . GLY B 1 297 ? 24.828 -28.484 -20.422 1 79 297 GLY B C 1
ATOM 5701 O O . GLY B 1 297 ? 24.031 -29.344 -20.766 1 79 297 GLY B O 1
ATOM 5702 N N . ASN B 1 298 ? 26.094 -28.734 -20.109 1 80.12 298 ASN B N 1
ATOM 5703 C CA . ASN B 1 298 ? 26.656 -30.031 -20.484 1 80.12 298 ASN B CA 1
ATOM 5704 C C . ASN B 1 298 ? 26.547 -31.047 -19.344 1 80.12 298 ASN B C 1
ATOM 5706 O O . ASN B 1 298 ? 26.938 -32.219 -19.5 1 80.12 298 ASN B O 1
ATOM 5710 N N . ASP B 1 299 ? 25.906 -30.734 -18.344 1 86.5 299 ASP B N 1
ATOM 5711 C CA . ASP B 1 299 ? 25.766 -31.656 -17.203 1 86.5 299 ASP B CA 1
ATOM 5712 C C . ASP B 1 299 ? 24.453 -32.406 -17.266 1 86.5 299 ASP B C 1
ATOM 5714 O O . ASP B 1 299 ? 23.375 -31.812 -17.219 1 86.5 299 ASP B O 1
ATOM 5718 N N . VAL B 1 300 ? 24.531 -33.719 -17.281 1 87.62 300 VAL B N 1
ATOM 5719 C CA . VAL B 1 300 ? 23.359 -34.562 -17.438 1 87.62 300 VAL B CA 1
ATOM 5720 C C . VAL B 1 300 ? 22.453 -34.438 -16.219 1 87.62 300 VAL B C 1
ATOM 5722 O O . VAL B 1 300 ? 21.234 -34.375 -16.359 1 87.62 300 VAL B O 1
ATOM 5725 N N . VAL B 1 301 ? 23.047 -34.438 -15.055 1 90.38 301 VAL B N 1
ATOM 5726 C CA . VAL B 1 301 ? 22.266 -34.344 -13.828 1 90.38 301 VAL B CA 1
ATOM 5727 C C . VAL B 1 301 ? 21.469 -33.062 -13.812 1 90.38 301 VAL B C 1
ATOM 5729 O O . VAL B 1 301 ? 20.297 -33.031 -13.43 1 90.38 301 VAL B O 1
ATOM 5732 N N . ILE B 1 302 ? 22.062 -32.062 -14.312 1 91.62 302 ILE B N 1
ATOM 5733 C CA . ILE B 1 302 ? 21.406 -30.75 -14.367 1 91.62 302 ILE B CA 1
ATOM 5734 C C . ILE B 1 302 ? 20.328 -30.766 -15.445 1 91.62 302 ILE B C 1
ATOM 5736 O O . ILE B 1 302 ? 19.266 -30.172 -15.281 1 91.62 302 ILE B O 1
ATOM 5740 N N . THR B 1 303 ? 20.594 -31.406 -16.5 1 91.69 303 THR B N 1
ATOM 5741 C CA . THR B 1 303 ? 19.609 -31.5 -17.578 1 91.69 303 THR B CA 1
ATOM 5742 C C . THR B 1 303 ? 18.359 -32.25 -17.109 1 91.69 303 THR B C 1
ATOM 5744 O O . THR B 1 303 ? 17.25 -31.844 -17.438 1 91.69 303 THR B O 1
ATOM 5747 N N . ILE B 1 304 ? 18.562 -33.281 -16.344 1 91.75 304 ILE B N 1
ATOM 5748 C CA . ILE B 1 304 ? 17.438 -34 -15.789 1 91.75 304 ILE B CA 1
ATOM 5749 C C . ILE B 1 304 ? 16.656 -33.125 -14.82 1 91.75 304 ILE B C 1
ATOM 5751 O O . ILE B 1 304 ? 15.422 -33.125 -14.812 1 91.75 304 ILE B O 1
ATOM 5755 N N . ALA B 1 305 ? 17.375 -32.406 -14.039 1 93.56 305 ALA B N 1
ATOM 5756 C CA . ALA B 1 305 ? 16.734 -31.469 -13.117 1 93.56 305 ALA B CA 1
ATOM 5757 C C . ALA B 1 305 ? 15.914 -30.422 -13.875 1 93.56 305 ALA B C 1
ATOM 5759 O O . ALA B 1 305 ? 14.805 -30.078 -13.461 1 93.56 305 ALA B O 1
ATOM 5760 N N . ARG B 1 306 ? 16.406 -29.953 -14.984 1 93.25 306 ARG B N 1
ATOM 5761 C CA . ARG B 1 306 ? 15.711 -28.984 -15.82 1 93.25 306 ARG B CA 1
ATOM 5762 C C . ARG B 1 306 ? 14.414 -29.578 -16.359 1 93.25 306 ARG B C 1
ATOM 5764 O O . ARG B 1 306 ? 13.367 -28.922 -16.344 1 93.25 306 ARG B O 1
ATOM 5771 N N . LEU B 1 307 ? 14.523 -30.766 -16.781 1 90.81 307 LEU B N 1
ATOM 5772 C CA . LEU B 1 307 ? 13.367 -31.438 -17.359 1 90.81 307 LEU B CA 1
ATOM 5773 C C . LEU B 1 307 ? 12.289 -31.672 -16.312 1 90.81 307 LEU B C 1
ATOM 5775 O O . LEU B 1 307 ? 11.109 -31.375 -16.547 1 90.81 307 LEU B O 1
ATOM 5779 N N . LEU B 1 308 ? 12.68 -32.188 -15.219 1 91.38 308 LEU B N 1
ATOM 5780 C CA . LEU B 1 308 ? 11.719 -32.469 -14.164 1 91.38 308 LEU B CA 1
ATOM 5781 C C . LEU B 1 308 ? 11.102 -31.188 -13.617 1 91.38 308 LEU B C 1
ATOM 5783 O O . LEU B 1 308 ? 9.898 -31.141 -13.328 1 91.38 308 LEU B O 1
ATOM 5787 N N . PHE B 1 309 ? 11.891 -30.234 -13.484 1 91.19 309 PHE B N 1
ATOM 5788 C CA . PHE B 1 309 ? 11.359 -28.969 -12.992 1 91.19 309 PHE B CA 1
ATOM 5789 C C . PHE B 1 309 ? 10.43 -28.328 -14.016 1 91.19 309 PHE B C 1
ATOM 5791 O O . PHE B 1 309 ? 9.422 -27.719 -13.656 1 91.19 309 PHE B O 1
ATOM 5798 N N . GLY B 1 310 ? 10.781 -28.391 -15.266 1 89.88 310 GLY B N 1
ATOM 5799 C CA . GLY B 1 310 ? 9.859 -27.953 -16.297 1 89.88 310 GLY B CA 1
ATOM 5800 C C . GLY B 1 310 ? 8.5 -28.625 -16.219 1 89.88 310 GLY B C 1
ATOM 5801 O O . GLY B 1 310 ? 7.469 -27.953 -16.312 1 89.88 310 GLY B O 1
ATOM 5802 N N . ILE B 1 311 ? 8.539 -29.891 -15.977 1 87.31 311 ILE B N 1
ATOM 5803 C CA . ILE B 1 311 ? 7.305 -30.641 -15.82 1 87.31 311 ILE B CA 1
ATOM 5804 C C . ILE B 1 311 ? 6.559 -30.156 -14.578 1 87.31 311 ILE B C 1
ATOM 5806 O O . ILE B 1 311 ? 5.332 -30.031 -14.594 1 87.31 311 ILE B O 1
ATOM 5810 N N . SER B 1 312 ? 7.285 -29.891 -13.562 1 90.88 312 SER B N 1
ATOM 5811 C CA . SER B 1 312 ? 6.672 -29.391 -12.336 1 90.88 312 SER B CA 1
ATOM 5812 C C . SER B 1 312 ? 5.93 -28.078 -12.586 1 90.88 312 SER B C 1
ATOM 5814 O O . SER B 1 312 ? 4.809 -27.891 -12.109 1 90.88 312 SER B O 1
ATOM 5816 N N . ILE B 1 313 ? 6.469 -27.188 -13.312 1 91.44 313 ILE B N 1
ATOM 5817 C CA . ILE B 1 313 ? 5.859 -25.891 -13.578 1 91.44 313 ILE B CA 1
ATOM 5818 C C . ILE B 1 313 ? 4.641 -26.062 -14.477 1 91.44 313 ILE B C 1
ATOM 5820 O O . ILE B 1 313 ? 3.613 -25.422 -14.273 1 91.44 313 ILE B O 1
ATOM 5824 N N . ILE B 1 314 ? 4.746 -26.938 -15.43 1 88.62 314 ILE B N 1
ATOM 5825 C CA . ILE B 1 314 ? 3.664 -27.203 -16.375 1 88.62 314 ILE B CA 1
ATOM 5826 C C . ILE B 1 314 ? 2.451 -27.75 -15.625 1 88.62 314 ILE B C 1
ATOM 5828 O O . ILE B 1 314 ? 1.308 -27.469 -15.984 1 88.62 314 ILE B O 1
ATOM 5832 N N . THR B 1 315 ? 2.674 -28.453 -14.602 1 87.81 315 THR B N 1
ATOM 5833 C CA . THR B 1 315 ? 1.571 -29.062 -13.867 1 87.81 315 THR B CA 1
ATOM 5834 C C . THR B 1 315 ? 0.95 -28.062 -12.898 1 87.81 315 THR B C 1
ATOM 5836 O O . THR B 1 315 ? -0.147 -28.297 -12.383 1 87.81 315 THR B O 1
ATOM 5839 N N . ILE B 1 316 ? 1.592 -27 -12.594 1 91.5 316 ILE B N 1
ATOM 5840 C CA . ILE B 1 316 ? 1.026 -25.969 -11.727 1 91.5 316 ILE B CA 1
ATOM 5841 C C . ILE B 1 316 ? 0.125 -25.047 -12.555 1 91.5 316 ILE B C 1
ATOM 5843 O O . ILE B 1 316 ? -0.859 -24.516 -12.039 1 91.5 316 ILE B O 1
ATOM 5847 N N . TYR B 1 317 ? 0.44 -24.891 -13.797 1 92.06 317 TYR B N 1
ATOM 5848 C CA . TYR B 1 317 ? -0.247 -23.969 -14.688 1 92.06 317 TYR B CA 1
ATOM 5849 C C . TYR B 1 317 ? -1.744 -24.25 -14.727 1 92.06 317 TYR B C 1
ATOM 5851 O O . TYR B 1 317 ? -2.561 -23.328 -14.633 1 92.06 317 TYR B O 1
ATOM 5859 N N . PRO B 1 318 ? -2.145 -25.531 -14.766 1 90 318 PRO B N 1
ATOM 5860 C CA . PRO B 1 318 ? -3.582 -25.812 -14.781 1 90 318 PRO B CA 1
ATOM 5861 C C . PRO B 1 318 ? -4.289 -25.359 -13.508 1 90 318 PRO B C 1
ATOM 5863 O O . PRO B 1 318 ? -5.469 -25 -13.547 1 90 318 PRO B O 1
ATOM 5866 N N . ILE B 1 319 ? -3.643 -25.438 -12.406 1 87.69 319 ILE B N 1
ATOM 5867 C CA . ILE B 1 319 ? -4.234 -24.984 -11.156 1 87.69 319 ILE B CA 1
ATOM 5868 C C . ILE B 1 319 ? -4.504 -23.484 -11.242 1 87.69 319 ILE B C 1
ATOM 5870 O O . ILE B 1 319 ? -5.602 -23.016 -10.922 1 87.69 319 ILE B O 1
ATOM 5874 N N . VAL B 1 320 ? -3.545 -22.766 -11.664 1 91.88 320 VAL B N 1
ATOM 5875 C CA . VAL B 1 320 ? -3.648 -21.312 -11.773 1 91.88 320 VAL B CA 1
ATOM 5876 C C . VAL B 1 320 ? -4.719 -20.938 -12.797 1 91.88 320 VAL B C 1
ATOM 5878 O O . VAL B 1 320 ? -5.504 -20.016 -12.578 1 91.88 320 VAL B O 1
ATOM 5881 N N . LEU B 1 321 ? -4.695 -21.656 -13.844 1 92.19 321 LEU B N 1
ATOM 5882 C CA . LEU B 1 321 ? -5.668 -21.391 -14.898 1 92.19 321 LEU B CA 1
ATOM 5883 C C . LEU B 1 321 ? -7.082 -21.688 -14.422 1 92.19 321 LEU B C 1
ATOM 5885 O O . LEU B 1 321 ? -8.023 -20.969 -14.75 1 92.19 321 LEU B O 1
ATOM 5889 N N . LEU B 1 322 ? -7.266 -22.766 -13.719 1 89.88 322 LEU B N 1
ATOM 5890 C CA . LEU B 1 322 ? -8.57 -23.094 -13.156 1 89.88 322 LEU B CA 1
ATOM 5891 C C . LEU B 1 322 ? -9.086 -21.969 -12.266 1 89.88 322 LEU B C 1
ATOM 5893 O O . LEU B 1 322 ? -10.25 -21.594 -12.344 1 89.88 322 LEU B O 1
ATOM 5897 N N . LEU B 1 323 ? -8.234 -21.484 -11.453 1 90.75 323 LEU B N 1
ATOM 5898 C CA . LEU B 1 323 ? -8.609 -20.391 -10.57 1 90.75 323 LEU B CA 1
ATOM 5899 C C . LEU B 1 323 ? -8.938 -19.125 -11.367 1 90.75 323 LEU B C 1
ATOM 5901 O O . LEU B 1 323 ? -9.906 -18.422 -11.07 1 90.75 323 LEU B O 1
ATOM 5905 N N . GLY B 1 324 ? -8.109 -18.875 -12.32 1 91.38 324 GLY B N 1
ATOM 5906 C CA . GLY B 1 324 ? -8.344 -17.719 -13.18 1 91.38 324 GLY B CA 1
ATOM 5907 C C . GLY B 1 324 ? -9.664 -17.797 -13.93 1 91.38 324 GLY B C 1
ATOM 5908 O O . GLY B 1 324 ? -10.375 -16.797 -14.023 1 91.38 324 GLY B O 1
ATOM 5909 N N . ARG B 1 325 ? -9.969 -18.906 -14.414 1 89.38 325 ARG B N 1
ATOM 5910 C CA . ARG B 1 325 ? -11.234 -19.094 -15.117 1 89.38 325 ARG B CA 1
ATOM 5911 C C . ARG B 1 325 ? -12.422 -18.906 -14.18 1 89.38 325 ARG B C 1
ATOM 5913 O O . ARG B 1 325 ? -13.422 -18.312 -14.562 1 89.38 325 ARG B O 1
ATOM 5920 N N . SER B 1 326 ? -12.273 -19.391 -13.008 1 86.88 326 SER B N 1
ATOM 5921 C CA . SER B 1 326 ? -13.352 -19.266 -12.031 1 86.88 326 SER B CA 1
ATOM 5922 C C . SER B 1 326 ? -13.641 -17.797 -11.711 1 86.88 326 SER B C 1
ATOM 5924 O O . SER B 1 326 ? -14.805 -17.406 -11.625 1 86.88 326 SER B O 1
ATOM 5926 N N . VAL B 1 327 ? -12.648 -17.078 -11.547 1 90.31 327 VAL B N 1
ATOM 5927 C CA . VAL B 1 327 ? -12.828 -15.672 -11.188 1 90.31 327 VAL B CA 1
ATOM 5928 C C . VAL B 1 327 ? -13.375 -14.898 -12.391 1 90.31 327 VAL B C 1
ATOM 5930 O O . VAL B 1 327 ? -14.203 -14 -12.242 1 90.31 327 VAL B O 1
ATOM 5933 N N . LEU B 1 328 ? -12.93 -15.258 -13.562 1 88.69 328 LEU B N 1
ATOM 5934 C CA . LEU B 1 328 ? -13.406 -14.594 -14.773 1 88.69 328 LEU B CA 1
ATOM 5935 C C . LEU B 1 328 ? -14.883 -14.883 -15.008 1 88.69 328 LEU B C 1
ATOM 5937 O O . LEU B 1 328 ? -15.633 -14.008 -15.438 1 88.69 328 LEU B O 1
ATOM 5941 N N . GLN B 1 329 ? -15.242 -16.062 -14.758 1 84.44 329 GLN B N 1
ATOM 5942 C CA . GLN B 1 329 ? -16.641 -16.438 -14.906 1 84.44 329 GLN B CA 1
ATOM 5943 C C . GLN B 1 329 ? -17.516 -15.711 -13.891 1 84.44 329 GLN B C 1
ATOM 5945 O O . GLN B 1 329 ? -18.625 -15.281 -14.203 1 84.44 329 GLN B O 1
ATOM 5950 N N . ASP B 1 330 ? -16.953 -15.547 -12.734 1 82.94 330 ASP B N 1
ATOM 5951 C CA . ASP B 1 330 ? -17.672 -14.828 -11.688 1 82.94 330 ASP B CA 1
ATOM 5952 C C . ASP B 1 330 ? -17.781 -13.344 -12.016 1 82.94 330 ASP B C 1
ATOM 5954 O O . ASP B 1 330 ? -18.797 -12.711 -11.727 1 82.94 330 ASP B O 1
ATOM 5958 N N . ALA B 1 331 ? -16.766 -12.805 -12.562 1 79.69 331 ALA B N 1
ATOM 5959 C CA . ALA B 1 331 ? -16.719 -11.383 -12.875 1 79.69 331 ALA B CA 1
ATOM 5960 C C . ALA B 1 331 ? -17.594 -11.047 -14.07 1 79.69 331 ALA B C 1
ATOM 5962 O O . ALA B 1 331 ? -18.188 -9.969 -14.141 1 79.69 331 ALA B O 1
ATOM 5963 N N . CYS B 1 332 ? -17.562 -11.797 -15.109 1 74 332 CYS B N 1
ATOM 5964 C CA . CYS B 1 332 ? -18.266 -11.531 -16.359 1 74 332 CYS B CA 1
ATOM 5965 C C . CYS B 1 332 ? -19.75 -11.852 -16.219 1 74 332 CYS B C 1
ATOM 5967 O O . CYS B 1 332 ? -20.594 -11.258 -16.906 1 74 332 CYS B O 1
ATOM 5969 N N . TRP B 1 333 ? -20.016 -12.758 -15.508 1 64.56 333 TRP B N 1
ATOM 5970 C CA . TRP B 1 333 ? -21.391 -13.219 -15.57 1 64.56 333 TRP B CA 1
ATOM 5971 C C . TRP B 1 333 ? -22.234 -12.586 -14.461 1 64.56 333 TRP B C 1
ATOM 5973 O O . TRP B 1 333 ? -21.891 -12.703 -13.281 1 64.56 333 TRP B O 1
ATOM 5983 N N . ASN B 1 334 ? -22.781 -11.43 -14.867 1 59.69 334 ASN B N 1
ATOM 5984 C CA . ASN B 1 334 ? -23.859 -10.844 -14.055 1 59.69 334 ASN B CA 1
ATOM 5985 C C . ASN B 1 334 ? -24.906 -11.891 -13.688 1 59.69 334 ASN B C 1
ATOM 5987 O O . ASN B 1 334 ? -24.969 -12.961 -14.289 1 59.69 334 ASN B O 1
ATOM 5991 N N . ASP B 1 335 ? -25.75 -11.711 -12.609 1 55.94 335 ASP B N 1
ATOM 5992 C CA . ASP B 1 335 ? -26.797 -12.578 -12.086 1 55.94 335 ASP B CA 1
ATOM 5993 C C . ASP B 1 335 ? -27.656 -13.141 -13.211 1 55.94 335 ASP B C 1
ATOM 5995 O O . ASP B 1 335 ? -28.078 -14.305 -13.172 1 55.94 335 ASP B O 1
ATOM 5999 N N . LYS B 1 336 ? -28.062 -12.328 -14.117 1 51.62 336 LYS B N 1
ATOM 6000 C CA . LYS B 1 336 ? -29.047 -12.75 -15.102 1 51.62 336 LYS B CA 1
ATOM 6001 C C . LYS B 1 336 ? -28.438 -13.734 -16.094 1 51.62 336 LYS B C 1
ATOM 6003 O O . LYS B 1 336 ? -29.094 -14.703 -16.5 1 51.62 336 LYS B O 1
ATOM 6008 N N . CYS B 1 337 ? -27.219 -13.508 -16.516 1 54.62 337 CYS B N 1
ATOM 6009 C CA . CYS B 1 337 ? -26.594 -14.344 -17.531 1 54.62 337 CYS B CA 1
ATOM 6010 C C . CYS B 1 337 ? -26.078 -15.641 -16.938 1 54.62 337 CYS B C 1
ATOM 6012 O O . CYS B 1 337 ? -25.719 -16.578 -17.656 1 54.62 337 CYS B O 1
ATOM 6014 N N . ARG B 1 338 ? -25.906 -15.57 -15.711 1 56.88 338 ARG B N 1
ATOM 6015 C CA . ARG B 1 338 ? -25.5 -16.766 -14.984 1 56.88 338 ARG B CA 1
ATOM 6016 C C . ARG B 1 338 ? -26.5 -17.906 -15.172 1 56.88 338 ARG B C 1
ATOM 6018 O O . ARG B 1 338 ? -26.109 -19.062 -15.258 1 56.88 338 ARG B O 1
ATOM 6025 N N . SER B 1 339 ? -27.703 -17.531 -15.164 1 57.19 339 SER B N 1
ATOM 6026 C CA . SER B 1 339 ? -28.734 -18.547 -15.305 1 57.19 339 SER B CA 1
ATOM 6027 C C . SER B 1 339 ? -28.609 -19.297 -16.625 1 57.19 339 SER B C 1
ATOM 6029 O O . SER B 1 339 ? -28.812 -20.516 -16.688 1 57.19 339 SER B O 1
ATOM 6031 N N . VAL B 1 340 ? -28.406 -18.609 -17.547 1 56.22 340 VAL B N 1
ATOM 6032 C CA . VAL B 1 340 ? -28.359 -19.203 -18.875 1 56.22 340 VAL B CA 1
ATOM 6033 C C . VAL B 1 340 ? -27.078 -20.016 -19.031 1 56.22 340 VAL B C 1
ATOM 6035 O O . VAL B 1 340 ? -27.078 -21.078 -19.656 1 56.22 340 VAL B O 1
ATOM 6038 N N . MET B 1 341 ? -26.141 -19.5 -18.516 1 54.28 341 MET B N 1
ATOM 6039 C CA . MET B 1 341 ? -24.828 -20.125 -18.656 1 54.28 341 MET B CA 1
ATOM 6040 C C . MET B 1 341 ? -24.703 -21.359 -17.781 1 54.28 341 MET B C 1
ATOM 6042 O O . MET B 1 341 ? -23.766 -22.156 -17.938 1 54.28 341 MET B O 1
ATOM 6046 N N . LEU B 1 342 ? -25.656 -21.359 -16.906 1 56.78 342 LEU B N 1
ATOM 6047 C CA . LEU B 1 342 ? -25.688 -22.562 -16.078 1 56.78 342 LEU B CA 1
ATOM 6048 C C . LEU B 1 342 ? -26.234 -23.734 -16.875 1 56.78 342 LEU B C 1
ATOM 6050 O O . LEU B 1 342 ? -26.234 -24.875 -16.391 1 56.78 342 LEU B O 1
ATOM 6054 N N . MET B 1 343 ? -26.516 -23.391 -18.031 1 61.03 343 MET B N 1
ATOM 6055 C CA . MET B 1 343 ? -26.891 -24.547 -18.844 1 61.03 343 MET B CA 1
ATOM 6056 C C . MET B 1 343 ? -25.656 -25.312 -19.281 1 61.03 343 MET B C 1
ATOM 6058 O O . MET B 1 343 ? -24.672 -24.734 -19.734 1 61.03 343 MET B O 1
ATOM 6062 N N . GLU B 1 344 ? -25.562 -26.578 -19.125 1 66.19 344 GLU B N 1
ATOM 6063 C CA . GLU B 1 344 ? -24.422 -27.5 -19.141 1 66.19 344 GLU B CA 1
ATOM 6064 C C . GLU B 1 344 ? -23.594 -27.328 -20.422 1 66.19 344 GLU B C 1
ATOM 6066 O O . GLU B 1 344 ? -22.375 -27.188 -20.344 1 66.19 344 GLU B O 1
ATOM 6071 N N . PRO B 1 345 ? -24.219 -27.359 -21.641 1 71.75 345 PRO B N 1
ATOM 6072 C CA . PRO B 1 345 ? -23.359 -27.266 -22.812 1 71.75 345 PRO B CA 1
ATOM 6073 C C . PRO B 1 345 ? -22.703 -25.891 -22.969 1 71.75 345 PRO B C 1
ATOM 6075 O O . PRO B 1 345 ? -21.562 -25.797 -23.422 1 71.75 345 PRO B O 1
ATOM 6078 N N . TYR B 1 346 ? -23.312 -25 -22.609 1 74.25 346 TYR B N 1
ATOM 6079 C CA . TYR B 1 346 ? -22.781 -23.641 -22.75 1 74.25 346 TYR B CA 1
ATOM 6080 C C . TYR B 1 346 ? -21.656 -23.391 -21.75 1 74.25 346 TYR B C 1
ATOM 6082 O O . TYR B 1 346 ? -20.672 -22.734 -22.062 1 74.25 346 TYR B O 1
ATOM 6090 N N . GLU B 1 347 ? -21.891 -24.031 -20.766 1 79.31 347 GLU B N 1
ATOM 6091 C CA . GLU B 1 347 ? -20.859 -23.906 -19.734 1 79.31 347 GLU B CA 1
ATOM 6092 C C . GLU B 1 347 ? -19.547 -24.516 -20.203 1 79.31 347 GLU B C 1
ATOM 6094 O O . GLU B 1 347 ? -18.484 -23.938 -20 1 79.31 347 GLU B O 1
ATOM 6099 N N . ARG B 1 348 ? -19.672 -25.641 -20.844 1 81.5 348 ARG B N 1
ATOM 6100 C CA . ARG B 1 348 ? -18.469 -26.328 -21.328 1 81.5 348 ARG B CA 1
ATOM 6101 C C . ARG B 1 348 ? -17.781 -25.531 -22.422 1 81.5 348 ARG B C 1
ATOM 6103 O O . ARG B 1 348 ? -16.562 -25.406 -22.438 1 81.5 348 ARG B O 1
ATOM 6110 N N . TRP B 1 349 ? -18.516 -25.031 -23.281 1 83.56 349 TRP B N 1
ATOM 6111 C CA . TRP B 1 349 ? -17.953 -24.266 -24.375 1 83.56 349 TRP B CA 1
ATOM 6112 C C . TRP B 1 349 ? -17.297 -22.984 -23.875 1 83.56 349 TRP B C 1
ATOM 6114 O O . TRP B 1 349 ? -16.219 -22.609 -24.344 1 83.56 349 TRP B O 1
ATOM 6124 N N . THR B 1 350 ? -17.891 -22.422 -22.984 1 83.5 350 THR B N 1
ATOM 6125 C CA . THR B 1 350 ? -17.312 -21.188 -22.438 1 83.5 350 THR B CA 1
ATOM 6126 C C . THR B 1 350 ? -16.031 -21.5 -21.672 1 83.5 350 THR B C 1
ATOM 6128 O O . THR B 1 350 ? -15.055 -20.734 -21.766 1 83.5 350 THR B O 1
ATOM 6131 N N . ARG B 1 351 ? -16.062 -22.562 -21.047 1 86.56 351 ARG B N 1
ATOM 6132 C CA . ARG B 1 351 ? -14.875 -22.984 -20.312 1 86.56 351 ARG B CA 1
ATOM 6133 C C . ARG B 1 351 ? -13.703 -23.266 -21.25 1 86.56 351 ARG B C 1
ATOM 6135 O O . ARG B 1 351 ? -12.586 -22.797 -21 1 86.56 351 ARG B O 1
ATOM 6142 N N . ILE B 1 352 ? -14.008 -23.953 -22.266 1 88.56 352 ILE B N 1
ATOM 6143 C CA . ILE B 1 352 ? -12.977 -24.312 -23.234 1 88.56 352 ILE B CA 1
ATOM 6144 C C . ILE B 1 352 ? -12.461 -23.062 -23.922 1 88.56 352 ILE B C 1
ATOM 6146 O O . ILE B 1 352 ? -11.25 -22.891 -24.094 1 88.56 352 ILE B O 1
ATOM 6150 N N . MET B 1 353 ? -13.281 -22.172 -24.25 1 89.12 353 MET B N 1
ATOM 6151 C CA . MET B 1 353 ? -12.891 -20.953 -24.938 1 89.12 353 MET B CA 1
ATOM 6152 C C . MET B 1 353 ? -12.039 -20.078 -24.031 1 89.12 353 MET B C 1
ATOM 6154 O O . MET B 1 353 ? -11.039 -19.5 -24.469 1 89.12 353 MET B O 1
ATOM 6158 N N . LEU B 1 354 ? -12.445 -20.031 -22.828 1 89.5 354 LEU B N 1
ATOM 6159 C CA . LEU B 1 354 ? -11.68 -19.234 -21.891 1 89.5 354 LEU B CA 1
ATOM 6160 C C . LEU B 1 354 ? -10.297 -19.828 -21.656 1 89.5 354 LEU B C 1
ATOM 6162 O O . LEU B 1 354 ? -9.312 -19.109 -21.547 1 89.5 354 LEU B O 1
ATOM 6166 N N . THR B 1 355 ? -10.227 -21.109 -21.609 1 91.75 355 THR B N 1
ATOM 6167 C CA . THR B 1 355 ? -8.961 -21.797 -21.422 1 91.75 355 THR B CA 1
ATOM 6168 C C . THR B 1 355 ? -8.023 -21.578 -22.594 1 91.75 355 THR B C 1
ATOM 6170 O O . THR B 1 355 ? -6.855 -21.219 -22.406 1 91.75 355 THR B O 1
ATOM 6173 N N . ILE B 1 356 ? -8.555 -21.688 -23.734 1 91.88 356 ILE B N 1
ATOM 6174 C CA . ILE B 1 356 ? -7.758 -21.516 -24.938 1 91.88 356 ILE B CA 1
ATOM 6175 C C . ILE B 1 356 ? -7.254 -20.078 -25.031 1 91.88 356 ILE B C 1
ATOM 6177 O O . ILE B 1 356 ? -6.074 -19.844 -25.281 1 91.88 356 ILE B O 1
ATOM 6181 N N . THR B 1 357 ? -8.094 -19.203 -24.797 1 92.5 357 THR B N 1
ATOM 6182 C CA . THR B 1 357 ? -7.719 -17.797 -24.859 1 92.5 357 THR B CA 1
ATOM 6183 C C . THR B 1 357 ? -6.668 -17.453 -23.812 1 92.5 357 THR B C 1
ATOM 6185 O O . THR B 1 357 ? -5.707 -16.734 -24.094 1 92.5 357 THR B O 1
ATOM 6188 N N . TRP B 1 358 ? -6.84 -17.938 -22.594 1 93.62 358 TRP B N 1
ATOM 6189 C CA . TRP B 1 358 ? -5.887 -17.719 -21.516 1 93.62 358 TRP B CA 1
ATOM 6190 C C . TRP B 1 358 ? -4.504 -18.234 -21.891 1 93.62 358 TRP B C 1
ATOM 6192 O O . TRP B 1 358 ? -3.502 -17.531 -21.719 1 93.62 358 TRP B O 1
ATOM 6202 N N . ILE B 1 359 ? -4.477 -19.406 -22.438 1 94.44 359 ILE B N 1
ATOM 6203 C CA . ILE B 1 359 ? -3.215 -20.047 -22.797 1 94.44 359 ILE B CA 1
ATOM 6204 C C . ILE B 1 359 ? -2.549 -19.281 -23.938 1 94.44 359 ILE B C 1
ATOM 6206 O O . ILE B 1 359 ? -1.354 -18.984 -23.875 1 94.44 359 ILE B O 1
ATOM 6210 N N . ILE B 1 360 ? -3.307 -18.891 -24.938 1 94 360 ILE B N 1
ATOM 6211 C CA . ILE B 1 360 ? -2.756 -18.219 -26.109 1 94 360 ILE B CA 1
ATOM 6212 C C . ILE B 1 360 ? -2.215 -16.844 -25.719 1 94 360 ILE B C 1
ATOM 6214 O O . ILE B 1 360 ? -1.092 -16.484 -26.078 1 94 360 ILE B O 1
ATOM 6218 N N . VAL B 1 361 ? -2.93 -16.172 -24.969 1 93.69 361 VAL B N 1
ATOM 6219 C CA . VAL B 1 361 ? -2.539 -14.812 -24.594 1 93.69 361 VAL B CA 1
ATOM 6220 C C . VAL B 1 361 ? -1.311 -14.859 -23.688 1 93.69 361 VAL B C 1
ATOM 6222 O O . VAL B 1 361 ? -0.364 -14.094 -23.891 1 93.69 361 VAL B O 1
ATOM 6225 N N . THR B 1 362 ? -1.334 -15.711 -22.703 1 94.12 362 THR B N 1
ATOM 6226 C CA . THR B 1 362 ? -0.19 -15.797 -21.812 1 94.12 362 THR B CA 1
ATOM 6227 C C . THR B 1 362 ? 1.051 -16.281 -22.547 1 94.12 362 THR B C 1
ATOM 6229 O O . THR B 1 362 ? 2.164 -15.828 -22.266 1 94.12 362 THR B O 1
ATOM 6232 N N . LEU B 1 363 ? 0.882 -17.172 -23.5 1 93.62 363 LEU B N 1
ATOM 6233 C CA . LEU B 1 363 ? 1.997 -17.672 -24.297 1 93.62 363 LEU B CA 1
ATOM 6234 C C . LEU B 1 363 ? 2.605 -16.562 -25.141 1 93.62 363 LEU B C 1
ATOM 6236 O O . LEU B 1 363 ? 3.828 -16.406 -25.172 1 93.62 363 LEU B O 1
ATOM 6240 N N . VAL B 1 364 ? 1.789 -15.781 -25.781 1 92.25 364 VAL B N 1
ATOM 6241 C CA . VAL B 1 364 ? 2.256 -14.688 -26.641 1 92.25 364 VAL B CA 1
ATOM 6242 C C . VAL B 1 364 ? 3.02 -13.672 -25.797 1 92.25 364 VAL B C 1
ATOM 6244 O O . VAL B 1 364 ? 4.094 -13.211 -26.203 1 92.25 364 VAL B O 1
ATOM 6247 N N . ILE B 1 365 ? 2.557 -13.375 -24.672 1 90.31 365 ILE B N 1
ATOM 6248 C CA . ILE B 1 365 ? 3.211 -12.398 -23.797 1 90.31 365 ILE B CA 1
ATOM 6249 C C . ILE B 1 365 ? 4.523 -12.977 -23.281 1 90.31 365 ILE B C 1
ATOM 6251 O O . ILE B 1 365 ? 5.535 -12.273 -23.219 1 90.31 365 ILE B O 1
ATOM 6255 N N . ALA B 1 366 ? 4.52 -14.203 -22.906 1 90.19 366 ALA B N 1
ATOM 6256 C CA . ALA B 1 366 ? 5.699 -14.859 -22.344 1 90.19 366 ALA B CA 1
ATOM 6257 C C . ALA B 1 366 ? 6.852 -14.852 -23.359 1 90.19 366 ALA B C 1
ATOM 6259 O O . ALA B 1 366 ? 8.023 -14.812 -22.969 1 90.19 366 ALA B O 1
ATOM 6260 N N . LEU B 1 367 ? 6.559 -14.891 -24.594 1 86.62 367 LEU B N 1
ATOM 6261 C CA . LEU B 1 367 ? 7.578 -14.922 -25.641 1 86.62 367 LEU B CA 1
ATOM 6262 C C . LEU B 1 367 ? 8.234 -13.555 -25.797 1 86.62 367 LEU B C 1
ATOM 6264 O O . LEU B 1 367 ? 9.359 -13.453 -26.281 1 86.62 367 LEU B O 1
ATOM 6268 N N . PHE B 1 368 ? 7.566 -12.5 -25.281 1 83.5 368 PHE B N 1
ATOM 6269 C CA . PHE B 1 368 ? 8.094 -11.148 -25.438 1 83.5 368 PHE B CA 1
ATOM 6270 C C . PHE B 1 368 ? 8.695 -10.641 -24.125 1 83.5 368 PHE B C 1
ATOM 6272 O O . PHE B 1 368 ? 9.352 -9.602 -24.109 1 83.5 368 PHE B O 1
ATOM 6279 N N . VAL B 1 369 ? 8.414 -11.273 -23.156 1 79.88 369 VAL B N 1
ATOM 6280 C CA . VAL B 1 369 ? 8.969 -10.852 -21.875 1 79.88 369 VAL B CA 1
ATOM 6281 C C . VAL B 1 369 ? 10.414 -11.344 -21.75 1 79.88 369 VAL B C 1
ATOM 6283 O O . VAL B 1 369 ? 10.695 -12.523 -21.953 1 79.88 369 VAL B O 1
ATOM 6286 N N . PRO B 1 370 ? 11.344 -10.438 -21.531 1 73.31 370 PRO B N 1
ATOM 6287 C CA . PRO B 1 370 ? 12.75 -10.852 -21.562 1 73.31 370 PRO B CA 1
ATOM 6288 C C . PRO B 1 370 ? 13.164 -11.617 -20.312 1 73.31 370 PRO B C 1
ATOM 6290 O O . PRO B 1 370 ? 13.719 -12.719 -20.422 1 73.31 370 PRO B O 1
ATOM 6293 N N . ASP B 1 371 ? 13.125 -10.938 -19.188 1 77.06 371 ASP B N 1
ATOM 6294 C CA . ASP B 1 371 ? 13.672 -11.594 -18 1 77.06 371 ASP B CA 1
ATOM 6295 C C . ASP B 1 371 ? 12.625 -11.672 -16.891 1 77.06 371 ASP B C 1
ATOM 6297 O O . ASP B 1 371 ? 11.781 -10.789 -16.766 1 77.06 371 ASP B O 1
ATOM 6301 N N . ILE B 1 372 ? 12.719 -12.953 -16.188 1 78.31 372 ILE B N 1
ATOM 6302 C CA . ILE B 1 372 ? 11.781 -13.227 -15.102 1 78.31 372 ILE B CA 1
ATOM 6303 C C . ILE B 1 372 ? 12.008 -12.242 -13.953 1 78.31 372 ILE B C 1
ATOM 6305 O O . ILE B 1 372 ? 11.086 -11.953 -13.188 1 78.31 372 ILE B O 1
ATOM 6309 N N . SER B 1 373 ? 13.266 -11.734 -13.828 1 77.56 373 SER B N 1
ATOM 6310 C CA . SER B 1 373 ? 13.602 -10.844 -12.719 1 77.56 373 SER B CA 1
ATOM 6311 C C . SER B 1 373 ? 12.719 -9.602 -12.719 1 77.56 373 SER B C 1
ATOM 6313 O O . SER B 1 373 ? 12.375 -9.078 -11.656 1 77.56 373 SER B O 1
ATOM 6315 N N . GLU B 1 374 ? 12.266 -9.203 -13.859 1 77.62 374 GLU B N 1
ATOM 6316 C CA . GLU B 1 374 ? 11.461 -7.988 -13.992 1 77.62 374 GLU B CA 1
ATOM 6317 C C . GLU B 1 374 ? 10.008 -8.242 -13.609 1 77.62 374 GLU B C 1
ATOM 6319 O O . GLU B 1 374 ? 9.297 -7.324 -13.195 1 77.62 374 GLU B O 1
ATOM 6324 N N . VAL B 1 375 ? 9.672 -9.43 -13.789 1 80.5 375 VAL B N 1
ATOM 6325 C CA . VAL B 1 375 ? 8.266 -9.742 -13.562 1 80.5 375 VAL B CA 1
ATOM 6326 C C . VAL B 1 375 ? 8.055 -10.148 -12.109 1 80.5 375 VAL B C 1
ATOM 6328 O O . VAL B 1 375 ? 6.965 -9.969 -11.562 1 80.5 375 VAL B O 1
ATOM 6331 N N . ILE B 1 376 ? 9.07 -10.594 -11.453 1 81.75 376 ILE B N 1
ATOM 6332 C CA . ILE B 1 376 ? 8.984 -11.07 -10.078 1 81.75 376 ILE B CA 1
ATOM 6333 C C . ILE B 1 376 ? 8.586 -9.922 -9.156 1 81.75 376 ILE B C 1
ATOM 6335 O O . ILE B 1 376 ? 7.77 -10.094 -8.25 1 81.75 376 ILE B O 1
ATOM 6339 N N . GLY B 1 377 ? 9.203 -8.789 -9.398 1 84.38 377 GLY B N 1
ATOM 6340 C CA . GLY B 1 377 ? 8.891 -7.629 -8.578 1 84.38 377 GLY B CA 1
ATOM 6341 C C . GLY B 1 377 ? 7.438 -7.215 -8.664 1 84.38 377 GLY B C 1
ATOM 6342 O O . GLY B 1 377 ? 6.812 -6.906 -7.641 1 84.38 377 GLY B O 1
ATOM 6343 N N . ILE B 1 378 ? 6.891 -7.309 -9.789 1 86.06 378 ILE B N 1
ATOM 6344 C CA . ILE B 1 378 ? 5.504 -6.906 -10.008 1 86.06 378 ILE B CA 1
ATOM 6345 C C . ILE B 1 378 ? 4.562 -7.949 -9.406 1 86.06 378 ILE B C 1
ATOM 6347 O O . ILE B 1 378 ? 3.617 -7.602 -8.695 1 86.06 378 ILE B O 1
ATOM 6351 N N . ILE B 1 379 ? 4.84 -9.156 -9.656 1 89.75 379 ILE B N 1
ATOM 6352 C CA . ILE B 1 379 ? 3.996 -10.227 -9.148 1 89.75 379 ILE B CA 1
ATOM 6353 C C . ILE B 1 379 ? 4.039 -10.242 -7.621 1 89.75 379 ILE B C 1
ATOM 6355 O O . ILE B 1 379 ? 3.006 -10.398 -6.965 1 89.75 379 ILE B O 1
ATOM 6359 N N . GLY B 1 380 ? 5.273 -10.094 -7.113 1 88.5 380 GLY B N 1
ATOM 6360 C CA . GLY B 1 380 ? 5.414 -10.031 -5.668 1 88.5 380 GLY B CA 1
ATOM 6361 C C . GLY B 1 380 ? 4.613 -8.914 -5.035 1 88.5 380 GLY B C 1
ATOM 6362 O O . GLY B 1 380 ? 4.023 -9.086 -3.965 1 88.5 380 GLY B O 1
ATOM 6363 N N . GLY B 1 381 ? 4.555 -7.785 -5.676 1 88.44 381 GLY B N 1
ATOM 6364 C CA . GLY B 1 381 ? 3.771 -6.668 -5.18 1 88.44 381 GLY B CA 1
ATOM 6365 C C . GLY B 1 381 ? 2.281 -6.941 -5.16 1 88.44 381 GLY B C 1
ATOM 6366 O O . GLY B 1 381 ? 1.617 -6.723 -4.145 1 88.44 381 GLY B O 1
ATOM 6367 N N . ILE B 1 382 ? 1.751 -7.484 -6.184 1 89.81 382 ILE B N 1
ATOM 6368 C CA . ILE B 1 382 ? 0.319 -7.746 -6.27 1 89.81 382 ILE B CA 1
ATOM 6369 C C . ILE B 1 382 ? -0.053 -8.898 -5.336 1 89.81 382 ILE B C 1
ATOM 6371 O O . ILE B 1 382 ? -1.144 -8.906 -4.762 1 89.81 382 ILE B O 1
ATOM 6375 N N . SER B 1 383 ? 0.833 -9.852 -5.211 1 91.94 383 SER B N 1
ATOM 6376 C CA . SER B 1 383 ? 0.555 -10.984 -4.332 1 91.94 383 SER B CA 1
ATOM 6377 C C . SER B 1 383 ? 0.395 -10.539 -2.885 1 91.94 383 SER B C 1
ATOM 6379 O O . SER B 1 383 ? -0.238 -11.227 -2.082 1 91.94 383 SER B O 1
ATOM 6381 N N . ALA B 1 384 ? 1.002 -9.398 -2.584 1 92.12 384 ALA B N 1
ATOM 6382 C CA . ALA B 1 384 ? 0.882 -8.867 -1.23 1 92.12 384 ALA B CA 1
ATOM 6383 C C . ALA B 1 384 ? -0.575 -8.586 -0.878 1 92.12 384 ALA B C 1
ATOM 6385 O O . ALA B 1 384 ? -0.967 -8.664 0.288 1 92.12 384 ALA B O 1
ATOM 6386 N N . PHE B 1 385 ? -1.398 -8.305 -1.826 1 92.62 385 PHE B N 1
ATOM 6387 C CA . PHE B 1 385 ? -2.82 -8.094 -1.581 1 92.62 385 PHE B CA 1
ATOM 6388 C C . PHE B 1 385 ? -3.473 -9.367 -1.061 1 92.62 385 PHE B C 1
ATOM 6390 O O . PHE B 1 385 ? -4.27 -9.328 -0.12 1 92.62 385 PHE B O 1
ATOM 6397 N N . PHE B 1 386 ? -3.055 -10.484 -1.585 1 93.94 386 PHE B N 1
ATOM 6398 C CA . PHE B 1 386 ? -3.705 -11.75 -1.27 1 93.94 386 PHE B CA 1
ATOM 6399 C C . PHE B 1 386 ? -3.115 -12.359 -0.005 1 93.94 386 PHE B C 1
ATOM 6401 O O . PHE B 1 386 ? -3.783 -13.125 0.691 1 93.94 386 PHE B O 1
ATOM 6408 N N . ILE B 1 387 ? -1.888 -12.008 0.205 1 95 387 ILE B N 1
ATOM 6409 C CA . ILE B 1 387 ? -1.215 -12.594 1.358 1 95 387 ILE B CA 1
ATOM 6410 C C . ILE B 1 387 ? -1.536 -11.789 2.611 1 95 387 ILE B C 1
ATOM 6412 O O . ILE B 1 387 ? -1.771 -12.352 3.682 1 95 387 ILE B O 1
ATOM 6416 N N . PHE B 1 388 ? -1.615 -10.414 2.467 1 95.12 388 PHE B N 1
ATOM 6417 C CA . PHE B 1 388 ? -1.67 -9.57 3.652 1 95.12 388 PHE B CA 1
ATOM 6418 C C . PHE B 1 388 ? -2.98 -8.789 3.705 1 95.12 388 PHE B C 1
ATOM 6420 O O . PHE B 1 388 ? -3.75 -8.922 4.66 1 95.12 388 PHE B O 1
ATOM 6427 N N . ILE B 1 389 ? -3.316 -8.109 2.703 1 93.44 389 ILE B N 1
ATOM 6428 C CA . ILE B 1 389 ? -4.332 -7.062 2.746 1 93.44 389 ILE B CA 1
ATOM 6429 C C . ILE B 1 389 ? -5.719 -7.699 2.826 1 93.44 389 ILE B C 1
ATOM 6431 O O . ILE B 1 389 ? -6.484 -7.414 3.752 1 93.44 389 ILE B O 1
ATOM 6435 N N . PHE B 1 390 ? -6.078 -8.57 1.906 1 95.81 390 PHE B N 1
ATOM 6436 C CA . PHE B 1 390 ? -7.426 -9.133 1.894 1 95.81 390 PHE B CA 1
ATOM 6437 C C . PHE B 1 390 ? -7.668 -9.977 3.139 1 95.81 390 PHE B C 1
ATOM 6439 O O . PHE B 1 390 ? -8.727 -9.883 3.762 1 95.81 390 PHE B O 1
ATOM 6446 N N . PRO B 1 391 ? -6.703 -10.844 3.494 1 95.88 391 PRO B N 1
ATOM 6447 C CA . PRO B 1 391 ? -6.926 -11.562 4.75 1 95.88 391 PRO B CA 1
ATOM 6448 C C . PRO B 1 391 ? -7.074 -10.633 5.949 1 95.88 391 PRO B C 1
ATOM 6450 O O . PRO B 1 391 ? -7.898 -10.883 6.832 1 95.88 391 PRO B O 1
ATOM 6453 N N . GLY B 1 392 ? -6.289 -9.625 6.023 1 95.19 392 GLY B N 1
ATOM 6454 C CA . GLY B 1 392 ? -6.434 -8.641 7.082 1 95.19 392 GLY B CA 1
ATOM 6455 C C . GLY B 1 392 ? -7.801 -7.98 7.098 1 95.19 392 GLY B C 1
ATOM 6456 O O . GLY B 1 392 ? -8.398 -7.793 8.164 1 95.19 392 GLY B O 1
ATOM 6457 N N . LEU B 1 393 ? -8.281 -7.621 5.953 1 94 393 LEU B N 1
ATOM 6458 C CA . LEU B 1 393 ? -9.594 -7.004 5.832 1 94 393 LEU B CA 1
ATOM 6459 C C . LEU B 1 393 ? -10.688 -7.977 6.258 1 94 393 LEU B C 1
ATOM 6461 O O . LEU B 1 393 ? -11.641 -7.59 6.938 1 94 393 LEU B O 1
ATOM 6465 N N . CYS B 1 394 ? -10.562 -9.188 5.82 1 94.44 394 CYS B N 1
ATOM 6466 C CA . CYS B 1 394 ? -11.539 -10.195 6.207 1 94.44 394 CYS B CA 1
ATOM 6467 C C . CYS B 1 394 ? -11.57 -10.375 7.723 1 94.44 394 CYS B C 1
ATOM 6469 O O . CYS B 1 394 ? -12.641 -10.531 8.312 1 94.44 394 CYS B O 1
ATOM 6471 N N . LEU B 1 395 ? -10.398 -10.359 8.289 1 94.62 395 LEU B N 1
ATOM 6472 C CA . LEU B 1 395 ? -10.328 -10.492 9.734 1 94.62 395 LEU B CA 1
ATOM 6473 C C . LEU B 1 395 ? -11 -9.312 10.422 1 94.62 395 LEU B C 1
ATOM 6475 O O . LEU B 1 395 ? -11.781 -9.492 11.359 1 94.62 395 LEU B O 1
ATOM 6479 N N . LEU B 1 396 ? -10.758 -8.141 9.977 1 92.19 396 LEU B N 1
ATOM 6480 C CA . LEU B 1 396 ? -11.359 -6.938 10.547 1 92.19 396 LEU B CA 1
ATOM 6481 C C . LEU B 1 396 ? -12.883 -6.98 10.422 1 92.19 396 LEU B C 1
ATOM 6483 O O . LEU B 1 396 ? -13.594 -6.652 11.367 1 92.19 396 LEU B O 1
ATOM 6487 N N . CYS B 1 397 ? -13.367 -7.383 9.297 1 91.5 397 CYS B N 1
ATOM 6488 C CA . CYS B 1 397 ? -14.805 -7.438 9.039 1 91.5 397 CYS B CA 1
ATOM 6489 C C . CYS B 1 397 ? -15.461 -8.562 9.836 1 91.5 397 CYS B C 1
ATOM 6491 O O . CYS B 1 397 ? -16.578 -8.406 10.328 1 91.5 397 CYS B O 1
ATOM 6493 N N . ALA B 1 398 ? -14.781 -9.68 9.914 1 91.31 398 ALA B N 1
ATOM 6494 C CA . ALA B 1 398 ? -15.32 -10.805 10.672 1 91.31 398 ALA B CA 1
ATOM 6495 C C . ALA B 1 398 ? -15.43 -10.477 12.156 1 91.31 398 ALA B C 1
ATOM 6497 O O . ALA B 1 398 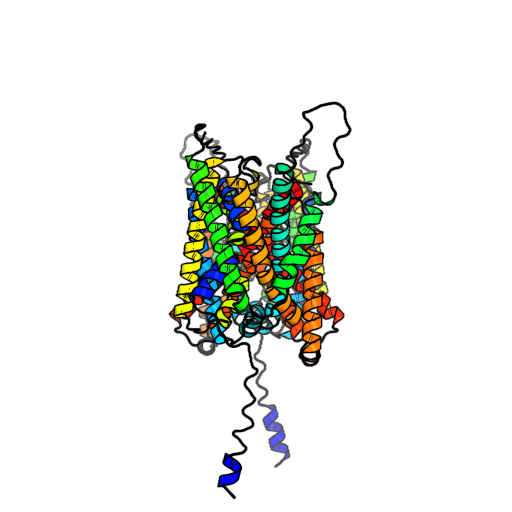? -16.375 -10.906 12.82 1 91.31 398 ALA B O 1
ATOM 6498 N N . MET B 1 399 ? -14.516 -9.711 12.688 1 88.88 399 MET B N 1
ATOM 6499 C CA . MET B 1 399 ? -14.508 -9.375 14.109 1 88.88 399 MET B CA 1
ATOM 6500 C C . MET B 1 399 ? -15.625 -8.398 14.445 1 88.88 399 MET B C 1
ATOM 6502 O O . MET B 1 399 ? -16.047 -8.305 15.594 1 88.88 399 MET B O 1
ATOM 6506 N N . GLU B 1 400 ? -16.062 -7.73 13.469 1 83.38 400 GLU B N 1
ATOM 6507 C CA . GLU B 1 400 ? -17.172 -6.809 13.703 1 83.38 400 GLU B CA 1
ATOM 6508 C C . GLU B 1 400 ? -18.5 -7.555 13.805 1 83.38 400 GLU B C 1
ATOM 6510 O O . GLU B 1 400 ? -19.422 -7.109 14.492 1 83.38 400 GLU B O 1
ATOM 6515 N N . THR B 1 401 ? -18.625 -8.68 13.164 1 81.5 401 THR B N 1
ATOM 6516 C CA . THR B 1 401 ? -19.906 -9.383 13.102 1 81.5 401 THR B CA 1
ATOM 6517 C C . THR B 1 401 ? -19.953 -10.508 14.133 1 81.5 401 THR B C 1
ATOM 6519 O O . THR B 1 401 ? -21.031 -10.836 14.641 1 81.5 401 THR B O 1
ATOM 6522 N N . GLU B 1 402 ? -18.828 -11.07 14.461 1 82.75 402 GLU B N 1
ATOM 6523 C CA . GLU B 1 402 ? -18.812 -12.242 15.328 1 82.75 402 GLU B CA 1
ATOM 6524 C C . GLU B 1 402 ? -18.734 -11.836 16.797 1 82.75 402 GLU B C 1
ATOM 6526 O O . GLU B 1 402 ? -18.047 -10.883 17.141 1 82.75 402 GLU B O 1
ATOM 6531 N N . PRO B 1 403 ? -19.453 -12.484 17.547 1 83.81 403 PRO B N 1
ATOM 6532 C CA . PRO B 1 403 ? -19.438 -12.188 18.969 1 83.81 403 PRO B CA 1
ATOM 6533 C C . PRO B 1 403 ? -18.234 -12.805 19.688 1 83.81 403 PRO B C 1
ATOM 6535 O O . PRO B 1 403 ? -18.234 -14.008 19.969 1 83.81 403 PRO B O 1
ATOM 6538 N N . ILE B 1 404 ? -17.219 -12.234 19.828 1 85.06 404 ILE B N 1
ATOM 6539 C CA . ILE B 1 404 ? -16 -12.695 20.484 1 85.06 404 ILE B CA 1
ATOM 6540 C C . ILE B 1 404 ? -15.711 -11.805 21.703 1 85.06 404 ILE B C 1
ATOM 6542 O O . ILE B 1 404 ? -16.219 -10.688 21.797 1 85.06 404 ILE B O 1
ATOM 6546 N N . GLU B 1 405 ? -14.992 -12.328 22.625 1 87.5 405 GLU B N 1
ATOM 6547 C CA . GLU B 1 405 ? -14.57 -11.57 23.797 1 87.5 405 GLU B CA 1
ATOM 6548 C C . GLU B 1 405 ? -13.828 -10.297 23.391 1 87.5 405 GLU B C 1
ATOM 6550 O O . GLU B 1 405 ? -13.047 -10.305 22.453 1 87.5 405 GLU B O 1
ATOM 6555 N N . PRO B 1 406 ? -14.172 -9.281 24.156 1 82.44 406 PRO B N 1
ATOM 6556 C CA . PRO B 1 406 ? -13.664 -7.961 23.766 1 82.44 406 PRO B CA 1
ATOM 6557 C C . PRO B 1 406 ? -12.141 -7.91 23.703 1 82.44 406 PRO B C 1
ATOM 6559 O O . PRO B 1 406 ? -11.57 -7.258 22.828 1 82.44 406 PRO B O 1
ATOM 6562 N N . ARG B 1 407 ? -11.484 -8.516 24.609 1 86.69 407 ARG B N 1
ATOM 6563 C CA . ARG B 1 407 ? -10.031 -8.477 24.609 1 86.69 407 ARG B CA 1
ATOM 6564 C C . ARG B 1 407 ? -9.461 -9.195 23.391 1 86.69 407 ARG B C 1
ATOM 6566 O O . ARG B 1 407 ? -8.539 -8.695 22.75 1 86.69 407 ARG B O 1
ATOM 6573 N N . LYS B 1 408 ? -9.961 -10.398 23.125 1 90.06 408 LYS B N 1
ATOM 6574 C CA . LYS B 1 408 ? -9.523 -11.164 21.953 1 90.06 408 LYS B CA 1
ATOM 6575 C C . LYS B 1 408 ? -9.875 -10.43 20.656 1 90.06 408 LYS B C 1
ATOM 6577 O O . LYS B 1 408 ? -9.109 -10.461 19.688 1 90.06 408 LYS B O 1
ATOM 6582 N N . LYS B 1 409 ? -10.938 -9.75 20.75 1 89.38 409 LYS B N 1
ATOM 6583 C CA . LYS B 1 409 ? -11.391 -8.984 19.594 1 89.38 409 LYS B CA 1
ATOM 6584 C C . LYS B 1 409 ? -10.43 -7.844 19.281 1 89.38 409 LYS B C 1
ATOM 6586 O O . LYS B 1 409 ? -10.078 -7.625 18.125 1 89.38 409 LYS B O 1
ATOM 6591 N N . SER B 1 410 ? -10.023 -7.172 20.328 1 86.75 410 SER B N 1
ATOM 6592 C CA . SER B 1 410 ? -9.109 -6.055 20.141 1 86.75 410 SER B CA 1
ATOM 6593 C C . SER B 1 410 ? -7.762 -6.531 19.594 1 86.75 410 SER B C 1
ATOM 6595 O O . SER B 1 410 ? -7.148 -5.855 18.766 1 86.75 410 SER B O 1
ATOM 6597 N N . CYS B 1 411 ? -7.301 -7.641 20.016 1 91.94 411 CYS B N 1
ATOM 6598 C CA . CYS B 1 411 ? -6.035 -8.195 19.547 1 91.94 411 CYS B CA 1
ATOM 6599 C C . CYS B 1 411 ? -6.133 -8.625 18.094 1 91.94 411 CYS B C 1
ATOM 6601 O O . CYS B 1 411 ? -5.211 -8.383 17.297 1 91.94 411 CYS B O 1
ATOM 6603 N N . LEU B 1 412 ? -7.215 -9.219 17.719 1 92.44 412 LEU B N 1
ATOM 6604 C CA . LEU B 1 412 ? -7.41 -9.68 16.344 1 92.44 412 LEU B CA 1
ATOM 6605 C C . LEU B 1 412 ? -7.586 -8.508 15.398 1 92.44 412 LEU B C 1
ATOM 6607 O O . LEU B 1 412 ? -7.117 -8.547 14.258 1 92.44 412 LEU B O 1
ATOM 6611 N N . ILE B 1 413 ? -8.188 -7.469 15.922 1 89.69 413 ILE B N 1
ATOM 6612 C CA . ILE B 1 413 ? -8.336 -6.258 15.125 1 89.69 413 ILE B CA 1
ATOM 6613 C C . ILE B 1 413 ? -6.969 -5.621 14.898 1 89.69 413 ILE B C 1
ATOM 6615 O O . ILE B 1 413 ? -6.652 -5.203 13.781 1 89.69 413 ILE B O 1
ATOM 6619 N N . ALA B 1 414 ? -6.234 -5.602 15.93 1 90.38 414 ALA B N 1
ATOM 6620 C CA . ALA B 1 414 ? -4.883 -5.055 15.805 1 90.38 414 ALA B CA 1
ATOM 6621 C C . ALA B 1 414 ? -4.059 -5.855 14.797 1 90.38 414 ALA B C 1
ATOM 6623 O O . ALA B 1 414 ? -3.326 -5.281 13.992 1 90.38 414 ALA B O 1
ATOM 6624 N N . TRP B 1 415 ? -4.191 -7.168 14.82 1 93.44 415 TRP B N 1
ATOM 6625 C CA . TRP B 1 415 ? -3.473 -8.031 13.891 1 93.44 415 TRP B CA 1
ATOM 6626 C C . TRP B 1 415 ? -3.926 -7.777 12.453 1 93.44 415 TRP B C 1
ATOM 6628 O O . TRP B 1 415 ? -3.109 -7.781 11.531 1 93.44 415 TRP B O 1
ATOM 6638 N N . GLY B 1 416 ? -5.223 -7.625 12.32 1 93.38 416 GLY B N 1
ATOM 6639 C CA . GLY B 1 416 ? -5.73 -7.297 11 1 93.38 416 GLY B CA 1
ATOM 6640 C C . GLY B 1 416 ? -5.188 -5.988 10.461 1 93.38 416 GLY B C 1
ATOM 6641 O O . GLY B 1 416 ? -4.773 -5.91 9.305 1 93.38 416 GLY B O 1
ATOM 6642 N N . VAL B 1 417 ? -5.105 -5.008 11.281 1 90.25 417 VAL B N 1
ATOM 6643 C CA . VAL B 1 417 ? -4.621 -3.691 10.891 1 90.25 417 VAL B CA 1
ATOM 6644 C C . VAL B 1 417 ? -3.133 -3.768 10.555 1 90.25 417 VAL B C 1
ATOM 6646 O O . VAL B 1 417 ? -2.689 -3.219 9.539 1 90.25 417 VAL B O 1
ATOM 6649 N N . ILE B 1 418 ? -2.41 -4.438 11.344 1 92.38 418 ILE B N 1
ATOM 6650 C CA . ILE B 1 418 ? -0.979 -4.605 11.109 1 92.38 418 ILE B CA 1
ATOM 6651 C C . ILE B 1 418 ? -0.752 -5.324 9.781 1 92.38 418 ILE B C 1
ATOM 6653 O O . ILE B 1 418 ? 0.141 -4.957 9.016 1 92.38 418 ILE B O 1
ATOM 6657 N N . SER B 1 419 ? -1.541 -6.324 9.508 1 94.38 419 SER B N 1
ATOM 6658 C CA . SER B 1 419 ? -1.415 -7.07 8.258 1 94.38 419 SER B CA 1
ATOM 6659 C C . SER B 1 419 ? -1.689 -6.18 7.055 1 94.38 419 SER B C 1
ATOM 6661 O O . SER B 1 419 ? -0.985 -6.258 6.043 1 94.38 419 SER B O 1
ATOM 6663 N N . ILE B 1 420 ? -2.637 -5.352 7.195 1 92.12 420 ILE B N 1
ATOM 6664 C CA . ILE B 1 420 ? -2.996 -4.457 6.102 1 92.12 420 ILE B CA 1
ATOM 6665 C C . ILE B 1 420 ? -1.867 -3.457 5.859 1 92.12 420 ILE B C 1
ATOM 6667 O O . ILE B 1 420 ? -1.465 -3.229 4.719 1 92.12 420 ILE B O 1
ATOM 6671 N N . PHE B 1 421 ? -1.263 -2.926 6.91 1 89.56 421 PHE B N 1
ATOM 6672 C CA . PHE B 1 421 ? -0.168 -1.97 6.793 1 89.56 421 PHE B CA 1
ATOM 6673 C C . PHE B 1 421 ? 1.07 -2.635 6.203 1 89.56 421 PHE B C 1
ATOM 6675 O O . PHE B 1 421 ? 1.739 -2.061 5.34 1 89.56 421 PHE B O 1
ATOM 6682 N N . CYS B 1 422 ? 1.295 -3.826 6.637 1 90.69 422 CYS B N 1
ATOM 6683 C CA . CYS B 1 422 ? 2.43 -4.574 6.105 1 90.69 422 CYS B CA 1
ATOM 6684 C C . CYS B 1 422 ? 2.234 -4.883 4.629 1 90.69 422 CYS B C 1
ATOM 6686 O O . CYS B 1 422 ? 3.174 -4.777 3.836 1 90.69 422 CYS B O 1
ATOM 6688 N N . GLY B 1 423 ? 1.032 -5.293 4.297 1 91.81 423 GLY B N 1
ATOM 6689 C CA . GLY B 1 423 ? 0.738 -5.566 2.896 1 91.81 423 GLY B CA 1
ATOM 6690 C C . GLY B 1 423 ? 0.872 -4.344 2.01 1 91.81 423 GLY B C 1
ATOM 6691 O O . GLY B 1 423 ? 1.431 -4.422 0.914 1 91.81 423 GLY B O 1
ATOM 6692 N N . ALA B 1 424 ? 0.353 -3.252 2.459 1 88.5 424 ALA B N 1
ATOM 6693 C CA . ALA B 1 424 ? 0.472 -2.006 1.705 1 88.5 424 ALA B CA 1
ATOM 6694 C C . ALA B 1 424 ? 1.934 -1.598 1.547 1 88.5 424 ALA B C 1
ATOM 6696 O O . ALA B 1 424 ? 2.34 -1.119 0.485 1 88.5 424 ALA B O 1
ATOM 6697 N N . PHE B 1 425 ? 2.697 -1.785 2.57 1 89.38 425 PHE B N 1
ATOM 6698 C CA . PHE B 1 425 ? 4.125 -1.493 2.533 1 89.38 425 PHE B CA 1
ATOM 6699 C C . PHE B 1 425 ? 4.828 -2.369 1.503 1 89.38 425 PHE B C 1
ATOM 6701 O O . PHE B 1 425 ? 5.605 -1.871 0.685 1 89.38 425 PHE B O 1
ATOM 6708 N N . VAL B 1 426 ? 4.504 -3.643 1.567 1 90 426 VAL B N 1
ATOM 6709 C CA . VAL B 1 426 ? 5.145 -4.59 0.663 1 90 426 VAL B CA 1
ATOM 6710 C C . VAL B 1 426 ? 4.746 -4.281 -0.778 1 90 426 VAL B C 1
ATOM 6712 O O . VAL B 1 426 ? 5.578 -4.348 -1.686 1 90 426 VAL B O 1
ATOM 6715 N N . PHE B 1 427 ? 3.525 -3.951 -1.027 1 90.69 427 PHE B N 1
ATOM 6716 C CA . PHE B 1 427 ? 3.074 -3.623 -2.375 1 90.69 427 PHE B CA 1
ATOM 6717 C C . PHE B 1 427 ? 3.828 -2.414 -2.92 1 90.69 427 PHE B C 1
ATOM 6719 O O . PHE B 1 427 ? 4.324 -2.443 -4.047 1 90.69 427 PHE B O 1
ATOM 6726 N N . GLY B 1 428 ? 3.949 -1.404 -2.17 1 86.12 428 GLY B N 1
ATOM 6727 C CA . GLY B 1 428 ? 4.633 -0.196 -2.6 1 86.12 428 GLY B CA 1
ATOM 6728 C C . GLY B 1 428 ? 6.117 -0.405 -2.842 1 86.12 428 GLY B C 1
ATOM 6729 O O . GLY B 1 428 ? 6.656 0.052 -3.852 1 86.12 428 GLY B O 1
ATOM 6730 N N . GLN B 1 429 ? 6.695 -1.045 -1.95 1 84.31 429 GLN B N 1
ATOM 6731 C CA . GLN B 1 429 ? 8.125 -1.297 -2.068 1 84.31 429 GLN B CA 1
ATOM 6732 C C . GLN B 1 429 ? 8.438 -2.178 -3.275 1 84.31 429 GLN B C 1
ATOM 6734 O O . GLN B 1 429 ? 9.367 -1.902 -4.031 1 84.31 429 GLN B O 1
ATOM 6739 N N . SER B 1 430 ? 7.645 -3.258 -3.395 1 86.62 430 SER B N 1
ATOM 6740 C CA . SER B 1 430 ? 7.867 -4.184 -4.5 1 86.62 430 SER B CA 1
ATOM 6741 C C . SER B 1 430 ? 7.637 -3.502 -5.848 1 86.62 430 SER B C 1
ATOM 6743 O O . SER B 1 430 ? 8.391 -3.727 -6.797 1 86.62 430 SER B O 1
ATOM 6745 N N . THR B 1 431 ? 6.691 -2.703 -5.941 1 82.88 431 THR B N 1
ATOM 6746 C CA . THR B 1 431 ? 6.395 -2 -7.184 1 82.88 431 THR B CA 1
ATOM 6747 C C . THR B 1 431 ? 7.48 -0.971 -7.492 1 82.88 431 THR B C 1
ATOM 6749 O O . THR B 1 431 ? 7.832 -0.766 -8.656 1 82.88 431 THR B O 1
ATOM 6752 N N . THR B 1 432 ? 8.031 -0.332 -6.465 1 79.88 432 THR B N 1
ATOM 6753 C CA . THR B 1 432 ? 9.109 0.632 -6.66 1 79.88 432 THR B CA 1
ATOM 6754 C C . THR B 1 432 ? 10.352 -0.054 -7.223 1 79.88 432 THR B C 1
ATOM 6756 O O . THR B 1 432 ? 10.961 0.435 -8.172 1 79.88 432 THR B O 1
ATOM 6759 N N . ILE B 1 433 ? 10.656 -1.157 -6.645 1 78.62 433 ILE B N 1
ATOM 6760 C CA . ILE B 1 433 ? 11.828 -1.897 -7.098 1 78.62 433 ILE B CA 1
ATOM 6761 C C . ILE B 1 433 ? 11.625 -2.357 -8.539 1 78.62 433 ILE B C 1
ATOM 6763 O O . ILE B 1 433 ? 12.547 -2.273 -9.359 1 78.62 433 ILE B O 1
ATOM 6767 N N . ALA B 1 434 ? 10.422 -2.789 -8.852 1 81.12 434 ALA B N 1
ATOM 6768 C CA . ALA B 1 434 ? 10.117 -3.254 -10.203 1 81.12 434 ALA B CA 1
ATOM 6769 C C . ALA B 1 434 ? 10.219 -2.115 -11.211 1 81.12 434 ALA B C 1
ATOM 6771 O O . ALA B 1 434 ? 10.766 -2.289 -12.305 1 81.12 434 ALA B O 1
ATOM 6772 N N . VAL B 1 435 ? 9.75 -1.002 -10.852 1 75.69 435 VAL B N 1
ATOM 6773 C CA . VAL B 1 435 ? 9.766 0.152 -11.75 1 75.69 435 VAL B CA 1
ATOM 6774 C C . VAL B 1 435 ? 11.203 0.637 -11.93 1 75.69 435 VAL B C 1
ATOM 6776 O O . VAL B 1 435 ? 11.602 1.011 -13.039 1 75.69 435 VAL B O 1
ATOM 6779 N N . MET B 1 436 ? 11.977 0.642 -10.867 1 75.38 436 MET B N 1
ATOM 6780 C CA . MET B 1 436 ? 13.367 1.062 -10.953 1 75.38 436 MET B CA 1
ATOM 6781 C C . MET B 1 436 ? 14.164 0.124 -11.859 1 75.38 436 MET B C 1
ATOM 6783 O O . MET B 1 436 ? 15 0.572 -12.641 1 75.38 436 MET B O 1
ATOM 6787 N N . GLU B 1 437 ? 13.859 -1.142 -11.711 1 74.12 437 GLU B N 1
ATOM 6788 C CA . GLU B 1 437 ? 14.547 -2.121 -12.539 1 74.12 437 GLU B CA 1
ATOM 6789 C C . GLU B 1 437 ? 14.133 -1.992 -14.008 1 74.12 437 GLU B C 1
ATOM 6791 O O . GLU B 1 437 ? 14.953 -2.17 -14.906 1 74.12 437 GLU B O 1
ATOM 6796 N N . LEU B 1 438 ? 12.898 -1.718 -14.25 1 70.5 438 LEU B N 1
ATOM 6797 C CA . LEU B 1 438 ? 12.391 -1.557 -15.609 1 70.5 438 LEU B CA 1
ATOM 6798 C C . LEU B 1 438 ? 12.969 -0.308 -16.266 1 70.5 438 LEU B C 1
ATOM 6800 O O . LEU B 1 438 ? 13.281 -0.315 -17.453 1 70.5 438 LEU B O 1
ATOM 6804 N N . VAL B 1 439 ? 13.156 0.744 -15.492 1 65.88 439 VAL B N 1
ATOM 6805 C CA . VAL B 1 439 ? 13.656 2.006 -16.031 1 65.88 439 VAL B CA 1
ATOM 6806 C C . VAL B 1 439 ? 15.164 1.911 -16.25 1 65.88 439 VAL B C 1
ATOM 6808 O O . VAL B 1 439 ? 15.695 2.48 -17.203 1 65.88 439 VAL B O 1
ATOM 6811 N N . TYR B 1 440 ? 15.812 1.307 -15.359 1 62.72 440 TYR B N 1
ATOM 6812 C CA . TYR B 1 440 ? 17.25 1.17 -15.531 1 62.72 440 TYR B CA 1
ATOM 6813 C C . TYR B 1 440 ? 17.578 0.334 -16.766 1 62.72 440 TYR B C 1
ATOM 6815 O O . TYR B 1 440 ? 18.641 0.507 -17.375 1 62.72 440 TYR B O 1
ATOM 6823 N N . ARG B 1 441 ? 16.75 -0.454 -17.109 1 59.62 441 ARG B N 1
ATOM 6824 C CA . ARG B 1 441 ? 17.016 -1.271 -18.281 1 59.62 441 ARG B CA 1
ATOM 6825 C C . ARG B 1 441 ? 16.797 -0.471 -19.562 1 59.62 441 ARG B C 1
ATOM 6827 O O . ARG B 1 441 ? 17.406 -0.756 -20.594 1 59.62 441 ARG B O 1
ATOM 6834 N N . PHE B 1 442 ? 15.852 0.495 -19.438 1 49.53 442 PHE B N 1
ATOM 6835 C CA . PHE B 1 442 ? 15.695 1.272 -20.672 1 49.53 442 PHE B CA 1
ATOM 6836 C C . PHE B 1 442 ? 16.547 2.541 -20.609 1 49.53 442 PHE B C 1
ATOM 6838 O O . PHE B 1 442 ? 17.078 2.984 -21.641 1 49.53 442 PHE B O 1
#

Nearest PDB structures (foldseek):
  6yu3-assembly1_A  TM=6.577E-01  e=1.761E-05  Halalkalibacterium halodurans
  3gi9-assembly1_C  TM=5.666E-01  e=2.259E-05  Methanocaldococcus jannaschii
  2xq2-assembly1_B  TM=5.137E-01  e=1.917E-03  Vibrio parahaemolyticus
  3dh4-assembly1_A  TM=5.657E-01  e=7.544E-03  Vibrio parahaemolyticus
  6m22-assembly1_B  TM=5.313E-01  e=6.661E-03  Homo sapiens

pLDDT: mean 81.87, std 17.24, range [30.41, 96.62]